Protein AF-A0A315WBC9-F1 (afdb_monomer_lite)

Structure (mmCIF, N/CA/C/O backbone):
data_AF-A0A315WBC9-F1
#
_entry.id   AF-A0A315WBC9-F1
#
loop_
_atom_site.group_PDB
_atom_site.id
_atom_site.type_symbol
_atom_site.label_atom_id
_atom_site.label_alt_id
_atom_site.label_comp_id
_atom_site.label_asym_id
_atom_site.label_entity_id
_atom_site.label_seq_id
_atom_site.pdbx_PDB_ins_code
_atom_site.Cartn_x
_atom_site.Cartn_y
_atom_site.Cartn_z
_atom_site.occupancy
_atom_site.B_iso_or_equiv
_atom_site.auth_seq_id
_atom_site.auth_comp_id
_atom_site.auth_asym_id
_atom_site.auth_atom_id
_atom_site.pdbx_PDB_model_num
ATOM 1 N N . MET A 1 1 ? -10.256 24.774 -23.920 1.00 37.84 1 MET A N 1
ATOM 2 C CA . MET A 1 1 ? -9.057 23.915 -23.783 1.00 37.84 1 MET A CA 1
ATOM 3 C C . MET A 1 1 ? -7.773 24.740 -23.754 1.00 37.84 1 MET A C 1
ATOM 5 O O . MET A 1 1 ? -7.094 24.708 -22.740 1.00 37.84 1 MET A O 1
ATOM 9 N N . GLU A 1 2 ? -7.479 25.552 -24.779 1.00 39.88 2 GLU A N 1
ATOM 10 C CA . GLU A 1 2 ? -6.281 26.416 -24.795 1.00 39.88 2 GLU A CA 1
ATOM 11 C C . GLU A 1 2 ? -6.193 27.360 -23.580 1.00 39.88 2 GLU A C 1
ATOM 13 O O . GLU A 1 2 ? -5.130 27.477 -22.982 1.00 39.88 2 GLU A O 1
ATOM 18 N N . THR A 1 3 ? -7.304 27.976 -23.158 1.00 42.31 3 THR A N 1
ATOM 19 C CA . THR A 1 3 ? -7.352 28.820 -21.947 1.00 42.31 3 THR A CA 1
ATOM 20 C C . THR A 1 3 ? -6.979 28.047 -20.682 1.00 42.31 3 THR A C 1
ATOM 22 O O . THR A 1 3 ? -6.193 28.536 -19.882 1.00 42.31 3 THR A O 1
ATOM 25 N N . SER A 1 4 ? -7.468 26.811 -20.539 1.00 41.34 4 SER A N 1
ATOM 26 C CA . SER A 1 4 ? -7.155 25.940 -19.398 1.00 41.34 4 SER A CA 1
ATOM 27 C C . SER A 1 4 ? -5.678 25.525 -19.397 1.00 41.34 4 SER A C 1
ATOM 29 O O . SER A 1 4 ? -5.011 25.648 -18.374 1.00 41.34 4 SER A O 1
ATOM 31 N N . LEU A 1 5 ? -5.125 25.154 -20.559 1.00 40.53 5 LEU A N 1
ATOM 32 C CA . LEU A 1 5 ? -3.698 24.843 -20.710 1.00 40.53 5 LEU A CA 1
ATOM 33 C C . LEU A 1 5 ? -2.805 26.071 -20.470 1.00 40.53 5 LEU A C 1
ATOM 35 O O . LEU A 1 5 ? -1.751 25.952 -19.853 1.00 40.53 5 LEU A O 1
ATOM 39 N N . LYS A 1 6 ? -3.224 27.267 -20.907 1.00 46.62 6 LYS A N 1
ATOM 40 C CA . LYS A 1 6 ? -2.529 28.536 -20.624 1.00 46.62 6 LYS A CA 1
ATOM 41 C C . LYS A 1 6 ? -2.554 28.878 -19.136 1.00 46.62 6 LYS A C 1
ATOM 43 O O . LYS A 1 6 ? -1.552 29.360 -18.617 1.00 46.62 6 LYS A O 1
ATOM 48 N N . GLU A 1 7 ? -3.660 28.611 -18.449 1.00 49.38 7 GLU A N 1
ATOM 49 C CA . GLU A 1 7 ? -3.787 28.837 -17.010 1.00 49.38 7 GLU A CA 1
ATOM 50 C C . GLU A 1 7 ? -2.919 27.857 -16.202 1.00 49.38 7 GLU A C 1
ATOM 52 O O . GLU A 1 7 ? -2.207 28.273 -15.287 1.00 49.38 7 GLU A O 1
ATOM 57 N N . GLN A 1 8 ? -2.892 26.578 -16.591 1.00 44.44 8 GLN A N 1
ATOM 58 C CA . GLN A 1 8 ? -1.981 25.574 -16.028 1.00 44.44 8 GLN A CA 1
ATOM 59 C C . GLN A 1 8 ? -0.509 25.933 -16.290 1.00 44.44 8 GLN A C 1
ATOM 61 O O . GLN A 1 8 ? 0.308 25.900 -15.369 1.00 44.44 8 GLN A O 1
ATOM 66 N N . LEU A 1 9 ? -0.174 26.367 -17.513 1.00 45.50 9 LEU A N 1
ATOM 67 C CA . LEU A 1 9 ? 1.167 26.835 -17.874 1.00 45.50 9 LEU A CA 1
ATOM 68 C C . LEU A 1 9 ? 1.582 28.056 -17.044 1.00 45.50 9 LEU A C 1
ATOM 70 O O . LEU A 1 9 ? 2.725 28.144 -16.603 1.00 45.50 9 LEU A O 1
ATOM 74 N N . HIS A 1 10 ? 0.663 28.995 -16.816 1.00 54.88 10 HIS A N 1
ATOM 75 C CA . HIS A 1 10 ? 0.920 30.177 -16.000 1.00 54.88 10 HIS A CA 1
ATOM 76 C C . HIS A 1 10 ? 1.208 29.798 -14.542 1.00 54.88 10 HIS A C 1
ATOM 78 O O . HIS A 1 10 ? 2.223 30.232 -13.998 1.00 54.88 10 HIS A O 1
ATOM 84 N N . LYS A 1 11 ? 0.382 28.932 -13.938 1.00 52.25 11 LYS A N 1
ATOM 85 C CA . LYS A 1 11 ? 0.593 28.420 -12.572 1.00 52.25 11 LYS A CA 1
ATOM 86 C C . LYS A 1 11 ? 1.945 27.705 -12.439 1.00 52.25 11 LYS A C 1
ATOM 88 O O . LYS A 1 11 ? 2.692 27.991 -11.506 1.00 52.25 11 LYS A O 1
ATOM 93 N N . ALA A 1 12 ? 2.310 26.870 -13.414 1.00 45.31 12 ALA A N 1
ATOM 94 C CA . ALA A 1 12 ? 3.596 26.169 -13.430 1.00 45.31 12 ALA A CA 1
ATOM 95 C C . ALA A 1 12 ? 4.803 27.122 -13.580 1.00 45.31 12 ALA A C 1
ATOM 97 O O . ALA A 1 12 ? 5.805 26.972 -12.882 1.00 45.31 12 ALA A O 1
ATOM 98 N N . ILE A 1 13 ? 4.707 28.152 -14.433 1.00 51.78 13 ILE A N 1
ATOM 99 C CA . ILE A 1 13 ? 5.759 29.177 -14.595 1.00 51.78 13 ILE A CA 1
ATOM 100 C C . ILE A 1 13 ? 5.934 30.010 -13.318 1.00 51.78 13 ILE A C 1
ATOM 102 O O . ILE A 1 13 ? 7.059 30.367 -12.962 1.00 51.78 13 ILE A O 1
ATOM 106 N N . VAL A 1 14 ? 4.840 30.339 -12.626 1.00 58.88 14 VAL A N 1
ATOM 107 C CA . VAL A 1 14 ? 4.886 31.064 -11.348 1.00 58.88 14 VAL A CA 1
ATOM 108 C C . VAL A 1 14 ? 5.573 30.218 -10.271 1.00 58.88 14 VAL A C 1
ATOM 110 O O . VAL A 1 14 ? 6.443 30.735 -9.571 1.00 58.88 14 VAL A O 1
ATOM 113 N N . ALA A 1 15 ? 5.268 28.919 -10.198 1.00 47.28 15 ALA A N 1
ATOM 114 C CA . ALA A 1 15 ? 5.931 27.986 -9.286 1.00 47.28 15 ALA A CA 1
ATOM 115 C C . ALA A 1 15 ? 7.444 27.852 -9.567 1.00 47.28 15 ALA A C 1
ATOM 117 O O . ALA A 1 15 ? 8.245 27.907 -8.633 1.00 47.28 15 ALA A O 1
ATOM 118 N N . GLN A 1 16 ? 7.859 27.778 -10.841 1.00 52.84 16 GLN A N 1
ATOM 119 C CA . GLN A 1 16 ? 9.282 27.762 -11.221 1.00 52.84 16 GLN A CA 1
ATOM 120 C C . GLN A 1 16 ? 10.011 29.034 -10.763 1.00 52.84 16 GLN A C 1
ATOM 122 O O . GLN A 1 16 ? 11.082 28.955 -10.167 1.00 52.84 16 GLN A O 1
ATOM 127 N N . LYS A 1 17 ? 9.408 30.214 -10.968 1.00 56.00 17 LYS A N 1
ATOM 128 C CA . LYS A 1 17 ? 9.995 31.494 -10.531 1.00 56.00 17 LYS A CA 1
ATOM 129 C C . LYS A 1 17 ? 10.177 31.584 -9.014 1.00 56.00 17 LYS A C 1
ATOM 131 O O . LYS A 1 17 ? 11.092 32.269 -8.555 1.00 56.00 17 LYS A O 1
ATOM 136 N N . GLN A 1 18 ? 9.312 30.928 -8.241 1.00 47.69 18 GLN A N 1
ATOM 137 C CA . GLN A 1 18 ? 9.434 30.860 -6.786 1.00 47.69 18 GLN A CA 1
ATOM 138 C C . GLN A 1 18 ? 10.606 29.956 -6.367 1.00 47.69 18 GLN A C 1
ATOM 140 O O . GLN A 1 18 ? 11.443 30.398 -5.578 1.00 47.69 18 GLN A O 1
ATOM 145 N N . LYS A 1 19 ? 10.751 28.766 -6.977 1.00 45.34 19 LYS A N 1
ATOM 146 C CA . LYS A 1 19 ? 11.928 27.894 -6.779 1.00 45.34 19 LYS A CA 1
ATOM 147 C C . LYS A 1 19 ? 13.237 28.586 -7.183 1.00 45.34 19 LYS A C 1
ATOM 149 O O . LYS A 1 19 ? 14.226 28.500 -6.459 1.00 45.34 19 LYS A O 1
ATOM 154 N N . ASP A 1 20 ? 13.247 29.341 -8.282 1.00 48.72 20 ASP A N 1
ATOM 155 C CA . ASP A 1 20 ? 14.434 30.087 -8.730 1.00 48.72 20 ASP A CA 1
ATOM 156 C C . ASP A 1 20 ? 14.840 31.192 -7.733 1.00 48.72 20 ASP A C 1
ATOM 158 O O . ASP A 1 20 ? 16.031 31.444 -7.524 1.00 48.72 20 ASP A O 1
ATOM 162 N N . LYS A 1 21 ? 13.866 31.837 -7.071 1.00 47.19 21 LYS A N 1
ATOM 163 C CA . LYS A 1 21 ? 14.118 32.799 -5.982 1.00 47.19 21 LYS A CA 1
ATOM 164 C C . LYS A 1 21 ? 14.702 32.128 -4.740 1.00 47.19 21 LYS A C 1
ATOM 166 O O . LYS A 1 21 ? 15.623 32.679 -4.136 1.00 47.19 21 LYS A O 1
ATOM 171 N N . GLU A 1 22 ? 14.200 30.956 -4.367 1.00 40.25 22 GLU A N 1
ATOM 172 C CA . GLU A 1 22 ? 14.715 30.176 -3.234 1.00 40.25 22 GLU A CA 1
ATOM 173 C C . GLU A 1 22 ? 16.138 29.672 -3.500 1.00 40.25 22 GLU A C 1
ATOM 175 O O . GLU A 1 22 ? 17.013 29.812 -2.642 1.00 40.25 22 GLU A O 1
ATOM 180 N N . LEU A 1 23 ? 16.414 29.205 -4.722 1.00 39.38 23 LEU A N 1
ATOM 181 C CA . LEU A 1 23 ? 17.752 28.818 -5.166 1.00 39.38 23 LEU A CA 1
ATOM 182 C C . LEU A 1 23 ? 18.716 30.010 -5.180 1.00 39.38 23 LEU A C 1
ATOM 184 O O . LEU A 1 23 ? 19.881 29.864 -4.814 1.00 39.38 23 LEU A O 1
ATOM 188 N N . LYS A 1 24 ? 18.245 31.203 -5.561 1.00 40.91 24 LYS A N 1
ATOM 189 C CA . LYS A 1 24 ? 19.037 32.436 -5.481 1.00 40.91 24 LYS A CA 1
ATOM 190 C C . LYS A 1 24 ? 19.361 32.803 -4.029 1.00 40.91 24 LYS A C 1
ATOM 192 O O . LYS A 1 24 ? 20.525 33.001 -3.715 1.00 40.91 24 LYS A O 1
ATOM 197 N N . SER A 1 25 ? 18.383 32.742 -3.124 1.00 37.19 25 SER A N 1
ATOM 198 C CA . SER A 1 25 ? 18.594 32.925 -1.676 1.00 37.19 25 SER A CA 1
ATOM 199 C C . SER A 1 25 ? 19.559 31.893 -1.070 1.00 37.19 25 SER A C 1
ATOM 201 O O . SER A 1 25 ? 20.308 32.200 -0.141 1.00 37.19 25 SER A O 1
ATOM 203 N N . PHE A 1 26 ? 19.553 30.656 -1.567 1.00 34.38 26 PHE A N 1
ATOM 204 C CA . PHE A 1 26 ? 20.495 29.615 -1.158 1.00 34.38 26 PHE A CA 1
ATOM 205 C C . PHE A 1 26 ? 21.913 29.869 -1.700 1.00 34.38 26 PHE A C 1
ATOM 207 O O . PHE A 1 26 ? 22.884 29.765 -0.952 1.00 34.38 26 PHE A O 1
ATOM 214 N N . LYS A 1 27 ? 22.040 30.293 -2.965 1.00 38.41 27 LYS A N 1
ATOM 215 C CA . LYS A 1 27 ? 23.315 30.717 -3.572 1.00 38.41 27 LYS A CA 1
ATOM 216 C C . LYS A 1 27 ? 23.907 31.946 -2.880 1.00 38.41 27 LYS A C 1
ATOM 218 O O . LYS A 1 27 ? 25.110 31.977 -2.648 1.00 38.41 27 LYS A O 1
ATOM 223 N N . ASP A 1 28 ? 23.075 32.899 -2.469 1.00 41.31 28 ASP A N 1
ATOM 224 C CA . ASP A 1 28 ? 23.499 34.084 -1.716 1.00 41.31 28 ASP A CA 1
ATOM 225 C C . ASP A 1 28 ? 23.990 33.707 -0.299 1.00 41.31 28 ASP A C 1
ATOM 227 O O . ASP A 1 28 ? 24.967 34.269 0.199 1.00 41.31 28 ASP A O 1
ATOM 231 N N . ARG A 1 29 ? 23.393 32.679 0.329 1.00 36.84 29 ARG A N 1
ATOM 232 C CA . ARG A 1 29 ? 23.874 32.093 1.598 1.00 36.84 29 ARG A CA 1
ATOM 233 C C . ARG A 1 29 ? 25.193 31.324 1.440 1.00 36.84 29 ARG A C 1
ATOM 235 O O . ARG A 1 29 ? 26.058 31.422 2.308 1.00 36.84 29 ARG A O 1
ATOM 242 N N . LEU A 1 30 ? 25.388 30.623 0.323 1.00 33.12 30 LEU A N 1
ATOM 243 C CA . LEU A 1 30 ? 26.663 29.981 -0.030 1.00 33.12 30 LEU A CA 1
ATOM 244 C C . LEU A 1 30 ? 27.765 31.007 -0.346 1.00 33.12 30 LEU A C 1
ATOM 246 O O . LEU A 1 30 ? 28.914 30.819 0.049 1.00 33.12 30 LEU A O 1
ATOM 250 N N . ALA A 1 31 ? 27.421 32.126 -0.985 1.00 34.88 31 ALA A N 1
ATOM 251 C CA . ALA A 1 31 ? 28.344 33.234 -1.215 1.00 34.88 31 ALA A CA 1
ATOM 252 C C . ALA A 1 31 ? 28.782 33.902 0.104 1.00 34.88 31 ALA A C 1
ATOM 254 O O . ALA A 1 31 ? 29.940 34.293 0.235 1.00 34.88 31 ALA A O 1
ATOM 255 N N . ALA A 1 32 ? 27.911 33.949 1.120 1.00 32.59 32 ALA A N 1
ATOM 256 C CA . ALA A 1 32 ? 28.281 34.381 2.471 1.00 32.59 32 ALA A CA 1
ATOM 257 C C . ALA A 1 32 ? 29.219 33.380 3.183 1.00 32.59 32 ALA A C 1
ATOM 259 O O . ALA A 1 32 ? 30.127 33.794 3.905 1.00 32.59 32 ALA A O 1
ATOM 260 N N . MET A 1 33 ? 29.077 32.072 2.924 1.00 30.30 33 MET A N 1
ATOM 261 C CA . MET A 1 33 ? 30.025 31.044 3.389 1.00 30.30 33 MET A CA 1
ATOM 262 C C . MET A 1 33 ? 31.394 31.133 2.693 1.00 30.30 33 MET A C 1
ATOM 264 O O . MET A 1 33 ? 32.400 30.756 3.287 1.00 30.30 33 MET A O 1
ATOM 268 N N . SER A 1 34 ? 31.470 31.706 1.485 1.00 30.02 34 SER A N 1
ATOM 269 C CA . SER A 1 34 ? 32.735 31.957 0.773 1.00 30.02 34 SER A CA 1
ATOM 270 C C . SER A 1 34 ? 33.703 32.865 1.550 1.00 30.02 34 SER A C 1
ATOM 272 O O . SER A 1 34 ? 34.908 32.806 1.315 1.00 30.02 34 SER A O 1
ATOM 274 N N . TYR A 1 35 ? 33.212 33.689 2.485 1.00 30.62 35 TYR A N 1
ATOM 275 C CA . TYR A 1 35 ? 34.048 34.578 3.304 1.00 30.62 35 TYR A CA 1
ATOM 276 C C . TYR A 1 35 ? 34.779 33.838 4.447 1.00 30.62 35 TYR A C 1
ATOM 278 O O . TYR A 1 35 ? 35.784 34.331 4.957 1.00 30.62 35 TYR A O 1
ATOM 286 N N . LEU A 1 36 ? 34.329 32.626 4.805 1.00 29.45 36 LEU A N 1
ATOM 287 C CA . LEU A 1 36 ? 34.960 31.752 5.808 1.00 29.45 36 LEU A CA 1
ATOM 288 C C . LEU A 1 36 ? 36.157 30.951 5.257 1.00 29.45 36 LEU A C 1
ATOM 290 O O . LEU A 1 36 ? 36.938 30.417 6.035 1.00 29.45 36 LEU A O 1
ATOM 294 N N . PHE A 1 37 ? 36.367 30.919 3.935 1.00 30.92 37 PHE A N 1
ATOM 295 C CA . PHE A 1 37 ? 37.460 30.172 3.285 1.00 30.92 37 PHE A CA 1
ATOM 296 C C . PHE A 1 37 ? 38.859 30.805 3.429 1.00 30.92 37 PHE A C 1
ATOM 298 O O . PHE A 1 37 ? 39.838 30.256 2.931 1.00 30.92 37 PHE A O 1
ATOM 305 N N . LYS A 1 38 ? 38.995 31.933 4.140 1.00 31.52 38 LYS A N 1
ATOM 306 C CA . LYS A 1 38 ? 40.294 32.588 4.389 1.00 31.52 38 LYS A CA 1
ATOM 307 C C . LYS A 1 38 ? 41.165 31.920 5.470 1.00 31.52 38 LYS A C 1
ATOM 309 O O . LYS A 1 38 ? 42.265 32.410 5.702 1.00 31.52 38 LYS A O 1
ATOM 314 N N . SER A 1 39 ? 40.728 30.835 6.122 1.00 33.25 39 SER A N 1
ATOM 315 C CA . SER A 1 39 ? 41.466 30.217 7.243 1.00 33.25 39 SER A CA 1
ATOM 316 C C . SER A 1 39 ? 42.189 28.892 6.948 1.00 33.25 39 SER A C 1
ATOM 318 O O . SER A 1 39 ? 42.732 28.310 7.875 1.00 33.25 39 SER A O 1
ATOM 320 N N . GLY A 1 40 ? 42.263 28.436 5.693 1.00 34.34 40 GLY A N 1
ATOM 321 C CA . GLY A 1 40 ? 43.337 27.531 5.253 1.00 34.34 40 GLY A CA 1
ATOM 322 C C . GLY A 1 40 ? 43.484 26.162 5.939 1.00 34.34 40 GLY A C 1
ATOM 323 O O . GLY A 1 40 ? 44.617 25.746 6.147 1.00 34.34 40 GLY A O 1
ATOM 324 N N . ASP A 1 41 ? 42.398 25.433 6.205 1.00 30.62 41 ASP A N 1
ATOM 325 C CA . ASP A 1 41 ? 42.455 23.998 6.539 1.00 30.62 41 ASP A CA 1
ATOM 326 C C . ASP A 1 41 ? 41.550 23.213 5.578 1.00 30.62 41 ASP A C 1
ATOM 328 O O . ASP A 1 41 ? 40.352 23.482 5.476 1.00 30.62 41 ASP A O 1
ATOM 332 N N . THR A 1 42 ? 42.123 22.274 4.817 1.00 35.94 42 THR A N 1
ATOM 333 C CA . THR A 1 42 ? 41.400 21.507 3.785 1.00 35.94 42 THR A CA 1
ATOM 334 C C . THR A 1 42 ? 41.612 20.003 3.936 1.00 35.94 42 THR A C 1
ATOM 336 O O . THR A 1 42 ? 42.524 19.428 3.356 1.00 35.94 42 THR A O 1
ATOM 339 N N . GLU A 1 43 ? 40.688 19.339 4.629 1.00 36.84 43 GLU A N 1
ATOM 340 C CA . GLU A 1 43 ? 40.292 17.967 4.298 1.00 36.84 43 GLU A CA 1
ATOM 341 C C . GLU A 1 43 ? 38.762 17.916 4.213 1.00 36.84 43 GLU A C 1
ATOM 343 O O . GLU A 1 43 ? 38.047 17.885 5.211 1.00 36.84 43 GLU A O 1
ATOM 348 N N . SER A 1 44 ? 38.247 17.964 2.983 1.00 36.94 44 SER A N 1
ATOM 349 C CA . SER A 1 44 ? 36.848 17.664 2.685 1.00 36.94 44 SER A CA 1
ATOM 350 C C . SER A 1 44 ? 36.712 16.160 2.453 1.00 36.94 44 SER A C 1
ATOM 352 O O . SER A 1 44 ? 37.402 15.601 1.598 1.00 36.94 44 SER A O 1
ATOM 354 N N . MET A 1 45 ? 35.788 15.520 3.173 1.00 33.22 45 MET A N 1
ATOM 355 C CA . MET A 1 45 ? 35.441 14.093 3.060 1.00 33.22 45 MET A CA 1
ATOM 356 C C . MET A 1 45 ? 34.920 13.661 1.673 1.00 33.22 45 MET A C 1
ATOM 358 O O . MET A 1 45 ? 34.694 12.476 1.460 1.00 33.22 45 MET A O 1
ATOM 362 N N . ASN A 1 46 ? 34.771 14.584 0.718 1.00 39.97 46 ASN A N 1
ATOM 363 C CA . ASN A 1 46 ? 34.274 14.298 -0.630 1.00 39.97 46 ASN A CA 1
ATOM 364 C C . ASN A 1 46 ? 35.365 14.347 -1.718 1.00 39.97 46 ASN A C 1
ATOM 366 O O . ASN A 1 46 ? 35.031 14.378 -2.899 1.00 39.97 46 ASN A O 1
ATOM 370 N N . ASN A 1 47 ? 36.657 14.369 -1.360 1.00 53.25 47 ASN A N 1
ATOM 371 C CA . ASN A 1 47 ? 37.740 14.247 -2.343 1.00 53.25 47 ASN A CA 1
ATOM 372 C C . ASN A 1 47 ? 38.028 12.755 -2.652 1.00 53.25 47 ASN A C 1
ATOM 374 O O . ASN A 1 47 ? 38.601 12.066 -1.798 1.00 53.25 47 ASN A O 1
ATOM 378 N N . PRO A 1 48 ? 37.682 12.246 -3.855 1.00 49.12 48 PRO A N 1
ATOM 379 C CA . PRO A 1 48 ? 37.799 10.825 -4.194 1.00 49.12 48 PRO A CA 1
ATOM 380 C C . PRO A 1 48 ? 39.249 10.336 -4.347 1.00 49.12 48 PRO A C 1
ATOM 382 O O . PRO A 1 48 ? 39.480 9.131 -4.372 1.00 49.12 48 PRO A O 1
ATOM 385 N N . VAL A 1 49 ? 40.227 11.248 -4.399 1.00 60.41 49 VAL A N 1
ATOM 386 C CA . VAL A 1 49 ? 41.670 10.951 -4.472 1.00 60.41 49 VAL A CA 1
ATOM 387 C C . VAL A 1 49 ? 42.432 11.447 -3.238 1.00 60.41 49 VAL A C 1
ATOM 389 O O . VAL A 1 49 ? 43.633 11.711 -3.297 1.00 60.41 49 VAL A O 1
ATOM 392 N N . SER A 1 50 ? 41.744 11.590 -2.098 1.00 67.06 50 SER A N 1
ATOM 393 C CA . SER A 1 50 ? 42.395 11.912 -0.824 1.00 67.06 50 SER A CA 1
ATOM 394 C C . SER A 1 50 ? 43.407 10.833 -0.420 1.00 67.06 50 SER A C 1
ATOM 396 O O . SER A 1 50 ? 43.277 9.663 -0.784 1.00 67.06 50 SER A O 1
ATOM 398 N N . LYS A 1 51 ? 44.403 11.208 0.392 1.00 69.69 51 LYS A N 1
ATOM 399 C CA . LYS A 1 51 ? 45.403 10.272 0.927 1.00 69.69 51 LYS A CA 1
ATOM 400 C C . LYS A 1 51 ? 44.747 9.052 1.586 1.00 69.69 51 LYS A C 1
ATOM 402 O O . LYS A 1 51 ? 45.161 7.928 1.321 1.00 69.69 51 LYS A O 1
ATOM 407 N N . THR A 1 52 ? 43.713 9.276 2.397 1.00 66.12 52 THR A N 1
ATOM 408 C CA . THR A 1 52 ? 42.939 8.219 3.065 1.00 66.12 52 THR A CA 1
ATOM 409 C C . THR A 1 52 ? 42.268 7.299 2.051 1.00 66.12 52 THR A C 1
ATOM 411 O O . THR A 1 52 ? 42.392 6.081 2.149 1.00 66.12 52 THR A O 1
ATOM 414 N N . ARG A 1 53 ? 41.642 7.868 1.015 1.00 67.94 53 ARG A N 1
ATOM 415 C CA . ARG A 1 53 ? 40.946 7.088 -0.008 1.00 67.94 53 ARG A CA 1
ATOM 416 C C . ARG A 1 53 ? 41.897 6.272 -0.885 1.00 67.94 53 ARG A C 1
ATOM 418 O O . ARG A 1 53 ? 41.598 5.125 -1.195 1.00 67.94 53 ARG A O 1
ATOM 425 N N . LEU A 1 54 ? 43.065 6.814 -1.232 1.00 71.12 54 LEU A N 1
ATOM 426 C CA . LEU A 1 54 ? 44.094 6.089 -1.987 1.00 71.12 54 LEU A CA 1
ATOM 427 C C . LEU A 1 54 ? 44.683 4.914 -1.189 1.00 71.12 54 LEU A C 1
ATOM 429 O O . LEU A 1 54 ? 44.968 3.869 -1.772 1.00 71.12 54 LEU A O 1
ATOM 433 N N . ILE A 1 55 ? 44.818 5.057 0.134 1.00 73.56 55 ILE A N 1
ATOM 434 C CA . ILE A 1 55 ? 45.233 3.963 1.026 1.00 73.56 55 ILE A CA 1
ATOM 435 C C . ILE A 1 55 ? 44.151 2.873 1.075 1.00 73.56 55 ILE A C 1
ATOM 437 O O . ILE A 1 55 ? 44.463 1.707 0.855 1.00 73.56 55 ILE A O 1
ATOM 441 N N . GLU A 1 56 ? 42.877 3.241 1.253 1.00 69.75 56 GLU A N 1
ATOM 442 C CA . GLU A 1 56 ? 41.755 2.287 1.209 1.00 69.75 56 GLU A CA 1
ATOM 443 C C . GLU A 1 56 ? 41.677 1.535 -0.127 1.00 69.75 56 GLU A C 1
ATOM 445 O O . GLU A 1 56 ? 41.426 0.331 -0.166 1.00 69.75 56 GLU A O 1
ATOM 450 N N . MET A 1 57 ? 41.901 2.230 -1.244 1.00 71.56 57 MET A N 1
ATOM 451 C CA . MET A 1 57 ? 41.907 1.623 -2.576 1.00 71.56 57 MET A CA 1
ATOM 452 C C . MET A 1 57 ? 43.060 0.626 -2.745 1.00 71.56 57 MET A C 1
ATOM 454 O O . MET A 1 57 ? 42.860 -0.440 -3.330 1.00 71.56 57 MET A O 1
ATOM 458 N N . TYR A 1 58 ? 44.237 0.929 -2.191 1.00 76.94 58 TYR A N 1
ATOM 459 C CA . TYR A 1 58 ? 45.377 0.010 -2.157 1.00 76.94 58 TYR A CA 1
ATOM 460 C C . TYR A 1 58 ? 45.098 -1.230 -1.295 1.00 76.94 58 TYR A C 1
ATOM 462 O O . TYR A 1 58 ? 45.374 -2.359 -1.715 1.00 76.94 58 TYR A O 1
ATOM 470 N N . ASP A 1 59 ? 44.474 -1.052 -0.131 1.00 70.50 59 ASP A N 1
ATOM 471 C CA . ASP A 1 59 ? 44.103 -2.164 0.747 1.00 70.50 59 ASP A CA 1
ATOM 472 C C . ASP A 1 59 ? 43.009 -3.048 0.127 1.00 70.50 59 ASP A C 1
ATOM 474 O O . ASP A 1 59 ? 43.096 -4.277 0.183 1.00 70.50 59 ASP A O 1
ATOM 478 N N . ASN A 1 60 ? 42.032 -2.457 -0.565 1.00 67.12 60 ASN A N 1
ATOM 479 C CA . ASN A 1 60 ? 41.009 -3.196 -1.309 1.00 67.12 60 ASN A CA 1
ATOM 480 C C . ASN A 1 60 ? 41.601 -3.995 -2.477 1.00 67.12 60 ASN A C 1
ATOM 482 O O . ASN A 1 60 ? 41.203 -5.140 -2.708 1.00 67.12 60 ASN A O 1
ATOM 486 N N . LEU A 1 61 ? 42.590 -3.445 -3.185 1.00 69.38 61 LEU A N 1
ATOM 487 C CA . LEU A 1 61 ? 43.322 -4.177 -4.218 1.00 69.38 61 LEU A CA 1
ATOM 488 C C . LEU A 1 61 ? 44.021 -5.421 -3.626 1.00 69.38 61 LEU A C 1
ATOM 490 O O . LEU A 1 61 ? 43.935 -6.517 -4.188 1.00 69.38 61 LEU A O 1
ATOM 494 N N . LYS A 1 62 ? 44.633 -5.287 -2.443 1.00 67.69 62 LYS A N 1
ATOM 495 C CA . LYS A 1 62 ? 45.296 -6.387 -1.722 1.00 67.69 62 LYS A CA 1
ATOM 496 C C . LYS A 1 62 ? 44.322 -7.437 -1.172 1.00 67.69 62 LYS A C 1
ATOM 498 O O . LYS A 1 62 ? 44.642 -8.625 -1.195 1.00 67.69 62 LYS A O 1
ATOM 503 N N . LEU A 1 63 ? 43.169 -7.022 -0.651 1.00 57.62 63 LEU A N 1
ATOM 504 C CA . LEU A 1 63 ? 42.240 -7.903 0.068 1.00 57.62 63 LEU A CA 1
ATOM 505 C C . LEU A 1 63 ? 41.174 -8.538 -0.830 1.00 57.62 63 LEU A C 1
ATOM 507 O O . LEU A 1 63 ? 40.734 -9.646 -0.539 1.00 57.62 63 LEU A O 1
ATOM 511 N N . LEU A 1 64 ? 40.771 -7.871 -1.914 1.00 57.94 64 LEU A N 1
ATOM 512 C CA . LEU A 1 64 ? 39.638 -8.297 -2.744 1.00 57.94 64 LEU A CA 1
ATOM 513 C C . LEU A 1 64 ? 40.049 -8.741 -4.149 1.00 57.94 64 LEU A C 1
ATOM 515 O O . LEU A 1 64 ? 39.463 -9.686 -4.675 1.00 57.94 64 LEU A O 1
ATOM 519 N N . GLN A 1 65 ? 41.037 -8.082 -4.765 1.00 60.78 65 GLN A N 1
ATOM 520 C CA . GLN A 1 65 ? 41.443 -8.384 -6.146 1.00 60.78 65 GLN A CA 1
ATOM 521 C C . GLN A 1 65 ? 42.536 -9.456 -6.206 1.00 60.78 65 GLN A C 1
ATOM 523 O O . GLN A 1 65 ? 42.442 -10.387 -7.006 1.00 60.78 65 GLN A O 1
ATOM 528 N N . TRP A 1 66 ? 43.530 -9.401 -5.313 1.00 68.94 66 TRP A N 1
ATOM 529 C CA . TRP A 1 66 ? 44.593 -10.411 -5.263 1.00 68.94 66 TRP A CA 1
ATOM 530 C C . TRP A 1 66 ? 44.080 -11.854 -5.086 1.00 68.94 66 TRP A C 1
ATOM 532 O O . TRP A 1 66 ? 44.524 -12.709 -5.852 1.00 68.94 66 TRP A O 1
ATOM 542 N N . PRO A 1 67 ? 43.135 -12.175 -4.173 1.00 68.00 67 PRO A N 1
ATOM 543 C CA . PRO A 1 67 ? 42.638 -13.548 -4.028 1.00 68.00 67 PRO A CA 1
ATOM 544 C C . PRO A 1 67 ? 41.996 -14.114 -5.301 1.00 68.00 67 PRO A C 1
ATOM 546 O O . PRO A 1 67 ? 42.204 -15.283 -5.609 1.00 68.00 67 PRO A O 1
ATOM 549 N N . LYS A 1 68 ? 41.289 -13.278 -6.077 1.00 66.88 68 LYS A N 1
ATOM 550 C CA . LYS A 1 68 ? 40.587 -13.692 -7.304 1.00 66.88 68 LYS A CA 1
ATOM 551 C C . LYS A 1 68 ? 41.545 -14.153 -8.402 1.00 66.88 68 LYS A C 1
ATOM 553 O O . LYS A 1 68 ? 41.280 -15.140 -9.079 1.00 66.88 68 LYS A O 1
ATOM 558 N N . VAL A 1 69 ? 42.674 -13.462 -8.549 1.00 65.56 69 VAL A N 1
ATOM 559 C CA . VAL A 1 69 ? 43.688 -13.779 -9.568 1.00 65.56 69 VAL A CA 1
ATOM 560 C C . VAL A 1 69 ? 44.679 -14.833 -9.050 1.00 65.56 69 VAL A C 1
ATOM 562 O O . VAL A 1 69 ? 45.185 -15.658 -9.809 1.00 65.56 69 VAL A O 1
ATOM 565 N N . LYS A 1 70 ? 44.925 -14.876 -7.733 1.00 67.00 70 LYS A N 1
ATOM 566 C CA . LYS A 1 70 ? 45.850 -15.816 -7.079 1.00 67.00 70 LYS A CA 1
ATOM 567 C C . LYS A 1 70 ? 45.506 -17.280 -7.349 1.00 67.00 70 LYS A C 1
ATOM 569 O O . LYS A 1 70 ? 46.419 -18.069 -7.589 1.00 67.00 70 LYS A O 1
ATOM 574 N N . ASP A 1 71 ? 44.230 -17.650 -7.308 1.00 67.06 71 ASP A N 1
ATOM 575 C CA . ASP A 1 71 ? 43.820 -19.046 -7.498 1.00 67.06 71 ASP A CA 1
ATOM 576 C C . ASP A 1 71 ? 43.916 -19.481 -8.971 1.00 67.06 71 ASP A C 1
ATOM 578 O O . ASP A 1 71 ? 44.371 -20.591 -9.257 1.00 67.06 71 ASP A O 1
ATOM 582 N N . GLN A 1 72 ? 43.644 -18.569 -9.911 1.00 67.88 72 GLN A N 1
ATOM 583 C CA . GLN A 1 72 ? 43.860 -18.789 -11.346 1.00 67.88 72 GLN A CA 1
ATOM 584 C C . GLN A 1 72 ? 45.354 -18.955 -11.673 1.00 67.88 72 GLN A C 1
ATOM 586 O O . GLN A 1 72 ? 45.746 -19.906 -12.349 1.00 67.88 72 GLN A O 1
ATOM 591 N N . LEU A 1 73 ? 46.223 -18.110 -11.112 1.00 65.50 73 LEU A N 1
ATOM 592 C CA . LEU A 1 73 ? 47.674 -18.190 -11.326 1.00 65.50 73 LEU A CA 1
ATOM 593 C C . LEU A 1 73 ? 48.308 -19.432 -10.684 1.00 65.50 73 LEU A C 1
ATOM 595 O O . LEU A 1 73 ? 49.219 -20.026 -11.266 1.00 65.50 73 LEU A O 1
ATOM 599 N N . LYS A 1 74 ? 47.799 -19.863 -9.521 1.00 66.12 74 LYS A N 1
ATOM 600 C CA . LYS A 1 74 ? 48.180 -21.139 -8.895 1.00 66.12 74 LYS A CA 1
ATOM 601 C C . LYS A 1 74 ? 47.816 -22.333 -9.773 1.00 66.12 74 LYS A C 1
ATOM 603 O O . LYS A 1 74 ? 48.643 -23.228 -9.921 1.00 66.12 74 LYS A O 1
ATOM 608 N N . SER A 1 75 ? 46.622 -22.337 -10.373 1.00 69.75 75 SER A N 1
ATOM 609 C CA . SER A 1 75 ? 46.184 -23.418 -11.271 1.00 69.75 75 SER A CA 1
ATOM 610 C C . SER A 1 75 ? 47.072 -23.554 -12.518 1.00 69.75 75 SER A C 1
ATOM 612 O O . SER A 1 75 ? 47.268 -24.654 -13.026 1.00 69.75 75 SER A O 1
ATOM 614 N N . ARG A 1 76 ? 47.701 -22.451 -12.948 1.00 68.00 76 ARG A N 1
ATOM 615 C CA . ARG A 1 76 ? 48.654 -22.389 -14.068 1.00 68.00 76 ARG A CA 1
ATOM 616 C C . ARG A 1 76 ? 50.127 -22.488 -13.638 1.00 68.00 76 ARG A C 1
ATOM 618 O O . ARG A 1 76 ? 51.019 -22.236 -14.442 1.00 68.00 76 ARG A O 1
ATOM 625 N N . SER A 1 77 ? 50.398 -22.862 -12.383 1.00 70.31 77 SER A N 1
ATOM 626 C CA . SER A 1 77 ? 51.747 -23.075 -11.826 1.00 70.31 77 SER A CA 1
ATOM 627 C C . SER A 1 77 ? 52.681 -21.852 -11.848 1.00 70.31 77 SER A C 1
ATOM 629 O O . SER A 1 77 ? 53.905 -21.996 -11.815 1.00 70.31 77 SER A O 1
ATOM 631 N N . ILE A 1 78 ? 52.133 -20.633 -11.841 1.00 69.19 78 ILE A N 1
ATOM 632 C CA . ILE A 1 78 ? 52.935 -19.407 -11.745 1.00 69.19 78 ILE A CA 1
ATOM 633 C C . ILE A 1 78 ? 53.263 -19.118 -10.283 1.00 69.19 78 ILE A C 1
ATOM 635 O O . ILE A 1 78 ? 52.385 -18.988 -9.429 1.00 69.19 78 ILE A O 1
ATOM 639 N N . GLN A 1 79 ? 54.554 -18.986 -9.982 1.00 66.56 79 GLN A N 1
ATOM 640 C CA . GLN A 1 79 ? 55.000 -18.703 -8.624 1.00 66.56 79 GLN A CA 1
ATOM 641 C C . GLN A 1 79 ? 54.600 -17.288 -8.186 1.00 66.56 79 GLN A C 1
ATOM 643 O O . GLN A 1 79 ? 54.874 -16.304 -8.870 1.00 66.56 79 GLN A O 1
ATOM 648 N N . SER A 1 80 ? 54.047 -17.165 -6.976 1.00 62.94 80 SER A N 1
ATOM 649 C CA . SER A 1 80 ? 53.627 -15.880 -6.386 1.00 62.94 80 SER A CA 1
ATOM 650 C C . SER A 1 80 ? 54.737 -14.819 -6.366 1.00 62.94 80 SER A C 1
ATOM 652 O O . SER A 1 80 ? 54.445 -13.629 -6.434 1.00 62.94 80 SER A O 1
ATOM 654 N N . LYS A 1 81 ? 56.006 -15.240 -6.295 1.00 65.25 81 LYS A N 1
ATOM 655 C CA . LYS A 1 81 ? 57.182 -14.358 -6.290 1.00 65.25 81 LYS A CA 1
ATOM 656 C C . LYS A 1 81 ? 57.414 -13.673 -7.643 1.00 65.25 81 LYS A C 1
ATOM 658 O O . LYS A 1 81 ? 57.873 -12.538 -7.687 1.00 65.25 81 LYS A O 1
ATOM 663 N N . VAL A 1 82 ? 57.051 -14.345 -8.736 1.00 68.62 82 VAL A N 1
ATOM 664 C CA . VAL A 1 82 ? 57.123 -13.808 -10.103 1.00 68.62 82 VAL A CA 1
ATOM 665 C C . VAL A 1 82 ? 56.078 -12.709 -10.291 1.00 68.62 82 VAL A C 1
ATOM 667 O O . VAL A 1 82 ? 56.390 -11.619 -10.758 1.00 68.62 82 VAL A O 1
ATOM 670 N N . VAL A 1 83 ? 54.851 -12.961 -9.834 1.00 70.38 83 VAL A N 1
ATOM 671 C CA . VAL A 1 83 ? 53.733 -12.008 -9.906 1.00 70.38 83 VAL A CA 1
ATOM 672 C C . VAL A 1 83 ? 53.985 -10.794 -9.014 1.00 70.38 83 VAL A C 1
ATOM 674 O O . VAL A 1 83 ? 53.741 -9.661 -9.416 1.00 70.38 83 VAL A O 1
ATOM 677 N N . GLN A 1 84 ? 54.554 -11.017 -7.828 1.00 71.94 84 GLN A N 1
ATOM 678 C CA . GLN A 1 84 ? 55.010 -9.947 -6.947 1.00 71.94 84 GLN A CA 1
ATOM 679 C C . GLN A 1 84 ? 56.059 -9.056 -7.630 1.00 71.94 84 GLN A C 1
ATOM 681 O O . GLN A 1 84 ? 55.965 -7.836 -7.526 1.00 71.94 84 GLN A O 1
ATOM 686 N N . GLY A 1 85 ? 57.024 -9.641 -8.349 1.00 72.38 85 GLY A N 1
ATOM 687 C CA . GLY A 1 85 ? 58.013 -8.884 -9.121 1.00 72.38 85 GLY A CA 1
ATOM 688 C C . GLY A 1 85 ? 57.379 -8.015 -10.213 1.00 72.38 85 GLY A C 1
ATOM 689 O O . GLY A 1 85 ? 57.756 -6.857 -10.363 1.00 72.38 85 GLY A O 1
ATOM 690 N N . LEU A 1 86 ? 56.367 -8.534 -10.916 1.00 71.56 86 LEU A N 1
ATOM 691 C CA . LEU A 1 86 ? 55.627 -7.789 -11.944 1.00 71.56 86 LEU A CA 1
ATOM 692 C C . LEU A 1 86 ? 54.814 -6.626 -11.363 1.00 71.56 86 LEU A C 1
ATOM 694 O O . LEU A 1 86 ? 54.816 -5.534 -11.922 1.00 71.56 86 LEU A O 1
ATOM 698 N N . ILE A 1 87 ? 54.151 -6.836 -10.224 1.00 75.38 87 ILE A N 1
ATOM 699 C CA . ILE A 1 87 ? 53.404 -5.781 -9.526 1.00 75.38 87 ILE A CA 1
ATOM 700 C C . ILE A 1 87 ? 54.365 -4.694 -9.027 1.00 75.38 87 ILE A C 1
ATOM 702 O O . ILE A 1 87 ? 54.101 -3.509 -9.210 1.00 75.38 87 ILE A O 1
ATOM 706 N N . GLN A 1 88 ? 55.498 -5.082 -8.435 1.00 77.75 88 GLN A N 1
ATOM 707 C CA . GLN A 1 88 ? 56.520 -4.138 -7.976 1.00 77.75 88 GLN A CA 1
ATOM 708 C C . GLN A 1 88 ? 57.075 -3.287 -9.120 1.00 77.75 88 GLN A C 1
ATOM 710 O O . GLN A 1 88 ? 57.248 -2.080 -8.947 1.00 77.75 88 GLN A O 1
ATOM 715 N N . GLU A 1 89 ? 57.326 -3.897 -10.279 1.00 76.06 89 GLU A N 1
ATOM 716 C CA . GLU A 1 89 ? 57.792 -3.179 -11.462 1.00 76.06 89 GLU A CA 1
ATOM 717 C C . GLU A 1 89 ? 56.712 -2.239 -12.009 1.00 76.06 89 GLU A C 1
ATOM 719 O O . GLU A 1 89 ? 56.989 -1.063 -12.206 1.00 76.06 89 GLU A O 1
ATOM 724 N N . ALA A 1 90 ? 55.457 -2.689 -12.124 1.00 73.81 90 ALA A N 1
ATOM 725 C CA . ALA A 1 90 ? 54.345 -1.845 -12.564 1.00 73.81 90 ALA A CA 1
ATOM 726 C C . ALA A 1 90 ? 54.147 -0.612 -11.666 1.00 73.81 90 ALA A C 1
ATOM 728 O O . ALA A 1 90 ? 53.990 0.501 -12.170 1.00 73.81 90 ALA A O 1
ATOM 729 N N . PHE A 1 91 ? 54.216 -0.780 -10.338 1.00 78.38 91 PHE A N 1
ATOM 730 C CA . PHE A 1 91 ? 54.160 0.348 -9.405 1.00 78.38 91 PHE A CA 1
ATOM 731 C C . PHE A 1 91 ? 55.352 1.295 -9.587 1.00 78.38 91 PHE A C 1
ATOM 733 O O . PHE A 1 91 ? 55.164 2.511 -9.566 1.00 78.38 91 PHE A O 1
ATOM 740 N N . ARG A 1 92 ? 56.564 0.765 -9.790 1.00 79.00 92 ARG A N 1
ATOM 741 C CA . ARG A 1 92 ? 57.778 1.566 -9.993 1.00 79.00 92 ARG A CA 1
ATOM 742 C C . ARG A 1 92 ? 57.727 2.375 -11.294 1.00 79.00 92 ARG A C 1
ATOM 744 O O . ARG A 1 92 ? 58.001 3.573 -11.256 1.00 79.00 92 ARG A O 1
ATOM 751 N N . THR A 1 93 ? 57.361 1.747 -12.411 1.00 73.31 93 THR A N 1
ATOM 752 C CA . THR A 1 93 ? 57.269 2.386 -13.734 1.00 73.31 93 THR A CA 1
ATOM 753 C C . THR A 1 93 ? 56.214 3.492 -13.736 1.00 73.31 93 THR A C 1
ATOM 755 O O . THR A 1 93 ? 56.531 4.636 -14.061 1.00 73.31 93 THR A O 1
ATOM 758 N N . ALA A 1 94 ? 55.002 3.191 -13.260 1.00 72.50 94 ALA A N 1
ATOM 759 C CA . ALA A 1 94 ? 53.896 4.144 -13.165 1.00 72.50 94 ALA A CA 1
ATOM 760 C C . ALA A 1 94 ? 54.234 5.369 -12.298 1.00 72.50 94 ALA A C 1
ATOM 762 O O . ALA A 1 94 ? 54.014 6.515 -12.696 1.00 72.50 94 ALA A O 1
ATOM 763 N N . ALA A 1 95 ? 54.832 5.143 -11.123 1.00 76.62 95 ALA A N 1
ATOM 764 C CA . ALA A 1 95 ? 55.245 6.228 -10.239 1.00 76.62 95 ALA A CA 1
ATOM 765 C C . ALA A 1 95 ? 56.349 7.092 -10.869 1.00 76.62 95 ALA A C 1
ATOM 767 O O . ALA A 1 95 ? 56.345 8.311 -10.703 1.00 76.62 95 ALA A O 1
ATOM 768 N N . GLY A 1 96 ? 57.284 6.483 -11.607 1.00 73.56 96 GLY A N 1
ATOM 769 C CA . GLY A 1 96 ? 58.326 7.196 -12.347 1.00 73.56 96 GLY A CA 1
ATOM 770 C C . GLY A 1 96 ? 57.757 8.125 -13.422 1.00 73.56 96 GLY A C 1
ATOM 771 O O . GLY A 1 96 ? 58.145 9.291 -13.493 1.00 73.56 96 GLY A O 1
ATOM 772 N N . GLU A 1 97 ? 56.796 7.650 -14.216 1.00 70.19 97 GLU A N 1
ATOM 773 C CA . GLU A 1 97 ? 56.142 8.459 -15.252 1.00 70.19 97 GLU A CA 1
ATOM 774 C C . GLU A 1 97 ? 55.302 9.600 -14.672 1.00 70.19 97 GLU A C 1
ATOM 776 O O . GLU A 1 97 ? 55.408 10.746 -15.121 1.00 70.19 97 GLU A O 1
ATOM 781 N N . ALA A 1 98 ? 54.501 9.312 -13.645 1.00 70.25 98 ALA A N 1
ATOM 782 C CA . ALA A 1 98 ? 53.675 10.309 -12.974 1.00 70.25 98 ALA A CA 1
ATOM 783 C C . ALA A 1 98 ? 54.529 11.399 -12.306 1.00 70.25 98 ALA A C 1
ATOM 785 O O . ALA A 1 98 ? 54.227 12.587 -12.437 1.00 70.25 98 ALA A O 1
ATOM 786 N N . ASN A 1 99 ? 55.640 11.020 -11.665 1.00 72.81 99 ASN A N 1
ATOM 787 C CA . ASN A 1 99 ? 56.588 11.973 -11.089 1.00 72.81 99 ASN A CA 1
ATOM 788 C C . ASN A 1 99 ? 57.302 12.801 -12.161 1.00 72.81 99 ASN A C 1
ATOM 790 O O . ASN A 1 99 ? 57.475 13.999 -11.967 1.00 72.81 99 ASN A O 1
ATOM 794 N N . LYS A 1 100 ? 57.653 12.215 -13.313 1.00 73.00 100 LYS A N 1
ATOM 795 C CA . LYS A 1 100 ? 58.246 12.954 -14.437 1.00 73.00 100 LYS A CA 1
ATOM 796 C C . LYS A 1 100 ? 57.278 13.996 -15.005 1.00 73.00 100 LYS A C 1
ATOM 798 O O . LYS A 1 100 ? 57.687 15.121 -15.270 1.00 73.00 100 LYS A O 1
ATOM 803 N N . LYS A 1 101 ? 55.989 13.663 -15.136 1.00 63.91 101 LYS A N 1
ATOM 804 C CA . LYS A 1 101 ? 54.949 14.622 -15.554 1.00 63.91 101 LYS A CA 1
ATOM 805 C C . LYS A 1 101 ? 54.693 15.698 -14.503 1.00 63.91 101 LYS A C 1
ATOM 807 O O . LYS A 1 101 ? 54.556 16.866 -14.852 1.00 63.91 101 LYS A O 1
ATOM 812 N N . LYS A 1 102 ? 54.674 15.326 -13.220 1.00 67.44 102 LYS A N 1
ATOM 813 C CA . LYS A 1 102 ? 54.600 16.276 -12.104 1.00 67.44 102 LYS A CA 1
ATOM 814 C C . LYS A 1 102 ? 55.781 17.243 -12.149 1.00 67.44 102 LYS A C 1
ATOM 816 O O . LYS A 1 102 ? 55.558 18.442 -12.145 1.00 67.44 102 LYS A O 1
ATOM 821 N N . GLN A 1 103 ? 57.002 16.745 -12.316 1.00 70.12 103 GLN A N 1
ATOM 822 C CA . GLN A 1 103 ? 58.207 17.560 -12.437 1.00 70.12 103 GLN A CA 1
ATOM 823 C C . GLN A 1 103 ? 58.172 18.481 -13.670 1.00 70.12 103 GLN A C 1
ATOM 825 O O . GLN A 1 103 ? 58.491 19.654 -13.545 1.00 70.12 103 GLN A O 1
ATOM 830 N N . GLN A 1 104 ? 57.700 18.010 -14.829 1.00 63.62 104 GLN A N 1
ATOM 831 C CA . GLN A 1 104 ? 57.517 18.851 -16.025 1.00 63.62 104 GLN A CA 1
ATOM 832 C C . GLN A 1 104 ? 56.506 19.985 -15.805 1.00 63.62 104 GLN A C 1
ATOM 834 O O . GLN A 1 104 ? 56.721 21.099 -16.274 1.00 63.62 104 GLN A O 1
ATOM 839 N N . ILE A 1 105 ? 55.417 19.718 -15.075 1.00 59.56 105 ILE A N 1
ATOM 840 C CA . ILE A 1 105 ? 54.461 20.748 -14.651 1.00 59.56 105 ILE A CA 1
ATOM 841 C C . ILE A 1 105 ? 55.162 21.732 -13.707 1.00 59.56 105 ILE A C 1
ATOM 843 O O . ILE A 1 105 ? 55.044 22.937 -13.878 1.00 59.56 105 ILE A O 1
ATOM 847 N N . GLU A 1 106 ? 55.933 21.245 -12.738 1.00 61.59 106 GLU A N 1
ATOM 848 C CA . GLU A 1 106 ? 56.649 22.088 -11.776 1.00 61.59 106 GLU A CA 1
ATOM 849 C C . GLU A 1 106 ? 57.730 22.972 -12.423 1.00 61.59 106 GLU A C 1
ATOM 851 O O . GLU A 1 106 ? 57.837 24.144 -12.065 1.00 61.59 106 GLU A O 1
ATOM 856 N N . GLU A 1 107 ? 58.469 22.452 -13.405 1.00 61.28 107 GLU A N 1
ATOM 857 C CA . GLU A 1 107 ? 59.480 23.167 -14.199 1.00 61.28 107 GLU A CA 1
ATOM 858 C C . GLU A 1 107 ? 58.845 24.192 -15.153 1.00 61.28 107 GLU A C 1
ATOM 860 O O . GLU A 1 107 ? 59.360 25.301 -15.302 1.00 61.28 107 GLU A O 1
ATOM 865 N N . ALA A 1 108 ? 57.677 23.883 -15.732 1.00 54.47 108 ALA A N 1
ATOM 866 C CA . ALA A 1 108 ? 56.893 24.831 -16.532 1.00 54.47 108 ALA A CA 1
ATOM 867 C C . ALA A 1 108 ? 56.455 26.072 -15.733 1.00 54.47 108 ALA A C 1
ATOM 869 O O . ALA A 1 108 ? 56.200 27.128 -16.315 1.00 54.47 108 ALA A O 1
ATOM 870 N N . PHE A 1 109 ? 56.372 25.942 -14.404 1.00 51.91 109 PHE A N 1
ATOM 871 C CA . PHE A 1 109 ? 55.938 26.988 -13.484 1.00 51.91 109 PHE A CA 1
ATOM 872 C C . PHE A 1 109 ? 57.087 27.708 -12.744 1.00 51.91 109 PHE A C 1
ATOM 874 O O . PHE A 1 109 ? 56.782 28.527 -11.873 1.00 51.91 109 PHE A O 1
ATOM 881 N N . GLY A 1 110 ? 58.380 27.507 -13.063 1.00 48.53 110 GLY A N 1
ATOM 882 C CA . GLY A 1 110 ? 59.418 28.308 -12.392 1.00 48.53 110 GLY A CA 1
ATOM 883 C C . GLY A 1 110 ? 60.842 28.341 -12.959 1.00 48.53 110 GLY A C 1
ATOM 884 O O . GLY A 1 110 ? 61.516 27.321 -13.001 1.00 48.53 110 GLY A O 1
ATOM 885 N N . LEU A 1 111 ? 61.332 29.569 -13.201 1.00 37.12 111 LEU A N 1
ATOM 886 C CA . LEU A 1 111 ? 62.597 30.109 -12.663 1.00 37.12 111 LEU A CA 1
ATOM 887 C C . LEU A 1 111 ? 62.480 31.645 -12.528 1.00 37.12 111 LEU A C 1
ATOM 889 O O . LEU A 1 111 ? 62.488 32.358 -13.530 1.00 37.12 111 LEU A O 1
ATOM 893 N N . ASN A 1 112 ? 62.310 32.142 -11.295 1.00 36.97 112 ASN A N 1
ATOM 894 C CA . ASN A 1 112 ? 63.152 33.178 -10.667 1.00 36.97 112 ASN A CA 1
ATOM 895 C C . ASN A 1 112 ? 62.475 33.766 -9.418 1.00 36.97 112 ASN A C 1
ATOM 897 O O . ASN A 1 112 ? 61.493 34.504 -9.495 1.00 36.97 112 ASN A O 1
ATOM 901 N N . GLU A 1 113 ? 63.080 33.502 -8.262 1.00 48.66 113 GLU A N 1
ATOM 902 C CA . GLU A 1 113 ? 63.177 34.502 -7.202 1.00 48.66 113 GLU A CA 1
ATOM 903 C C . GLU A 1 113 ? 63.884 35.726 -7.796 1.00 48.66 113 GLU A C 1
ATOM 905 O O . GLU A 1 113 ? 65.025 35.569 -8.192 1.00 48.66 113 GLU A O 1
ATOM 910 N N . TYR A 1 114 ? 63.263 36.907 -7.892 1.00 34.28 114 TYR A N 1
ATOM 911 C CA . TYR A 1 114 ? 63.992 38.183 -7.831 1.00 34.28 114 TYR A CA 1
ATOM 912 C C . TYR A 1 114 ? 63.076 39.355 -7.457 1.00 34.28 114 TYR A C 1
ATOM 914 O O . TYR A 1 114 ? 61.948 39.519 -7.920 1.00 34.28 114 TYR A O 1
ATOM 922 N N . SER A 1 115 ? 63.646 40.161 -6.574 1.00 42.78 115 SER A N 1
ATOM 923 C CA . SER A 1 115 ? 63.261 41.469 -6.074 1.00 42.78 115 SER A CA 1
ATOM 924 C C . SER A 1 115 ? 63.113 42.545 -7.160 1.00 42.78 115 SER A C 1
ATOM 926 O O . SER A 1 115 ? 63.785 42.514 -8.186 1.00 42.78 115 SER A O 1
ATOM 928 N N . SER A 1 116 ? 62.325 43.572 -6.825 1.00 40.84 116 SER A N 1
ATOM 929 C CA . SER A 1 116 ? 62.207 44.899 -7.457 1.00 40.84 116 SER A CA 1
ATOM 930 C C . SER A 1 116 ? 61.561 45.003 -8.850 1.00 40.84 116 SER A C 1
ATOM 932 O O . SER A 1 116 ? 62.164 44.740 -9.879 1.00 40.84 116 SER A O 1
ATOM 934 N N . GLY A 1 117 ? 60.319 45.503 -8.836 1.00 41.28 117 GLY A N 1
ATOM 935 C CA . GLY A 1 117 ? 59.773 46.535 -9.726 1.00 41.28 117 GLY A CA 1
ATOM 936 C C . GLY A 1 117 ? 60.218 46.588 -11.189 1.00 41.28 117 GLY A C 1
ATOM 937 O O . GLY A 1 117 ? 60.906 47.527 -11.560 1.00 41.28 117 GLY A O 1
ATOM 938 N N . GLN A 1 118 ? 59.718 45.683 -12.031 1.00 34.41 118 GLN A N 1
ATOM 939 C CA . GLN A 1 118 ? 59.300 45.962 -13.416 1.00 34.41 118 GLN A CA 1
ATOM 940 C C . GLN A 1 118 ? 58.575 44.730 -13.981 1.00 34.41 118 GLN A C 1
ATOM 942 O O . GLN A 1 118 ? 58.988 43.596 -13.751 1.00 34.41 118 GLN A O 1
ATOM 947 N N . ALA A 1 119 ? 57.467 44.941 -14.695 1.00 36.72 119 ALA A N 1
ATOM 948 C CA . ALA A 1 119 ? 56.711 43.864 -15.332 1.00 36.72 119 ALA A CA 1
ATOM 949 C C . ALA A 1 119 ? 57.504 43.280 -16.524 1.00 36.72 119 ALA A C 1
ATOM 951 O O . ALA A 1 119 ? 57.827 44.046 -17.435 1.00 36.72 119 ALA A O 1
ATOM 952 N N . PRO A 1 120 ? 57.800 41.963 -16.583 1.00 32.59 120 PRO A N 1
ATOM 953 C CA . PRO A 1 120 ? 58.481 41.377 -17.729 1.00 32.59 120 PRO A CA 1
ATOM 954 C C . PRO A 1 120 ? 57.492 40.891 -18.795 1.00 32.59 120 PRO A C 1
ATOM 956 O O . PRO A 1 120 ? 56.586 40.093 -18.559 1.00 32.59 120 PRO A O 1
ATOM 959 N N . GLN A 1 121 ? 57.756 41.330 -20.019 1.00 37.34 121 GLN A N 1
ATOM 960 C CA . GLN A 1 121 ? 57.033 41.079 -21.264 1.00 37.34 121 GLN A CA 1
ATOM 961 C C . GLN A 1 121 ? 57.300 39.672 -21.851 1.00 37.34 121 GLN A C 1
ATOM 963 O O . GLN A 1 121 ? 57.505 39.518 -23.051 1.00 37.34 121 GLN A O 1
ATOM 968 N N . LYS A 1 122 ? 57.321 38.631 -21.003 1.00 38.50 122 LYS A N 1
ATOM 969 C CA . LYS A 1 122 ? 57.604 37.228 -21.383 1.00 38.50 122 LYS A CA 1
ATOM 970 C C . LYS A 1 122 ? 56.627 36.199 -20.788 1.00 38.50 122 LYS A C 1
ATOM 972 O O . LYS A 1 122 ? 56.989 35.056 -20.552 1.00 38.50 122 LYS A O 1
ATOM 977 N N . VAL A 1 123 ? 55.361 36.576 -20.603 1.00 37.78 123 VAL A N 1
ATOM 978 C CA . VAL A 1 123 ? 54.258 35.626 -20.307 1.00 37.78 123 VAL A CA 1
ATOM 979 C C . VAL A 1 123 ? 53.485 35.260 -21.591 1.00 37.78 123 VAL A C 1
ATOM 981 O O . VAL A 1 123 ? 52.385 34.724 -21.548 1.00 37.78 123 VAL A O 1
ATOM 984 N N . LEU A 1 124 ? 54.050 35.550 -22.770 1.00 34.75 124 LEU A N 1
ATOM 985 C CA . LEU A 1 124 ? 53.361 35.363 -24.052 1.00 34.75 124 LEU A CA 1
ATOM 986 C C . LEU A 1 124 ? 53.598 34.005 -24.736 1.00 34.75 124 LEU A C 1
ATOM 988 O O . LEU A 1 124 ? 53.237 33.872 -25.896 1.00 34.75 124 LEU A O 1
ATOM 992 N N . ASP A 1 125 ? 54.141 33.001 -24.038 1.00 37.09 125 ASP A N 1
ATOM 993 C CA . ASP A 1 125 ? 54.369 31.662 -24.618 1.00 37.09 125 ASP A CA 1
ATOM 994 C C . ASP A 1 125 ? 53.914 30.492 -23.722 1.00 37.09 125 ASP A C 1
ATOM 996 O O . ASP A 1 125 ? 54.395 29.365 -23.820 1.00 37.09 125 ASP A O 1
ATOM 1000 N N . CYS A 1 126 ? 52.884 30.699 -22.893 1.00 35.78 126 CYS A N 1
ATOM 1001 C CA . CYS A 1 126 ? 52.209 29.590 -22.197 1.00 35.78 126 CYS A CA 1
ATOM 1002 C C . CYS A 1 126 ? 51.406 28.661 -23.135 1.00 35.78 126 CYS A C 1
ATOM 1004 O O . CYS A 1 126 ? 50.824 27.681 -22.672 1.00 35.78 126 CYS A O 1
ATOM 1006 N N . ARG A 1 127 ? 51.379 28.921 -24.452 1.00 34.78 127 ARG A N 1
ATOM 1007 C CA . ARG A 1 127 ? 50.778 28.009 -25.439 1.00 34.78 127 ARG A CA 1
ATOM 1008 C C . ARG A 1 127 ? 51.636 26.770 -25.703 1.00 34.78 127 ARG A C 1
ATOM 1010 O O . ARG A 1 127 ? 51.075 25.735 -26.037 1.00 34.78 127 ARG A O 1
ATOM 1017 N N . THR A 1 128 ? 52.952 26.828 -25.509 1.00 38.00 128 THR A N 1
ATOM 1018 C CA . THR A 1 128 ? 53.864 25.777 -26.000 1.00 38.00 128 THR A CA 1
ATOM 1019 C C . THR A 1 128 ? 54.135 24.663 -24.983 1.00 38.00 128 THR A C 1
ATOM 1021 O O . THR A 1 128 ? 54.541 23.574 -25.373 1.00 38.00 128 THR A O 1
ATOM 1024 N N . VAL A 1 129 ? 53.861 24.888 -23.692 1.00 36.62 129 VAL A N 1
ATOM 1025 C CA . VAL A 1 129 ? 54.109 23.888 -22.628 1.00 36.62 129 VAL A CA 1
ATOM 1026 C C . VAL A 1 129 ? 52.827 23.184 -22.169 1.00 36.62 129 VAL A C 1
ATOM 1028 O O . VAL A 1 129 ? 52.860 22.016 -21.792 1.00 36.62 129 VAL A O 1
ATOM 1031 N N . ILE A 1 130 ? 51.673 23.853 -22.269 1.00 38.84 130 ILE A N 1
ATOM 1032 C CA . ILE A 1 130 ? 50.383 23.286 -21.842 1.00 38.84 130 ILE A CA 1
ATOM 1033 C C . ILE A 1 130 ? 49.787 22.370 -22.927 1.00 38.84 130 ILE A C 1
ATOM 1035 O O . ILE A 1 130 ? 49.127 21.384 -22.605 1.00 38.84 130 ILE A O 1
ATOM 1039 N N . PHE A 1 131 ? 50.073 22.632 -24.208 1.00 32.84 131 PHE A N 1
ATOM 1040 C CA . PHE A 1 131 ? 49.516 21.852 -25.319 1.00 32.84 131 PHE A CA 1
ATOM 1041 C C . PHE A 1 131 ? 49.991 20.383 -25.371 1.00 32.84 131 PHE A C 1
ATOM 1043 O O . PHE A 1 131 ? 49.144 19.517 -25.563 1.00 32.84 131 PHE A O 1
ATOM 1050 N N . PRO A 1 132 ? 51.271 20.024 -25.144 1.00 31.48 132 PRO A N 1
ATOM 1051 C CA . PRO A 1 132 ? 51.684 18.617 -25.239 1.00 31.48 132 PRO A CA 1
ATOM 1052 C C . PRO A 1 132 ? 51.320 17.761 -24.012 1.00 31.48 132 PRO A C 1
ATOM 1054 O O . PRO A 1 132 ? 51.180 16.546 -24.134 1.00 31.48 132 PRO A O 1
ATOM 1057 N N . ALA A 1 133 ? 51.157 18.360 -22.825 1.00 34.66 133 ALA A N 1
ATOM 1058 C CA . ALA A 1 133 ? 50.921 17.605 -21.588 1.00 34.66 133 ALA A CA 1
ATOM 1059 C C . ALA A 1 133 ? 49.486 17.056 -21.477 1.00 34.66 133 ALA A C 1
ATOM 1061 O O . ALA A 1 133 ? 49.276 15.998 -20.879 1.00 34.66 133 ALA A O 1
ATOM 1062 N N . VAL A 1 134 ? 48.517 17.746 -22.090 1.00 34.62 134 VAL A N 1
ATOM 1063 C CA . VAL A 1 134 ? 47.097 17.353 -22.109 1.00 34.62 134 VAL A CA 1
ATOM 1064 C C . VAL A 1 134 ? 46.782 16.398 -23.272 1.00 34.62 134 VAL A C 1
ATOM 1066 O O . VAL A 1 134 ? 45.894 15.560 -23.155 1.00 34.62 134 VAL A O 1
ATOM 1069 N N . ILE A 1 135 ? 47.563 16.428 -24.358 1.00 32.31 135 ILE A N 1
ATOM 1070 C CA . ILE A 1 135 ? 47.298 15.630 -25.571 1.00 32.31 135 ILE A CA 1
ATOM 1071 C C . ILE A 1 135 ? 47.592 14.124 -25.404 1.00 32.31 135 ILE A C 1
ATOM 1073 O O . ILE A 1 135 ? 47.063 13.319 -26.164 1.00 32.31 135 ILE A O 1
ATOM 1077 N N . CYS A 1 136 ? 48.343 13.689 -24.387 1.00 34.47 136 CYS A N 1
ATOM 1078 C CA . CYS A 1 136 ? 48.642 12.258 -24.217 1.00 34.47 136 CYS A CA 1
ATOM 1079 C C . CYS A 1 136 ? 47.613 11.436 -23.415 1.00 34.47 136 CYS A C 1
ATOM 1081 O O . CYS A 1 136 ? 47.876 10.252 -23.226 1.00 34.47 136 CYS A O 1
ATOM 1083 N N . PHE A 1 137 ? 46.489 11.989 -22.928 1.00 33.62 137 PHE A N 1
ATOM 1084 C CA . PHE A 1 137 ? 45.539 11.178 -22.135 1.00 33.62 137 PHE A CA 1
ATOM 1085 C C . PHE A 1 137 ? 44.032 11.322 -22.398 1.00 33.62 137 PHE A C 1
ATOM 1087 O O . PHE A 1 137 ? 43.291 10.553 -21.797 1.00 33.62 137 PHE A O 1
ATOM 1094 N N . SER A 1 138 ? 43.563 12.191 -23.301 1.00 27.64 138 SER A N 1
ATOM 1095 C CA . SER A 1 138 ? 42.312 12.003 -24.076 1.00 27.64 138 SER A CA 1
ATOM 1096 C C . SER A 1 138 ? 41.942 13.248 -24.881 1.00 27.64 138 SER A C 1
ATOM 1098 O O . SER A 1 138 ? 42.291 14.371 -24.518 1.00 27.64 138 SER A O 1
ATOM 1100 N N . LEU A 1 139 ? 41.240 13.009 -25.989 1.00 28.25 139 LEU A N 1
ATOM 1101 C CA . LEU A 1 139 ? 40.787 13.973 -26.989 1.00 28.25 139 LEU A CA 1
ATOM 1102 C C . LEU A 1 139 ? 39.505 14.723 -26.566 1.00 28.25 139 LEU A C 1
ATOM 1104 O O . LEU A 1 139 ? 38.554 14.124 -26.079 1.00 28.25 139 LEU A O 1
ATOM 1108 N N . GLU A 1 140 ? 39.524 16.027 -26.862 1.00 28.12 140 GLU A N 1
ATOM 1109 C CA . GLU A 1 140 ? 38.418 16.927 -27.241 1.00 28.12 140 GLU A CA 1
ATOM 1110 C C . GLU A 1 140 ? 37.268 17.228 -26.254 1.00 28.12 140 GLU A C 1
ATOM 1112 O O . GLU A 1 140 ? 36.187 16.656 -26.319 1.00 28.12 140 GLU A O 1
ATOM 1117 N N . THR A 1 141 ? 37.439 18.317 -25.491 1.00 26.86 141 THR A N 1
ATOM 1118 C CA . THR A 1 141 ? 36.374 19.317 -25.254 1.00 26.86 141 THR A CA 1
ATOM 1119 C C . THR A 1 141 ? 36.978 20.727 -25.251 1.00 26.86 141 THR A C 1
ATOM 1121 O O . THR A 1 141 ? 38.001 20.964 -24.607 1.00 26.86 141 THR A O 1
ATOM 1124 N N . GLU A 1 142 ? 36.359 21.653 -25.987 1.00 26.92 142 GLU A N 1
ATOM 1125 C CA . GLU A 1 142 ? 36.760 23.060 -26.124 1.00 26.92 142 GLU A CA 1
ATOM 1126 C C . GLU A 1 142 ? 36.624 23.840 -24.801 1.00 26.92 142 GLU A C 1
ATOM 1128 O O . GLU A 1 142 ? 35.570 23.829 -24.165 1.00 26.92 142 GLU A O 1
ATOM 1133 N N . PHE A 1 143 ? 37.669 24.580 -24.411 1.00 28.47 143 PHE A N 1
ATOM 1134 C CA . PHE A 1 143 ? 37.622 25.537 -23.301 1.00 28.47 143 PHE A CA 1
ATOM 1135 C C . PHE A 1 143 ? 37.505 26.974 -23.822 1.00 28.47 143 PHE A C 1
ATOM 1137 O O . PHE A 1 143 ? 38.359 27.456 -24.569 1.00 28.47 143 PHE A O 1
ATOM 1144 N N . TYR A 1 144 ? 36.457 27.673 -23.376 1.00 25.47 144 TYR A N 1
ATOM 1145 C CA . TYR A 1 144 ? 36.280 29.110 -23.578 1.00 25.47 144 TYR A CA 1
ATOM 1146 C C . TYR A 1 144 ? 37.352 29.927 -22.833 1.00 25.47 144 TYR A C 1
ATOM 1148 O O . TYR A 1 144 ? 37.778 29.605 -21.726 1.00 25.47 144 TYR A O 1
ATOM 1156 N N . SER A 1 145 ? 37.757 31.015 -23.483 1.00 26.42 145 SER A N 1
ATOM 1157 C CA . SER A 1 145 ? 38.795 31.988 -23.128 1.00 26.42 145 SER A CA 1
ATOM 1158 C C . SER A 1 145 ? 38.745 32.529 -21.690 1.00 26.42 145 SER A C 1
ATOM 1160 O O . SER A 1 145 ? 37.731 33.098 -21.285 1.00 26.42 145 SER A O 1
ATOM 1162 N N . ILE A 1 146 ? 39.881 32.490 -20.979 1.00 29.11 146 ILE A N 1
ATOM 1163 C CA . ILE A 1 146 ? 40.115 33.239 -19.731 1.00 29.11 146 ILE A CA 1
ATOM 1164 C C . ILE A 1 146 ? 41.285 34.207 -19.942 1.00 29.11 146 ILE A C 1
ATOM 1166 O O . ILE A 1 146 ? 42.389 33.807 -20.313 1.00 29.11 146 ILE A O 1
ATOM 1170 N N . SER A 1 147 ? 41.024 35.491 -19.709 1.00 28.23 147 SER A N 1
ATOM 1171 C CA . SER A 1 147 ? 41.977 36.593 -19.839 1.00 28.23 147 SER A CA 1
ATOM 1172 C C . SER A 1 147 ? 42.655 36.911 -18.495 1.00 28.23 147 SER A C 1
ATOM 1174 O O . SER A 1 147 ? 41.967 37.100 -17.501 1.00 28.23 147 SER A O 1
ATOM 1176 N N . VAL A 1 148 ? 43.991 37.039 -18.532 1.00 33.34 148 VAL A N 1
ATOM 1177 C CA . VAL A 1 148 ? 44.929 37.727 -17.604 1.00 33.34 148 VAL A CA 1
ATOM 1178 C C . VAL A 1 148 ? 44.909 37.321 -16.113 1.00 33.34 148 VAL A C 1
ATOM 1180 O O . VAL A 1 148 ? 44.037 37.725 -15.352 1.00 33.34 148 VAL A O 1
ATOM 1183 N N . VAL A 1 149 ? 45.968 36.626 -15.662 1.00 33.75 149 VAL A N 1
ATOM 1184 C CA . VAL A 1 149 ? 46.218 36.260 -14.247 1.00 33.75 149 VAL A CA 1
ATOM 1185 C C . VAL A 1 149 ? 47.382 37.092 -13.660 1.00 33.75 149 VAL A C 1
ATOM 1187 O O . VAL A 1 149 ? 48.447 37.137 -14.279 1.00 33.75 149 VAL A O 1
ATOM 1190 N N . PRO A 1 150 ? 47.240 37.742 -12.482 1.00 32.75 150 PRO A N 1
ATOM 1191 C CA . PRO A 1 150 ? 48.329 38.452 -11.795 1.00 32.75 150 PRO A CA 1
ATOM 1192 C C . PRO A 1 150 ? 49.303 37.522 -11.040 1.00 32.75 150 PRO A C 1
ATOM 1194 O O . PRO A 1 150 ? 48.936 36.456 -10.555 1.00 32.75 150 PRO A O 1
ATOM 1197 N N . VAL A 1 151 ? 50.541 37.994 -10.852 1.00 39.25 151 VAL A N 1
ATOM 1198 C CA . VAL A 1 151 ? 51.745 37.268 -10.370 1.00 39.25 151 VAL A CA 1
ATOM 1199 C C . VAL A 1 151 ? 51.641 36.633 -8.959 1.00 39.25 151 VAL A C 1
ATOM 1201 O O . VAL A 1 151 ? 52.484 35.821 -8.593 1.00 39.25 151 VAL A O 1
ATOM 1204 N N . PHE A 1 152 ? 50.591 36.895 -8.172 1.00 40.84 152 PHE A N 1
ATOM 1205 C CA . PHE A 1 152 ? 50.443 36.358 -6.804 1.00 40.84 152 PHE A CA 1
ATOM 1206 C C . PHE A 1 152 ? 49.728 34.994 -6.680 1.00 40.84 152 PHE A C 1
ATOM 1208 O O . PHE A 1 152 ? 49.572 34.505 -5.565 1.00 40.84 152 PHE A O 1
ATOM 1215 N N . GLN A 1 153 ? 49.334 34.338 -7.779 1.00 47.97 153 GLN A N 1
ATOM 1216 C CA . GLN A 1 153 ? 48.552 33.081 -7.737 1.00 47.97 153 GLN A CA 1
ATOM 1217 C C . GLN A 1 153 ? 49.275 31.828 -8.270 1.00 47.97 153 GLN A C 1
ATOM 1219 O O . GLN A 1 153 ? 48.671 30.766 -8.414 1.00 47.97 153 GLN A O 1
ATOM 1224 N N . VAL A 1 154 ? 50.584 31.895 -8.529 1.00 48.62 154 VAL A N 1
ATOM 1225 C CA . VAL A 1 154 ? 51.330 30.794 -9.177 1.00 48.62 154 VAL A CA 1
ATOM 1226 C C . VAL A 1 154 ? 51.320 29.498 -8.346 1.00 48.62 154 VAL A C 1
ATOM 1228 O O . VAL A 1 154 ? 51.216 28.404 -8.897 1.00 48.62 154 VAL A O 1
ATOM 1231 N N . LYS A 1 155 ? 51.362 29.599 -7.010 1.00 49.44 155 LYS A N 1
ATOM 1232 C CA . LYS A 1 155 ? 51.368 28.432 -6.109 1.00 49.44 155 LYS A CA 1
ATOM 1233 C C . LYS A 1 155 ? 50.010 27.714 -6.055 1.00 49.44 155 LYS A C 1
ATOM 1235 O O . LYS A 1 155 ? 49.977 26.487 -6.030 1.00 49.44 155 LYS A O 1
ATOM 1240 N N . GLU A 1 156 ? 48.912 28.467 -6.100 1.00 49.78 156 GLU A N 1
ATOM 1241 C CA . GLU A 1 156 ? 47.541 27.936 -6.096 1.00 49.78 156 GLU A CA 1
ATOM 1242 C C . GLU A 1 156 ? 47.189 27.290 -7.442 1.00 49.78 156 GLU A C 1
ATOM 1244 O O . GLU A 1 156 ? 46.668 26.178 -7.470 1.00 49.78 156 GLU A O 1
ATOM 1249 N N . TYR A 1 157 ? 47.576 27.909 -8.565 1.00 49.78 157 TYR A N 1
ATOM 1250 C CA . TYR A 1 157 ? 47.398 27.312 -9.894 1.00 49.78 157 TYR A CA 1
ATOM 1251 C C . TYR A 1 157 ? 48.258 26.060 -10.102 1.00 49.78 157 TYR A C 1
ATOM 1253 O O . TYR A 1 157 ? 47.791 25.099 -10.715 1.00 49.78 157 TYR A O 1
ATOM 1261 N N . ARG A 1 158 ? 49.481 26.017 -9.550 1.00 55.22 158 ARG A N 1
ATOM 1262 C CA . ARG A 1 158 ? 50.329 24.811 -9.551 1.00 55.22 158 ARG A CA 1
ATOM 1263 C C . ARG A 1 158 ? 49.641 23.652 -8.828 1.00 55.22 158 ARG A C 1
ATOM 1265 O O . ARG A 1 158 ? 49.591 22.543 -9.354 1.00 55.22 158 ARG A O 1
ATOM 1272 N N . GLN A 1 159 ? 49.080 23.914 -7.649 1.00 56.88 159 GLN A N 1
ATOM 1273 C CA . GLN A 1 159 ? 48.378 22.903 -6.859 1.00 56.88 159 GLN A CA 1
ATOM 1274 C C . GLN A 1 159 ? 47.076 22.449 -7.536 1.00 56.88 159 GLN A C 1
ATOM 1276 O O . GLN A 1 159 ? 46.812 21.249 -7.600 1.00 56.88 159 GLN A O 1
ATOM 1281 N N . LEU A 1 160 ? 46.322 23.381 -8.123 1.00 53.81 160 LEU A N 1
ATOM 1282 C CA . LEU A 1 160 ? 45.093 23.092 -8.861 1.00 53.81 160 LEU A CA 1
ATOM 1283 C C . LEU A 1 160 ? 45.357 22.288 -10.146 1.00 53.81 160 LEU A C 1
ATOM 1285 O O . LEU A 1 160 ? 44.589 21.396 -10.485 1.00 53.81 160 LEU A O 1
ATOM 1289 N N . THR A 1 161 ? 46.472 22.541 -10.840 1.00 53.09 161 THR A N 1
ATOM 1290 C CA . THR A 1 161 ? 46.849 21.808 -12.065 1.00 53.09 161 THR A CA 1
ATOM 1291 C C . THR A 1 161 ? 47.208 20.352 -11.762 1.00 53.09 161 THR A C 1
ATOM 1293 O O . THR A 1 161 ? 46.776 19.449 -12.477 1.00 53.09 161 THR A O 1
ATOM 1296 N N . VAL A 1 162 ? 47.941 20.101 -10.671 1.00 59.03 162 VAL A N 1
ATOM 1297 C CA . VAL A 1 162 ? 48.260 18.734 -10.220 1.00 59.03 162 VAL A CA 1
ATOM 1298 C C . VAL A 1 162 ? 47.008 18.014 -9.703 1.00 59.03 162 VAL A C 1
ATOM 1300 O O . VAL A 1 162 ? 46.828 16.835 -10.001 1.00 59.03 162 VAL A O 1
ATOM 1303 N N . GLN A 1 163 ? 46.104 18.715 -9.008 1.00 59.06 163 GLN A N 1
ATOM 1304 C CA . GLN A 1 163 ? 44.812 18.158 -8.581 1.00 59.06 163 GLN A CA 1
ATOM 1305 C C . GLN A 1 163 ? 43.901 17.820 -9.766 1.00 59.06 163 GLN A C 1
ATOM 1307 O O . GLN A 1 163 ? 43.315 16.742 -9.789 1.00 59.06 163 GLN A O 1
ATOM 1312 N N . ASN A 1 164 ? 43.829 18.678 -10.784 1.00 54.78 164 ASN A N 1
ATOM 1313 C CA . ASN A 1 164 ? 43.067 18.399 -12.000 1.00 54.78 164 ASN A CA 1
ATOM 1314 C C . ASN A 1 164 ? 43.652 17.206 -12.763 1.00 54.78 164 ASN A C 1
ATOM 1316 O O . ASN A 1 164 ? 42.895 16.358 -13.216 1.00 54.78 164 ASN A O 1
ATOM 1320 N N . LEU A 1 165 ? 44.982 17.074 -12.837 1.00 59.88 165 LEU A N 1
ATOM 1321 C CA . LEU A 1 165 ? 45.623 15.888 -13.416 1.00 59.88 165 LEU A CA 1
ATOM 1322 C C . LEU A 1 165 ? 45.259 14.608 -12.643 1.00 59.88 165 LEU A C 1
ATOM 1324 O O . LEU A 1 165 ? 44.962 13.585 -13.256 1.00 59.88 165 LEU A O 1
ATOM 1328 N N . GLN A 1 166 ? 45.251 14.670 -11.308 1.00 64.88 166 GLN A N 1
ATOM 1329 C CA . GLN A 1 166 ? 44.895 13.545 -10.441 1.00 64.88 166 GLN A CA 1
ATOM 1330 C C . GLN A 1 166 ? 43.412 13.155 -10.590 1.00 64.88 166 GLN A C 1
ATOM 1332 O O . GLN A 1 166 ? 43.098 11.970 -10.665 1.00 64.88 166 GLN A O 1
ATOM 1337 N N . MET A 1 167 ? 42.511 14.134 -10.709 1.00 58.56 167 MET A N 1
ATOM 1338 C CA . MET A 1 167 ? 41.081 13.909 -10.952 1.00 58.56 167 MET A CA 1
ATOM 1339 C C . MET A 1 167 ? 40.804 13.368 -12.359 1.00 58.56 167 MET A C 1
ATOM 1341 O O . MET A 1 167 ? 40.043 12.417 -12.509 1.00 58.56 167 MET A O 1
ATOM 1345 N N . THR A 1 168 ? 41.457 13.905 -13.392 1.00 57.47 168 THR A N 1
ATOM 1346 C CA . THR A 1 168 ? 41.339 13.390 -14.764 1.00 57.47 168 THR A CA 1
ATOM 1347 C C . THR A 1 168 ? 41.808 11.940 -14.839 1.00 57.47 168 THR A C 1
ATOM 1349 O O . THR A 1 168 ? 41.113 11.094 -15.395 1.00 57.47 168 THR A O 1
ATOM 1352 N N . LEU A 1 169 ? 42.939 11.613 -14.208 1.00 62.22 169 LEU A N 1
ATOM 1353 C CA . LEU A 1 169 ? 43.449 10.244 -14.147 1.00 62.22 169 LEU A CA 1
ATOM 1354 C C . LEU A 1 169 ? 42.499 9.302 -13.386 1.00 62.22 169 LEU A C 1
ATOM 1356 O O . LEU A 1 169 ? 42.326 8.150 -13.780 1.00 62.22 169 LEU A O 1
ATOM 1360 N N . PHE A 1 170 ? 41.848 9.788 -12.326 1.00 63.31 170 PHE A N 1
ATOM 1361 C CA . PHE A 1 170 ? 40.847 9.026 -11.576 1.00 63.31 170 PHE A CA 1
ATOM 1362 C C . PHE A 1 170 ? 39.617 8.671 -12.427 1.00 63.31 170 PHE A C 1
ATOM 1364 O O . PHE A 1 170 ? 39.065 7.585 -12.270 1.00 63.31 170 PHE A O 1
ATOM 1371 N N . HIS A 1 171 ? 39.229 9.549 -13.357 1.00 54.28 171 HIS A N 1
ATOM 1372 C CA . HIS A 1 171 ? 38.104 9.341 -14.276 1.00 54.28 171 HIS A CA 1
ATOM 1373 C C . HIS A 1 171 ? 38.491 8.714 -15.627 1.00 54.28 171 HIS A C 1
ATOM 1375 O O . HIS A 1 171 ? 37.613 8.451 -16.446 1.00 54.28 171 HIS A O 1
ATOM 1381 N N . THR A 1 172 ? 39.779 8.454 -15.869 1.00 58.56 172 THR A N 1
ATOM 1382 C CA . THR A 1 172 ? 40.257 7.840 -17.115 1.00 58.56 172 THR A CA 1
ATOM 1383 C C . THR A 1 172 ? 39.964 6.340 -17.115 1.00 58.56 172 THR A C 1
ATOM 1385 O O . THR A 1 172 ? 40.141 5.657 -16.103 1.00 58.56 172 THR A O 1
ATOM 1388 N N . ASN A 1 173 ? 39.551 5.802 -18.265 1.00 55.09 173 ASN A N 1
ATOM 1389 C CA . ASN A 1 173 ? 39.357 4.367 -18.425 1.00 55.09 173 ASN A CA 1
ATOM 1390 C C . ASN A 1 173 ? 40.688 3.620 -18.194 1.00 55.09 173 ASN A C 1
ATOM 1392 O O . ASN A 1 173 ? 41.699 3.878 -18.851 1.00 55.09 173 ASN A O 1
ATOM 1396 N N . LYS A 1 174 ? 40.684 2.661 -17.261 1.00 64.00 174 LYS A N 1
ATOM 1397 C CA . LYS A 1 174 ? 41.868 1.886 -16.857 1.00 64.00 174 LYS A CA 1
ATOM 1398 C C . LYS A 1 174 ? 42.448 1.039 -17.993 1.00 64.00 174 LYS A C 1
ATOM 1400 O O . LYS A 1 174 ? 43.647 0.777 -17.989 1.00 64.00 174 LYS A O 1
ATOM 1405 N N . GLU A 1 175 ? 41.637 0.664 -18.985 1.00 56.22 175 GLU A N 1
ATOM 1406 C CA . GLU A 1 175 ? 42.113 -0.015 -20.196 1.00 56.22 175 GLU A CA 1
ATOM 1407 C C . GLU A 1 175 ? 42.752 0.938 -21.216 1.00 56.22 175 GLU A C 1
ATOM 1409 O O . GLU A 1 175 ? 43.621 0.522 -21.980 1.00 56.22 175 GLU A O 1
ATOM 1414 N N . GLU A 1 176 ? 42.387 2.223 -21.234 1.00 54.69 176 GLU A N 1
ATOM 1415 C CA . GLU A 1 176 ? 43.034 3.210 -22.114 1.00 54.69 176 GLU A CA 1
ATOM 1416 C C . GLU A 1 176 ? 44.438 3.576 -21.631 1.00 54.69 176 GLU A C 1
ATOM 1418 O O . GLU A 1 176 ? 45.337 3.755 -22.453 1.00 54.69 176 GLU A O 1
ATOM 1423 N N . LEU A 1 177 ? 44.664 3.552 -20.313 1.00 56.00 177 LEU A N 1
ATOM 1424 C CA . LEU A 1 177 ? 45.994 3.660 -19.701 1.00 56.00 177 LEU A CA 1
ATOM 1425 C C . LEU A 1 177 ? 46.971 2.574 -20.185 1.00 56.00 177 LEU A C 1
ATOM 1427 O O . LEU A 1 177 ? 48.183 2.785 -20.165 1.00 56.00 177 LEU A O 1
ATOM 1431 N N . LEU A 1 178 ? 46.457 1.443 -20.684 1.00 53.16 178 LEU A N 1
ATOM 1432 C CA . LEU A 1 178 ? 47.256 0.357 -21.258 1.00 53.16 178 LEU A CA 1
ATOM 1433 C C . LEU A 1 178 ? 47.774 0.661 -22.673 1.00 53.16 178 LEU A C 1
ATOM 1435 O O . LEU A 1 178 ? 48.688 -0.020 -23.133 1.00 53.16 178 LEU A O 1
ATOM 1439 N N . LYS A 1 179 ? 47.216 1.653 -23.382 1.00 53.19 179 LYS A N 1
ATOM 1440 C CA . LYS A 1 179 ? 47.615 1.995 -24.763 1.00 53.19 179 LYS A CA 1
ATOM 1441 C C . LYS A 1 179 ? 48.776 2.992 -24.832 1.00 53.19 179 LYS A C 1
ATOM 1443 O O . LYS A 1 179 ? 49.436 3.076 -25.861 1.00 53.19 179 LYS A O 1
ATOM 1448 N N . THR A 1 180 ? 49.030 3.743 -23.760 1.00 45.44 180 THR A N 1
ATOM 1449 C CA . THR A 1 180 ? 49.901 4.936 -23.767 1.00 45.44 180 THR A CA 1
ATOM 1450 C C . THR A 1 180 ? 51.230 4.780 -23.019 1.00 45.44 180 THR A C 1
ATOM 1452 O O . THR A 1 180 ? 51.953 5.763 -22.883 1.00 45.44 180 THR A O 1
ATOM 1455 N N . GLY A 1 181 ? 51.582 3.583 -22.541 1.00 50.38 181 GLY A N 1
ATOM 1456 C CA . GLY A 1 181 ? 52.844 3.378 -21.809 1.00 50.38 181 GLY A CA 1
ATOM 1457 C C . GLY A 1 181 ? 52.936 2.083 -21.005 1.00 50.38 181 GLY A C 1
ATOM 1458 O O . GLY A 1 181 ? 53.625 2.039 -19.992 1.00 50.38 181 GLY A O 1
ATOM 1459 N N . PHE A 1 182 ? 52.228 1.022 -21.402 1.00 46.97 182 PHE A N 1
ATOM 1460 C CA . PHE A 1 182 ? 52.348 -0.250 -20.697 1.00 46.97 182 PHE A CA 1
ATOM 1461 C C . PHE A 1 182 ? 53.767 -0.809 -20.885 1.00 46.97 182 PHE A C 1
ATOM 1463 O O . PHE A 1 182 ? 54.207 -0.917 -22.034 1.00 46.97 182 PHE A O 1
ATOM 1470 N N . PRO A 1 183 ? 54.489 -1.205 -19.822 1.00 51.12 183 PRO A N 1
ATOM 1471 C CA . PRO A 1 183 ? 55.638 -2.070 -20.010 1.00 51.12 183 PRO A CA 1
ATOM 1472 C C . PRO A 1 183 ? 55.089 -3.377 -20.586 1.00 51.12 183 PRO A C 1
ATOM 1474 O O . PRO A 1 183 ? 54.368 -4.102 -19.897 1.00 51.12 183 PRO A O 1
ATOM 1477 N N . GLU A 1 184 ? 55.348 -3.653 -21.869 1.00 53.81 184 GLU A N 1
ATOM 1478 C CA . GLU A 1 184 ? 55.042 -4.963 -22.442 1.00 53.81 184 GLU A CA 1
ATOM 1479 C C . GLU A 1 184 ? 55.583 -6.018 -21.474 1.00 53.81 184 GLU A C 1
ATOM 1481 O O . GLU A 1 184 ? 56.732 -5.927 -21.037 1.00 53.81 184 GLU A O 1
ATOM 1486 N N . LEU A 1 185 ? 54.739 -6.976 -21.074 1.00 54.81 185 LEU A N 1
ATOM 1487 C CA . LEU A 1 185 ? 55.125 -8.101 -20.222 1.00 54.81 185 LEU A CA 1
ATOM 1488 C C . LEU A 1 185 ? 56.169 -8.940 -20.982 1.00 54.81 185 LEU A C 1
ATOM 1490 O O . LEU A 1 185 ? 55.841 -9.977 -21.552 1.00 54.81 185 LEU A O 1
ATOM 1494 N N . GLY A 1 186 ? 57.420 -8.478 -21.024 1.00 50.34 186 GLY A N 1
ATOM 1495 C CA . GLY A 1 186 ? 58.523 -9.002 -21.837 1.00 50.34 186 GLY A CA 1
ATOM 1496 C C . GLY A 1 186 ? 59.119 -10.310 -21.315 1.00 50.34 186 GLY A C 1
ATOM 1497 O O . GLY A 1 186 ? 60.252 -10.650 -21.643 1.00 50.34 186 GLY A O 1
ATOM 1498 N N . GLY A 1 187 ? 58.382 -11.030 -20.467 1.00 57.09 187 GLY A N 1
ATOM 1499 C CA . GLY A 1 187 ? 58.747 -12.359 -19.985 1.00 57.09 187 GLY A CA 1
ATOM 1500 C C . GLY A 1 187 ? 58.121 -13.475 -20.834 1.00 57.09 187 GLY A C 1
ATOM 1501 O O . GLY A 1 187 ? 57.172 -13.220 -21.578 1.00 57.09 187 GLY A O 1
ATOM 1502 N N . PRO A 1 188 ? 58.605 -14.725 -20.711 1.00 53.81 188 PRO A N 1
ATOM 1503 C CA . PRO A 1 188 ? 58.207 -15.863 -21.542 1.00 53.81 188 PRO A CA 1
ATOM 1504 C C . PRO A 1 188 ? 56.848 -16.441 -21.098 1.00 53.81 188 PRO A C 1
ATOM 1506 O O . PRO A 1 188 ? 56.734 -17.623 -20.782 1.00 53.81 188 PRO A O 1
ATOM 1509 N N . TYR A 1 189 ? 55.818 -15.599 -21.002 1.00 65.25 189 TYR A N 1
ATOM 1510 C CA . TYR A 1 189 ? 54.473 -15.982 -20.571 1.00 65.25 189 TYR A CA 1
ATOM 1511 C C . TYR A 1 189 ? 53.550 -16.151 -21.780 1.00 65.25 189 TYR A C 1
ATOM 1513 O O . TYR A 1 189 ? 53.623 -15.370 -22.731 1.00 65.25 189 TYR A O 1
ATOM 1521 N N . SER A 1 190 ? 52.666 -17.151 -21.737 1.00 62.75 190 SER A N 1
ATOM 1522 C CA . SER A 1 190 ? 51.639 -17.342 -22.766 1.00 62.75 190 SER A CA 1
ATOM 1523 C C . SER A 1 190 ? 50.645 -16.172 -22.783 1.00 62.75 190 SER A C 1
ATOM 1525 O O . SER A 1 190 ? 50.432 -15.514 -21.763 1.00 62.75 190 SER A O 1
ATOM 1527 N N . GLU A 1 191 ? 50.010 -15.916 -23.930 1.00 62.31 191 GLU A N 1
ATOM 1528 C CA . GLU A 1 191 ? 49.029 -14.824 -24.069 1.00 62.31 191 GLU A CA 1
ATOM 1529 C C . GLU A 1 191 ? 47.863 -14.943 -23.077 1.00 62.31 191 GLU A C 1
ATOM 1531 O O . GLU A 1 191 ? 47.398 -13.943 -22.543 1.00 62.31 191 GLU A O 1
ATOM 1536 N N . GLU A 1 192 ? 47.466 -16.162 -22.716 1.00 63.00 192 GLU A N 1
ATOM 1537 C CA . GLU A 1 192 ? 46.435 -16.408 -21.702 1.00 63.00 192 GLU A CA 1
ATOM 1538 C C . GLU A 1 192 ? 46.842 -15.917 -20.303 1.00 63.00 192 GLU A C 1
ATOM 1540 O O . GLU A 1 192 ? 46.042 -15.318 -19.593 1.00 63.00 192 GLU A O 1
ATOM 1545 N N . VAL A 1 193 ? 48.107 -16.103 -19.914 1.00 66.19 193 VAL A N 1
ATOM 1546 C CA . VAL A 1 193 ? 48.635 -15.609 -18.630 1.00 66.19 193 VAL A CA 1
ATOM 1547 C C . VAL A 1 193 ? 48.700 -14.084 -18.620 1.00 66.19 193 VAL A C 1
ATOM 1549 O O . VAL A 1 193 ? 48.448 -13.453 -17.592 1.00 66.19 193 VAL A O 1
ATOM 1552 N N . LYS A 1 194 ? 49.034 -13.477 -19.764 1.00 66.25 194 LYS A N 1
ATOM 1553 C CA . LYS A 1 194 ? 49.036 -12.019 -19.911 1.00 66.25 194 LYS A CA 1
ATOM 1554 C C . LYS A 1 194 ? 47.622 -11.454 -19.805 1.00 66.25 194 LYS A C 1
ATOM 1556 O O . LYS A 1 194 ? 47.464 -10.418 -19.169 1.00 66.25 194 LYS A O 1
ATOM 1561 N N . VAL A 1 195 ? 46.617 -12.134 -20.364 1.00 68.12 195 VAL A N 1
ATOM 1562 C CA . VAL A 1 195 ? 45.194 -11.772 -20.229 1.00 68.12 195 VAL A CA 1
ATOM 1563 C C . VAL A 1 195 ? 44.746 -11.836 -18.769 1.00 68.12 195 VAL A C 1
ATOM 1565 O O . VAL A 1 195 ? 44.173 -10.865 -18.287 1.00 68.12 195 VAL A O 1
ATOM 1568 N N . ASP A 1 196 ? 45.084 -12.904 -18.042 1.00 69.38 196 ASP A N 1
ATOM 1569 C CA . ASP A 1 196 ? 44.683 -13.081 -16.637 1.00 69.38 196 ASP A CA 1
ATOM 1570 C C . ASP A 1 196 ? 45.356 -12.053 -15.697 1.00 69.38 196 ASP A C 1
ATOM 1572 O O . ASP A 1 196 ? 44.766 -11.601 -14.713 1.00 69.38 196 ASP A O 1
ATOM 1576 N N . LEU A 1 197 ? 46.591 -11.636 -16.001 1.00 69.25 197 LEU A N 1
ATOM 1577 C CA . LEU A 1 197 ? 47.325 -10.632 -15.218 1.00 69.25 197 LEU A CA 1
ATOM 1578 C C . LEU A 1 197 ? 46.962 -9.185 -15.574 1.00 69.25 197 LEU A C 1
ATOM 1580 O O . LEU A 1 197 ? 47.172 -8.290 -14.751 1.00 69.25 197 LEU A O 1
ATOM 1584 N N . ARG A 1 198 ? 46.427 -8.934 -16.776 1.00 72.00 198 ARG A N 1
ATOM 1585 C CA . ARG A 1 198 ? 46.185 -7.582 -17.303 1.00 72.00 198 ARG A CA 1
ATOM 1586 C C . ARG A 1 198 ? 45.312 -6.714 -16.391 1.00 72.00 198 ARG A C 1
ATOM 1588 O O . ARG A 1 198 ? 45.747 -5.598 -16.120 1.00 72.00 198 ARG A O 1
ATOM 1595 N N . PRO A 1 199 ? 44.170 -7.195 -15.859 1.00 71.62 199 PRO A N 1
ATOM 1596 C CA . PRO A 1 199 ? 43.295 -6.388 -15.008 1.00 71.62 199 PRO A CA 1
ATOM 1597 C C . PRO A 1 199 ? 43.949 -6.023 -13.671 1.00 71.62 199 PRO A C 1
ATOM 1599 O O . PRO A 1 199 ? 43.796 -4.915 -13.166 1.00 71.62 199 PRO A O 1
ATOM 1602 N N . LEU A 1 200 ? 44.727 -6.945 -13.094 1.00 76.25 200 LEU A N 1
ATOM 1603 C CA . LEU A 1 200 ? 45.428 -6.690 -11.838 1.00 76.25 200 LEU A CA 1
ATOM 1604 C C . LEU A 1 200 ? 46.564 -5.683 -12.041 1.00 76.25 200 LEU A C 1
ATOM 1606 O O . LEU A 1 200 ? 46.727 -4.763 -11.245 1.00 76.25 200 LEU A O 1
ATOM 1610 N N . ILE A 1 201 ? 47.344 -5.837 -13.112 1.00 74.38 201 ILE A N 1
ATOM 1611 C CA . ILE A 1 201 ? 48.457 -4.935 -13.416 1.00 74.38 201 ILE A CA 1
ATOM 1612 C C . ILE A 1 201 ? 47.954 -3.552 -13.858 1.00 74.38 201 ILE A C 1
ATOM 1614 O O . ILE A 1 201 ? 48.559 -2.557 -13.465 1.00 74.38 201 ILE A O 1
ATOM 1618 N N . SER A 1 202 ? 46.832 -3.452 -14.583 1.00 71.81 202 SER A N 1
ATOM 1619 C CA . SER A 1 202 ? 46.214 -2.165 -14.945 1.00 71.81 202 SER A CA 1
ATOM 1620 C C . SER A 1 202 ? 45.747 -1.385 -13.718 1.00 71.81 202 SER A C 1
ATOM 1622 O O . SER A 1 202 ? 45.979 -0.182 -13.619 1.00 71.81 202 SER A O 1
ATOM 1624 N N . GLU A 1 203 ? 45.137 -2.077 -12.755 1.00 76.00 203 GLU A N 1
ATOM 1625 C CA . GLU A 1 203 ? 44.696 -1.490 -11.488 1.00 76.00 203 GLU A CA 1
ATOM 1626 C C . GLU A 1 203 ? 45.886 -1.028 -10.634 1.00 76.00 203 GLU A C 1
ATOM 1628 O O . GLU A 1 203 ? 45.883 0.087 -10.112 1.00 76.00 203 GLU A O 1
ATOM 1633 N N . CYS A 1 204 ? 46.947 -1.840 -10.559 1.00 79.19 204 CYS A N 1
ATOM 1634 C CA . CYS A 1 204 ? 48.206 -1.475 -9.906 1.00 79.19 204 CYS A CA 1
ATOM 1635 C C . CYS A 1 204 ? 48.855 -0.233 -10.543 1.00 79.19 204 CYS A C 1
ATOM 1637 O O . CYS A 1 204 ? 49.304 0.665 -9.832 1.00 79.19 204 CYS A O 1
ATOM 1639 N N . TYR A 1 205 ? 48.897 -0.172 -11.877 1.00 77.19 205 TYR A N 1
ATOM 1640 C CA . TYR A 1 205 ? 49.496 0.931 -12.632 1.00 77.19 205 TYR A CA 1
ATOM 1641 C C . TYR A 1 205 ? 48.733 2.243 -12.415 1.00 77.19 205 TYR A C 1
ATOM 1643 O O . TYR A 1 205 ? 49.316 3.261 -12.040 1.00 77.19 205 TYR A O 1
ATOM 1651 N N . TRP A 1 206 ? 47.410 2.205 -12.586 1.00 80.56 206 TRP A N 1
ATOM 1652 C CA . TRP A 1 206 ? 46.523 3.348 -12.373 1.00 80.56 206 TRP A CA 1
ATOM 1653 C C . TRP A 1 206 ? 46.621 3.898 -10.947 1.00 80.56 206 TRP A C 1
ATOM 1655 O O . TRP A 1 206 ? 46.824 5.100 -10.746 1.00 80.56 206 TRP A O 1
ATOM 1665 N N . LEU A 1 207 ? 46.542 3.010 -9.952 1.00 79.62 207 LEU A N 1
ATOM 1666 C CA . LEU A 1 207 ? 46.615 3.395 -8.550 1.00 79.62 207 LEU A CA 1
ATOM 1667 C C . LEU A 1 207 ? 47.991 3.972 -8.192 1.00 79.62 207 LEU A C 1
ATOM 1669 O O . LEU A 1 207 ? 48.067 4.964 -7.468 1.00 79.62 207 LEU A O 1
ATOM 1673 N N . SER A 1 208 ? 49.072 3.419 -8.747 1.00 82.00 208 SER A N 1
ATOM 1674 C CA . SER A 1 208 ? 50.428 3.942 -8.554 1.00 82.00 208 SER A CA 1
ATOM 1675 C C . SER A 1 208 ? 50.593 5.373 -9.084 1.00 82.00 208 SER A C 1
ATOM 1677 O O . SER A 1 208 ? 51.144 6.231 -8.391 1.00 82.00 208 SER A O 1
ATOM 1679 N N . CYS A 1 209 ? 50.051 5.676 -10.268 1.00 77.38 209 CYS A N 1
ATOM 1680 C CA . CYS A 1 209 ? 50.060 7.034 -10.816 1.00 77.38 209 CYS A CA 1
ATOM 1681 C C . CYS A 1 209 ? 49.303 8.027 -9.909 1.00 77.38 209 CYS A C 1
ATOM 1683 O O . CYS A 1 209 ? 49.805 9.118 -9.633 1.00 77.38 209 CYS A O 1
ATOM 1685 N N . LEU A 1 210 ? 48.132 7.644 -9.385 1.00 75.62 210 LEU A N 1
ATOM 1686 C CA . LEU A 1 210 ? 47.363 8.472 -8.445 1.00 75.62 210 LEU A CA 1
ATOM 1687 C C . LEU A 1 210 ? 48.098 8.697 -7.116 1.00 75.62 210 LEU A C 1
ATOM 1689 O O . LEU A 1 210 ? 48.096 9.809 -6.583 1.00 75.62 210 LEU A O 1
ATOM 1693 N N . MET A 1 211 ? 48.747 7.654 -6.595 1.00 81.25 211 MET A N 1
ATOM 1694 C CA . MET A 1 211 ? 49.545 7.694 -5.368 1.00 81.25 211 MET A CA 1
ATOM 1695 C C . MET A 1 211 ? 50.796 8.574 -5.511 1.00 81.25 211 MET A C 1
ATOM 1697 O O . MET A 1 211 ? 51.146 9.294 -4.574 1.00 81.25 211 MET A O 1
ATOM 1701 N N . ALA A 1 212 ? 51.443 8.569 -6.680 1.00 78.19 212 ALA A N 1
ATOM 1702 C CA . ALA A 1 212 ? 52.622 9.387 -6.969 1.00 78.19 212 ALA A CA 1
ATOM 1703 C C . ALA A 1 212 ? 52.297 10.886 -7.127 1.00 78.19 212 ALA A C 1
ATOM 1705 O O . ALA A 1 212 ? 53.075 11.747 -6.706 1.00 78.19 212 ALA A O 1
ATOM 1706 N N . LEU A 1 213 ? 51.127 11.217 -7.685 1.00 73.56 213 LEU A N 1
ATOM 1707 C CA . LEU A 1 213 ? 50.681 12.608 -7.835 1.00 73.56 213 LEU A CA 1
ATOM 1708 C C . LEU A 1 213 ? 50.288 13.263 -6.502 1.00 73.56 213 LEU A C 1
ATOM 1710 O O . LEU A 1 213 ? 50.367 14.490 -6.391 1.00 73.56 213 LEU A O 1
ATOM 1714 N N . ASN A 1 214 ? 49.975 12.466 -5.473 1.00 75.75 214 ASN A N 1
ATOM 1715 C CA . ASN A 1 214 ? 49.652 12.946 -4.130 1.00 75.75 214 ASN A CA 1
ATOM 1716 C C . ASN A 1 214 ? 50.780 13.809 -3.516 1.00 75.75 214 ASN A C 1
ATOM 1718 O O . ASN A 1 214 ? 51.951 13.717 -3.901 1.00 75.75 214 ASN A O 1
ATOM 1722 N N . ASN A 1 215 ? 50.440 14.671 -2.550 1.00 67.12 215 ASN A N 1
ATOM 1723 C CA . ASN A 1 215 ? 51.408 15.516 -1.847 1.00 67.12 215 ASN A CA 1
ATOM 1724 C C . ASN A 1 215 ? 51.305 15.334 -0.317 1.00 67.12 215 ASN A C 1
ATOM 1726 O O . ASN A 1 215 ? 50.326 15.793 0.269 1.00 67.12 215 ASN A O 1
ATOM 1730 N N . PRO A 1 216 ? 52.281 14.687 0.348 1.00 69.12 216 PRO A N 1
ATOM 1731 C CA . PRO A 1 216 ? 53.458 14.029 -0.231 1.00 69.12 216 PRO A CA 1
ATOM 1732 C C . PRO A 1 216 ? 53.094 12.758 -1.037 1.00 69.12 216 PRO A C 1
ATOM 1734 O O . PRO A 1 216 ? 52.047 12.156 -0.770 1.00 69.12 216 PRO A O 1
ATOM 1737 N N . PRO A 1 217 ? 53.934 12.329 -2.002 1.00 75.56 217 PRO A N 1
ATOM 1738 C CA . PRO A 1 217 ? 53.726 11.090 -2.757 1.00 75.56 217 PRO A CA 1
ATOM 1739 C C . PRO A 1 217 ? 53.642 9.859 -1.848 1.00 75.56 217 PRO A C 1
ATOM 1741 O O . PRO A 1 217 ? 54.358 9.763 -0.850 1.00 75.56 217 PRO A O 1
ATOM 1744 N N . LEU A 1 218 ? 52.782 8.906 -2.203 1.00 77.62 218 LEU A N 1
ATOM 1745 C CA . LEU A 1 218 ? 52.591 7.649 -1.475 1.00 77.62 218 LEU A CA 1
ATOM 1746 C C . LEU A 1 218 ? 53.298 6.502 -2.206 1.00 77.62 218 LEU A C 1
ATOM 1748 O O . LEU A 1 218 ? 53.265 6.441 -3.434 1.00 77.62 218 LEU A O 1
ATOM 1752 N N . GLN A 1 219 ? 53.910 5.574 -1.463 1.00 73.94 219 GLN A N 1
ATOM 1753 C CA . GLN A 1 219 ? 54.522 4.367 -2.027 1.00 73.94 219 GLN A CA 1
ATOM 1754 C C . GLN A 1 219 ? 54.226 3.126 -1.171 1.00 73.94 219 GLN A C 1
ATOM 1756 O O . GLN A 1 219 ? 54.223 3.232 0.058 1.00 73.94 219 GLN A O 1
ATOM 1761 N N . PRO A 1 220 ? 54.007 1.952 -1.793 1.00 72.56 220 PRO A N 1
ATOM 1762 C CA . PRO A 1 220 ? 53.864 0.691 -1.071 1.00 72.56 220 PRO A CA 1
ATOM 1763 C C . PRO A 1 220 ? 55.138 0.262 -0.328 1.00 72.56 220 PRO A C 1
ATOM 1765 O O . PRO A 1 220 ? 56.236 0.322 -0.884 1.00 72.56 220 PRO A O 1
ATOM 1768 N N . ASP A 1 221 ? 54.989 -0.250 0.897 1.00 67.75 221 ASP A N 1
ATOM 1769 C CA . ASP A 1 221 ? 56.086 -0.878 1.643 1.00 67.75 221 ASP A CA 1
ATOM 1770 C C . ASP A 1 221 ? 56.175 -2.382 1.332 1.00 67.75 221 ASP A C 1
ATOM 1772 O O . ASP A 1 221 ? 55.296 -3.173 1.678 1.00 67.75 221 ASP A O 1
ATOM 1776 N N . TRP A 1 222 ? 57.260 -2.784 0.670 1.00 64.56 222 TRP A N 1
ATOM 1777 C CA . TRP A 1 222 ? 57.485 -4.157 0.208 1.00 64.56 222 TRP A CA 1
ATOM 1778 C C . TRP A 1 222 ? 58.244 -5.047 1.207 1.00 64.56 222 TRP A C 1
ATOM 1780 O O . TRP A 1 222 ? 58.528 -6.202 0.887 1.00 64.56 222 TRP A O 1
ATOM 1790 N N . ARG A 1 223 ? 58.614 -4.540 2.392 1.00 50.72 223 ARG A N 1
ATOM 1791 C CA . ARG A 1 223 ? 59.589 -5.198 3.288 1.00 50.72 223 ARG A CA 1
ATOM 1792 C C . ARG A 1 223 ? 59.024 -6.314 4.184 1.00 50.72 223 ARG A C 1
ATOM 1794 O O . ARG A 1 223 ? 59.817 -7.040 4.774 1.00 50.72 223 ARG A O 1
ATOM 1801 N N . ASN A 1 224 ? 57.703 -6.510 4.249 1.00 48.50 224 ASN A N 1
ATOM 1802 C CA . ASN A 1 224 ? 57.050 -7.441 5.189 1.00 48.50 224 ASN A CA 1
ATOM 1803 C C . ASN A 1 224 ? 56.079 -8.422 4.495 1.00 48.50 224 ASN A C 1
ATOM 1805 O O . ASN A 1 224 ? 54.870 -8.199 4.489 1.00 48.50 224 ASN A O 1
ATOM 1809 N N . LEU A 1 225 ? 56.585 -9.518 3.915 1.00 45.56 225 LEU A N 1
ATOM 1810 C CA . LEU A 1 225 ? 55.764 -10.524 3.205 1.00 45.56 225 LEU A CA 1
ATOM 1811 C C . LEU A 1 225 ? 55.907 -11.965 3.727 1.00 45.56 225 LEU A C 1
ATOM 1813 O O . LEU A 1 225 ? 55.625 -12.919 3.007 1.00 45.56 225 LEU A O 1
ATOM 1817 N N . GLU A 1 226 ? 56.286 -12.145 4.991 1.00 47.56 226 GLU A N 1
ATOM 1818 C CA . GLU A 1 226 ? 56.342 -13.469 5.618 1.00 47.56 226 GLU A CA 1
ATOM 1819 C C . GLU A 1 226 ? 55.498 -13.560 6.901 1.00 47.56 226 GLU A C 1
ATOM 1821 O O . GLU A 1 226 ? 55.618 -12.696 7.767 1.00 47.56 226 GLU A O 1
ATOM 1826 N N . LYS A 1 227 ? 54.783 -14.699 7.034 1.00 41.12 227 LYS A N 1
ATOM 1827 C CA . LYS A 1 227 ? 54.164 -15.297 8.253 1.00 41.12 227 LYS A CA 1
ATOM 1828 C C . LYS A 1 227 ? 52.803 -14.711 8.664 1.00 41.12 227 LYS A C 1
ATOM 1830 O O . LYS A 1 227 ? 52.508 -13.573 8.343 1.00 41.12 227 LYS A O 1
ATOM 1835 N N . SER A 1 228 ? 51.895 -15.376 9.378 1.00 40.62 228 SER A N 1
ATOM 1836 C CA . SER A 1 228 ? 51.666 -16.719 9.964 1.00 40.62 228 SER A CA 1
ATOM 1837 C C . SER A 1 228 ? 50.217 -16.685 10.505 1.00 40.62 228 SER A C 1
ATOM 1839 O O . SER A 1 228 ? 49.646 -15.596 10.584 1.00 40.62 228 SER A O 1
ATOM 1841 N N . ASP A 1 229 ? 49.629 -17.810 10.922 1.00 38.09 229 ASP A N 1
ATOM 1842 C CA . ASP A 1 229 ? 48.297 -17.812 11.557 1.00 38.09 229 ASP A CA 1
ATOM 1843 C C . ASP A 1 229 ? 48.223 -16.896 12.806 1.00 38.09 229 ASP A C 1
ATOM 1845 O O . ASP A 1 229 ? 49.214 -16.766 13.536 1.00 38.09 229 ASP A O 1
ATOM 1849 N N . PRO A 1 230 ? 47.071 -16.239 13.063 1.00 52.12 230 PRO A N 1
ATOM 1850 C CA . PRO A 1 230 ? 46.938 -15.211 14.097 1.00 52.12 230 PRO A CA 1
ATOM 1851 C C . PRO A 1 230 ? 46.858 -15.773 15.527 1.00 52.12 230 PRO A C 1
ATOM 1853 O O . PRO A 1 230 ? 46.147 -16.735 15.811 1.00 52.12 230 PRO A O 1
ATOM 1856 N N . TYR A 1 231 ? 47.549 -15.109 16.460 1.00 58.81 231 TYR A N 1
ATOM 1857 C CA . TYR A 1 231 ? 47.531 -15.411 17.896 1.00 58.81 231 TYR A CA 1
ATOM 1858 C C . TYR A 1 231 ? 46.315 -14.772 18.594 1.00 58.81 231 TYR A C 1
ATOM 1860 O O . TYR A 1 231 ? 46.097 -13.567 18.470 1.00 58.81 231 TYR A O 1
ATOM 1868 N N . LEU A 1 232 ? 45.556 -15.557 19.371 1.00 61.91 232 LEU A N 1
ATOM 1869 C CA . LEU A 1 232 ? 44.383 -15.098 20.132 1.00 61.91 232 LEU A CA 1
ATOM 1870 C C . LEU A 1 232 ? 44.674 -15.069 21.649 1.00 61.91 232 LEU A C 1
ATOM 1872 O O . LEU A 1 232 ? 44.879 -16.133 22.239 1.00 61.91 232 LEU A O 1
ATOM 1876 N N . PRO A 1 233 ? 44.670 -13.894 22.311 1.00 64.62 233 PRO A N 1
ATOM 1877 C CA . PRO A 1 233 ? 44.861 -13.801 23.759 1.00 64.62 233 PRO A CA 1
ATOM 1878 C C . PRO A 1 233 ? 43.666 -14.377 24.538 1.00 64.62 233 PRO A C 1
ATOM 1880 O O . PRO A 1 233 ? 42.520 -14.297 24.096 1.00 64.62 233 PRO A O 1
ATOM 1883 N N . ARG A 1 234 ? 43.932 -14.947 25.721 1.00 73.31 234 ARG A N 1
ATOM 1884 C CA . ARG A 1 234 ? 42.933 -15.546 26.624 1.00 73.31 234 ARG A CA 1
ATOM 1885 C C . ARG A 1 234 ? 42.798 -14.700 27.892 1.00 73.31 234 ARG A C 1
ATOM 1887 O O . ARG A 1 234 ? 43.802 -14.396 28.528 1.00 73.31 234 ARG A O 1
ATOM 1894 N N . TRP A 1 235 ? 41.572 -14.326 28.244 1.00 76.62 235 TRP A N 1
ATOM 1895 C CA . TRP A 1 235 ? 41.243 -13.328 29.265 1.00 76.62 235 TRP A CA 1
ATOM 1896 C C . TRP A 1 235 ? 40.501 -13.942 30.457 1.00 76.62 235 TRP A C 1
ATOM 1898 O O . TRP A 1 235 ? 39.664 -14.828 30.278 1.00 76.62 235 TRP A O 1
ATOM 1908 N N . GLY A 1 236 ? 40.767 -13.397 31.654 1.00 72.38 236 GLY A N 1
ATOM 1909 C CA . GLY A 1 236 ? 40.016 -13.659 32.889 1.00 72.38 236 GLY A CA 1
ATOM 1910 C C . GLY A 1 236 ? 40.473 -14.866 33.720 1.00 72.38 236 GLY A C 1
ATOM 1911 O O . GLY A 1 236 ? 39.794 -15.221 34.684 1.00 72.38 236 GLY A O 1
ATOM 1912 N N . LYS A 1 237 ? 41.622 -15.474 33.383 1.00 78.19 237 LYS A N 1
ATOM 1913 C CA . LYS A 1 237 ? 42.109 -16.734 33.986 1.00 78.19 237 LYS A CA 1
ATOM 1914 C C . LYS A 1 237 ? 42.295 -16.644 35.500 1.00 78.19 237 LYS A C 1
ATOM 1916 O O . LYS A 1 237 ? 41.995 -17.593 36.215 1.00 78.19 237 LYS A O 1
ATOM 1921 N N . GLU A 1 238 ? 42.732 -15.486 35.975 1.00 77.44 238 GLU A N 1
ATOM 1922 C CA . GLU A 1 238 ? 42.967 -15.179 37.392 1.00 77.44 238 GLU A CA 1
ATOM 1923 C C . GLU A 1 238 ? 41.663 -15.042 38.200 1.00 77.44 238 GLU A C 1
ATOM 1925 O O . GLU A 1 238 ? 41.674 -15.180 39.417 1.00 77.44 238 GLU A O 1
ATOM 1930 N N . TYR A 1 239 ? 40.528 -14.861 37.517 1.00 75.31 239 TYR A N 1
ATOM 1931 C CA . TYR A 1 239 ? 39.191 -14.747 38.105 1.00 75.31 239 TYR A CA 1
ATOM 1932 C C . TYR A 1 239 ? 38.291 -15.952 37.769 1.00 75.31 239 TYR A C 1
ATOM 1934 O O . TYR A 1 239 ? 37.080 -15.894 37.973 1.00 75.31 239 TYR A O 1
ATOM 1942 N N . GLY A 1 240 ? 38.866 -17.037 37.230 1.00 73.56 240 GLY A N 1
ATOM 1943 C CA . GLY A 1 240 ? 38.148 -18.270 36.883 1.00 73.56 240 GLY A CA 1
ATOM 1944 C C . GLY A 1 240 ? 37.539 -18.325 35.472 1.00 73.56 240 GLY A C 1
ATOM 1945 O O . GLY A 1 240 ? 36.787 -19.253 35.184 1.00 73.56 240 GLY A O 1
ATOM 1946 N N . PHE A 1 241 ? 37.859 -17.381 34.578 1.00 73.12 241 PHE A N 1
ATOM 1947 C CA . PHE A 1 241 ? 37.374 -17.355 33.188 1.00 73.12 241 PHE A CA 1
ATOM 1948 C C . PHE A 1 241 ? 38.503 -17.670 32.194 1.00 73.12 241 PHE A C 1
ATOM 1950 O O . PHE A 1 241 ? 39.613 -17.192 32.350 1.00 73.12 241 PHE A O 1
ATOM 1957 N N . ASP A 1 242 ? 38.256 -18.433 31.130 1.00 76.94 242 ASP A N 1
ATOM 1958 C CA . ASP A 1 242 ? 39.267 -18.675 30.086 1.00 76.94 242 ASP A CA 1
ATOM 1959 C C . ASP A 1 242 ? 38.644 -18.506 28.702 1.00 76.94 242 ASP A C 1
ATOM 1961 O O . ASP A 1 242 ? 38.171 -19.457 28.080 1.00 76.94 242 ASP A O 1
ATOM 1965 N N . THR A 1 243 ? 38.570 -17.259 28.232 1.00 71.25 243 THR A N 1
ATOM 1966 C CA . THR A 1 243 ? 37.864 -16.940 26.985 1.00 71.25 243 THR A CA 1
ATOM 1967 C C . THR A 1 243 ? 38.660 -15.962 26.122 1.00 71.25 243 THR A C 1
ATOM 1969 O O . THR A 1 243 ? 39.425 -15.161 26.654 1.00 71.25 243 THR A O 1
ATOM 1972 N N . PRO A 1 244 ? 38.486 -15.964 24.789 1.00 67.81 244 PRO A N 1
ATOM 1973 C CA . PRO A 1 244 ? 39.132 -14.986 23.913 1.00 67.81 244 PRO A CA 1
ATOM 1974 C C . PRO A 1 244 ? 38.465 -13.594 23.962 1.00 67.81 244 PRO A C 1
ATOM 1976 O O . PRO A 1 244 ? 38.732 -12.757 23.105 1.00 67.81 244 PRO A O 1
ATOM 1979 N N . LYS A 1 245 ? 37.550 -13.350 24.914 1.00 72.62 245 LYS A N 1
ATOM 1980 C CA . LYS A 1 245 ? 36.764 -12.117 25.044 1.00 72.62 245 LYS A CA 1
ATOM 1981 C C . LYS A 1 245 ? 36.794 -11.610 26.490 1.00 72.62 245 LYS A C 1
ATOM 1983 O O . LYS A 1 245 ? 36.942 -12.375 27.434 1.00 72.62 245 LYS A O 1
ATOM 1988 N N . THR A 1 246 ? 36.611 -10.310 26.670 1.00 76.94 246 THR A N 1
ATOM 1989 C CA . THR A 1 246 ? 36.520 -9.664 27.987 1.00 76.94 246 THR A CA 1
ATOM 1990 C C . THR A 1 246 ? 35.267 -8.785 28.028 1.00 76.94 246 THR A C 1
ATOM 1992 O O . THR A 1 246 ? 34.881 -8.263 26.975 1.00 76.94 246 THR A O 1
ATOM 1995 N N . PRO A 1 247 ? 34.576 -8.647 29.175 1.00 79.06 247 PRO A N 1
ATOM 1996 C CA . PRO A 1 247 ? 33.409 -7.777 29.284 1.00 79.06 247 PRO A CA 1
ATOM 1997 C C . PRO A 1 247 ? 33.770 -6.322 28.968 1.00 79.06 247 PRO A C 1
ATOM 1999 O O . PRO A 1 247 ? 34.871 -5.861 29.261 1.00 79.06 247 PRO A O 1
ATOM 2002 N N . THR A 1 248 ? 32.828 -5.577 28.388 1.00 83.69 248 THR A N 1
ATOM 2003 C CA . THR A 1 248 ? 33.032 -4.160 28.046 1.00 83.69 248 THR A CA 1
ATOM 2004 C C . THR A 1 248 ? 32.736 -3.298 29.269 1.00 83.69 248 THR A C 1
ATOM 2006 O O . THR A 1 248 ? 31.674 -2.691 29.380 1.00 83.69 248 THR A O 1
ATOM 2009 N N . CYS A 1 249 ? 33.668 -3.294 30.220 1.00 89.12 249 CYS A N 1
ATOM 2010 C CA . CYS A 1 249 ? 33.573 -2.503 31.443 1.00 89.12 249 CYS A CA 1
ATOM 2011 C C . CYS A 1 249 ? 34.900 -1.816 31.763 1.00 89.12 249 CYS A C 1
ATOM 2013 O O . CYS A 1 249 ? 35.964 -2.323 31.415 1.00 89.12 249 CYS A O 1
ATOM 2015 N N . ILE A 1 250 ? 34.836 -0.640 32.378 1.00 92.81 250 ILE A N 1
ATOM 2016 C CA . ILE A 1 250 ? 36.002 0.205 32.649 1.00 92.81 250 ILE A CA 1
ATOM 2017 C C . ILE A 1 250 ? 35.787 0.997 33.936 1.00 92.81 250 ILE A C 1
ATOM 2019 O O . ILE A 1 250 ? 34.677 1.460 34.211 1.00 92.81 250 ILE A O 1
ATOM 2023 N N . LEU A 1 251 ? 36.854 1.135 34.717 1.00 92.25 251 LEU A N 1
ATOM 2024 C CA . LEU A 1 251 ? 36.852 1.794 36.018 1.00 92.25 251 LEU A CA 1
ATOM 2025 C C . LEU A 1 251 ? 37.805 2.994 36.007 1.00 92.25 251 LEU A C 1
ATOM 2027 O O . LEU A 1 251 ? 38.954 2.869 35.586 1.00 92.25 251 LEU A O 1
ATOM 2031 N N . PHE A 1 252 ? 37.347 4.139 36.508 1.00 92.94 252 PHE A N 1
ATOM 2032 C CA . PHE A 1 252 ? 38.129 5.365 36.681 1.00 92.94 252 PHE A CA 1
ATOM 2033 C C . PHE A 1 252 ? 38.121 5.826 38.140 1.00 92.94 252 PHE A C 1
ATOM 2035 O O . PHE A 1 252 ? 37.154 5.583 38.860 1.00 92.94 252 PHE A O 1
ATOM 2042 N N . ASN A 1 253 ? 39.166 6.538 38.561 1.00 90.81 253 ASN A N 1
ATOM 2043 C CA . ASN A 1 253 ? 39.194 7.239 39.850 1.00 90.81 253 ASN A CA 1
ATOM 2044 C C . ASN A 1 253 ? 38.461 8.599 39.802 1.00 90.81 253 ASN A C 1
ATOM 2046 O O . ASN A 1 253 ? 37.922 8.987 38.764 1.00 90.81 253 ASN A O 1
ATOM 2050 N N . GLU A 1 254 ? 38.464 9.329 40.925 1.00 86.25 254 GLU A N 1
ATOM 2051 C CA . GLU A 1 254 ? 37.860 10.669 41.050 1.00 86.25 254 GLU A CA 1
ATOM 2052 C C . GLU A 1 254 ? 38.412 11.682 40.031 1.00 86.25 254 GLU A C 1
ATOM 2054 O O . GLU A 1 254 ? 37.647 12.483 39.499 1.00 86.25 254 GLU A O 1
ATOM 2059 N N . ASP A 1 255 ? 39.700 11.589 39.683 1.00 88.06 255 ASP A N 1
ATOM 2060 C CA . ASP A 1 255 ? 40.377 12.456 38.703 1.00 88.06 255 ASP A CA 1
ATOM 2061 C C . ASP A 1 255 ? 40.141 12.033 37.238 1.00 88.06 255 ASP A C 1
ATOM 2063 O O . ASP A 1 255 ? 40.858 12.455 36.326 1.00 88.06 255 ASP A O 1
ATOM 2067 N N . GLU A 1 256 ? 39.168 11.150 36.995 1.00 87.69 256 GLU A N 1
ATOM 2068 C CA . GLU A 1 256 ? 38.851 10.579 35.685 1.00 87.69 256 GLU A CA 1
ATOM 2069 C C . GLU A 1 256 ? 40.045 9.871 35.007 1.00 87.69 256 GLU A C 1
ATOM 2071 O O . GLU A 1 256 ? 40.169 9.859 33.773 1.00 87.69 256 GLU A O 1
ATOM 2076 N N . LYS A 1 257 ? 40.943 9.277 35.797 1.00 89.06 257 LYS A N 1
ATOM 2077 C CA . LYS A 1 257 ? 42.055 8.448 35.320 1.00 89.06 257 LYS A CA 1
ATOM 2078 C C . LYS A 1 257 ? 41.632 6.982 35.297 1.00 89.06 257 LYS A C 1
ATOM 2080 O O . LYS A 1 257 ? 41.161 6.455 36.302 1.00 89.06 257 LYS A O 1
ATOM 2085 N N . CYS A 1 258 ? 41.810 6.322 34.151 1.00 90.44 258 CYS A N 1
ATOM 2086 C CA . CYS A 1 258 ? 41.474 4.907 33.986 1.00 90.44 258 CYS A CA 1
ATOM 2087 C C . CYS A 1 258 ? 42.354 4.040 34.898 1.00 90.44 258 CYS A C 1
ATOM 2089 O O . CYS A 1 258 ? 43.583 4.119 34.832 1.00 90.44 258 CYS A O 1
ATOM 2091 N N . LEU A 1 259 ? 41.716 3.204 35.715 1.00 89.25 259 LEU A N 1
ATOM 2092 C CA . LEU A 1 259 ? 42.352 2.260 36.631 1.00 89.25 259 LEU A CA 1
ATOM 2093 C C . LEU A 1 259 ? 42.470 0.871 36.003 1.00 89.25 259 LEU A C 1
ATOM 2095 O O . LEU A 1 259 ? 43.558 0.306 35.975 1.00 89.25 259 LEU A O 1
ATOM 2099 N N . SER A 1 260 ? 41.370 0.343 35.464 1.00 89.06 260 SER A N 1
ATOM 2100 C CA . SER A 1 260 ? 41.314 -1.016 34.915 1.00 89.06 260 SER A CA 1
ATOM 2101 C C . SER A 1 260 ? 40.186 -1.178 33.891 1.00 89.06 260 SER A C 1
ATOM 2103 O O . SER A 1 260 ? 39.277 -0.347 33.805 1.00 89.06 260 SER A O 1
ATOM 2105 N N . PHE A 1 261 ? 40.244 -2.258 33.105 1.00 90.56 261 PHE A N 1
ATOM 2106 C CA . PHE A 1 261 ? 39.264 -2.613 32.071 1.00 90.56 261 PHE A CA 1
ATOM 2107 C C . PHE A 1 261 ? 38.934 -4.114 32.122 1.00 90.56 261 PHE A C 1
ATOM 2109 O O . PHE A 1 261 ? 39.765 -4.940 32.499 1.00 90.56 261 PHE A O 1
ATOM 2116 N N . GLY A 1 262 ? 37.727 -4.492 31.708 1.00 88.00 262 GLY A N 1
ATOM 2117 C CA . GLY A 1 262 ? 37.308 -5.888 31.621 1.00 88.00 262 GLY A CA 1
ATOM 2118 C C . GLY A 1 262 ? 37.115 -6.554 32.983 1.00 88.00 262 GLY A C 1
ATOM 2119 O O . GLY A 1 262 ? 36.670 -5.927 33.942 1.00 88.00 262 GLY A O 1
ATOM 2120 N N . TYR A 1 263 ? 37.432 -7.847 33.079 1.00 83.00 263 TYR A N 1
ATOM 2121 C CA . TYR A 1 263 ? 37.232 -8.615 34.316 1.00 83.00 263 TYR A CA 1
ATOM 2122 C C . TYR A 1 263 ? 37.880 -7.969 35.554 1.00 83.00 263 TYR A C 1
ATOM 2124 O O . TYR A 1 263 ? 37.269 -7.984 36.617 1.00 83.00 263 TYR A O 1
ATOM 2132 N N . GLU A 1 264 ? 39.048 -7.339 35.411 1.00 85.12 264 GLU A N 1
ATOM 2133 C CA . GLU A 1 264 ? 39.725 -6.626 36.503 1.00 85.12 264 GLU A CA 1
ATOM 2134 C C . GLU A 1 264 ? 38.905 -5.423 36.999 1.00 85.12 264 GLU A C 1
ATOM 2136 O O . GLU A 1 264 ? 38.700 -5.273 38.201 1.00 85.12 264 GLU A O 1
ATOM 2141 N N . ALA A 1 265 ? 38.353 -4.611 36.090 1.00 89.00 265 ALA A N 1
ATOM 2142 C CA . ALA A 1 265 ? 37.466 -3.498 36.447 1.00 89.00 265 ALA A CA 1
ATOM 2143 C C . ALA A 1 265 ? 36.201 -3.977 37.155 1.00 89.00 265 ALA A C 1
ATOM 2145 O O . ALA A 1 265 ? 35.778 -3.396 38.154 1.00 89.00 265 ALA A O 1
ATOM 2146 N N . LYS A 1 266 ? 35.610 -5.057 36.641 1.00 87.75 266 LYS A N 1
ATOM 2147 C CA . LYS A 1 266 ? 34.378 -5.631 37.178 1.00 87.75 266 LYS A CA 1
ATOM 2148 C C . LYS A 1 266 ? 34.566 -6.187 38.588 1.00 87.75 266 LYS A C 1
ATOM 2150 O O . LYS A 1 266 ? 33.695 -5.995 39.431 1.00 87.75 266 LYS A O 1
ATOM 2155 N N . MET A 1 267 ? 35.684 -6.864 38.845 1.00 87.00 267 MET A N 1
ATOM 2156 C CA . MET A 1 267 ? 35.980 -7.434 40.161 1.00 87.00 267 MET A CA 1
ATOM 2157 C C . MET A 1 267 ? 36.402 -6.354 41.158 1.00 87.00 267 MET A C 1
ATOM 2159 O O . MET A 1 267 ? 35.836 -6.303 42.245 1.00 87.00 267 MET A O 1
ATOM 2163 N N . ALA A 1 268 ? 37.279 -5.426 40.758 1.00 85.69 268 ALA A N 1
ATOM 2164 C CA . ALA A 1 268 ? 37.702 -4.319 41.614 1.00 85.69 268 ALA A CA 1
ATOM 2165 C C . ALA A 1 268 ? 36.516 -3.455 42.068 1.00 85.69 268 ALA A C 1
ATOM 2167 O O . ALA A 1 268 ? 36.400 -3.141 43.247 1.00 85.69 268 ALA A O 1
ATOM 2168 N N . TYR A 1 269 ? 35.586 -3.126 41.165 1.00 88.12 269 TYR A N 1
ATOM 2169 C CA . TYR A 1 269 ? 34.387 -2.369 41.534 1.00 88.12 269 TYR A CA 1
ATOM 2170 C C . TYR A 1 269 ? 33.441 -3.160 42.452 1.00 88.12 269 TYR A C 1
ATOM 2172 O O . TYR A 1 269 ? 32.801 -2.585 43.328 1.00 88.12 269 TYR A O 1
ATOM 2180 N N . LYS A 1 270 ? 33.361 -4.487 42.283 1.00 85.94 270 LYS A N 1
ATOM 2181 C CA . LYS A 1 270 ? 32.524 -5.366 43.112 1.00 85.94 270 LYS A CA 1
ATOM 2182 C C . LYS A 1 270 ? 33.057 -5.524 44.542 1.00 85.94 270 LYS A C 1
ATOM 2184 O O . LYS A 1 270 ? 32.268 -5.777 45.448 1.00 85.94 270 LYS A O 1
ATOM 2189 N N . GLU A 1 271 ? 34.367 -5.399 44.737 1.00 86.50 271 GLU A N 1
ATOM 2190 C CA . GLU A 1 271 ? 35.029 -5.503 46.046 1.00 86.50 271 GLU A CA 1
ATOM 2191 C C . GLU A 1 271 ? 35.034 -4.178 46.835 1.00 86.50 271 GLU A C 1
ATOM 2193 O O . GLU A 1 271 ? 35.276 -4.190 48.041 1.00 86.50 271 GLU A O 1
ATOM 2198 N N . MET A 1 272 ? 34.718 -3.044 46.194 1.00 88.12 272 MET A N 1
ATOM 2199 C CA . MET A 1 272 ? 34.640 -1.731 46.846 1.00 88.12 272 MET A CA 1
ATOM 2200 C C . MET A 1 272 ? 33.427 -1.605 47.775 1.00 88.12 272 MET A C 1
ATOM 2202 O O . MET A 1 272 ? 32.318 -2.055 47.477 1.00 88.12 272 MET A O 1
ATOM 2206 N N . THR A 1 273 ? 33.609 -0.894 48.889 1.00 82.88 273 THR A N 1
ATOM 2207 C CA . THR A 1 273 ? 32.487 -0.510 49.760 1.00 82.88 273 THR A CA 1
ATOM 2208 C C . THR A 1 273 ? 31.593 0.536 49.080 1.00 82.88 273 THR A C 1
ATOM 2210 O O . THR A 1 273 ? 32.037 1.286 48.213 1.00 82.88 273 THR A O 1
ATOM 2213 N N . GLY A 1 274 ? 30.320 0.646 49.481 1.00 74.00 274 GLY A N 1
ATOM 2214 C CA . GLY A 1 274 ? 29.372 1.575 48.844 1.00 74.00 274 GLY A CA 1
ATOM 2215 C C . GLY A 1 274 ? 29.775 3.060 48.904 1.00 74.00 274 GLY A C 1
ATOM 2216 O O . GLY A 1 274 ? 29.377 3.832 48.033 1.00 74.00 274 GLY A O 1
ATOM 2217 N N . GLU A 1 275 ? 30.570 3.474 49.895 1.00 78.88 275 GLU A N 1
ATOM 2218 C CA . GLU A 1 275 ? 31.130 4.835 49.974 1.00 78.88 275 GLU A CA 1
ATOM 2219 C C . GLU A 1 275 ? 32.360 5.020 49.077 1.00 78.88 275 GLU A C 1
ATOM 2221 O O . GLU A 1 275 ? 32.572 6.103 48.538 1.00 78.88 275 GLU A O 1
ATOM 2226 N N . GLU A 1 276 ? 33.142 3.964 48.867 1.00 81.12 276 GLU A N 1
ATOM 2227 C CA . GLU A 1 276 ? 34.331 3.961 48.015 1.00 81.12 276 GLU A CA 1
ATOM 2228 C C . GLU A 1 276 ? 33.981 3.849 46.524 1.00 81.12 276 GLU A C 1
ATOM 2230 O O . GLU A 1 276 ? 34.541 4.566 45.693 1.00 81.12 276 GLU A O 1
ATOM 2235 N N . ALA A 1 277 ? 32.978 3.041 46.175 1.00 81.19 277 ALA A N 1
ATOM 2236 C CA . ALA A 1 277 ? 32.451 2.943 44.815 1.00 81.19 277 ALA A CA 1
ATOM 2237 C C . ALA A 1 277 ? 31.896 4.293 44.324 1.00 81.19 277 ALA A C 1
ATOM 2239 O O . ALA A 1 277 ? 32.094 4.670 43.171 1.00 81.19 277 ALA A O 1
ATOM 2240 N N . LYS A 1 278 ? 31.288 5.080 45.228 1.00 82.25 278 LYS A N 1
ATOM 2241 C CA . LYS A 1 278 ? 30.795 6.442 44.950 1.00 82.25 278 LYS A CA 1
ATOM 2242 C C . LYS A 1 278 ? 31.893 7.452 44.642 1.00 82.25 278 LYS A C 1
ATOM 2244 O O . LYS A 1 278 ? 31.568 8.527 44.149 1.00 82.25 278 LYS A O 1
ATOM 2249 N N . LYS A 1 279 ? 33.159 7.151 44.916 1.00 85.25 279 LYS A N 1
ATOM 2250 C CA . LYS A 1 279 ? 34.300 7.998 44.540 1.00 85.25 279 LYS A CA 1
ATOM 2251 C C . LYS A 1 279 ? 34.734 7.740 43.095 1.00 85.25 279 LYS A C 1
ATOM 2253 O O . LYS A 1 279 ? 35.098 8.655 42.370 1.00 85.25 279 LYS A O 1
ATOM 2258 N N . HIS A 1 280 ? 34.552 6.520 42.613 1.00 91.00 280 HIS A N 1
ATOM 2259 C CA . HIS A 1 280 ? 34.991 6.091 41.289 1.00 91.00 280 HIS A CA 1
ATOM 2260 C C . HIS A 1 280 ? 33.932 6.350 40.202 1.00 91.00 280 HIS A C 1
ATOM 2262 O O . HIS A 1 280 ? 32.795 6.724 40.511 1.00 91.00 280 HIS A O 1
ATOM 2268 N N . TYR A 1 281 ? 34.321 6.181 38.932 1.00 91.88 281 TYR A N 1
ATOM 2269 C CA . TYR A 1 281 ? 33.387 6.053 37.810 1.00 91.88 281 TYR A CA 1
ATOM 2270 C C . TYR A 1 281 ? 33.489 4.651 37.226 1.00 91.88 281 TYR A C 1
ATOM 2272 O O . TYR A 1 281 ? 34.561 4.248 36.775 1.00 91.88 281 TYR A O 1
ATOM 2280 N N . PHE A 1 282 ? 32.381 3.920 37.196 1.00 93.44 282 PHE A N 1
ATOM 2281 C CA . PHE A 1 282 ? 32.337 2.570 36.638 1.00 93.44 282 PHE A CA 1
ATOM 2282 C C . PHE A 1 282 ? 31.334 2.488 35.495 1.00 93.44 282 PHE A C 1
ATOM 2284 O O . PHE A 1 282 ? 30.135 2.676 35.694 1.00 93.44 282 PHE A O 1
ATOM 2291 N N . PHE A 1 283 ? 31.821 2.198 34.293 1.00 91.44 283 PHE A N 1
ATOM 2292 C CA . PHE A 1 283 ? 30.986 2.036 33.109 1.00 91.44 283 PHE A CA 1
ATOM 2293 C C . PHE A 1 283 ? 30.911 0.560 32.739 1.00 91.44 283 PHE A C 1
ATOM 2295 O O . PHE A 1 283 ? 31.943 -0.075 32.532 1.00 91.44 283 PHE A O 1
ATOM 2302 N N . GLU A 1 284 ? 29.698 0.039 32.588 1.00 87.44 284 GLU A N 1
ATOM 2303 C CA . GLU A 1 284 ? 29.419 -1.315 32.105 1.00 87.44 284 GLU A CA 1
ATOM 2304 C C . GLU A 1 284 ? 28.509 -1.232 30.875 1.00 87.44 284 GLU A C 1
ATOM 2306 O O . GLU A 1 284 ? 27.656 -0.349 30.788 1.00 87.44 284 GLU A O 1
ATOM 2311 N N . ASP A 1 285 ? 28.756 -2.091 29.881 1.00 77.44 285 ASP A N 1
ATOM 2312 C CA . ASP A 1 285 ? 28.004 -2.177 28.620 1.00 77.44 285 ASP A CA 1
ATOM 2313 C C . ASP A 1 285 ? 27.838 -0.836 27.884 1.00 77.44 285 ASP A C 1
ATOM 2315 O O . ASP A 1 285 ? 26.925 -0.625 27.084 1.00 77.44 285 ASP A O 1
ATOM 2319 N N . PHE A 1 286 ? 28.785 0.079 28.092 1.00 77.81 286 PHE A N 1
ATOM 2320 C CA . PHE A 1 286 ? 28.713 1.459 27.617 1.00 77.81 286 PHE A CA 1
ATOM 2321 C C . PHE A 1 286 ? 28.707 1.598 26.087 1.00 77.81 286 PHE A C 1
ATOM 2323 O O . PHE A 1 286 ? 28.323 2.646 25.567 1.00 77.81 286 PHE A O 1
ATOM 2330 N N . LYS A 1 287 ? 29.050 0.537 25.340 1.00 71.75 287 LYS A N 1
ATOM 2331 C CA . LYS A 1 287 ? 28.843 0.472 23.883 1.00 71.75 287 LYS A CA 1
ATOM 2332 C C . LYS A 1 287 ? 27.361 0.635 23.517 1.00 71.75 287 LYS A C 1
ATOM 2334 O O . LYS A 1 287 ? 27.055 1.277 22.516 1.00 71.75 287 LYS A O 1
ATOM 2339 N N . MET A 1 288 ? 26.447 0.136 24.353 1.00 66.06 288 MET A N 1
ATOM 2340 C CA . MET A 1 288 ? 25.000 0.249 24.143 1.00 66.06 288 MET A CA 1
ATOM 2341 C C . MET A 1 288 ? 24.502 1.697 24.222 1.00 66.06 288 MET A C 1
ATOM 2343 O O . MET A 1 288 ? 23.553 2.058 23.529 1.00 66.06 288 MET A O 1
ATOM 2347 N N . ALA A 1 289 ? 25.187 2.563 24.977 1.00 63.16 289 ALA A N 1
ATOM 2348 C CA . ALA A 1 289 ? 24.817 3.971 25.120 1.00 63.16 289 ALA A CA 1
ATOM 2349 C C . ALA A 1 289 ? 24.999 4.804 23.831 1.00 63.16 289 ALA A C 1
ATOM 2351 O O . ALA A 1 289 ? 24.485 5.923 23.759 1.00 63.16 289 ALA A O 1
ATOM 2352 N N . LEU A 1 290 ? 25.704 4.276 22.818 1.00 63.31 290 LEU A N 1
ATOM 2353 C CA . LEU A 1 290 ? 25.867 4.919 21.507 1.00 63.31 290 LEU A CA 1
ATOM 2354 C C . LEU A 1 290 ? 24.701 4.650 20.545 1.00 63.31 290 LEU A C 1
ATOM 2356 O O . LEU A 1 290 ? 24.471 5.455 19.649 1.00 63.31 290 LEU A O 1
ATOM 2360 N N . TYR A 1 291 ? 23.956 3.555 20.724 1.00 57.31 291 TYR A N 1
ATOM 2361 C CA . TYR A 1 291 ? 22.918 3.139 19.771 1.00 57.31 291 TYR A CA 1
ATOM 2362 C C . TYR A 1 291 ? 21.630 3.969 19.870 1.00 57.31 291 TYR A C 1
ATOM 2364 O O . TYR A 1 291 ? 20.849 4.000 18.926 1.00 57.31 291 TYR A O 1
ATOM 2372 N N . SER A 1 292 ? 21.411 4.671 20.987 1.00 48.50 292 SER A N 1
ATOM 2373 C CA . SER A 1 292 ? 20.174 5.416 21.257 1.00 48.50 292 SER A CA 1
ATOM 2374 C C . SER A 1 292 ? 20.338 6.942 21.237 1.00 48.50 292 SER A C 1
ATOM 2376 O O . SER A 1 292 ? 19.424 7.658 21.651 1.00 48.50 292 SER A O 1
ATOM 2378 N N . LYS A 1 293 ? 21.502 7.474 20.832 1.00 55.09 293 LYS A N 1
ATOM 2379 C CA . LYS A 1 293 ? 21.810 8.913 20.915 1.00 55.09 293 LYS A CA 1
ATOM 2380 C C . LYS A 1 293 ? 22.397 9.456 19.611 1.00 55.09 293 LYS A C 1
ATOM 2382 O O . LYS A 1 293 ? 23.176 8.793 18.938 1.00 55.09 293 LYS A O 1
ATOM 2387 N N . LYS A 1 294 ? 22.075 10.716 19.289 1.00 58.12 294 LYS A N 1
ATOM 2388 C CA . LYS A 1 294 ? 22.701 11.450 18.179 1.00 58.12 294 LYS A CA 1
ATOM 2389 C C . LYS A 1 294 ? 24.183 11.668 18.504 1.00 58.12 294 LYS A C 1
ATOM 2391 O O . LYS A 1 294 ? 24.508 12.344 19.480 1.00 58.12 294 LYS A O 1
ATOM 2396 N N . LEU A 1 295 ? 25.063 11.062 17.711 1.00 67.69 295 LEU A N 1
ATOM 2397 C CA . LEU A 1 295 ? 26.503 11.082 17.949 1.00 67.69 295 LEU A CA 1
ATOM 2398 C C . LEU A 1 295 ? 27.054 12.505 17.794 1.00 67.69 295 LEU A C 1
ATOM 2400 O O . LEU A 1 295 ? 26.789 13.188 16.807 1.00 67.69 295 LEU A O 1
ATOM 2404 N N . SER A 1 296 ? 27.816 12.958 18.788 1.00 71.62 296 SER A N 1
ATOM 2405 C CA . SER A 1 296 ? 28.555 14.220 18.749 1.00 71.62 296 SER A CA 1
ATOM 2406 C C . SER A 1 296 ? 29.865 14.078 19.523 1.00 71.62 296 SER A C 1
ATOM 2408 O O . SER A 1 296 ? 29.987 13.222 20.400 1.00 71.62 296 SER A O 1
ATOM 2410 N N . SER A 1 297 ? 30.847 14.930 19.227 1.00 66.75 297 SER A N 1
ATOM 2411 C CA . SER A 1 297 ? 32.142 14.948 19.928 1.00 66.75 297 SER A CA 1
ATOM 2412 C C . SER A 1 297 ? 32.027 15.285 21.423 1.00 66.75 297 SER A C 1
ATOM 2414 O O . SER A 1 297 ? 32.939 14.983 22.191 1.00 66.75 297 SER A O 1
ATOM 2416 N N . ASN A 1 298 ? 30.895 15.857 21.846 1.00 76.19 298 ASN A N 1
ATOM 2417 C CA . ASN A 1 298 ? 30.587 16.214 23.232 1.00 76.19 298 ASN A CA 1
ATOM 2418 C C . ASN A 1 298 ? 29.582 15.253 23.892 1.00 76.19 298 ASN A C 1
ATOM 2420 O O . ASN A 1 298 ? 29.000 15.589 24.919 1.00 76.19 298 ASN A O 1
ATOM 2424 N N . LEU A 1 299 ? 29.337 14.077 23.305 1.00 83.44 299 LEU A N 1
ATOM 2425 C CA . LEU A 1 299 ? 28.401 13.102 23.856 1.00 83.44 299 LEU A CA 1
ATOM 2426 C C . LEU A 1 299 ? 28.852 12.625 25.243 1.00 83.44 299 LEU A C 1
ATOM 2428 O O . LEU A 1 299 ? 29.959 12.110 25.389 1.00 83.44 299 LEU A O 1
ATOM 2432 N N . GLU A 1 300 ? 27.970 12.727 26.235 1.00 87.94 300 GLU A N 1
ATOM 2433 C CA . GLU A 1 300 ? 28.192 12.195 27.581 1.00 87.94 300 GLU A CA 1
ATOM 2434 C C . GLU A 1 300 ? 27.393 10.909 27.828 1.00 87.94 300 GLU A C 1
ATOM 2436 O O . GLU A 1 300 ? 26.227 10.755 27.422 1.00 87.94 300 GLU A O 1
ATOM 2441 N N . ILE A 1 301 ? 28.041 9.972 28.515 1.00 87.81 301 ILE A N 1
ATOM 2442 C CA . ILE A 1 301 ? 27.464 8.711 28.976 1.00 87.81 301 ILE A CA 1
ATOM 2443 C C . ILE A 1 301 ? 27.553 8.642 30.494 1.00 87.81 301 ILE A C 1
ATOM 2445 O O . ILE A 1 301 ? 28.447 9.236 31.095 1.00 87.81 301 ILE A O 1
ATOM 2449 N N . LYS A 1 302 ? 26.586 7.954 31.103 1.00 88.81 302 LYS A N 1
ATOM 2450 C CA . LYS A 1 302 ? 26.484 7.829 32.556 1.00 88.81 302 LYS A CA 1
ATOM 2451 C C . LYS A 1 302 ? 27.119 6.531 33.033 1.00 88.81 302 LYS A C 1
ATOM 2453 O O . LYS A 1 302 ? 27.004 5.512 32.355 1.00 88.81 302 LYS A O 1
ATOM 2458 N N . ASP A 1 303 ? 27.784 6.605 34.174 1.00 88.62 303 ASP A N 1
ATOM 2459 C CA . ASP A 1 303 ? 28.340 5.467 34.892 1.00 88.62 303 ASP A CA 1
ATOM 2460 C C . ASP A 1 303 ? 27.245 4.760 35.723 1.00 88.62 303 ASP A C 1
ATOM 2462 O O . ASP A 1 303 ? 26.091 5.201 35.771 1.00 88.62 303 ASP A O 1
ATOM 2466 N N . ALA A 1 304 ? 27.600 3.675 36.410 1.00 84.25 304 ALA A N 1
ATOM 2467 C CA . ALA A 1 304 ? 26.688 2.897 37.249 1.00 84.25 304 ALA A CA 1
ATOM 2468 C C . ALA A 1 304 ? 26.117 3.670 38.459 1.00 84.25 304 ALA A C 1
ATOM 2470 O O . ALA A 1 304 ? 25.127 3.235 39.046 1.00 84.25 304 ALA A O 1
ATOM 2471 N N . THR A 1 305 ? 26.708 4.812 38.833 1.00 81.00 305 THR A N 1
ATOM 2472 C CA . THR A 1 305 ? 26.246 5.679 39.932 1.00 81.00 305 THR A CA 1
ATOM 2473 C C . THR A 1 305 ? 25.470 6.911 39.444 1.00 81.00 305 THR A C 1
ATOM 2475 O O . THR A 1 305 ? 24.937 7.671 40.253 1.00 81.00 305 THR A O 1
ATOM 2478 N N . GLY A 1 306 ? 25.348 7.091 38.123 1.00 80.19 306 GLY A N 1
ATOM 2479 C CA . GLY A 1 306 ? 24.643 8.195 37.472 1.00 80.19 306 GLY A CA 1
ATOM 2480 C C . GLY A 1 306 ? 25.512 9.414 37.142 1.00 80.19 306 GLY A C 1
ATOM 2481 O O . GLY A 1 306 ? 24.989 10.384 36.580 1.00 80.19 306 GLY A O 1
ATOM 2482 N N . LYS A 1 307 ? 26.816 9.377 37.440 1.00 87.12 307 LYS A N 1
ATOM 2483 C CA . LYS A 1 307 ? 27.778 10.420 37.067 1.00 87.12 307 LYS A CA 1
ATOM 2484 C C . LYS A 1 307 ? 28.076 10.361 35.574 1.00 87.12 307 LYS A C 1
ATOM 2486 O O . LYS A 1 307 ? 28.065 9.288 34.980 1.00 87.12 307 LYS A O 1
ATOM 2491 N N . SER A 1 308 ? 28.345 11.507 34.956 1.00 88.69 308 SER A N 1
ATOM 2492 C CA . SER A 1 308 ? 28.541 11.599 33.503 1.00 88.69 308 SER A CA 1
ATOM 2493 C C . SER A 1 308 ? 30.012 11.795 33.143 1.00 88.69 308 SER A C 1
ATOM 2495 O O . SER A 1 308 ? 30.729 12.498 33.845 1.00 88.69 308 SER A O 1
ATOM 2497 N N . MET A 1 309 ? 30.445 11.187 32.039 1.00 89.81 309 MET A N 1
ATOM 2498 C CA . MET A 1 309 ? 31.759 11.402 31.427 1.00 89.81 309 MET A CA 1
ATOM 2499 C C . MET A 1 309 ? 31.614 11.423 29.904 1.00 89.81 309 MET A C 1
ATOM 2501 O O . MET A 1 309 ? 30.715 10.789 29.340 1.00 89.81 309 MET A O 1
ATOM 2505 N N . LYS A 1 310 ? 32.510 12.131 29.207 1.00 90.12 310 LYS A N 1
ATOM 2506 C CA . LYS A 1 310 ? 32.538 12.135 27.739 1.00 90.12 310 LYS A CA 1
ATOM 2507 C C . LYS A 1 310 ? 32.718 10.713 27.207 1.00 90.12 310 LYS A C 1
ATOM 2509 O O . LYS A 1 310 ? 33.720 10.066 27.509 1.00 90.12 310 LYS A O 1
ATOM 2514 N N . ALA A 1 311 ? 31.808 10.263 26.343 1.00 86.62 311 ALA A N 1
ATOM 2515 C CA . ALA A 1 311 ? 31.891 8.966 25.675 1.00 86.62 311 ALA A CA 1
ATOM 2516 C C . ALA A 1 311 ? 33.254 8.787 25.010 1.00 86.62 311 ALA A C 1
ATOM 2518 O O . ALA A 1 311 ? 33.900 7.765 25.219 1.00 86.62 311 ALA A O 1
ATOM 2519 N N . LEU A 1 312 ? 33.734 9.805 24.287 1.00 84.19 312 LEU A N 1
ATOM 2520 C CA . LEU A 1 312 ? 35.033 9.752 23.618 1.00 84.19 312 LEU A CA 1
ATOM 2521 C C . LEU A 1 312 ? 36.167 9.354 24.574 1.00 84.19 312 LEU A C 1
ATOM 2523 O O . LEU A 1 312 ? 36.997 8.541 24.189 1.00 84.19 312 LEU A O 1
ATOM 2527 N N . LYS A 1 313 ? 36.154 9.859 25.816 1.00 87.62 313 LYS A N 1
ATOM 2528 C CA . LYS A 1 313 ? 37.141 9.522 26.849 1.00 87.62 313 LYS A CA 1
ATOM 2529 C C . LYS A 1 313 ? 37.019 8.065 27.295 1.00 87.62 313 LYS A C 1
ATOM 2531 O O . LYS A 1 313 ? 38.015 7.352 27.345 1.00 87.62 313 LYS A O 1
ATOM 2536 N N . VAL A 1 314 ? 35.798 7.597 27.553 1.00 88.06 314 VAL A N 1
ATOM 2537 C CA . VAL A 1 314 ? 35.542 6.206 27.960 1.00 88.06 314 VAL A CA 1
ATOM 2538 C C . VAL A 1 314 ? 35.981 5.221 26.867 1.00 88.06 314 VAL A C 1
ATOM 2540 O O . VAL A 1 314 ? 36.675 4.242 27.150 1.00 88.06 314 VAL A O 1
ATOM 2543 N N . PHE A 1 315 ? 35.662 5.506 25.601 1.00 86.44 315 PHE A N 1
ATOM 2544 C CA . PHE A 1 315 ? 36.074 4.677 24.465 1.00 86.44 315 PHE A CA 1
ATOM 2545 C C . PHE A 1 315 ? 37.580 4.763 24.186 1.00 86.44 315 PHE A C 1
ATOM 2547 O O . PHE A 1 315 ? 38.206 3.727 23.963 1.00 86.44 315 PHE A O 1
ATOM 2554 N N . SER A 1 316 ? 38.187 5.955 24.229 1.00 85.50 316 SER A N 1
ATOM 2555 C CA . SER A 1 316 ? 39.626 6.112 23.983 1.00 85.50 316 SER A CA 1
ATOM 2556 C C . SER A 1 316 ? 40.464 5.395 25.035 1.00 85.50 316 SER A C 1
ATOM 2558 O O . SER A 1 316 ? 41.443 4.740 24.691 1.00 85.50 316 SER A O 1
ATOM 2560 N N . GLU A 1 317 ? 40.064 5.467 26.305 1.00 89.50 317 GLU A N 1
ATOM 2561 C CA . GLU A 1 317 ? 40.763 4.804 27.409 1.00 89.50 317 GLU A CA 1
ATOM 2562 C C . GLU A 1 317 ? 40.593 3.281 27.365 1.00 89.50 317 GLU A C 1
ATOM 2564 O O . GLU A 1 317 ? 41.555 2.549 27.593 1.00 89.50 317 GLU A O 1
ATOM 2569 N N . SER A 1 318 ? 39.421 2.795 26.945 1.00 87.19 318 SER A N 1
ATOM 2570 C CA . SER A 1 318 ? 39.200 1.364 26.690 1.00 87.19 318 SER A CA 1
ATOM 2571 C C . SER A 1 318 ? 40.120 0.835 25.584 1.00 87.19 318 SER A C 1
ATOM 2573 O O . SER A 1 318 ? 40.745 -0.217 25.725 1.00 87.19 318 SER A O 1
ATOM 2575 N N . LEU A 1 319 ? 40.252 1.586 24.485 1.00 84.06 319 LEU A N 1
ATOM 2576 C CA . LEU A 1 319 ? 41.154 1.237 23.385 1.00 84.06 319 LEU A CA 1
ATOM 2577 C C . LEU A 1 319 ? 42.627 1.349 23.791 1.00 84.06 319 LEU A C 1
ATOM 2579 O O . LEU A 1 319 ? 43.428 0.498 23.405 1.00 84.06 319 LEU A O 1
ATOM 2583 N N . ARG A 1 320 ? 42.988 2.357 24.597 1.00 85.06 320 ARG A N 1
ATOM 2584 C CA . ARG A 1 320 ? 44.334 2.499 25.169 1.00 85.06 320 ARG A CA 1
ATOM 2585 C C . ARG A 1 320 ? 44.695 1.278 26.010 1.00 85.06 320 ARG A C 1
ATOM 2587 O O . ARG A 1 320 ? 45.784 0.739 25.833 1.00 85.06 320 ARG A O 1
ATOM 2594 N N . PHE A 1 321 ? 43.783 0.811 26.862 1.00 83.88 321 PHE A N 1
ATOM 2595 C CA . PHE A 1 321 ? 44.011 -0.370 27.690 1.00 83.88 321 PHE A CA 1
ATOM 2596 C C . PHE A 1 321 ? 44.217 -1.630 26.843 1.00 83.88 321 PHE A C 1
ATOM 2598 O O . PHE A 1 321 ? 45.208 -2.333 27.020 1.00 83.88 321 PHE A O 1
ATOM 2605 N N . LEU A 1 322 ? 43.330 -1.891 25.876 1.00 81.94 322 LEU A N 1
ATOM 2606 C CA . LEU A 1 322 ? 43.449 -3.042 24.968 1.00 81.94 322 LEU A CA 1
ATOM 2607 C C . LEU A 1 322 ? 44.766 -3.022 24.180 1.00 81.94 322 LEU A C 1
ATOM 2609 O O . LEU A 1 322 ? 45.404 -4.057 23.988 1.00 81.94 322 LEU A O 1
ATOM 2613 N N . LYS A 1 323 ? 45.198 -1.831 23.761 1.00 82.44 323 LYS A N 1
ATOM 2614 C CA . LYS A 1 323 ? 46.490 -1.608 23.115 1.00 82.44 323 LYS A CA 1
ATOM 2615 C C . LYS A 1 323 ? 47.663 -1.929 24.046 1.00 82.44 323 LYS A C 1
ATOM 2617 O O . LYS A 1 323 ? 48.595 -2.616 23.634 1.00 82.44 323 LYS A O 1
ATOM 2622 N N . GLU A 1 324 ? 47.642 -1.438 25.282 1.00 82.06 324 GLU A N 1
ATOM 2623 C CA . GLU A 1 324 ? 48.695 -1.701 26.270 1.00 82.06 324 GLU A CA 1
ATOM 2624 C C . GLU A 1 324 ? 48.773 -3.182 26.653 1.00 82.06 324 GLU A C 1
ATOM 2626 O O . GLU A 1 324 ? 49.873 -3.730 26.735 1.00 82.06 324 GLU A O 1
ATOM 2631 N N . ASP A 1 325 ? 47.632 -3.847 26.832 1.00 77.81 325 ASP A N 1
ATOM 2632 C CA . ASP A 1 325 ? 47.577 -5.280 27.127 1.00 77.81 325 ASP A CA 1
ATOM 2633 C C . ASP A 1 325 ? 48.128 -6.126 25.970 1.00 77.81 325 ASP A C 1
ATOM 2635 O O . ASP A 1 325 ? 48.953 -7.023 26.181 1.00 77.81 325 ASP A O 1
ATOM 2639 N N . ALA A 1 326 ? 47.773 -5.778 24.729 1.00 77.06 326 ALA A N 1
ATOM 2640 C CA . ALA A 1 326 ? 48.342 -6.407 23.543 1.00 77.06 326 ALA A CA 1
ATOM 2641 C C . ALA A 1 326 ? 49.871 -6.240 23.501 1.00 77.06 326 ALA A C 1
ATOM 2643 O O . ALA A 1 326 ? 50.587 -7.224 23.315 1.00 77.06 326 ALA A O 1
ATOM 2644 N N . LEU A 1 327 ? 50.394 -5.034 23.755 1.00 78.25 327 LEU A N 1
ATOM 2645 C CA . LEU A 1 327 ? 51.841 -4.780 23.795 1.00 78.25 327 LEU A CA 1
ATOM 2646 C C . LEU A 1 327 ? 52.546 -5.558 24.916 1.00 78.25 327 LEU A C 1
ATOM 2648 O O . LEU A 1 327 ? 53.620 -6.119 24.687 1.00 78.25 327 LEU A O 1
ATOM 2652 N N . ARG A 1 328 ? 51.944 -5.653 26.109 1.00 76.62 328 ARG A N 1
ATOM 2653 C CA . ARG A 1 328 ? 52.470 -6.474 27.216 1.00 76.62 328 ARG A CA 1
ATOM 2654 C C . ARG A 1 328 ? 52.503 -7.954 26.845 1.00 76.62 328 ARG A C 1
ATOM 2656 O O . ARG A 1 328 ? 53.514 -8.617 27.067 1.00 76.62 328 ARG A O 1
ATOM 2663 N N . THR A 1 329 ? 51.423 -8.467 26.263 1.00 74.00 329 THR A N 1
ATOM 2664 C CA . THR A 1 329 ? 51.312 -9.865 25.828 1.00 74.00 329 THR A CA 1
ATOM 2665 C C . THR A 1 329 ? 52.336 -10.192 24.745 1.00 74.00 329 THR A C 1
ATOM 2667 O O . THR A 1 329 ? 53.020 -11.213 24.820 1.00 74.00 329 THR A O 1
ATOM 2670 N N . ILE A 1 330 ? 52.510 -9.296 23.774 1.00 72.12 330 ILE A N 1
ATOM 2671 C CA . ILE A 1 330 ? 53.525 -9.430 22.731 1.00 72.12 330 ILE A CA 1
ATOM 2672 C C . ILE A 1 330 ? 54.926 -9.421 23.347 1.00 72.12 330 ILE A C 1
ATOM 2674 O O . ILE A 1 330 ? 55.705 -10.323 23.058 1.00 72.12 330 ILE A O 1
ATOM 2678 N N . SER A 1 331 ? 55.236 -8.472 24.235 1.00 73.44 331 SER A N 1
ATOM 2679 C CA . SER A 1 331 ? 56.536 -8.384 24.920 1.00 73.44 331 SER A CA 1
ATOM 2680 C C . SER A 1 331 ? 56.884 -9.664 25.698 1.00 73.44 331 SER A C 1
ATOM 2682 O O . SER A 1 331 ? 58.005 -10.174 25.600 1.00 73.44 331 SER A O 1
ATOM 2684 N N . ARG A 1 332 ? 55.898 -10.250 26.399 1.00 72.25 332 ARG A N 1
ATOM 2685 C CA . ARG A 1 332 ? 56.042 -11.551 27.081 1.00 72.25 332 ARG A CA 1
ATOM 2686 C C . ARG A 1 332 ? 56.367 -12.679 26.098 1.00 72.25 332 ARG A C 1
ATOM 2688 O O . ARG A 1 332 ? 57.240 -13.498 26.372 1.00 72.25 332 ARG A O 1
ATOM 2695 N N . ASN A 1 333 ? 55.703 -12.703 24.945 1.00 66.75 333 ASN A N 1
ATOM 2696 C CA . ASN A 1 333 ? 55.837 -13.776 23.958 1.00 66.75 333 ASN A CA 1
ATOM 2697 C C . ASN A 1 333 ? 57.055 -13.627 23.028 1.00 66.75 333 ASN A C 1
ATOM 2699 O O . ASN A 1 333 ? 57.475 -14.604 22.410 1.00 66.75 333 ASN A O 1
ATOM 2703 N N . THR A 1 334 ? 57.664 -12.443 22.936 1.00 66.81 334 THR A N 1
ATOM 2704 C CA . THR A 1 334 ? 58.796 -12.162 22.031 1.00 66.81 334 THR A CA 1
ATOM 2705 C C . THR A 1 334 ? 60.168 -12.185 22.713 1.00 66.81 334 THR A C 1
ATOM 2707 O O . THR A 1 334 ? 61.152 -11.748 22.112 1.00 66.81 334 THR A O 1
ATOM 2710 N N . LYS A 1 335 ? 60.268 -12.729 23.938 1.00 64.25 335 LYS A N 1
ATOM 2711 C CA . LYS A 1 335 ? 61.516 -12.834 24.726 1.00 64.25 335 LYS A CA 1
ATOM 2712 C C . LYS A 1 335 ? 62.247 -11.487 24.889 1.00 64.25 335 LYS A C 1
ATOM 2714 O O . LYS A 1 335 ? 63.469 -11.429 24.783 1.00 64.25 335 LYS A O 1
ATOM 2719 N N . GLY A 1 336 ? 61.505 -10.405 25.139 1.00 57.22 336 GLY A N 1
ATOM 2720 C CA . GLY A 1 336 ? 62.090 -9.102 25.480 1.00 57.22 336 GLY A CA 1
ATOM 2721 C C . GLY A 1 336 ? 62.519 -8.226 24.298 1.00 57.22 336 GLY A C 1
ATOM 2722 O O . GLY A 1 336 ? 63.262 -7.267 24.500 1.00 57.22 336 GLY A O 1
ATOM 2723 N N . LYS A 1 337 ? 62.054 -8.498 23.069 1.00 62.91 337 LYS A N 1
ATOM 2724 C CA . LYS A 1 337 ? 62.157 -7.508 21.983 1.00 62.91 337 LYS A CA 1
ATOM 2725 C C . LYS A 1 337 ? 61.295 -6.287 22.318 1.00 62.91 337 LYS A C 1
ATOM 2727 O O . LYS A 1 337 ? 60.088 -6.416 22.509 1.00 62.91 337 LYS A O 1
ATOM 2732 N N . ILE A 1 338 ? 61.914 -5.108 22.354 1.00 62.44 338 ILE A N 1
ATOM 2733 C CA . ILE A 1 338 ? 61.209 -3.833 22.528 1.00 62.44 338 ILE A CA 1
ATOM 2734 C C . ILE A 1 338 ? 60.466 -3.535 21.222 1.00 62.44 338 ILE A C 1
ATOM 2736 O O . ILE A 1 338 ? 61.093 -3.207 20.219 1.00 62.44 338 ILE A O 1
ATOM 2740 N N . LEU A 1 339 ? 59.145 -3.707 21.239 1.00 67.19 339 LEU A N 1
ATOM 2741 C CA . LEU A 1 339 ? 58.238 -3.384 20.137 1.00 67.19 339 LEU A CA 1
ATOM 2742 C C . LEU A 1 339 ? 57.343 -2.228 20.585 1.00 67.19 339 LEU A C 1
ATOM 2744 O O . LEU A 1 339 ? 56.738 -2.279 21.660 1.00 67.19 339 LEU A O 1
ATOM 2748 N N . LEU A 1 340 ? 57.295 -1.169 19.787 1.00 69.56 340 LEU A N 1
ATOM 2749 C CA . LEU A 1 340 ? 56.511 0.030 20.043 1.00 69.56 340 LEU A CA 1
ATOM 2750 C C . LEU A 1 340 ? 55.113 -0.103 19.439 1.00 69.56 340 LEU A C 1
ATOM 2752 O O . LEU A 1 340 ? 54.873 -0.839 18.489 1.00 69.56 340 LEU A O 1
ATOM 2756 N N . ALA A 1 341 ? 54.169 0.679 19.959 1.00 62.62 341 ALA A N 1
ATOM 2757 C CA . ALA A 1 341 ? 52.816 0.778 19.413 1.00 62.62 341 ALA A CA 1
ATOM 2758 C C . ALA A 1 341 ? 52.762 1.109 17.910 1.00 62.62 341 ALA A C 1
ATOM 2760 O O . ALA A 1 341 ? 51.804 0.721 17.242 1.00 62.62 341 ALA A O 1
ATOM 2761 N N . SER A 1 342 ? 53.753 1.862 17.425 1.00 67.62 342 SER A N 1
ATOM 2762 C CA . SER A 1 342 ? 53.937 2.247 16.022 1.00 67.62 342 SER A CA 1
ATOM 2763 C C . SER A 1 342 ? 54.277 1.073 15.112 1.00 67.62 342 SER A C 1
ATOM 2765 O O . SER A 1 342 ? 54.119 1.187 13.902 1.00 67.62 342 SER A O 1
ATOM 2767 N N . ASP A 1 343 ? 54.723 -0.044 15.681 1.00 71.25 343 ASP A N 1
ATOM 2768 C CA . ASP A 1 343 ? 55.198 -1.200 14.924 1.00 71.25 343 ASP A CA 1
ATOM 2769 C C . ASP A 1 343 ? 54.037 -2.115 14.491 1.00 71.25 343 ASP A C 1
ATOM 2771 O O . ASP A 1 343 ? 54.255 -3.127 13.826 1.00 71.25 343 ASP A O 1
ATOM 2775 N N . PHE A 1 344 ? 52.795 -1.766 14.856 1.00 67.88 344 PHE A N 1
ATOM 2776 C CA . PHE A 1 344 ? 51.596 -2.569 14.618 1.00 67.88 344 PHE A CA 1
ATOM 2777 C C . PHE A 1 344 ? 50.494 -1.775 13.910 1.00 67.88 344 PHE A C 1
ATOM 2779 O O . PHE A 1 344 ? 50.198 -0.631 14.262 1.00 67.88 344 PHE A O 1
ATOM 2786 N N . THR A 1 345 ? 49.818 -2.424 12.959 1.00 64.94 345 THR A N 1
ATOM 2787 C CA . THR A 1 345 ? 48.552 -1.945 12.389 1.00 64.94 345 THR A CA 1
ATOM 2788 C C . THR A 1 345 ? 47.399 -2.373 13.294 1.00 64.94 345 THR A C 1
ATOM 2790 O O . THR A 1 345 ? 47.123 -3.562 13.444 1.00 64.94 345 THR A O 1
ATOM 2793 N N . TRP A 1 346 ? 46.716 -1.402 13.898 1.00 65.50 346 TRP A N 1
ATOM 2794 C CA . TRP A 1 346 ? 45.563 -1.641 14.765 1.00 65.50 346 TRP A CA 1
ATOM 2795 C C . TRP A 1 346 ? 44.283 -1.656 13.923 1.00 65.50 346 TRP A C 1
ATOM 2797 O O . TRP A 1 346 ? 43.958 -0.658 13.285 1.00 65.50 346 TRP A O 1
ATOM 2807 N N . VAL A 1 347 ? 43.563 -2.782 13.907 1.00 54.34 347 VAL A N 1
ATOM 2808 C CA . VAL A 1 347 ? 42.351 -2.970 13.091 1.00 54.34 347 VAL A CA 1
ATOM 2809 C C . VAL A 1 347 ? 41.115 -3.030 13.988 1.00 54.34 347 VAL A C 1
ATOM 2811 O O . VAL A 1 347 ? 41.052 -3.844 14.908 1.00 54.34 347 VAL A O 1
ATOM 2814 N N . LEU A 1 348 ? 40.113 -2.198 13.694 1.00 54.53 348 LEU A N 1
ATOM 2815 C CA . LEU A 1 348 ? 38.761 -2.300 14.249 1.00 54.53 348 LEU A CA 1
ATOM 2816 C C . LEU A 1 348 ? 37.861 -2.945 13.191 1.00 54.53 348 LEU A C 1
ATOM 2818 O O . LEU A 1 348 ? 37.733 -2.416 12.090 1.00 54.53 348 LEU A O 1
ATOM 2822 N N . THR A 1 349 ? 37.261 -4.097 13.490 1.00 45.78 349 THR A N 1
ATOM 2823 C CA . THR A 1 349 ? 36.445 -4.837 12.516 1.00 45.78 349 THR A CA 1
ATOM 2824 C C . THR A 1 349 ? 34.973 -4.405 12.538 1.00 45.78 349 THR A C 1
ATOM 2826 O O . THR A 1 349 ? 34.377 -4.233 13.602 1.00 45.78 349 THR A O 1
ATOM 2829 N N . GLN A 1 350 ? 34.375 -4.277 11.349 1.00 44.03 350 GLN A N 1
ATOM 2830 C CA . GLN A 1 350 ? 32.923 -4.294 11.121 1.00 44.03 350 GLN A CA 1
ATOM 2831 C C . GLN A 1 350 ? 32.568 -5.637 10.458 1.00 44.03 350 GLN A C 1
ATOM 2833 O O . GLN A 1 350 ? 33.313 -6.105 9.598 1.00 44.03 350 GLN A O 1
ATOM 2838 N N . GLN A 1 351 ? 31.494 -6.310 10.884 1.00 32.97 351 GLN A N 1
ATOM 2839 C CA . GLN A 1 351 ? 31.087 -7.597 10.297 1.00 32.97 351 GLN A CA 1
ATOM 2840 C C . GLN A 1 351 ? 30.166 -7.381 9.084 1.00 32.97 351 GLN A C 1
ATOM 2842 O O . GLN A 1 351 ? 29.136 -6.735 9.228 1.00 32.97 351 GLN A O 1
ATOM 2847 N N . ALA A 1 352 ? 30.495 -7.988 7.937 1.00 30.11 352 ALA A N 1
ATOM 2848 C CA . ALA A 1 352 ? 29.613 -8.172 6.776 1.00 30.11 352 ALA A CA 1
ATOM 2849 C C . ALA A 1 352 ? 29.681 -9.643 6.301 1.00 30.11 352 ALA A C 1
ATOM 2851 O O . ALA A 1 352 ? 30.739 -10.270 6.421 1.00 30.11 352 ALA A O 1
ATOM 2852 N N . ARG A 1 353 ? 28.572 -10.212 5.795 1.00 30.05 353 ARG A N 1
ATOM 2853 C CA . ARG A 1 353 ? 28.475 -11.601 5.284 1.00 30.05 353 ARG A CA 1
ATOM 2854 C C . ARG A 1 353 ? 28.287 -11.660 3.751 1.00 30.05 353 ARG A C 1
ATOM 2856 O O . ARG A 1 353 ? 27.751 -10.707 3.194 1.00 30.05 353 ARG A O 1
ATOM 2863 N N . PRO A 1 354 ? 28.682 -12.766 3.074 1.00 29.34 354 PRO A N 1
ATOM 2864 C CA . PRO A 1 354 ? 28.508 -12.972 1.632 1.00 29.34 354 PRO A CA 1
ATOM 2865 C C . PRO A 1 354 ? 27.186 -13.670 1.238 1.00 29.34 354 PRO A C 1
ATOM 2867 O O . PRO A 1 354 ? 26.637 -14.474 1.989 1.00 29.34 354 PRO A O 1
ATOM 2870 N N . VAL A 1 355 ? 26.735 -13.379 0.012 1.00 32.34 355 VAL A N 1
ATOM 2871 C CA . VAL A 1 355 ? 25.482 -13.793 -0.652 1.00 32.34 355 VAL A CA 1
ATOM 2872 C C . VAL A 1 355 ? 25.610 -15.192 -1.284 1.00 32.34 355 VAL A C 1
ATOM 2874 O O . VAL A 1 355 ? 26.234 -15.321 -2.335 1.00 32.34 355 VAL A O 1
ATOM 2877 N N . GLN A 1 356 ? 25.038 -16.241 -0.666 1.00 28.08 356 GLN A N 1
ATOM 2878 C CA . GLN A 1 356 ? 24.809 -17.553 -1.318 1.00 28.08 356 GLN A CA 1
ATOM 2879 C C . GLN A 1 356 ? 23.827 -18.499 -0.573 1.00 28.08 356 GLN A C 1
ATOM 2881 O O . GLN A 1 356 ? 24.057 -19.703 -0.506 1.00 28.08 356 GLN A O 1
ATOM 2886 N N . ALA A 1 357 ? 22.723 -17.998 0.001 1.00 31.94 357 ALA A N 1
ATOM 2887 C CA . ALA A 1 357 ? 21.742 -18.852 0.691 1.00 31.94 357 ALA A CA 1
ATOM 2888 C C . ALA A 1 357 ? 20.288 -18.375 0.504 1.00 31.94 357 ALA A C 1
ATOM 2890 O O . ALA A 1 357 ? 19.765 -17.661 1.353 1.00 31.94 357 ALA A O 1
ATOM 2891 N N . MET A 1 358 ? 19.615 -18.801 -0.572 1.00 39.78 358 MET A N 1
ATOM 2892 C CA . MET A 1 358 ? 18.138 -18.789 -0.624 1.00 39.78 358 MET A CA 1
ATOM 2893 C C . MET A 1 358 ? 17.513 -20.048 0.014 1.00 39.78 358 MET A C 1
ATOM 2895 O O . MET A 1 358 ? 16.313 -20.086 0.244 1.00 39.78 358 MET A O 1
ATOM 2899 N N . GLU A 1 359 ? 18.303 -21.065 0.380 1.00 40.34 359 GLU A N 1
ATOM 2900 C CA . GLU A 1 359 ? 17.783 -22.287 1.024 1.00 40.34 359 GLU A CA 1
ATOM 2901 C C . GLU A 1 359 ? 17.616 -22.182 2.557 1.00 40.34 359 GLU A C 1
ATOM 2903 O O . GLU A 1 359 ? 17.065 -23.091 3.165 1.00 40.34 359 GLU A O 1
ATOM 2908 N N . ASN A 1 360 ? 18.022 -21.077 3.202 1.00 51.03 360 ASN A N 1
ATOM 2909 C CA . ASN A 1 360 ? 17.942 -20.892 4.666 1.00 51.03 360 ASN A CA 1
ATOM 2910 C C . ASN A 1 360 ? 17.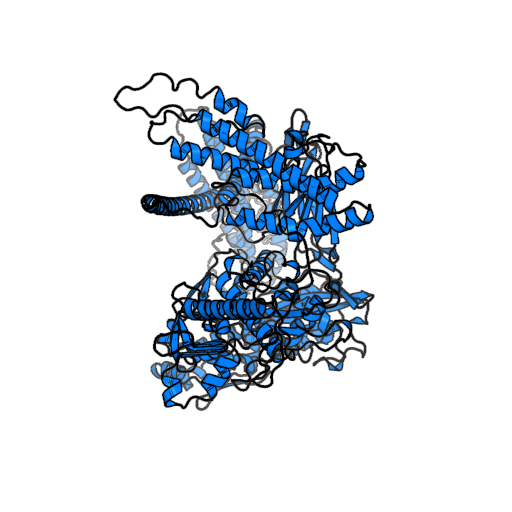552 -19.455 5.082 1.00 51.03 360 ASN A C 1
ATOM 2912 O O . ASN A 1 360 ? 18.073 -18.927 6.064 1.00 51.03 360 ASN A O 1
ATOM 2916 N N . SER A 1 361 ? 16.680 -18.784 4.327 1.00 63.66 361 SER A N 1
ATOM 2917 C CA . SER A 1 361 ? 16.340 -17.379 4.586 1.00 63.66 361 SER A CA 1
ATOM 2918 C C . SER A 1 361 ? 15.312 -17.232 5.715 1.00 63.66 361 SER A C 1
ATOM 2920 O O . SER A 1 361 ? 14.243 -17.845 5.688 1.00 63.66 361 SER A O 1
ATOM 2922 N N . TYR A 1 362 ? 15.622 -16.402 6.713 1.00 84.94 362 TYR A N 1
ATOM 2923 C CA . TYR A 1 362 ? 14.646 -15.982 7.717 1.00 84.94 362 TYR A CA 1
ATOM 2924 C C . TYR A 1 362 ? 13.679 -14.973 7.105 1.00 84.94 362 TYR A C 1
ATOM 2926 O O . TYR A 1 362 ? 14.075 -14.160 6.275 1.00 84.94 362 TYR A O 1
ATOM 2934 N N . ILE A 1 363 ? 12.413 -15.014 7.512 1.00 90.12 363 ILE A N 1
ATOM 2935 C CA . ILE A 1 363 ? 11.375 -14.157 6.929 1.00 90.12 363 ILE A CA 1
ATOM 2936 C C . ILE A 1 363 ? 10.689 -13.366 8.029 1.00 90.12 363 ILE A C 1
ATOM 2938 O O . ILE A 1 363 ? 10.319 -13.933 9.060 1.00 90.12 363 ILE A O 1
ATOM 2942 N N . ILE A 1 364 ? 10.475 -12.077 7.782 1.00 94.31 364 ILE A N 1
ATOM 2943 C CA . ILE A 1 364 ? 9.567 -11.232 8.556 1.00 94.31 364 ILE A CA 1
ATOM 2944 C C . ILE A 1 364 ? 8.539 -10.669 7.584 1.00 94.31 364 ILE A C 1
ATOM 2946 O O . ILE A 1 364 ? 8.895 -9.952 6.655 1.00 94.31 364 ILE A O 1
ATOM 2950 N N . ALA A 1 365 ? 7.263 -10.972 7.800 1.00 96.81 365 ALA A N 1
ATOM 2951 C CA . ALA A 1 365 ? 6.178 -10.357 7.053 1.00 96.81 365 ALA A CA 1
ATOM 2952 C C . ALA A 1 365 ? 5.476 -9.311 7.918 1.00 96.81 365 ALA A C 1
ATOM 2954 O O . ALA A 1 365 ? 4.997 -9.622 9.010 1.00 96.81 365 ALA A O 1
ATOM 2955 N N . ILE A 1 366 ? 5.420 -8.078 7.423 1.00 98.12 366 ILE A N 1
ATOM 2956 C CA . ILE A 1 366 ? 4.704 -6.953 8.010 1.00 98.12 366 ILE A CA 1
ATOM 2957 C C . ILE A 1 366 ? 3.413 -6.761 7.224 1.00 98.12 366 ILE A C 1
ATOM 2959 O O . ILE A 1 366 ? 3.430 -6.426 6.038 1.00 98.12 366 ILE A O 1
ATOM 2963 N N . ASP A 1 367 ? 2.296 -6.911 7.922 1.00 97.56 367 ASP A N 1
ATOM 2964 C CA . ASP A 1 367 ? 1.012 -6.438 7.438 1.00 97.56 367 ASP A CA 1
ATOM 2965 C C . ASP A 1 367 ? 0.804 -5.013 7.940 1.00 97.56 367 ASP A C 1
ATOM 2967 O O . ASP A 1 367 ? 0.488 -4.786 9.113 1.00 97.56 367 ASP A O 1
ATOM 2971 N N . PHE A 1 368 ? 1.067 -4.046 7.061 1.00 96.25 368 PHE A N 1
ATOM 2972 C CA . PHE A 1 368 ? 0.925 -2.627 7.362 1.00 96.25 368 PHE A CA 1
ATOM 2973 C C . PHE A 1 368 ? -0.494 -2.167 7.027 1.00 96.25 368 PHE A C 1
ATOM 2975 O O . PHE A 1 368 ? -0.700 -1.475 6.036 1.00 96.25 368 PHE A O 1
ATOM 2982 N N . GLY A 1 369 ? -1.502 -2.581 7.792 1.00 92.88 369 GLY A N 1
ATOM 2983 C CA . GLY A 1 369 ? -2.903 -2.270 7.496 1.00 92.88 369 GLY A CA 1
ATOM 2984 C C . GLY A 1 369 ? -3.292 -0.812 7.774 1.00 92.88 369 GLY A C 1
ATOM 2985 O O . GLY A 1 369 ? -2.614 -0.080 8.493 1.00 92.88 369 GLY A O 1
ATOM 2986 N N . THR A 1 370 ? -4.428 -0.370 7.223 1.00 91.69 370 THR A N 1
ATOM 2987 C CA . THR A 1 370 ? -4.902 1.017 7.404 1.00 91.69 370 THR A CA 1
ATOM 2988 C C . THR A 1 370 ? -5.282 1.333 8.849 1.00 91.69 370 THR A C 1
ATOM 2990 O O . THR A 1 370 ? -4.947 2.403 9.346 1.00 91.69 370 THR A O 1
ATOM 2993 N N . ALA A 1 371 ? -5.997 0.415 9.504 1.00 90.31 371 ALA A N 1
ATOM 2994 C CA . ALA A 1 371 ? -6.469 0.590 10.878 1.00 90.31 371 ALA A CA 1
ATOM 2995 C C . ALA A 1 371 ? -5.607 -0.163 11.900 1.00 90.31 371 ALA A C 1
ATOM 2997 O O . ALA A 1 371 ? -5.461 0.300 13.027 1.00 90.31 371 ALA A O 1
ATOM 2998 N N . TYR A 1 372 ? -5.054 -1.316 11.518 1.00 93.12 372 TYR A N 1
ATOM 2999 C CA . TYR A 1 372 ? -4.243 -2.170 12.382 1.00 93.12 372 TYR A CA 1
ATOM 3000 C C . TYR A 1 372 ? -3.077 -2.764 11.600 1.00 93.12 372 TYR A C 1
ATOM 3002 O O . TYR A 1 372 ? -3.284 -3.280 10.501 1.00 93.12 372 TYR A O 1
ATOM 3010 N N . SER A 1 373 ? -1.898 -2.768 12.216 1.00 96.62 373 SER A N 1
ATOM 3011 C CA . SER A 1 373 ? -0.671 -3.349 11.679 1.00 96.62 373 SER A CA 1
ATOM 3012 C C . SER A 1 373 ? -0.128 -4.430 12.605 1.00 96.62 373 SER A C 1
ATOM 3014 O O . SER A 1 373 ? -0.304 -4.387 13.823 1.00 96.62 373 SER A O 1
ATOM 3016 N N . GLY A 1 374 ? 0.558 -5.410 12.036 1.00 96.94 374 GLY A N 1
ATOM 3017 C CA . GLY A 1 374 ? 1.225 -6.463 12.792 1.00 96.94 374 GLY A CA 1
ATOM 3018 C C . GLY A 1 374 ? 2.328 -7.103 11.971 1.00 96.94 374 GLY A C 1
ATOM 3019 O O . GLY A 1 374 ? 2.479 -6.818 10.785 1.00 96.94 374 GLY A O 1
ATOM 3020 N N . TYR A 1 375 ? 3.108 -7.964 12.611 1.00 97.06 375 TYR A N 1
ATOM 3021 C CA . TYR A 1 375 ? 4.108 -8.749 11.911 1.00 97.06 375 TYR A CA 1
ATOM 3022 C C . TYR A 1 375 ? 4.140 -10.183 12.421 1.00 97.06 375 TYR A C 1
ATOM 3024 O O . TYR A 1 375 ? 3.778 -10.503 13.559 1.00 97.06 375 TYR A O 1
ATOM 3032 N N . VAL A 1 376 ? 4.618 -11.044 11.542 1.00 94.69 376 VAL A N 1
ATOM 3033 C CA . VAL A 1 376 ? 4.844 -12.461 11.775 1.00 94.69 376 VAL A CA 1
ATOM 3034 C C . VAL A 1 376 ? 6.238 -12.793 11.265 1.00 94.69 376 VAL A C 1
ATOM 3036 O O . VAL A 1 376 ? 6.722 -12.188 10.309 1.00 94.69 376 VAL A O 1
ATOM 3039 N N . PHE A 1 377 ? 6.912 -13.731 11.912 1.00 91.19 377 PHE A N 1
ATOM 3040 C CA . PHE A 1 377 ? 8.264 -14.100 11.526 1.00 91.19 377 PHE A CA 1
ATOM 3041 C C . PHE A 1 377 ? 8.468 -15.607 11.548 1.00 91.19 377 PHE A C 1
ATOM 3043 O O . PHE A 1 377 ? 7.848 -16.339 12.322 1.00 91.19 377 PHE A O 1
ATOM 3050 N N . ASN A 1 378 ? 9.390 -16.069 10.713 1.00 86.06 378 ASN A N 1
ATOM 3051 C CA . ASN A 1 378 ? 9.887 -17.429 10.746 1.00 86.06 378 ASN A CA 1
ATOM 3052 C C . ASN A 1 378 ? 11.417 -17.424 10.820 1.00 86.06 378 ASN A C 1
ATOM 3054 O O . ASN A 1 378 ? 12.091 -16.937 9.915 1.00 86.06 378 ASN A O 1
ATOM 3058 N N . ILE A 1 379 ? 11.938 -18.000 11.906 1.00 76.50 379 ILE A N 1
ATOM 3059 C CA . ILE A 1 379 ? 13.375 -18.145 12.193 1.00 76.50 379 ILE A CA 1
ATOM 3060 C C . ILE A 1 379 ? 13.845 -19.603 12.143 1.00 76.50 379 ILE A C 1
ATOM 3062 O O . ILE A 1 379 ? 14.919 -19.930 12.638 1.00 76.50 379 ILE A O 1
ATOM 3066 N N . THR A 1 380 ? 13.030 -20.494 11.581 1.00 65.00 380 THR A N 1
ATOM 3067 C CA . THR A 1 380 ? 13.397 -21.900 11.415 1.00 65.00 380 THR A CA 1
ATOM 3068 C C . THR A 1 380 ? 13.675 -22.176 9.940 1.00 65.00 380 THR A C 1
ATOM 3070 O O . THR A 1 380 ? 12.903 -21.693 9.102 1.00 65.00 380 THR A O 1
ATOM 3073 N N . PRO A 1 381 ? 14.740 -22.936 9.614 1.00 52.59 381 PRO A N 1
ATOM 3074 C CA . PRO A 1 381 ? 15.039 -23.336 8.245 1.00 52.59 381 PRO A CA 1
ATOM 3075 C C . PRO A 1 381 ? 13.824 -23.922 7.518 1.00 52.59 381 PRO A C 1
ATOM 3077 O O . PRO A 1 381 ? 13.006 -24.620 8.121 1.00 52.59 381 PRO A O 1
ATOM 3080 N N . SER A 1 382 ? 13.730 -23.643 6.219 1.00 49.12 382 SER A N 1
ATOM 3081 C CA . SER A 1 382 ? 12.601 -23.976 5.333 1.00 49.12 382 SER A CA 1
ATOM 3082 C C . SER A 1 382 ? 12.191 -25.456 5.358 1.00 49.12 382 SER A C 1
ATOM 3084 O O . SER A 1 382 ? 11.016 -25.758 5.186 1.00 49.12 382 SER A O 1
ATOM 3086 N N . TYR A 1 383 ? 13.120 -26.373 5.647 1.00 50.25 383 TYR A N 1
ATOM 3087 C CA . TYR A 1 383 ? 12.889 -27.823 5.657 1.00 50.25 383 TYR A CA 1
ATOM 3088 C C . TYR A 1 383 ? 12.213 -28.382 6.926 1.00 50.25 383 TYR A C 1
ATOM 3090 O O . TYR A 1 383 ? 11.931 -29.577 6.973 1.00 50.25 383 TYR A O 1
ATOM 3098 N N . LEU A 1 384 ? 11.969 -27.570 7.964 1.00 49.31 384 LEU A N 1
ATOM 3099 C CA . LEU A 1 384 ? 11.340 -28.026 9.220 1.00 49.31 384 LEU A CA 1
ATOM 3100 C C . LEU A 1 384 ? 9.851 -27.652 9.354 1.00 49.31 384 LEU A C 1
ATOM 3102 O O . LEU A 1 384 ? 9.283 -27.918 10.409 1.00 49.31 384 LEU A O 1
ATOM 3106 N N . GLU A 1 385 ? 9.249 -27.005 8.342 1.00 52.84 385 GLU A N 1
ATOM 3107 C CA . GLU A 1 385 ? 7.863 -26.477 8.315 1.00 52.84 385 GLU A CA 1
ATOM 3108 C C . GLU A 1 385 ? 7.233 -26.118 9.687 1.00 52.84 385 GLU A C 1
ATOM 3110 O O . GLU A 1 385 ? 6.173 -26.636 10.044 1.00 52.84 385 GLU A O 1
ATOM 3115 N N . PRO A 1 386 ? 7.813 -25.220 10.506 1.00 59.44 386 PRO A N 1
ATOM 3116 C CA . PRO A 1 386 ? 7.089 -24.729 11.668 1.00 59.44 386 PRO A CA 1
ATOM 3117 C C . PRO A 1 386 ? 6.127 -23.604 11.282 1.00 59.44 386 PRO A C 1
ATOM 3119 O O . PRO A 1 386 ? 6.413 -22.771 10.412 1.00 59.44 386 PRO A O 1
ATOM 3122 N N . ASP A 1 387 ? 5.005 -23.568 12.002 1.00 68.75 387 ASP A N 1
ATOM 3123 C CA . ASP A 1 387 ? 3.998 -22.514 11.926 1.00 68.75 387 ASP A CA 1
ATOM 3124 C C . ASP A 1 387 ? 4.645 -21.130 12.163 1.00 68.75 387 ASP A C 1
ATOM 3126 O O . ASP A 1 387 ? 5.400 -20.967 13.134 1.00 68.75 387 ASP A O 1
ATOM 3130 N N . PRO A 1 388 ? 4.399 -20.124 11.300 1.00 82.31 388 PRO A N 1
ATOM 3131 C CA . PRO A 1 388 ? 4.933 -18.780 11.487 1.00 82.31 388 PRO A CA 1
ATOM 3132 C C . PRO A 1 388 ? 4.584 -18.194 12.866 1.00 82.31 388 PRO A C 1
ATOM 3134 O O . PRO A 1 388 ? 3.446 -18.274 13.332 1.00 82.31 388 PRO A O 1
ATOM 3137 N N . LYS A 1 389 ? 5.559 -17.563 13.533 1.00 88.69 389 LYS A N 1
ATOM 3138 C CA . LYS A 1 389 ? 5.377 -16.986 14.874 1.00 88.69 389 LYS A CA 1
ATOM 3139 C C . LYS A 1 389 ? 4.788 -15.584 14.777 1.00 88.69 389 LYS A C 1
ATOM 3141 O O . LYS A 1 389 ? 5.440 -14.662 14.289 1.00 88.69 389 LYS A O 1
ATOM 3146 N N . ILE A 1 390 ? 3.563 -15.420 15.270 1.00 91.44 390 ILE A N 1
ATOM 3147 C CA . ILE A 1 390 ? 2.861 -14.132 15.301 1.00 91.44 390 ILE A CA 1
ATOM 3148 C C . ILE A 1 390 ? 3.218 -13.365 16.574 1.00 91.44 390 ILE A C 1
ATOM 3150 O O . ILE A 1 390 ? 3.206 -13.916 17.678 1.00 91.44 390 ILE A O 1
ATOM 3154 N N . LYS A 1 391 ? 3.499 -12.069 16.426 1.00 93.12 391 LYS A N 1
ATOM 3155 C CA . LYS A 1 391 ? 3.614 -11.151 17.558 1.00 93.12 391 LYS A CA 1
ATOM 3156 C C . LYS A 1 391 ? 2.223 -10.804 18.092 1.00 93.12 391 LYS A C 1
ATOM 3158 O O . LYS A 1 391 ? 1.412 -10.219 17.384 1.00 93.12 391 LYS A O 1
ATOM 3163 N N . MET A 1 392 ? 1.995 -11.094 19.371 1.00 93.38 392 MET A N 1
ATOM 3164 C CA . MET A 1 392 ? 0.817 -10.617 20.099 1.00 93.38 392 MET A CA 1
ATOM 3165 C C . MET A 1 392 ? 1.086 -9.262 20.774 1.00 93.38 392 MET A C 1
ATOM 3167 O O . MET A 1 392 ? 2.185 -9.022 21.295 1.00 93.38 392 MET A O 1
ATOM 3171 N N . TRP A 1 393 ? 0.075 -8.395 20.780 1.00 93.88 393 TRP A N 1
ATOM 3172 C CA . TRP A 1 393 ? 0.123 -7.000 21.226 1.00 93.88 393 TRP A CA 1
ATOM 3173 C C . TRP A 1 393 ? -0.898 -6.707 22.332 1.00 93.88 393 TRP A C 1
ATOM 3175 O O . TRP A 1 393 ? -1.950 -7.342 22.394 1.00 93.88 393 TRP A O 1
ATOM 3185 N N . GLY A 1 394 ? -0.613 -5.692 23.159 1.00 88.00 394 GLY A N 1
ATOM 3186 C CA . GLY A 1 394 ? -1.576 -5.113 24.101 1.00 88.00 394 GLY A CA 1
ATOM 3187 C C . GLY A 1 394 ? -1.650 -5.784 25.476 1.00 88.00 394 GLY A C 1
ATOM 3188 O O . GLY A 1 394 ? -2.540 -5.453 26.259 1.00 88.00 394 GLY A O 1
ATOM 3189 N N . LYS A 1 395 ? -0.718 -6.685 25.819 1.00 87.44 395 LYS A N 1
ATOM 3190 C CA . LYS A 1 395 ? -0.699 -7.370 27.130 1.00 87.44 395 LYS A CA 1
ATOM 3191 C C . LYS A 1 395 ? -0.645 -6.394 28.301 1.00 87.44 395 LYS A C 1
ATOM 3193 O O . LYS A 1 395 ? -1.283 -6.617 29.325 1.00 87.44 395 LYS A O 1
ATOM 3198 N N . GLU A 1 396 ? 0.074 -5.292 28.130 1.00 82.31 396 GLU A N 1
ATOM 3199 C CA . GLU A 1 396 ? 0.201 -4.189 29.082 1.00 82.31 396 GLU A CA 1
ATOM 3200 C C . GLU A 1 396 ? -1.128 -3.492 29.415 1.00 82.31 396 GLU A C 1
ATOM 3202 O O . GLU A 1 396 ? -1.241 -2.873 30.471 1.00 82.31 396 GLU A O 1
ATOM 3207 N N . ILE A 1 397 ? -2.135 -3.625 28.548 1.00 80.19 397 ILE A N 1
ATOM 3208 C CA . ILE A 1 397 ? -3.493 -3.096 28.730 1.00 80.19 397 ILE A CA 1
ATOM 3209 C C . ILE A 1 397 ? -4.548 -4.211 28.812 1.00 80.19 397 ILE A C 1
ATOM 3211 O O . ILE A 1 397 ? -5.736 -3.964 28.621 1.00 80.19 397 ILE A O 1
ATOM 3215 N N . GLY A 1 398 ? -4.126 -5.446 29.112 1.00 82.25 398 GLY A N 1
ATOM 3216 C CA . GLY A 1 398 ? -5.025 -6.590 29.291 1.00 82.25 398 GLY A CA 1
ATOM 3217 C C . GLY A 1 398 ? -5.608 -7.155 27.993 1.00 82.25 398 GLY A C 1
ATOM 3218 O O . GLY A 1 398 ? -6.638 -7.826 28.031 1.00 82.25 398 GLY A O 1
ATOM 3219 N N . LEU A 1 399 ? -4.975 -6.886 26.851 1.00 84.88 399 LEU A N 1
ATOM 3220 C CA . LEU A 1 399 ? -5.353 -7.418 25.541 1.00 84.88 399 LEU A CA 1
ATOM 3221 C C . LEU A 1 399 ? -4.339 -8.460 25.059 1.00 84.88 399 LEU A C 1
ATOM 3223 O O . LEU A 1 399 ? -3.205 -8.515 25.528 1.00 84.88 399 LEU A O 1
ATOM 3227 N N . ASP A 1 400 ? -4.745 -9.274 24.090 1.00 87.56 400 ASP A N 1
ATOM 3228 C CA . ASP A 1 400 ? -3.862 -10.226 23.414 1.00 87.56 400 ASP A CA 1
ATOM 3229 C C . ASP A 1 400 ? -4.283 -10.319 21.944 1.00 87.56 400 ASP A C 1
ATOM 3231 O O . ASP A 1 400 ? -5.016 -11.217 21.534 1.00 87.56 400 ASP A O 1
ATOM 3235 N N . THR A 1 401 ? -3.900 -9.314 21.151 1.00 90.19 401 THR A N 1
ATOM 3236 C CA . THR A 1 401 ? -4.330 -9.190 19.748 1.00 90.19 401 THR A CA 1
ATOM 3237 C C . THR A 1 401 ? -3.179 -9.444 18.774 1.00 90.19 401 THR A C 1
ATOM 3239 O O . THR A 1 401 ? -2.050 -9.036 19.045 1.00 90.19 401 THR A O 1
ATOM 3242 N N . PRO A 1 402 ? -3.432 -10.056 17.601 1.00 92.00 402 PRO A N 1
ATOM 3243 C CA . PRO A 1 402 ? -2.384 -10.350 16.615 1.00 92.00 402 PRO A CA 1
ATOM 3244 C C . PRO A 1 402 ? -1.852 -9.095 15.897 1.00 92.00 402 PRO A C 1
ATOM 3246 O O . PRO A 1 402 ? -0.828 -9.139 15.222 1.00 92.00 402 PRO A O 1
ATOM 3249 N N . LYS A 1 403 ? -2.546 -7.960 16.037 1.00 94.12 403 LYS A N 1
ATOM 3250 C CA . LYS A 1 403 ? -2.175 -6.655 15.479 1.00 94.12 403 LYS A CA 1
ATOM 3251 C C . LYS A 1 403 ? -2.362 -5.549 16.514 1.00 94.12 403 LYS A C 1
ATOM 3253 O O . LYS A 1 403 ? -3.114 -5.717 17.475 1.00 94.12 403 LYS A O 1
ATOM 3258 N N . THR A 1 404 ? -1.718 -4.411 16.292 1.00 93.88 404 THR A N 1
ATOM 3259 C CA . THR A 1 404 ? -1.871 -3.171 17.066 1.00 93.88 404 THR A CA 1
ATOM 3260 C C . THR A 1 404 ? -2.421 -2.051 16.167 1.00 93.88 404 THR A C 1
ATOM 3262 O O . THR A 1 404 ? -2.227 -2.131 14.953 1.00 93.88 404 THR A O 1
ATOM 3265 N N . PRO A 1 405 ? -3.133 -1.032 16.690 1.00 92.75 405 PRO A N 1
ATOM 3266 C CA . PRO A 1 405 ? -3.660 0.055 15.866 1.00 92.75 405 PRO A CA 1
ATOM 3267 C C . PRO A 1 405 ? -2.575 0.747 15.030 1.00 92.75 405 PRO A C 1
ATOM 3269 O O . PRO A 1 405 ? -1.489 1.035 15.526 1.00 92.75 405 PRO A O 1
ATOM 3272 N N . THR A 1 406 ? -2.870 1.086 13.779 1.00 95.62 406 THR A N 1
ATOM 3273 C CA . THR A 1 406 ? -1.961 1.850 12.911 1.00 95.62 406 THR A CA 1
ATOM 3274 C C . THR A 1 406 ? -2.056 3.333 13.252 1.00 95.62 406 THR A C 1
ATOM 3276 O O . THR A 1 406 ? -2.641 4.141 12.527 1.00 95.62 406 THR A O 1
ATOM 3279 N N . CYS A 1 407 ? -1.499 3.688 14.405 1.00 95.19 407 CYS A N 1
ATOM 3280 C CA . CYS A 1 407 ? -1.409 5.060 14.874 1.00 95.19 407 CYS A CA 1
ATOM 3281 C C . CYS A 1 407 ? -0.018 5.356 15.426 1.00 95.19 407 CYS A C 1
ATOM 3283 O O . CYS A 1 407 ? 0.694 4.468 15.898 1.00 95.19 407 CYS A O 1
ATOM 3285 N N . ILE A 1 408 ? 0.375 6.617 15.329 1.00 97.56 408 ILE A N 1
ATOM 3286 C CA . ILE A 1 408 ? 1.715 7.075 15.673 1.00 97.56 408 ILE A CA 1
ATOM 3287 C C . ILE A 1 408 ? 1.635 8.462 16.297 1.00 97.56 408 ILE A C 1
ATOM 3289 O O . ILE A 1 408 ? 0.841 9.308 15.878 1.00 97.56 408 ILE A O 1
ATOM 3293 N N . LEU A 1 409 ? 2.446 8.669 17.328 1.00 96.31 409 LEU A N 1
ATOM 3294 C CA . LEU A 1 409 ? 2.494 9.890 18.113 1.00 96.31 409 LEU A CA 1
ATOM 3295 C C . LEU A 1 409 ? 3.872 10.535 17.977 1.00 96.31 409 LEU A C 1
ATOM 3297 O O . LEU A 1 409 ? 4.894 9.873 18.176 1.00 96.31 409 LEU A O 1
ATOM 3301 N N . PHE A 1 410 ? 3.879 11.835 17.703 1.00 97.12 410 PHE A N 1
ATOM 3302 C CA . PHE A 1 410 ? 5.068 12.677 17.728 1.00 97.12 410 PHE A CA 1
ATOM 3303 C C . PHE A 1 410 ? 4.909 13.828 18.719 1.00 97.12 410 PHE A C 1
ATOM 3305 O O . PHE A 1 410 ? 3.800 14.316 18.958 1.00 97.12 410 PHE A O 1
ATOM 3312 N N . ASP A 1 411 ? 6.033 14.286 19.261 1.00 93.94 411 ASP A N 1
ATOM 3313 C CA . ASP A 1 411 ? 6.094 15.491 20.084 1.00 93.94 411 ASP A CA 1
ATOM 3314 C C . ASP A 1 411 ? 5.984 16.777 19.242 1.00 93.94 411 ASP A C 1
ATOM 3316 O O . ASP A 1 411 ? 5.899 16.754 18.013 1.00 93.94 411 ASP A O 1
ATOM 3320 N N . GLU A 1 412 ? 5.987 17.931 19.909 1.00 91.75 412 GLU A N 1
ATOM 3321 C CA . GLU A 1 412 ? 5.940 19.254 19.267 1.00 91.75 412 GLU A CA 1
ATOM 3322 C C . GLU A 1 412 ? 7.093 19.520 18.293 1.00 91.75 412 GLU A C 1
ATOM 3324 O O . GLU A 1 412 ? 6.945 20.321 17.370 1.00 91.75 412 GLU A O 1
ATOM 3329 N N . SER A 1 413 ? 8.230 18.851 18.498 1.00 92.75 413 SER A N 1
ATOM 3330 C CA . SER A 1 413 ? 9.430 18.936 17.661 1.00 92.75 413 SER A CA 1
ATOM 3331 C C . SER A 1 413 ? 9.430 17.895 16.536 1.00 92.75 413 SER A C 1
ATOM 3333 O O . SER A 1 413 ? 10.473 17.650 15.925 1.00 92.75 413 SER A O 1
ATOM 3335 N N . GLU A 1 414 ? 8.278 17.267 16.279 1.00 94.19 414 GLU A N 1
ATOM 3336 C CA . GLU A 1 414 ? 8.088 16.191 15.313 1.00 94.19 414 GLU A CA 1
ATOM 3337 C C . GLU A 1 414 ? 9.019 14.986 15.537 1.00 94.19 414 GLU A C 1
ATOM 3339 O O . GLU A 1 414 ? 9.449 14.337 14.574 1.00 94.19 414 GLU A O 1
ATOM 3344 N N . LYS A 1 415 ? 9.385 14.692 16.788 1.00 96.50 415 LYS A N 1
ATOM 3345 C CA . LYS A 1 415 ? 10.142 13.483 17.127 1.00 96.50 415 LYS A CA 1
ATOM 3346 C C . LYS A 1 415 ? 9.200 12.355 17.492 1.00 96.50 415 LYS A C 1
ATOM 3348 O O . LYS A 1 415 ? 8.192 12.575 18.158 1.00 96.50 415 LYS A O 1
ATOM 3353 N N . PHE A 1 416 ? 9.551 11.150 17.054 1.00 97.44 416 PHE A N 1
ATOM 3354 C CA . PHE A 1 416 ? 8.818 9.933 17.374 1.00 97.44 416 PHE A CA 1
ATOM 3355 C C . PHE A 1 416 ? 8.691 9.751 18.894 1.00 97.44 416 PHE A C 1
ATOM 3357 O O . PHE A 1 416 ? 9.690 9.825 19.611 1.00 97.44 416 PHE A O 1
ATOM 3364 N N . VAL A 1 417 ? 7.469 9.499 19.370 1.00 96.56 417 VAL A N 1
ATOM 3365 C CA . VAL A 1 417 ? 7.166 9.222 20.783 1.00 96.56 417 VAL A CA 1
ATOM 3366 C C . VAL A 1 417 ? 6.742 7.770 20.964 1.00 96.56 417 VAL A C 1
ATOM 3368 O O . VAL A 1 417 ? 7.307 7.065 21.798 1.00 96.56 417 VAL A O 1
ATOM 3371 N N . ALA A 1 418 ? 5.736 7.324 20.210 1.00 96.62 418 ALA A N 1
ATOM 3372 C CA . ALA A 1 418 ? 5.172 5.984 20.339 1.00 96.62 418 ALA A CA 1
ATOM 3373 C C . ALA A 1 418 ? 4.396 5.565 19.082 1.00 96.62 418 ALA A C 1
ATOM 3375 O O . ALA A 1 418 ? 3.954 6.408 18.300 1.00 96.62 418 ALA A O 1
ATOM 3376 N N . PHE A 1 419 ? 4.169 4.258 18.941 1.00 97.50 419 PHE A N 1
ATOM 3377 C CA . PHE A 1 419 ? 3.326 3.640 17.914 1.00 97.50 419 PHE A CA 1
ATOM 3378 C C . PHE A 1 419 ? 2.318 2.675 18.562 1.00 97.50 419 PHE A C 1
ATOM 3380 O O . PHE A 1 419 ? 2.545 2.183 19.671 1.00 97.50 419 PHE A O 1
ATOM 3387 N N . GLY A 1 420 ? 1.206 2.391 17.884 1.00 95.25 420 GLY A N 1
ATOM 3388 C CA . GLY A 1 420 ? 0.257 1.359 18.304 1.00 95.25 420 GLY A CA 1
ATOM 3389 C C . GLY A 1 420 ? -0.465 1.676 19.609 1.00 95.25 420 GLY A C 1
ATOM 3390 O O . GLY A 1 420 ? -0.733 2.834 19.928 1.00 95.25 420 GLY A O 1
ATOM 3391 N N . TYR A 1 421 ? -0.753 0.638 20.396 1.00 91.88 421 TYR A N 1
ATOM 3392 C CA . TYR A 1 421 ? -1.424 0.779 21.694 1.00 91.88 421 TYR A CA 1
ATOM 3393 C C . TYR A 1 421 ? -0.726 1.781 22.618 1.00 91.88 421 TYR A C 1
ATOM 3395 O O . TYR A 1 421 ? -1.396 2.561 23.290 1.00 91.88 421 TYR A O 1
ATOM 3403 N N . GLN A 1 422 ? 0.610 1.830 22.607 1.00 92.62 422 GLN A N 1
ATOM 3404 C CA . GLN A 1 422 ? 1.361 2.795 23.407 1.00 92.62 422 GLN A CA 1
ATOM 3405 C C . GLN A 1 422 ? 1.104 4.238 22.953 1.00 92.62 422 GLN A C 1
ATOM 3407 O O . GLN A 1 422 ? 1.007 5.125 23.800 1.00 92.62 422 GLN A O 1
ATOM 3412 N N . ALA A 1 423 ? 0.977 4.492 21.646 1.00 93.31 423 ALA A N 1
ATOM 3413 C CA . ALA A 1 423 ? 0.625 5.815 21.129 1.00 93.31 423 ALA A CA 1
ATOM 3414 C C . ALA A 1 423 ? -0.781 6.222 21.568 1.00 93.31 423 ALA A C 1
ATOM 3416 O O . ALA A 1 423 ? -0.960 7.331 22.067 1.00 93.31 423 ALA A O 1
ATOM 3417 N N . THR A 1 424 ? -1.750 5.309 21.442 1.00 88.06 424 THR A N 1
ATOM 3418 C CA . THR A 1 424 ? -3.131 5.525 21.891 1.00 88.06 424 THR A CA 1
ATOM 3419 C C . THR A 1 424 ? -3.187 5.828 23.387 1.00 88.06 424 THR A C 1
ATOM 3421 O O . THR A 1 424 ? -3.720 6.856 23.781 1.00 88.06 424 THR A O 1
ATOM 3424 N N . GLU A 1 425 ? -2.578 4.991 24.228 1.00 87.50 425 GLU A N 1
ATOM 3425 C CA . GLU A 1 425 ? -2.569 5.169 25.684 1.00 87.50 425 GLU A CA 1
ATOM 3426 C C . GLU A 1 425 ? -1.877 6.460 26.117 1.00 87.50 425 GLU A C 1
ATOM 3428 O O . GLU A 1 425 ? -2.360 7.173 26.997 1.00 87.50 425 GLU A O 1
ATOM 3433 N N . THR A 1 426 ? -0.744 6.775 25.489 1.00 89.62 426 THR A N 1
ATOM 3434 C CA . THR A 1 426 ? 0.018 7.988 25.793 1.00 89.62 426 THR A CA 1
ATOM 3435 C C . THR A 1 426 ? -0.787 9.228 25.419 1.00 89.62 426 THR A C 1
ATOM 3437 O O . THR A 1 426 ? -0.893 10.146 26.227 1.00 89.62 426 THR A O 1
ATOM 3440 N N . TYR A 1 427 ? -1.413 9.230 24.240 1.00 87.00 427 TYR A N 1
ATOM 3441 C CA . TYR A 1 427 ? -2.277 10.319 23.791 1.00 87.00 427 TYR A CA 1
ATOM 3442 C C . TYR A 1 427 ? -3.541 10.451 24.655 1.00 87.00 427 TYR A C 1
ATOM 3444 O O . TYR A 1 427 ? -3.929 11.559 25.016 1.00 87.00 427 TYR A O 1
ATOM 3452 N N . ASN A 1 428 ? -4.142 9.332 25.070 1.00 82.31 428 ASN A N 1
ATOM 3453 C CA . ASN A 1 428 ? -5.335 9.306 25.921 1.00 82.31 428 ASN A CA 1
ATOM 3454 C C . ASN A 1 428 ? -5.088 9.871 27.328 1.00 82.31 428 ASN A C 1
ATOM 3456 O O . ASN A 1 428 ? -6.005 10.413 27.942 1.00 82.31 428 ASN A O 1
ATOM 3460 N N . ARG A 1 429 ? -3.860 9.750 27.847 1.00 83.44 429 ARG A N 1
ATOM 3461 C CA . ARG A 1 429 ? -3.465 10.310 29.152 1.00 83.44 429 ARG A CA 1
ATOM 3462 C C . ARG A 1 429 ? -3.113 11.797 29.088 1.00 83.44 429 ARG A C 1
ATOM 3464 O O . ARG A 1 429 ? -3.002 12.425 30.139 1.00 83.44 429 ARG A O 1
ATOM 3471 N N . MET A 1 430 ? -2.929 12.364 27.894 1.00 82.06 430 MET A N 1
ATOM 3472 C CA . MET A 1 430 ? -2.679 13.796 27.730 1.00 82.06 430 MET A CA 1
ATOM 3473 C C . MET A 1 430 ? -3.973 14.586 27.958 1.00 82.06 430 MET A C 1
ATOM 3475 O O . MET A 1 430 ? -5.022 14.281 27.386 1.00 82.06 430 MET A O 1
ATOM 3479 N N . GLY A 1 431 ? -3.894 15.632 28.785 1.00 66.25 431 GLY A N 1
ATOM 3480 C CA . GLY A 1 431 ? -4.980 16.602 28.939 1.00 66.25 431 GLY A CA 1
ATOM 3481 C C . GLY A 1 431 ? -5.208 17.413 27.657 1.00 66.25 431 GLY A C 1
ATOM 3482 O O . GLY A 1 431 ? -4.358 17.441 26.767 1.00 66.25 431 GLY A O 1
ATOM 3483 N N . GLY A 1 432 ? -6.346 18.110 27.569 1.00 66.06 432 GLY A N 1
ATOM 3484 C CA . GLY A 1 432 ? -6.774 18.808 26.348 1.00 66.06 432 GLY A CA 1
ATOM 3485 C C . GLY A 1 432 ? -5.762 19.812 25.773 1.00 66.06 432 GLY A C 1
ATOM 3486 O O . GLY A 1 432 ? -5.645 19.916 24.555 1.00 66.06 432 GLY A O 1
ATOM 3487 N N . GLU A 1 433 ? -4.987 20.523 26.604 1.00 71.00 433 GLU A N 1
ATOM 3488 C CA . GLU A 1 433 ? -3.949 21.441 26.103 1.00 71.00 433 GLU A CA 1
ATOM 3489 C C . GLU A 1 433 ? -2.692 20.723 25.598 1.00 71.00 433 GLU A C 1
ATOM 3491 O O . GLU A 1 433 ? -2.157 21.092 24.554 1.00 71.00 433 GLU A O 1
ATOM 3496 N N . ASP A 1 434 ? -2.231 19.677 26.284 1.00 71.56 434 ASP A N 1
ATOM 3497 C CA . ASP A 1 434 ? -1.026 18.944 25.879 1.00 71.56 434 ASP A CA 1
ATOM 3498 C C . ASP A 1 434 ? -1.282 18.047 24.662 1.00 71.56 434 ASP A C 1
ATOM 3500 O O . ASP A 1 434 ? -0.438 17.956 23.765 1.00 71.56 434 ASP A O 1
ATOM 3504 N N . GLY A 1 435 ? -2.481 17.468 24.554 1.00 70.19 435 GLY A N 1
ATOM 3505 C CA . GLY A 1 435 ? -2.907 16.704 23.379 1.00 70.19 435 GLY A CA 1
ATOM 3506 C C . GLY A 1 435 ? -2.986 17.552 22.102 1.00 70.19 435 GLY A C 1
ATOM 3507 O O . GLY A 1 435 ? -2.745 17.042 21.009 1.00 70.19 435 GLY A O 1
ATOM 3508 N N . LYS A 1 436 ? -3.248 18.864 22.218 1.00 74.69 436 LYS A N 1
ATOM 3509 C CA . LYS A 1 436 ? -3.239 19.805 21.079 1.00 74.69 436 LYS A CA 1
ATOM 3510 C C . LYS A 1 436 ? -1.834 20.107 20.565 1.00 74.69 436 LYS A C 1
ATOM 3512 O O . LYS A 1 436 ? -1.666 20.491 19.404 1.00 74.69 436 LYS A O 1
ATOM 3517 N N . LYS A 1 437 ? -0.813 19.940 21.401 1.00 83.62 437 LYS A N 1
ATOM 3518 C CA . LYS A 1 437 ? 0.571 20.241 21.039 1.00 83.62 437 LYS A CA 1
ATOM 3519 C C . LYS A 1 437 ? 1.214 19.125 20.207 1.00 83.62 437 LYS A C 1
ATOM 3521 O O . LYS A 1 437 ? 1.886 19.437 19.221 1.00 83.62 437 LYS A O 1
ATOM 3526 N N . HIS A 1 438 ? 0.917 17.872 20.542 1.00 89.75 438 HIS A N 1
ATOM 3527 C CA . HIS A 1 438 ? 1.449 16.661 19.909 1.00 89.75 438 HIS A CA 1
ATOM 3528 C C . HIS A 1 438 ? 0.792 16.341 18.558 1.00 89.75 438 HIS A C 1
ATOM 3530 O O . HIS A 1 438 ? -0.352 16.718 18.303 1.00 89.75 438 HIS A O 1
ATOM 3536 N N . TYR A 1 439 ? 1.500 15.613 17.693 1.00 93.44 439 TYR A N 1
ATOM 3537 C CA . TYR A 1 439 ? 0.969 15.145 16.410 1.00 93.44 439 TYR A CA 1
ATOM 3538 C C . TYR A 1 439 ? 0.580 13.675 16.535 1.00 93.44 439 TYR A C 1
ATOM 3540 O O . TYR A 1 439 ? 1.440 12.796 16.550 1.00 93.44 439 TYR A O 1
ATOM 3548 N N . PHE A 1 440 ? -0.719 13.409 16.633 1.00 93.00 440 PHE A N 1
ATOM 3549 C CA . PHE A 1 440 ? -1.266 12.056 16.625 1.00 93.00 440 PHE A CA 1
ATOM 3550 C C . PHE A 1 440 ? -1.854 11.748 15.248 1.00 93.00 440 PHE A C 1
ATOM 3552 O O . PHE A 1 440 ? -2.799 12.411 14.817 1.00 93.00 440 PHE A O 1
ATOM 3559 N N . PHE A 1 441 ? -1.291 10.764 14.552 1.00 94.75 441 PHE A N 1
ATOM 3560 C CA . PHE A 1 441 ? -1.788 10.298 13.260 1.00 94.75 441 PHE A CA 1
ATOM 3561 C C . PHE A 1 441 ? -2.446 8.934 13.405 1.00 94.75 441 PHE A C 1
ATOM 3563 O O . PHE A 1 441 ? -1.917 8.043 14.066 1.00 94.75 441 PHE A O 1
ATOM 3570 N N . GLN A 1 442 ? -3.562 8.758 12.708 1.00 91.38 442 GLN A N 1
ATOM 3571 C CA . GLN A 1 442 ? -4.272 7.493 12.563 1.00 91.38 442 GLN A CA 1
ATOM 3572 C C . GLN A 1 442 ? -4.840 7.396 11.153 1.00 91.38 442 GLN A C 1
ATOM 3574 O O . GLN A 1 442 ? -5.057 8.426 10.513 1.00 91.38 442 GLN A O 1
ATOM 3579 N N . ASN A 1 443 ? -5.078 6.175 10.668 1.00 88.75 443 ASN A N 1
ATOM 3580 C CA . ASN A 1 443 ? -5.638 5.916 9.335 1.00 88.75 443 ASN A CA 1
ATOM 3581 C C . ASN A 1 443 ? -4.849 6.574 8.186 1.00 88.75 443 ASN A C 1
ATOM 3583 O O . ASN A 1 443 ? -5.351 6.721 7.072 1.00 88.75 443 ASN A O 1
ATOM 3587 N N . PHE A 1 444 ? -3.595 6.960 8.434 1.00 93.56 444 PHE A N 1
ATOM 3588 C CA . PHE A 1 444 ? -2.799 7.767 7.513 1.00 93.56 444 PHE A CA 1
ATOM 3589 C C . PHE A 1 444 ? -2.395 7.002 6.245 1.00 93.56 444 PHE A C 1
ATOM 3591 O O . PHE A 1 444 ? -2.074 7.636 5.243 1.00 93.56 444 PHE A O 1
ATOM 3598 N N . LYS A 1 445 ? -2.510 5.661 6.235 1.00 93.06 445 LYS A N 1
ATOM 3599 C CA . LYS A 1 445 ? -2.395 4.827 5.021 1.00 93.06 445 LYS A CA 1
ATOM 3600 C C . LYS A 1 445 ? -3.381 5.260 3.925 1.00 93.06 445 LYS A C 1
ATOM 3602 O O . LYS A 1 445 ? -3.049 5.157 2.748 1.00 93.06 445 LYS A O 1
ATOM 3607 N N . MET A 1 446 ? -4.539 5.828 4.288 1.00 90.06 446 MET A N 1
ATOM 3608 C CA . MET A 1 446 ? -5.513 6.347 3.315 1.00 90.06 446 MET A CA 1
ATOM 3609 C C . MET A 1 446 ? -4.998 7.541 2.509 1.00 90.06 446 MET A C 1
ATOM 3611 O O . MET A 1 446 ? -5.517 7.807 1.431 1.00 90.06 446 MET A O 1
ATOM 3615 N N . ALA A 1 447 ? -3.947 8.232 2.959 1.00 89.81 447 ALA A N 1
ATOM 3616 C CA . ALA A 1 447 ? -3.335 9.296 2.166 1.00 89.81 447 ALA A CA 1
ATOM 3617 C C . ALA A 1 447 ? -2.721 8.778 0.851 1.00 89.81 447 ALA A C 1
ATOM 3619 O O . ALA A 1 447 ? -2.570 9.549 -0.093 1.00 89.81 447 ALA A O 1
ATOM 3620 N N . LEU A 1 448 ? -2.406 7.478 0.775 1.00 88.50 448 LEU A N 1
ATOM 3621 C CA . LEU A 1 448 ? -1.838 6.840 -0.415 1.00 88.50 448 LEU A CA 1
ATOM 3622 C C . LEU A 1 448 ? -2.884 6.417 -1.458 1.00 88.50 448 LEU A C 1
ATOM 3624 O O . LEU A 1 448 ? -2.512 5.960 -2.529 1.00 88.50 448 LEU A O 1
ATOM 3628 N N . TYR A 1 449 ? -4.180 6.602 -1.180 1.00 80.88 449 TYR A N 1
ATOM 3629 C CA . TYR A 1 449 ? -5.252 6.407 -2.168 1.00 80.88 449 TYR A CA 1
ATOM 3630 C C . TYR A 1 449 ? -5.407 7.579 -3.152 1.00 80.88 449 TYR A C 1
ATOM 3632 O O . TYR A 1 449 ? -6.205 7.498 -4.082 1.00 80.88 449 TYR A O 1
ATOM 3640 N N . SER A 1 450 ? -4.677 8.678 -2.945 1.00 66.19 450 SER A N 1
ATOM 3641 C CA . SER A 1 450 ? -4.722 9.853 -3.818 1.00 66.19 450 SER A CA 1
ATOM 3642 C C . SER A 1 450 ? -4.123 9.558 -5.199 1.00 66.19 450 SER A C 1
ATOM 3644 O O . SER A 1 450 ? -3.052 8.968 -5.291 1.00 66.19 450 SER A O 1
ATOM 3646 N N . GLU A 1 451 ? -4.755 10.056 -6.267 1.00 56.88 451 GLU A N 1
ATOM 3647 C CA . GLU A 1 451 ? -4.260 9.930 -7.651 1.00 56.88 451 GLU A CA 1
ATOM 3648 C C . GLU A 1 451 ? -2.967 10.735 -7.922 1.00 56.88 451 GLU A C 1
ATOM 3650 O O . GLU A 1 451 ? -2.328 10.563 -8.960 1.00 56.88 451 GLU A O 1
ATOM 3655 N N . GLU A 1 452 ? -2.555 11.618 -7.003 1.00 68.44 452 GLU A N 1
ATOM 3656 C CA . GLU A 1 452 ? -1.376 12.482 -7.162 1.00 68.44 452 GLU A CA 1
ATOM 3657 C C . GLU A 1 452 ? -0.407 12.377 -5.976 1.00 68.44 452 GLU A C 1
ATOM 3659 O O . GLU A 1 452 ? -0.248 13.316 -5.189 1.00 68.44 452 GLU A O 1
ATOM 3664 N N . LEU A 1 453 ? 0.267 11.232 -5.843 1.00 80.62 453 LEU A N 1
ATOM 3665 C CA . LEU A 1 453 ? 1.301 11.055 -4.824 1.00 80.62 453 LEU A CA 1
ATOM 3666 C C . LEU A 1 453 ? 2.572 11.840 -5.156 1.00 80.62 453 LEU A C 1
ATOM 3668 O O . LEU A 1 453 ? 3.111 11.774 -6.263 1.00 80.62 453 LEU A O 1
ATOM 3672 N N . ARG A 1 454 ? 3.061 12.573 -4.151 1.00 81.62 454 ARG A N 1
ATOM 3673 C CA . ARG A 1 454 ? 4.320 13.326 -4.182 1.00 81.62 454 ARG A CA 1
ATOM 3674 C C . ARG A 1 454 ? 5.163 12.990 -2.960 1.00 81.62 454 ARG A C 1
ATOM 3676 O O . ARG A 1 454 ? 4.630 12.781 -1.871 1.00 81.62 454 ARG A O 1
ATOM 3683 N N . ARG A 1 455 ? 6.489 13.015 -3.121 1.00 82.56 455 ARG A N 1
ATOM 3684 C CA . ARG A 1 455 ? 7.444 12.760 -2.024 1.00 82.56 455 ARG A CA 1
ATOM 3685 C C . ARG A 1 455 ? 7.377 13.814 -0.914 1.00 82.56 455 ARG A C 1
ATOM 3687 O O . ARG A 1 455 ? 7.657 13.513 0.240 1.00 82.56 455 ARG A O 1
ATOM 3694 N N . ASP A 1 456 ? 6.969 15.035 -1.250 1.00 83.44 456 ASP A N 1
ATOM 3695 C CA . ASP A 1 456 ? 6.816 16.152 -0.315 1.00 83.44 456 ASP A CA 1
ATOM 3696 C C . ASP A 1 456 ? 5.390 16.288 0.256 1.00 83.44 456 ASP A C 1
ATOM 3698 O O . ASP A 1 456 ? 5.101 17.250 0.975 1.00 83.44 456 ASP A O 1
ATOM 3702 N N . MET A 1 457 ? 4.493 15.337 -0.049 1.00 89.31 457 MET A N 1
ATOM 3703 C CA . MET A 1 457 ? 3.109 15.352 0.421 1.00 89.31 457 MET A CA 1
ATOM 3704 C C . MET A 1 457 ? 3.060 15.445 1.945 1.00 89.31 457 MET A C 1
ATOM 3706 O O . MET A 1 457 ? 3.753 14.712 2.652 1.00 89.31 457 MET A O 1
ATOM 3710 N N . LYS A 1 458 ? 2.183 16.311 2.457 1.00 93.12 458 LYS A N 1
ATOM 3711 C CA . LYS A 1 458 ? 1.885 16.413 3.885 1.00 93.12 458 LYS A CA 1
ATOM 3712 C C . LYS A 1 458 ? 0.530 15.804 4.214 1.00 93.12 458 LYS A C 1
ATOM 3714 O O . LYS A 1 458 ? -0.400 15.874 3.417 1.00 93.12 458 LYS A O 1
ATOM 3719 N N . ILE A 1 459 ? 0.426 15.241 5.411 1.00 94.31 459 ILE A N 1
ATOM 3720 C CA . ILE A 1 459 ? -0.806 14.686 5.977 1.00 94.31 459 ILE A CA 1
ATOM 3721 C C . ILE A 1 459 ? -1.133 15.374 7.296 1.00 94.31 459 ILE A C 1
ATOM 3723 O O . ILE A 1 459 ? -0.244 15.901 7.967 1.00 94.31 459 ILE A O 1
ATOM 3727 N N . LYS A 1 460 ? -2.417 15.370 7.663 1.00 92.44 460 LYS A N 1
ATOM 3728 C CA . LYS A 1 460 ? -2.932 16.046 8.858 1.00 92.44 460 LYS A CA 1
ATOM 3729 C C . LYS A 1 460 ? -3.000 15.105 10.057 1.00 92.44 460 LYS A C 1
ATOM 3731 O O . LYS A 1 460 ? -3.506 13.991 9.946 1.00 92.44 460 LYS A O 1
ATOM 3736 N N . ALA A 1 461 ? -2.508 15.575 11.197 1.00 90.81 461 ALA A N 1
ATOM 3737 C CA . ALA A 1 461 ? -2.689 14.946 12.499 1.00 90.81 461 ALA A CA 1
ATOM 3738 C C . ALA A 1 461 ? -4.082 15.270 13.070 1.00 90.81 461 ALA A C 1
ATOM 3740 O O . ALA A 1 461 ? -4.784 16.152 12.572 1.00 90.81 461 ALA A O 1
ATOM 3741 N N . ALA A 1 462 ? -4.473 14.598 14.155 1.00 84.50 462 ALA A N 1
ATOM 3742 C CA . ALA A 1 462 ? -5.771 14.778 14.815 1.00 84.50 462 ALA A CA 1
ATOM 3743 C C . ALA A 1 462 ? -6.038 16.218 15.298 1.00 84.50 462 ALA A C 1
ATOM 3745 O O . ALA A 1 462 ? -7.187 16.634 15.386 1.00 84.50 462 ALA A O 1
ATOM 3746 N N . ASN A 1 463 ? -4.989 16.999 15.569 1.00 80.88 463 ASN A N 1
ATOM 3747 C CA . ASN A 1 463 ? -5.081 18.420 15.928 1.00 80.88 463 ASN A CA 1
ATOM 3748 C C . ASN A 1 463 ? -5.106 19.370 14.709 1.00 80.88 463 ASN A C 1
ATOM 3750 O O . ASN A 1 463 ? -5.016 20.583 14.881 1.00 80.88 463 ASN A O 1
ATOM 3754 N N . GLY A 1 464 ? -5.151 18.840 13.484 1.00 84.56 464 GLY A N 1
ATOM 3755 C CA . GLY A 1 464 ? -5.155 19.607 12.237 1.00 84.56 464 GLY A CA 1
ATOM 3756 C C . GLY A 1 464 ? -3.783 20.086 11.750 1.00 84.56 464 GLY A C 1
ATOM 3757 O O . GLY A 1 464 ? -3.708 20.620 10.642 1.00 84.56 464 GLY A O 1
ATOM 3758 N N . LYS A 1 465 ? -2.700 19.890 12.517 1.00 88.69 465 LYS A N 1
ATOM 3759 C CA . LYS A 1 465 ? -1.337 20.226 12.070 1.00 88.69 465 LYS A CA 1
ATOM 3760 C C . LYS A 1 465 ? -0.849 19.245 11.002 1.00 88.69 465 LYS A C 1
ATOM 3762 O O . LYS A 1 465 ? -1.290 18.100 10.959 1.00 88.69 465 LYS A O 1
ATOM 3767 N N . GLU A 1 466 ? 0.090 19.678 10.166 1.00 93.88 466 GLU A N 1
ATOM 3768 C CA . GLU A 1 466 ? 0.583 18.905 9.021 1.00 93.88 466 GLU A CA 1
ATOM 3769 C C . GLU A 1 466 ? 2.038 18.455 9.188 1.00 93.88 466 GLU A C 1
ATOM 3771 O O . GLU A 1 466 ? 2.869 19.216 9.679 1.00 93.88 466 GLU A O 1
ATOM 3776 N N . MET A 1 467 ? 2.356 17.247 8.716 1.00 95.06 467 MET A N 1
ATOM 3777 C CA . MET A 1 467 ? 3.717 16.693 8.662 1.00 95.06 467 MET A CA 1
ATOM 3778 C C . MET A 1 467 ? 3.919 15.929 7.352 1.00 95.06 467 MET A C 1
ATOM 3780 O O . MET A 1 467 ? 2.950 15.432 6.776 1.00 95.06 467 MET A O 1
ATOM 3784 N N . THR A 1 468 ? 5.161 15.830 6.872 1.00 95.19 468 THR A N 1
ATOM 3785 C CA . THR A 1 468 ? 5.491 15.052 5.668 1.00 95.19 468 THR A CA 1
ATOM 3786 C C . THR A 1 468 ? 5.042 13.601 5.827 1.00 95.19 468 THR A C 1
ATOM 3788 O O . THR A 1 468 ? 5.418 12.939 6.792 1.00 95.19 468 THR A O 1
ATOM 3791 N N . ALA A 1 469 ? 4.270 13.099 4.862 1.00 95.62 469 ALA A N 1
ATOM 3792 C CA . ALA A 1 469 ? 3.760 11.737 4.856 1.00 95.62 469 ALA A CA 1
ATOM 3793 C C . ALA A 1 469 ? 4.906 10.729 4.941 1.00 95.62 469 ALA A C 1
ATOM 3795 O O . ALA A 1 469 ? 4.883 9.880 5.822 1.00 95.62 469 ALA A O 1
ATOM 3796 N N . LEU A 1 470 ? 5.945 10.879 4.110 1.00 94.94 470 LEU A N 1
ATOM 3797 C CA . LEU A 1 470 ? 7.067 9.939 4.067 1.00 94.94 470 LEU A CA 1
ATOM 3798 C C . LEU A 1 470 ? 7.670 9.721 5.463 1.00 94.94 470 LEU A C 1
ATOM 3800 O O . LEU A 1 470 ? 7.743 8.590 5.918 1.00 94.94 470 LEU A O 1
ATOM 3804 N N . LYS A 1 471 ? 7.919 10.800 6.217 1.00 96.38 471 LYS A N 1
ATOM 3805 C CA . LYS A 1 471 ? 8.388 10.737 7.611 1.00 96.38 471 LYS A CA 1
ATOM 3806 C C . LYS A 1 471 ? 7.465 9.922 8.527 1.00 96.38 471 LYS A C 1
ATOM 3808 O O . LYS A 1 471 ? 7.948 9.114 9.315 1.00 96.38 471 LYS A O 1
ATOM 3813 N N . VAL A 1 472 ? 6.149 10.123 8.439 1.00 98.00 472 VAL A N 1
ATOM 3814 C CA . VAL A 1 472 ? 5.166 9.404 9.272 1.00 98.00 472 VAL A CA 1
ATOM 3815 C C . VAL A 1 472 ? 5.172 7.902 8.965 1.00 98.00 472 VAL A C 1
ATOM 3817 O O . VAL A 1 472 ? 5.165 7.092 9.891 1.00 98.00 472 VAL A O 1
ATOM 3820 N N . PHE A 1 473 ? 5.231 7.520 7.685 1.00 98.00 473 PHE A N 1
ATOM 3821 C CA . PHE A 1 473 ? 5.299 6.113 7.274 1.00 98.00 473 PHE A CA 1
ATOM 3822 C C . PHE A 1 473 ? 6.653 5.478 7.612 1.00 98.00 473 PHE A C 1
ATOM 3824 O O . PHE A 1 473 ? 6.682 4.370 8.144 1.00 98.00 473 PHE A O 1
ATOM 3831 N N . THR A 1 474 ? 7.755 6.191 7.371 1.00 97.62 474 THR A N 1
ATOM 3832 C CA . THR A 1 474 ? 9.122 5.771 7.696 1.00 97.62 474 THR A CA 1
ATOM 3833 C C . THR A 1 474 ? 9.261 5.454 9.185 1.00 97.62 474 THR A C 1
ATOM 3835 O O . THR A 1 474 ? 9.702 4.365 9.544 1.00 97.62 474 THR A O 1
ATOM 3838 N N . GLU A 1 475 ? 8.828 6.346 10.080 1.00 98.44 475 GLU A N 1
ATOM 3839 C CA . GLU A 1 475 ? 8.933 6.115 11.531 1.00 98.44 475 GLU A CA 1
ATOM 3840 C C . GLU A 1 475 ? 7.997 4.992 12.015 1.00 98.44 475 GLU A C 1
ATOM 3842 O O . GLU A 1 475 ? 8.361 4.223 12.906 1.00 98.44 475 GLU A O 1
ATOM 3847 N N . ALA A 1 476 ? 6.824 4.822 11.393 1.00 98.44 476 ALA A N 1
ATOM 3848 C CA . ALA A 1 476 ? 5.926 3.704 11.687 1.00 98.44 476 ALA A CA 1
ATOM 3849 C C . ALA A 1 476 ? 6.529 2.344 11.287 1.00 98.44 476 ALA A C 1
ATOM 3851 O O . ALA A 1 476 ? 6.515 1.394 12.073 1.00 98.44 476 ALA A O 1
ATOM 3852 N N . LEU A 1 477 ? 7.090 2.246 10.079 1.00 98.44 477 LEU A N 1
ATOM 3853 C CA . LEU A 1 477 ? 7.760 1.039 9.589 1.00 98.44 477 LEU A CA 1
ATOM 3854 C C . LEU A 1 477 ? 9.033 0.739 10.383 1.00 98.44 477 LEU A C 1
ATOM 3856 O O . LEU A 1 477 ? 9.288 -0.416 10.725 1.00 98.44 477 LEU A O 1
ATOM 3860 N N . LYS A 1 478 ? 9.796 1.776 10.737 1.00 98.06 478 LYS A N 1
ATOM 3861 C CA . LYS A 1 478 ? 10.988 1.658 11.576 1.00 98.06 478 LYS A CA 1
ATOM 3862 C C . LYS A 1 478 ? 10.652 1.100 12.952 1.00 98.06 478 LYS A C 1
ATOM 3864 O O . LYS A 1 478 ? 11.334 0.185 13.402 1.00 98.06 478 LYS A O 1
ATOM 3869 N N . PHE A 1 479 ? 9.574 1.570 13.583 1.00 98.38 479 PHE A N 1
ATOM 3870 C CA . PHE A 1 479 ? 9.100 0.995 14.840 1.00 98.38 479 PHE A CA 1
ATOM 3871 C C . PHE A 1 479 ? 8.778 -0.499 14.703 1.00 98.38 479 PHE A C 1
ATOM 3873 O O . PHE A 1 479 ? 9.242 -1.297 15.514 1.00 98.38 479 PHE A O 1
ATOM 3880 N N . LEU A 1 480 ? 8.013 -0.893 13.676 1.00 98.19 480 LEU A N 1
ATOM 3881 C CA . LEU A 1 480 ? 7.646 -2.299 13.456 1.00 98.19 480 LEU A CA 1
ATOM 3882 C C . LEU A 1 480 ? 8.880 -3.177 13.214 1.00 98.19 480 LEU A C 1
ATOM 3884 O O . LEU A 1 480 ? 8.969 -4.271 13.767 1.00 98.19 480 LEU A O 1
ATOM 3888 N N . LYS A 1 481 ? 9.849 -2.678 12.441 1.00 96.56 481 LYS A N 1
ATOM 3889 C CA . LYS A 1 481 ? 11.139 -3.332 12.206 1.00 96.56 481 LYS A CA 1
ATOM 3890 C C . LYS A 1 481 ? 11.921 -3.520 13.507 1.00 96.56 481 LYS A C 1
ATOM 3892 O O . LYS A 1 481 ? 12.346 -4.632 13.815 1.00 96.56 481 LYS A O 1
ATOM 3897 N N . ASP A 1 482 ? 12.102 -2.448 14.274 1.00 95.69 482 ASP A N 1
ATOM 3898 C CA . ASP A 1 482 ? 12.886 -2.466 15.508 1.00 95.69 482 ASP A CA 1
ATOM 3899 C C . ASP A 1 482 ? 12.225 -3.362 16.573 1.00 95.69 482 ASP A C 1
ATOM 3901 O O . ASP A 1 482 ? 12.913 -4.130 17.254 1.00 95.69 482 ASP A O 1
ATOM 3905 N N . ASP A 1 483 ? 10.891 -3.336 16.684 1.00 95.75 483 ASP A N 1
ATOM 3906 C CA . ASP A 1 483 ? 10.141 -4.229 17.575 1.00 95.75 483 ASP A CA 1
ATOM 3907 C C . ASP A 1 483 ? 10.235 -5.698 17.137 1.00 95.75 483 ASP A C 1
ATOM 3909 O O . ASP A 1 483 ? 10.424 -6.571 17.989 1.00 95.75 483 ASP A O 1
ATOM 3913 N N . ALA A 1 484 ? 10.178 -5.983 15.831 1.00 94.31 484 ALA A N 1
ATOM 3914 C CA . ALA A 1 484 ? 10.359 -7.332 15.297 1.00 94.31 484 ALA A CA 1
ATOM 3915 C C . ALA A 1 484 ? 11.742 -7.892 15.629 1.00 94.31 484 ALA A C 1
ATOM 3917 O O . ALA A 1 484 ? 11.845 -8.973 16.214 1.00 94.31 484 ALA A O 1
ATOM 3918 N N . LEU A 1 485 ? 12.807 -7.137 15.351 1.00 91.94 485 LEU A N 1
ATOM 3919 C CA . LEU A 1 485 ? 14.176 -7.555 15.662 1.00 91.94 485 LEU A CA 1
ATOM 3920 C C . LEU A 1 485 ? 14.383 -7.749 17.169 1.00 91.94 485 LEU A C 1
ATOM 3922 O O . LEU A 1 485 ? 15.008 -8.728 17.588 1.00 91.94 485 LEU A O 1
ATOM 3926 N N . LYS A 1 486 ? 13.816 -6.866 18.001 1.00 91.25 486 LYS A N 1
ATOM 3927 C CA . LYS A 1 486 ? 13.853 -6.994 19.464 1.00 91.25 486 LYS A CA 1
ATOM 3928 C C . LYS A 1 486 ? 13.113 -8.244 19.945 1.00 91.25 486 LYS A C 1
ATOM 3930 O O . LYS A 1 486 ? 13.645 -8.990 20.769 1.00 91.25 486 LYS A O 1
ATOM 3935 N N . THR A 1 487 ? 11.912 -8.491 19.426 1.00 89.75 487 THR A N 1
ATOM 3936 C CA . THR A 1 487 ? 11.093 -9.663 19.763 1.00 89.75 487 THR A CA 1
ATOM 3937 C C . THR A 1 487 ? 11.786 -10.955 19.347 1.00 89.75 487 THR A C 1
ATOM 3939 O O . THR A 1 487 ? 11.804 -11.917 20.114 1.00 89.75 487 THR A O 1
ATOM 3942 N N . ILE A 1 488 ? 12.395 -10.991 18.164 1.00 86.50 488 ILE A N 1
ATOM 3943 C CA . ILE A 1 488 ? 13.141 -12.156 17.686 1.00 86.50 488 ILE A CA 1
ATOM 3944 C C . ILE A 1 488 ? 14.380 -12.391 18.551 1.00 86.50 488 ILE A C 1
ATOM 3946 O O . ILE A 1 488 ? 14.578 -13.505 19.028 1.00 86.50 488 ILE A O 1
ATOM 3950 N N . SER A 1 489 ? 15.164 -11.346 18.831 1.00 83.69 489 SER A N 1
ATOM 3951 C CA . SER A 1 489 ? 16.379 -11.441 19.657 1.00 83.69 489 SER A CA 1
ATOM 3952 C C . SER A 1 489 ? 16.088 -11.975 21.063 1.00 83.69 489 SER A C 1
ATOM 3954 O O . SER A 1 489 ? 16.848 -12.788 21.585 1.00 83.69 489 SER A O 1
ATOM 3956 N N . ALA A 1 490 ? 14.955 -11.586 21.659 1.00 79.69 490 ALA A N 1
ATOM 3957 C CA . ALA A 1 490 ? 14.513 -12.107 22.954 1.00 79.69 490 ALA A CA 1
ATOM 3958 C C . ALA A 1 490 ? 14.171 -13.612 22.925 1.00 79.69 490 ALA A C 1
ATOM 3960 O O . ALA A 1 490 ? 14.233 -14.273 23.959 1.00 79.69 490 ALA A O 1
ATOM 3961 N N . ASN A 1 491 ? 13.830 -14.159 21.753 1.00 68.56 491 ASN A N 1
ATOM 3962 C CA . ASN A 1 491 ? 13.377 -15.540 21.570 1.00 68.56 491 ASN A CA 1
ATOM 3963 C C . ASN A 1 491 ? 14.410 -16.459 20.881 1.00 68.56 491 ASN A C 1
ATOM 3965 O O . ASN A 1 491 ? 14.195 -17.668 20.823 1.00 68.56 491 ASN A O 1
ATOM 3969 N N . ALA A 1 492 ? 15.517 -15.925 20.354 1.00 62.88 492 ALA A N 1
ATOM 3970 C CA . ALA A 1 492 ? 16.457 -16.647 19.486 1.00 62.88 492 ALA A CA 1
ATOM 3971 C C . ALA A 1 492 ? 17.653 -17.300 20.219 1.00 62.88 492 ALA A C 1
ATOM 3973 O O . ALA A 1 492 ? 18.719 -17.465 19.632 1.00 62.88 492 ALA A O 1
ATOM 3974 N N . ALA A 1 493 ? 17.509 -17.656 21.503 1.00 60.94 493 ALA A N 1
ATOM 3975 C CA . ALA A 1 493 ? 18.526 -18.374 22.296 1.00 60.94 493 ALA A CA 1
ATOM 3976 C C . ALA A 1 493 ? 19.961 -17.785 22.225 1.00 60.94 493 ALA A C 1
ATOM 3978 O O . ALA A 1 493 ? 20.947 -18.517 22.275 1.00 60.94 493 ALA A O 1
ATOM 3979 N N . GLY A 1 494 ? 20.088 -16.456 22.108 1.00 56.19 494 GLY A N 1
ATOM 3980 C CA . GLY A 1 494 ? 21.378 -15.756 22.047 1.00 56.19 494 GLY A CA 1
ATOM 3981 C C . GLY A 1 494 ? 21.943 -15.516 20.640 1.00 56.19 494 GLY A C 1
ATOM 3982 O O . GLY A 1 494 ? 23.051 -14.990 20.526 1.00 56.19 494 GLY A O 1
ATOM 3983 N N . MET A 1 495 ? 21.212 -15.854 19.571 1.00 64.62 495 MET A N 1
ATOM 3984 C CA . MET A 1 495 ? 21.563 -15.433 18.210 1.00 64.62 495 MET A CA 1
ATOM 3985 C C . MET A 1 495 ? 21.316 -13.928 18.034 1.00 64.62 495 MET A C 1
ATOM 3987 O O . MET A 1 495 ? 20.247 -13.421 18.367 1.00 64.62 495 MET A O 1
ATOM 3991 N N . VAL A 1 496 ? 22.305 -13.218 17.485 1.00 68.06 496 VAL A N 1
ATOM 3992 C CA . VAL A 1 496 ? 22.167 -11.815 17.071 1.00 68.06 496 VAL A CA 1
ATOM 3993 C C . VAL A 1 496 ? 21.805 -11.812 15.591 1.00 68.06 496 VAL A C 1
ATOM 3995 O O . VAL A 1 496 ? 22.630 -12.221 14.776 1.00 68.06 496 VAL A O 1
ATOM 3998 N N . LEU A 1 497 ? 20.581 -11.391 15.270 1.00 76.69 497 LEU A N 1
ATOM 3999 C CA . LEU A 1 497 ? 20.077 -11.273 13.901 1.00 76.69 497 LEU A CA 1
ATOM 4000 C C . LEU A 1 497 ? 19.886 -9.792 13.558 1.00 76.69 497 LEU A C 1
ATOM 4002 O O . LEU A 1 497 ? 19.295 -9.038 14.333 1.00 76.69 497 LEU A O 1
ATOM 4006 N N . LEU A 1 498 ? 20.423 -9.380 12.416 1.00 82.94 498 LEU A N 1
ATOM 4007 C CA . LEU A 1 498 ? 20.333 -8.032 11.864 1.00 82.94 498 LEU A CA 1
ATOM 4008 C C . LEU A 1 498 ? 19.187 -7.946 10.855 1.00 82.94 498 LEU A C 1
ATOM 4010 O O . LEU A 1 498 ? 18.719 -8.963 10.356 1.00 82.94 498 LEU A O 1
ATOM 4014 N N . ALA A 1 499 ? 18.762 -6.729 10.505 1.00 84.81 499 ALA A N 1
ATOM 4015 C CA . ALA A 1 499 ? 17.730 -6.529 9.484 1.00 84.81 499 ALA A CA 1
ATOM 4016 C C . ALA A 1 499 ? 18.092 -7.196 8.143 1.00 84.81 499 ALA A C 1
ATOM 4018 O O . ALA A 1 499 ? 17.225 -7.781 7.502 1.00 84.81 499 ALA A O 1
ATOM 4019 N N . SER A 1 500 ? 19.373 -7.175 7.765 1.00 84.38 500 SER A N 1
ATOM 4020 C CA . SER A 1 500 ? 19.895 -7.783 6.537 1.00 84.38 500 SER A CA 1
ATOM 4021 C C . SER A 1 500 ? 19.923 -9.316 6.538 1.00 84.38 500 SER A C 1
ATOM 4023 O O . SER A 1 500 ? 20.141 -9.907 5.485 1.00 84.38 500 SER A O 1
ATOM 4025 N N . ASP A 1 501 ? 19.678 -9.972 7.680 1.00 82.75 501 ASP A N 1
ATOM 4026 C CA . ASP A 1 501 ? 19.558 -11.435 7.757 1.00 82.75 501 ASP A CA 1
ATOM 4027 C C . ASP A 1 501 ? 18.163 -11.940 7.329 1.00 82.75 501 ASP A C 1
ATOM 4029 O O . ASP A 1 501 ? 17.948 -13.154 7.261 1.00 82.75 501 ASP A O 1
ATOM 4033 N N . PHE A 1 502 ? 17.208 -11.037 7.066 1.00 86.94 502 PHE A N 1
ATOM 4034 C CA . PHE A 1 502 ? 15.818 -11.378 6.762 1.00 86.94 502 PHE A CA 1
ATOM 4035 C C . PHE A 1 502 ? 15.402 -10.973 5.348 1.00 86.94 502 PHE A C 1
ATOM 4037 O O . PHE A 1 502 ? 15.735 -9.892 4.865 1.00 86.94 502 PHE A O 1
ATOM 4044 N N . ILE A 1 503 ? 14.562 -11.812 4.742 1.00 91.12 503 ILE A N 1
ATOM 4045 C CA . ILE A 1 503 ? 13.641 -11.391 3.690 1.00 91.12 503 ILE A CA 1
ATOM 4046 C C . ILE A 1 503 ? 12.450 -10.718 4.377 1.00 91.12 503 ILE A C 1
ATOM 4048 O O . ILE A 1 503 ? 11.748 -11.320 5.196 1.00 91.12 503 ILE A O 1
ATOM 4052 N N . TRP A 1 504 ? 12.221 -9.459 4.039 1.00 94.94 504 TRP A N 1
ATOM 4053 C CA . TRP A 1 504 ? 11.109 -8.659 4.514 1.00 94.94 504 TRP A CA 1
ATOM 4054 C C . TRP A 1 504 ? 9.975 -8.718 3.508 1.00 94.94 504 TRP A C 1
ATOM 4056 O O . TRP A 1 504 ? 10.148 -8.360 2.348 1.00 94.94 504 TRP A O 1
ATOM 4066 N N . VAL A 1 505 ? 8.798 -9.132 3.956 1.00 96.56 505 VAL A N 1
ATOM 4067 C CA . VAL A 1 505 ? 7.582 -9.076 3.150 1.00 96.56 505 VAL A CA 1
ATOM 4068 C C . VAL A 1 505 ? 6.725 -7.931 3.659 1.00 96.56 505 VAL A C 1
ATOM 4070 O O . VAL A 1 505 ? 6.380 -7.904 4.836 1.00 96.56 505 VAL A O 1
ATOM 4073 N N . LEU A 1 506 ? 6.373 -6.984 2.798 1.00 97.50 506 LEU A N 1
ATOM 4074 C CA . LEU A 1 506 ? 5.491 -5.870 3.141 1.00 97.50 506 LEU A CA 1
ATOM 4075 C C . LEU A 1 506 ? 4.189 -5.994 2.352 1.00 97.50 506 LEU A C 1
ATOM 4077 O O . LEU A 1 506 ? 4.209 -6.001 1.118 1.00 97.50 506 LEU A O 1
ATOM 4081 N N . THR A 1 507 ? 3.056 -6.108 3.050 1.00 96.06 507 THR A N 1
ATOM 4082 C CA . THR A 1 507 ? 1.758 -6.252 2.378 1.00 96.06 507 THR A CA 1
ATOM 4083 C C . THR A 1 507 ? 1.167 -4.906 1.971 1.00 96.06 507 THR A C 1
ATOM 4085 O O . THR A 1 507 ? 1.277 -3.907 2.690 1.00 96.06 507 THR A O 1
ATOM 4088 N N . VAL A 1 508 ? 0.526 -4.878 0.803 1.00 93.31 508 VAL A N 1
ATOM 4089 C CA . VAL A 1 508 ? -0.152 -3.701 0.246 1.00 93.31 508 VAL A CA 1
ATOM 4090 C C . VAL A 1 508 ? -1.487 -4.076 -0.410 1.00 93.31 508 VAL A C 1
ATOM 4092 O O . VAL A 1 508 ? -1.621 -5.200 -0.903 1.00 93.31 508 VAL A O 1
ATOM 4095 N N . PRO A 1 509 ? -2.461 -3.149 -0.478 1.00 91.00 509 PRO A N 1
ATOM 4096 C CA . PRO A 1 509 ? -3.729 -3.376 -1.165 1.00 91.00 509 PRO A CA 1
ATOM 4097 C C . PRO A 1 509 ? -3.524 -3.715 -2.643 1.00 91.00 509 PRO A C 1
ATOM 4099 O O . PRO A 1 509 ? -2.631 -3.177 -3.309 1.00 91.00 509 PRO A O 1
ATOM 4102 N N . ALA A 1 510 ? -4.371 -4.587 -3.187 1.00 86.12 510 ALA A N 1
ATOM 4103 C CA . ALA A 1 510 ? -4.270 -4.992 -4.587 1.00 86.12 510 ALA A CA 1
ATOM 4104 C C . ALA A 1 510 ? -4.722 -3.879 -5.540 1.00 86.12 510 ALA A C 1
ATOM 4106 O O . ALA A 1 510 ? -4.177 -3.761 -6.641 1.00 86.12 510 ALA A O 1
ATOM 4107 N N . ILE A 1 511 ? -5.670 -3.039 -5.106 1.00 84.50 511 ILE A N 1
ATOM 4108 C CA . ILE A 1 511 ? -6.198 -1.934 -5.918 1.00 84.50 511 ILE A CA 1
ATOM 4109 C C . ILE A 1 511 ? -5.263 -0.727 -6.013 1.00 84.50 511 ILE A C 1
ATOM 4111 O O . ILE A 1 511 ? -5.516 0.175 -6.810 1.00 84.50 511 ILE A O 1
ATOM 4115 N N . TRP A 1 512 ? -4.175 -0.707 -5.239 1.00 85.38 512 TRP A N 1
ATOM 4116 C CA . TRP A 1 512 ? -3.180 0.354 -5.321 1.00 85.38 512 TRP A CA 1
ATOM 4117 C C . TRP A 1 512 ? -2.447 0.370 -6.655 1.00 85.38 512 TRP A C 1
ATOM 4119 O O . TRP A 1 512 ? -2.011 -0.660 -7.190 1.00 85.38 512 TRP A O 1
ATOM 4129 N N . ASP A 1 513 ? -2.258 1.586 -7.156 1.00 80.56 513 ASP A N 1
ATOM 4130 C CA . ASP A 1 513 ? -1.431 1.835 -8.316 1.00 80.56 513 ASP A CA 1
ATOM 4131 C C . ASP A 1 513 ? 0.064 1.661 -7.981 1.00 80.56 513 ASP A C 1
ATOM 4133 O O . ASP A 1 513 ? 0.466 1.354 -6.855 1.00 80.56 513 ASP A O 1
ATOM 4137 N N . GLN A 1 514 ? 0.913 1.813 -8.994 1.00 81.88 514 GLN A N 1
ATOM 4138 C CA . GLN A 1 514 ? 2.352 1.629 -8.817 1.00 81.88 514 GLN A CA 1
ATOM 4139 C C . GLN A 1 514 ? 2.999 2.748 -7.983 1.00 81.88 514 GLN A C 1
ATOM 4141 O O . GLN A 1 514 ? 3.989 2.490 -7.302 1.00 81.88 514 GLN A O 1
ATOM 4146 N N . SER A 1 515 ? 2.428 3.959 -7.972 1.00 84.25 515 SER A N 1
ATOM 4147 C CA . SER A 1 515 ? 2.976 5.084 -7.206 1.00 84.25 515 SER A CA 1
ATOM 4148 C C . SER A 1 515 ? 2.824 4.874 -5.695 1.00 84.25 515 SER A C 1
ATOM 4150 O O . SER A 1 515 ? 3.774 5.098 -4.944 1.00 84.25 515 SER A O 1
ATOM 4152 N N . ALA A 1 516 ? 1.685 4.338 -5.244 1.00 88.69 516 ALA A N 1
ATOM 4153 C CA . ALA A 1 516 ? 1.455 4.014 -3.836 1.00 88.69 516 ALA A CA 1
ATOM 4154 C C . ALA A 1 516 ? 2.353 2.865 -3.346 1.00 88.69 516 ALA A C 1
ATOM 4156 O O . ALA A 1 516 ? 2.902 2.919 -2.241 1.00 88.69 516 ALA A O 1
ATOM 4157 N N . LYS A 1 517 ? 2.555 1.840 -4.187 1.00 89.56 517 LYS A N 1
ATOM 4158 C CA . LYS A 1 517 ? 3.463 0.713 -3.901 1.00 89.56 517 LYS A CA 1
ATOM 4159 C C . LYS A 1 517 ? 4.909 1.186 -3.774 1.00 89.56 517 LYS A C 1
ATOM 4161 O O . LYS A 1 517 ? 5.585 0.832 -2.808 1.00 89.56 517 LYS A O 1
ATOM 4166 N N . GLN A 1 518 ? 5.346 2.045 -4.692 1.00 88.38 518 GLN A N 1
ATOM 4167 C CA . GLN A 1 518 ? 6.674 2.640 -4.638 1.00 88.38 518 GLN A CA 1
ATOM 4168 C C . GLN A 1 518 ? 6.858 3.526 -3.400 1.00 88.38 518 GLN A C 1
ATOM 4170 O O . GLN A 1 518 ? 7.896 3.436 -2.750 1.00 88.38 518 GLN A O 1
ATOM 4175 N N . PHE A 1 519 ? 5.858 4.331 -3.025 1.00 92.88 519 PHE A N 1
ATOM 4176 C CA . PHE A 1 519 ? 5.931 5.163 -1.820 1.00 92.88 519 PHE A CA 1
ATOM 4177 C C . PHE A 1 519 ? 6.190 4.314 -0.568 1.00 92.88 519 PHE A C 1
ATOM 4179 O O . PHE A 1 519 ? 7.046 4.652 0.249 1.00 92.88 519 PHE A O 1
ATOM 4186 N N . MET A 1 520 ? 5.492 3.181 -0.430 1.00 94.25 520 MET A N 1
ATOM 4187 C CA . MET A 1 520 ? 5.731 2.254 0.681 1.00 94.25 520 MET A CA 1
ATOM 4188 C C . MET A 1 520 ? 7.133 1.647 0.653 1.00 94.25 520 MET A C 1
ATOM 4190 O O . MET A 1 520 ? 7.739 1.493 1.713 1.00 94.25 520 MET A O 1
ATOM 4194 N N . ARG A 1 521 ? 7.663 1.321 -0.533 1.00 92.06 521 ARG A N 1
ATOM 4195 C CA . ARG A 1 521 ? 9.041 0.835 -0.670 1.00 92.06 521 ARG A CA 1
ATOM 4196 C C . ARG A 1 521 ? 10.053 1.898 -0.244 1.00 92.06 521 ARG A C 1
ATOM 4198 O O . ARG A 1 521 ? 10.958 1.578 0.519 1.00 92.06 521 ARG A O 1
ATOM 4205 N N . GLU A 1 522 ? 9.887 3.147 -0.676 1.00 91.69 522 GLU A N 1
ATOM 4206 C CA . GLU A 1 522 ? 10.758 4.260 -0.269 1.00 91.69 522 GLU A CA 1
ATOM 4207 C C . GLU A 1 522 ? 10.721 4.471 1.252 1.00 91.69 522 GLU A C 1
ATOM 4209 O O . GLU A 1 522 ? 11.775 4.554 1.881 1.00 91.69 522 GLU A O 1
ATOM 4214 N N . ALA A 1 523 ? 9.530 4.445 1.861 1.00 95.31 523 ALA A N 1
ATOM 4215 C CA . ALA A 1 523 ? 9.381 4.535 3.314 1.00 95.31 523 ALA A CA 1
ATOM 4216 C C . ALA A 1 523 ? 10.056 3.360 4.050 1.00 95.31 523 ALA A C 1
ATOM 4218 O O . ALA A 1 523 ? 10.683 3.549 5.092 1.00 95.31 523 ALA A O 1
ATOM 4219 N N . ALA A 1 524 ? 9.964 2.138 3.514 1.00 95.88 524 ALA A N 1
ATOM 4220 C CA . ALA A 1 524 ? 10.622 0.960 4.079 1.00 95.88 524 ALA A CA 1
ATOM 4221 C C . ALA A 1 524 ? 12.156 1.045 3.984 1.00 95.88 524 ALA A C 1
ATOM 4223 O O . ALA A 1 524 ? 12.860 0.683 4.931 1.00 95.88 524 ALA A O 1
ATOM 4224 N N . MET A 1 525 ? 12.678 1.557 2.867 1.00 92.12 525 MET A N 1
ATOM 4225 C CA . MET A 1 525 ? 14.111 1.797 2.690 1.00 92.12 525 MET A CA 1
ATOM 4226 C C . MET A 1 525 ? 14.620 2.878 3.650 1.00 92.12 525 MET A C 1
ATOM 4228 O O . MET A 1 525 ? 15.610 2.656 4.343 1.00 92.12 525 MET A O 1
ATOM 4232 N N . GLU A 1 526 ? 13.920 4.009 3.781 1.00 94.06 526 GLU A N 1
ATOM 4233 C CA . GLU A 1 526 ? 14.295 5.073 4.727 1.00 94.06 526 GLU A CA 1
ATOM 4234 C C . GLU A 1 526 ? 14.179 4.610 6.192 1.00 94.06 526 GLU A C 1
ATOM 4236 O O . GLU A 1 526 ? 14.955 5.022 7.057 1.00 94.06 526 GLU A O 1
ATOM 4241 N N . ALA A 1 527 ? 13.264 3.676 6.475 1.00 95.69 527 ALA A N 1
ATOM 4242 C CA . ALA A 1 527 ? 13.148 3.022 7.775 1.00 95.69 527 ALA A CA 1
ATOM 4243 C C . ALA A 1 527 ? 14.319 2.067 8.074 1.00 95.69 527 ALA A C 1
ATOM 4245 O O . ALA A 1 527 ? 14.447 1.576 9.203 1.00 95.69 527 ALA A O 1
ATOM 4246 N N . GLY A 1 528 ? 15.177 1.786 7.087 1.00 93.19 528 GLY A N 1
ATOM 4247 C CA . GLY A 1 528 ? 16.282 0.838 7.174 1.00 93.19 528 GLY A CA 1
ATOM 4248 C C . GLY A 1 528 ? 15.802 -0.600 7.351 1.00 93.19 528 GLY A C 1
ATOM 4249 O O . GLY A 1 528 ? 16.402 -1.331 8.140 1.00 93.19 528 GLY A O 1
ATOM 4250 N N . ILE A 1 529 ? 14.673 -0.964 6.725 1.00 93.56 529 ILE A N 1
ATOM 4251 C CA . ILE A 1 529 ? 14.210 -2.359 6.608 1.00 93.56 529 ILE A CA 1
ATOM 4252 C C . ILE A 1 529 ? 15.171 -3.142 5.707 1.00 93.56 529 ILE A C 1
ATOM 4254 O O . ILE A 1 529 ? 15.565 -4.253 6.048 1.00 93.56 529 ILE A O 1
ATOM 4258 N N . VAL A 1 530 ? 15.599 -2.520 4.609 1.00 87.31 530 VAL A N 1
ATOM 4259 C CA . VAL A 1 530 ? 16.677 -2.986 3.729 1.00 87.31 530 VAL A CA 1
ATOM 4260 C C . VAL A 1 530 ? 17.662 -1.848 3.477 1.00 87.31 530 VAL A C 1
ATOM 4262 O O . VAL A 1 530 ? 17.290 -0.676 3.550 1.00 87.31 530 VAL A O 1
ATOM 4265 N N . GLU A 1 531 ? 18.916 -2.195 3.207 1.00 77.62 531 GLU A N 1
ATOM 4266 C CA . GLU A 1 531 ? 19.994 -1.249 2.900 1.00 77.62 531 GLU A CA 1
ATOM 4267 C C . GLU A 1 531 ? 20.219 -1.153 1.384 1.00 77.62 531 GLU A C 1
ATOM 4269 O O . GLU A 1 531 ? 19.805 -2.038 0.625 1.00 77.62 531 GLU A O 1
ATOM 4274 N N . GLU A 1 532 ? 20.888 -0.086 0.943 1.00 69.75 532 GLU A N 1
ATOM 4275 C CA . GLU A 1 532 ? 21.263 0.096 -0.462 1.00 69.75 532 GLU A CA 1
ATOM 4276 C C . GLU A 1 532 ? 22.119 -1.088 -0.947 1.00 69.75 532 GLU A C 1
ATOM 4278 O O . GLU A 1 532 ? 23.101 -1.469 -0.306 1.00 69.75 532 GLU A O 1
ATOM 4283 N N . GLY A 1 533 ? 21.721 -1.696 -2.066 1.00 69.25 533 GLY A N 1
ATOM 4284 C CA . GLY A 1 533 ? 22.331 -2.917 -2.600 1.00 69.25 533 GLY A CA 1
ATOM 4285 C C . GLY A 1 533 ? 21.800 -4.235 -2.020 1.00 69.25 533 GLY A C 1
ATOM 4286 O O . GLY A 1 533 ? 22.374 -5.279 -2.317 1.00 69.25 533 GLY A O 1
ATOM 4287 N N . SER A 1 534 ? 20.738 -4.194 -1.206 1.00 77.75 534 SER A N 1
ATOM 4288 C CA . SER A 1 534 ? 20.001 -5.374 -0.716 1.00 77.75 534 SER A CA 1
ATOM 4289 C C . SER A 1 534 ? 18.488 -5.255 -0.943 1.00 77.75 534 SER A C 1
ATOM 4291 O O . SER A 1 534 ? 17.684 -5.843 -0.215 1.00 77.75 534 SER A O 1
ATOM 4293 N N . GLU A 1 535 ? 18.061 -4.442 -1.917 1.00 79.06 535 GLU A N 1
ATOM 4294 C CA . GLU A 1 535 ? 16.642 -4.118 -2.102 1.00 79.06 535 GLU A CA 1
ATOM 4295 C C . GLU A 1 535 ? 15.789 -5.334 -2.490 1.00 79.06 535 GLU A C 1
ATOM 4297 O O . GLU A 1 535 ? 14.576 -5.324 -2.271 1.00 79.06 535 GLU A O 1
ATOM 4302 N N . GLU A 1 536 ? 16.409 -6.378 -3.043 1.00 79.44 536 GLU A N 1
ATOM 4303 C CA . GLU A 1 536 ? 15.793 -7.668 -3.351 1.00 79.44 536 GLU A CA 1
ATOM 4304 C C . GLU A 1 536 ? 15.290 -8.412 -2.108 1.00 79.44 536 GLU A C 1
ATOM 4306 O O . GLU A 1 536 ? 14.368 -9.219 -2.217 1.00 79.44 536 GLU A O 1
ATOM 4311 N N . ASN A 1 537 ? 15.829 -8.100 -0.924 1.00 87.50 537 ASN A N 1
ATOM 4312 C CA . ASN A 1 537 ? 15.359 -8.667 0.338 1.00 87.50 537 ASN A CA 1
ATOM 4313 C C . ASN A 1 537 ? 14.034 -8.051 0.802 1.00 87.50 537 ASN A C 1
ATOM 4315 O O . ASN A 1 537 ? 13.458 -8.544 1.766 1.00 87.50 537 ASN A O 1
ATOM 4319 N N . LEU A 1 538 ? 13.528 -6.997 0.150 1.00 91.50 538 LEU A N 1
ATOM 4320 C CA . LEU A 1 538 ? 12.197 -6.448 0.405 1.00 91.50 538 LEU A CA 1
ATOM 4321 C C . LEU A 1 538 ? 11.230 -6.874 -0.705 1.00 91.50 538 LEU A C 1
ATOM 4323 O O . LEU A 1 538 ? 11.284 -6.372 -1.831 1.00 91.50 538 LEU A O 1
ATOM 4327 N N . VAL A 1 539 ? 10.302 -7.759 -0.356 1.00 91.62 539 VAL A N 1
ATOM 4328 C CA . VAL A 1 539 ? 9.265 -8.316 -1.225 1.00 91.62 539 VAL A CA 1
ATOM 4329 C C . VAL A 1 539 ? 7.925 -7.645 -0.921 1.00 91.62 539 VAL A C 1
ATOM 4331 O O . VAL A 1 539 ? 7.442 -7.669 0.208 1.00 91.62 539 VAL A O 1
ATOM 4334 N N . MET A 1 540 ? 7.281 -7.073 -1.937 1.00 92.06 540 MET A N 1
ATOM 4335 C CA . MET A 1 540 ? 5.923 -6.537 -1.805 1.00 92.06 540 MET A CA 1
ATOM 4336 C C . MET A 1 540 ? 4.906 -7.648 -2.091 1.00 92.06 540 MET A C 1
ATOM 4338 O O . MET A 1 540 ? 4.966 -8.264 -3.157 1.00 92.06 540 MET A O 1
ATOM 4342 N N . ALA A 1 541 ? 3.960 -7.886 -1.184 1.00 93.44 541 ALA A N 1
ATOM 4343 C CA . ALA A 1 541 ? 2.895 -8.882 -1.353 1.00 93.44 541 ALA A CA 1
ATOM 4344 C C . ALA A 1 541 ? 1.519 -8.208 -1.420 1.00 93.44 541 ALA A C 1
ATOM 4346 O O . ALA A 1 541 ? 1.253 -7.281 -0.656 1.00 93.44 541 ALA A O 1
ATOM 4347 N N . LEU A 1 542 ? 0.625 -8.664 -2.303 1.00 93.12 542 LEU A N 1
ATOM 4348 C CA . LEU A 1 542 ? -0.747 -8.151 -2.312 1.00 93.12 542 LEU A CA 1
ATOM 4349 C C . LEU A 1 542 ? -1.560 -8.819 -1.197 1.00 93.12 542 LEU A C 1
ATOM 4351 O O . LEU A 1 542 ? -1.565 -10.043 -1.070 1.00 93.12 542 LEU A O 1
ATOM 4355 N N . GLU A 1 543 ? -2.266 -8.013 -0.407 1.00 94.88 543 GLU A N 1
ATOM 4356 C CA . GLU A 1 543 ? -3.076 -8.459 0.737 1.00 94.88 543 GLU A CA 1
ATOM 4357 C C . GLU A 1 543 ? -4.042 -9.623 0.393 1.00 94.88 543 GLU A C 1
ATOM 4359 O O . GLU A 1 543 ? -3.946 -10.677 1.036 1.00 94.88 543 GLU A O 1
ATOM 4364 N N . PRO A 1 544 ? -4.890 -9.546 -0.657 1.00 92.62 544 PRO A N 1
ATOM 4365 C CA . PRO A 1 544 ? -5.806 -10.642 -0.990 1.00 92.62 544 PRO A CA 1
ATOM 4366 C C . PRO A 1 544 ? -5.108 -11.892 -1.556 1.00 92.62 544 PRO A C 1
ATOM 4368 O O . PRO A 1 544 ? -5.629 -13.001 -1.419 1.00 92.62 544 PRO A O 1
ATOM 4371 N N . GLU A 1 545 ? -3.925 -11.764 -2.164 1.00 92.88 545 GLU A N 1
ATOM 4372 C CA . GLU A 1 545 ? -3.138 -12.920 -2.625 1.00 92.88 545 GLU A CA 1
ATOM 4373 C C . GLU A 1 545 ? -2.522 -13.663 -1.443 1.00 92.88 545 GLU A C 1
ATOM 4375 O O . GLU A 1 545 ? -2.655 -14.883 -1.343 1.00 92.88 545 GLU A O 1
ATOM 4380 N N . ALA A 1 546 ? -1.914 -12.925 -0.510 1.00 94.94 546 ALA A N 1
ATOM 4381 C CA . ALA A 1 546 ? -1.405 -13.478 0.736 1.00 94.94 546 ALA A CA 1
ATOM 4382 C C . ALA A 1 546 ? -2.530 -14.207 1.488 1.00 94.94 546 ALA A C 1
ATOM 4384 O O . ALA A 1 546 ? -2.405 -15.388 1.812 1.00 94.94 546 ALA A O 1
ATOM 4385 N N . ALA A 1 547 ? -3.684 -13.559 1.666 1.00 95.00 547 ALA A N 1
ATOM 4386 C CA . ALA A 1 547 ? -4.838 -14.187 2.299 1.00 95.00 547 ALA A CA 1
ATOM 4387 C C . ALA A 1 547 ? -5.277 -15.483 1.592 1.00 95.00 547 ALA A C 1
ATOM 4389 O O . ALA A 1 547 ? -5.547 -16.487 2.255 1.00 95.00 547 ALA A O 1
ATOM 4390 N N . SER A 1 548 ? -5.299 -15.482 0.256 1.00 94.75 548 SER A N 1
ATOM 4391 C CA . SER A 1 548 ? -5.622 -16.651 -0.568 1.00 94.75 548 SER A CA 1
ATOM 4392 C C . SER A 1 548 ? -4.654 -17.817 -0.336 1.00 94.75 548 SER A C 1
ATOM 4394 O O . SER A 1 548 ? -5.096 -18.949 -0.140 1.00 94.75 548 SER A O 1
ATOM 4396 N N . ILE A 1 549 ? -3.341 -17.546 -0.298 1.00 93.38 549 ILE A N 1
ATOM 4397 C CA . ILE A 1 549 ? -2.285 -18.553 -0.083 1.00 93.38 549 ILE A CA 1
ATOM 4398 C C . ILE A 1 549 ? -2.440 -19.253 1.266 1.00 93.38 549 ILE A C 1
ATOM 4400 O O . ILE A 1 549 ? -2.216 -20.461 1.350 1.00 93.38 549 ILE A O 1
ATOM 4404 N N . TRP A 1 550 ? -2.833 -18.520 2.309 1.00 92.25 550 TRP A N 1
ATOM 4405 C CA . TRP A 1 550 ? -3.101 -19.114 3.615 1.00 92.25 550 TRP A CA 1
ATOM 4406 C C . TRP A 1 550 ? -4.414 -19.896 3.625 1.00 92.25 550 TRP A C 1
ATOM 4408 O O . TRP A 1 550 ? -4.445 -21.065 4.003 1.00 92.25 550 TRP A O 1
ATOM 4418 N N . CYS A 1 551 ? -5.505 -19.269 3.182 1.00 91.56 551 CYS A N 1
ATOM 4419 C CA . CYS A 1 551 ? -6.838 -19.848 3.319 1.00 91.56 551 CYS A CA 1
ATOM 4420 C C . CYS A 1 551 ? -7.014 -21.126 2.500 1.00 91.56 551 CYS A C 1
ATOM 4422 O O . CYS A 1 551 ? -7.730 -22.021 2.936 1.00 91.56 551 CYS A O 1
ATOM 4424 N N . LYS A 1 552 ? -6.338 -21.259 1.352 1.00 89.00 552 LYS A N 1
ATOM 4425 C CA . LYS A 1 552 ? -6.433 -22.478 0.540 1.00 89.00 552 LYS A CA 1
ATOM 4426 C C . LYS A 1 552 ? -5.867 -23.730 1.227 1.00 89.00 552 LYS A C 1
ATOM 4428 O O . LYS A 1 552 ? -6.297 -24.828 0.888 1.00 89.00 552 LYS A O 1
ATOM 4433 N N . LYS A 1 553 ? -4.934 -23.548 2.175 1.00 87.12 553 LYS A N 1
ATOM 4434 C CA . LYS A 1 553 ? -4.299 -24.614 2.968 1.00 87.12 553 LYS A CA 1
ATOM 4435 C C . LYS A 1 553 ? -5.137 -25.009 4.188 1.00 87.12 553 LYS A C 1
ATOM 4437 O O . LYS A 1 553 ? -4.846 -26.015 4.832 1.00 87.12 553 LYS A O 1
ATOM 4442 N N . LEU A 1 554 ? -6.138 -24.201 4.555 1.00 85.81 554 LEU A N 1
ATOM 4443 C CA . LEU A 1 554 ? -6.931 -24.451 5.753 1.00 85.81 554 LEU A CA 1
ATOM 4444 C C . LEU A 1 554 ? -7.832 -25.682 5.570 1.00 85.81 554 LEU A C 1
ATOM 4446 O O . LEU A 1 554 ? -8.442 -25.846 4.511 1.00 85.81 554 LEU A O 1
ATOM 4450 N N . PRO A 1 555 ? -7.961 -26.525 6.608 1.00 82.12 555 PRO A N 1
ATOM 4451 C CA . PRO A 1 555 ? -8.949 -27.594 6.630 1.00 82.12 555 PRO A CA 1
ATOM 4452 C C . PRO A 1 555 ? -10.374 -27.037 6.782 1.00 82.12 555 PRO A C 1
ATOM 4454 O O . PRO A 1 555 ? -10.585 -25.860 7.083 1.00 82.12 555 PRO A O 1
ATOM 4457 N N . SER A 1 556 ? -11.381 -27.902 6.621 1.00 75.00 556 SER A N 1
ATOM 4458 C CA . SER A 1 556 ? -12.798 -27.495 6.635 1.00 75.00 556 SER A CA 1
ATOM 4459 C C . SER A 1 556 ? -13.254 -26.845 7.943 1.00 75.00 556 SER A C 1
ATOM 4461 O O . SER A 1 556 ? -14.175 -26.038 7.936 1.00 75.00 556 SER A O 1
ATOM 4463 N N . ASP A 1 557 ? -12.648 -27.236 9.062 1.00 76.75 557 ASP A N 1
ATOM 4464 C CA . ASP A 1 557 ? -12.900 -26.714 10.408 1.00 76.75 557 ASP A CA 1
ATOM 4465 C C . ASP A 1 557 ? -12.111 -25.429 10.708 1.00 76.75 557 ASP A C 1
ATOM 4467 O O . ASP A 1 557 ? -12.310 -24.810 11.750 1.00 76.75 557 ASP A O 1
ATOM 4471 N N . GLY A 1 558 ? -11.271 -24.977 9.771 1.00 81.06 558 GLY A N 1
ATOM 4472 C CA . GLY A 1 558 ? -10.622 -23.669 9.812 1.00 81.06 558 GLY A CA 1
ATOM 4473 C C . GLY A 1 558 ? -11.553 -22.489 9.497 1.00 81.06 558 GLY A C 1
ATOM 4474 O O . GLY A 1 558 ? -11.115 -21.342 9.616 1.00 81.06 558 GLY A O 1
ATOM 4475 N N . PHE A 1 559 ? -12.814 -22.740 9.115 1.00 84.94 559 PHE A N 1
ATOM 4476 C CA . PHE A 1 559 ? -13.797 -21.734 8.690 1.00 84.94 559 PHE A CA 1
ATOM 4477 C C . PHE A 1 559 ? -15.028 -21.669 9.617 1.00 84.94 559 PHE A C 1
ATOM 4479 O O . PHE A 1 559 ? -15.442 -22.674 10.188 1.00 84.94 559 PHE A O 1
ATOM 4486 N N . ILE A 1 560 ? -15.617 -20.474 9.752 1.00 77.06 560 ILE A N 1
ATOM 4487 C CA . ILE A 1 560 ? -16.731 -20.156 10.669 1.00 77.06 560 ILE A CA 1
ATOM 4488 C C . ILE A 1 560 ? -18.103 -20.568 10.098 1.00 77.06 560 ILE A C 1
ATOM 4490 O O . ILE A 1 560 ? -18.973 -21.000 10.849 1.00 77.06 560 ILE A O 1
ATOM 4494 N N . SER A 1 561 ? -18.315 -20.405 8.789 1.00 58.81 561 SER A N 1
ATOM 4495 C CA . SER A 1 561 ? -19.634 -20.432 8.134 1.00 58.81 561 SER A CA 1
ATOM 4496 C C . SER A 1 561 ? -20.042 -21.808 7.608 1.00 58.81 561 SER A C 1
ATOM 4498 O O . SER A 1 561 ? -20.910 -22.478 8.162 1.00 58.81 561 SER A O 1
ATOM 4500 N N . GLU A 1 562 ? -19.417 -22.228 6.511 1.00 57.94 562 GLU A N 1
ATOM 4501 C CA . GLU A 1 562 ? -19.739 -23.436 5.769 1.00 57.94 562 GLU A CA 1
ATOM 4502 C C . GLU A 1 562 ? -18.512 -24.338 5.677 1.00 57.94 562 GLU A C 1
ATOM 4504 O O . GLU A 1 562 ? -17.426 -23.913 5.284 1.00 57.94 562 GLU A O 1
ATOM 4509 N N . LYS A 1 563 ? -18.685 -25.626 5.985 1.00 54.09 563 LYS A N 1
ATOM 4510 C CA . LYS A 1 563 ? -17.637 -26.623 5.753 1.00 54.09 563 LYS A CA 1
ATOM 4511 C C . LYS A 1 563 ? -17.506 -26.862 4.251 1.00 54.09 563 LYS A C 1
ATOM 4513 O O . LYS A 1 563 ? -18.450 -27.353 3.630 1.00 54.09 563 LYS A O 1
ATOM 4518 N N . HIS A 1 564 ? -16.344 -26.597 3.657 1.00 57.81 564 HIS A N 1
ATOM 4519 C CA . HIS A 1 564 ? -16.035 -27.130 2.324 1.00 57.81 564 HIS A CA 1
ATOM 4520 C C . HIS A 1 564 ? -15.995 -28.679 2.367 1.00 57.81 564 HIS A C 1
ATOM 4522 O O . HIS A 1 564 ? -15.928 -29.254 3.454 1.00 57.81 564 HIS A O 1
ATOM 4528 N N . ASN A 1 565 ? -15.987 -29.373 1.222 1.00 57.19 565 ASN A N 1
ATOM 4529 C CA . ASN A 1 565 ? -16.144 -30.841 1.093 1.00 57.19 565 ASN A CA 1
ATOM 4530 C C . ASN A 1 565 ? -14.978 -31.716 1.646 1.00 57.19 565 ASN A C 1
ATOM 4532 O O . ASN A 1 565 ? -14.565 -32.678 1.009 1.00 57.19 565 ASN A O 1
ATOM 4536 N N . GLY A 1 566 ? -14.435 -31.418 2.829 1.00 61.09 566 GLY A N 1
ATOM 4537 C CA . GLY A 1 566 ? -13.358 -32.163 3.496 1.00 61.09 566 GLY A CA 1
ATOM 4538 C C . GLY A 1 566 ? -11.948 -31.884 2.959 1.00 61.09 566 GLY A C 1
ATOM 4539 O O . GLY A 1 566 ? -11.038 -31.696 3.757 1.00 61.09 566 GLY A O 1
ATOM 4540 N N . THR A 1 567 ? -11.763 -31.793 1.640 1.00 66.62 567 THR A N 1
ATOM 4541 C CA . THR A 1 567 ? -10.465 -31.480 1.006 1.00 66.62 567 THR A CA 1
ATOM 4542 C C . THR A 1 567 ? -10.170 -29.972 0.967 1.00 66.62 567 THR A C 1
ATOM 4544 O O . THR A 1 567 ? -11.032 -29.236 0.467 1.00 66.62 567 THR A O 1
ATOM 4547 N N . PRO A 1 568 ? -8.969 -29.531 1.408 1.00 77.31 568 PRO A N 1
ATOM 4548 C CA . PRO A 1 568 ? -8.474 -28.158 1.254 1.00 77.31 568 PRO A CA 1
ATOM 4549 C C . PRO A 1 568 ? -8.561 -27.641 -0.189 1.00 77.31 568 PRO A C 1
ATOM 4551 O O . PRO A 1 568 ? -8.537 -28.420 -1.146 1.00 77.31 568 PRO A O 1
ATOM 4554 N N . LEU A 1 569 ? -8.677 -26.320 -0.365 1.00 79.44 569 LEU A N 1
ATOM 4555 C CA . LEU A 1 569 ? -8.859 -25.714 -1.693 1.00 79.44 569 LEU A CA 1
ATOM 4556 C C . LEU A 1 569 ? -7.618 -25.858 -2.585 1.00 79.44 569 LEU A C 1
ATOM 4558 O O . LEU A 1 569 ? -7.763 -25.947 -3.800 1.00 79.44 569 LEU A O 1
ATOM 4562 N N . ASP A 1 570 ? -6.414 -25.909 -2.016 1.00 78.25 570 ASP A N 1
ATOM 4563 C CA . ASP A 1 570 ? -5.166 -26.054 -2.781 1.00 78.25 570 ASP A CA 1
ATOM 4564 C C . ASP A 1 570 ? -5.028 -27.400 -3.514 1.00 78.25 570 ASP A C 1
ATOM 4566 O O . ASP A 1 570 ? -4.301 -27.492 -4.502 1.00 78.25 570 ASP A O 1
ATOM 4570 N N . GLN A 1 571 ? -5.780 -28.417 -3.093 1.00 79.12 571 GLN A N 1
ATOM 4571 C CA . GLN A 1 571 ? -5.858 -29.728 -3.744 1.00 79.12 571 GLN A CA 1
ATOM 4572 C C . GLN A 1 571 ? -6.940 -29.790 -4.834 1.00 79.12 571 GLN A C 1
ATOM 4574 O O . GLN A 1 571 ? -7.089 -30.808 -5.512 1.00 79.12 571 GLN A O 1
ATOM 4579 N N . ARG A 1 572 ? -7.710 -28.712 -5.025 1.00 83.06 572 ARG A N 1
ATOM 4580 C CA . ARG A 1 572 ? -8.863 -28.661 -5.932 1.00 83.06 572 ARG A CA 1
ATOM 4581 C C . ARG A 1 572 ? -8.548 -27.845 -7.176 1.00 83.06 572 ARG A C 1
ATOM 4583 O O . ARG A 1 572 ? -9.007 -26.719 -7.346 1.00 83.06 572 ARG A O 1
ATOM 4590 N N . GLN A 1 573 ? -7.759 -28.441 -8.064 1.00 87.19 573 GLN A N 1
ATOM 4591 C CA . GLN A 1 573 ? -7.421 -27.829 -9.346 1.00 87.19 573 GLN A CA 1
ATOM 4592 C C . GLN A 1 573 ? -8.685 -27.422 -10.126 1.00 87.19 573 GLN A C 1
ATOM 4594 O O . GLN A 1 573 ? -9.641 -28.188 -10.240 1.00 87.19 573 GLN A O 1
ATOM 4599 N N . GLY A 1 574 ? -8.656 -26.220 -10.698 1.00 90.31 574 GLY A N 1
ATOM 4600 C CA . GLY A 1 574 ? -9.743 -25.622 -11.465 1.00 90.31 574 GLY A CA 1
ATOM 4601 C C . GLY A 1 574 ? -10.807 -24.933 -10.611 1.00 90.31 574 GLY A C 1
ATOM 4602 O O . GLY A 1 574 ? -11.682 -24.283 -11.181 1.00 90.31 574 GLY A O 1
ATOM 4603 N N . SER A 1 575 ? -10.747 -25.030 -9.276 1.00 91.81 575 SER A N 1
ATOM 4604 C CA . SER A 1 575 ? -11.675 -24.297 -8.416 1.00 91.81 575 SER A CA 1
ATOM 4605 C C . SER A 1 575 ? -11.448 -22.796 -8.538 1.00 91.81 575 SER A C 1
ATOM 4607 O O . SER A 1 575 ? -10.322 -22.313 -8.397 1.00 91.81 575 SER A O 1
ATOM 4609 N N . GLN A 1 576 ? -12.536 -22.065 -8.788 1.00 95.12 576 GLN A N 1
ATOM 4610 C CA . GLN A 1 576 ? -12.534 -20.611 -8.918 1.00 95.12 576 GLN A CA 1
ATOM 4611 C C . GLN A 1 576 ? -13.258 -19.983 -7.727 1.00 95.12 576 GLN A C 1
ATOM 4613 O O . GLN A 1 576 ? -14.346 -20.422 -7.350 1.00 95.12 576 GLN A O 1
ATOM 4618 N N . TYR A 1 577 ? -12.671 -18.956 -7.126 1.00 95.12 577 TYR A N 1
ATOM 4619 C CA . TYR A 1 577 ? -13.256 -18.269 -5.977 1.00 95.12 577 TYR A CA 1
ATOM 4620 C C . TYR A 1 577 ? -12.893 -16.791 -5.943 1.00 95.12 577 TYR A C 1
ATOM 4622 O O . TYR A 1 577 ? -11.905 -16.348 -6.531 1.00 95.12 577 TYR A O 1
ATOM 4630 N N . ILE A 1 578 ? -13.715 -16.027 -5.234 1.00 96.56 578 ILE A N 1
ATOM 4631 C CA . ILE A 1 578 ? -13.504 -14.605 -4.985 1.00 96.56 578 ILE A CA 1
ATOM 4632 C C . ILE A 1 578 ? -12.872 -14.456 -3.603 1.00 96.56 578 ILE A C 1
ATOM 4634 O O . ILE A 1 578 ? -13.345 -15.067 -2.650 1.00 96.56 578 ILE A O 1
ATOM 4638 N N . VAL A 1 579 ? -11.834 -13.635 -3.476 1.00 96.62 579 VAL A N 1
ATOM 4639 C CA . VAL A 1 579 ? -11.312 -13.181 -2.181 1.00 96.62 579 VAL A CA 1
ATOM 4640 C C . VAL A 1 579 ? -11.799 -11.762 -1.957 1.00 96.62 579 VAL A C 1
ATOM 4642 O O . VAL A 1 579 ? -11.603 -10.915 -2.823 1.00 96.62 579 VAL A O 1
ATOM 4645 N N . VAL A 1 580 ? -12.441 -11.518 -0.819 1.00 96.25 580 VAL A N 1
ATOM 4646 C CA . VAL A 1 580 ? -12.919 -10.203 -0.388 1.00 96.25 580 VAL A CA 1
ATOM 4647 C C . VAL A 1 580 ? -12.180 -9.850 0.893 1.00 96.25 580 VAL A C 1
ATOM 4649 O O . VAL A 1 580 ? -12.514 -10.339 1.974 1.00 96.25 580 VAL A O 1
ATOM 4652 N N . ASP A 1 581 ? -11.151 -9.022 0.766 1.00 95.88 581 ASP A N 1
ATOM 4653 C CA . ASP A 1 581 ? -10.451 -8.458 1.910 1.00 95.88 581 ASP A CA 1
ATOM 4654 C C . ASP A 1 581 ? -11.219 -7.253 2.445 1.00 95.88 581 ASP A C 1
ATOM 4656 O O . ASP A 1 581 ? -11.191 -6.151 1.896 1.00 95.88 581 ASP A O 1
ATOM 4660 N N . CYS A 1 582 ? -11.953 -7.501 3.524 1.00 94.31 582 CYS A N 1
ATOM 4661 C CA . CYS A 1 582 ? -12.716 -6.523 4.271 1.00 94.31 582 CYS A CA 1
ATOM 4662 C C . CYS A 1 582 ? -11.784 -5.816 5.269 1.00 94.31 582 CYS A C 1
ATOM 4664 O O . CYS A 1 582 ? -11.790 -6.086 6.478 1.00 94.31 582 CYS A O 1
ATOM 4666 N N . GLY A 1 583 ? -10.951 -4.919 4.752 1.00 91.44 583 GLY A N 1
ATOM 4667 C CA . GLY A 1 583 ? -9.966 -4.164 5.510 1.00 91.44 583 GLY A CA 1
ATOM 4668 C C . GLY A 1 583 ? -10.549 -3.042 6.378 1.00 91.44 583 GLY A C 1
ATOM 4669 O O . GLY A 1 583 ? -11.749 -2.757 6.430 1.00 91.44 583 GLY A O 1
ATOM 4670 N N . GLY A 1 584 ? -9.653 -2.362 7.099 1.00 88.50 584 GLY A N 1
ATOM 4671 C CA . GLY A 1 584 ? -10.018 -1.220 7.941 1.00 88.50 584 GLY A CA 1
ATOM 4672 C C . GLY A 1 584 ? -10.388 0.027 7.139 1.00 88.50 584 GLY A C 1
ATOM 4673 O O . GLY A 1 584 ? -11.286 0.751 7.543 1.00 88.50 584 GLY A O 1
ATOM 4674 N N . GLY A 1 585 ? -9.720 0.280 6.014 1.00 87.44 585 GLY A N 1
ATOM 4675 C CA . GLY A 1 585 ? -10.022 1.425 5.144 1.00 87.44 585 GLY A CA 1
ATOM 4676 C C . GLY A 1 585 ? -10.525 1.042 3.758 1.00 87.44 585 GLY A C 1
ATOM 4677 O O . GLY A 1 585 ? -11.087 1.882 3.073 1.00 87.44 585 GLY A O 1
ATOM 4678 N N . THR A 1 586 ? -10.325 -0.203 3.335 1.00 90.31 586 THR A N 1
ATOM 4679 C CA . THR A 1 586 ? -10.474 -0.614 1.938 1.00 90.31 586 THR A CA 1
ATOM 4680 C C . THR A 1 586 ? -11.204 -1.940 1.875 1.00 90.31 586 THR A C 1
ATOM 4682 O O . THR A 1 586 ? -11.148 -2.727 2.822 1.00 90.31 586 THR A O 1
ATOM 4685 N N . ILE A 1 587 ? -11.915 -2.154 0.774 1.00 92.19 587 ILE A N 1
ATOM 4686 C CA . ILE A 1 587 ? -12.434 -3.457 0.382 1.00 92.19 587 ILE A CA 1
ATOM 4687 C C . ILE A 1 587 ? -11.702 -3.844 -0.897 1.00 92.19 587 ILE A C 1
ATOM 4689 O O . ILE A 1 587 ? -11.948 -3.233 -1.938 1.00 92.19 587 ILE A O 1
ATOM 4693 N N . ASP A 1 588 ? -10.840 -4.852 -0.830 1.00 93.44 588 ASP A N 1
ATOM 4694 C CA . ASP A 1 588 ? -10.075 -5.354 -1.972 1.00 93.44 588 ASP A CA 1
ATOM 4695 C C . ASP A 1 588 ? -10.650 -6.698 -2.438 1.00 93.44 588 ASP A C 1
ATOM 4697 O O . ASP A 1 588 ? -10.873 -7.610 -1.644 1.00 93.44 588 ASP A O 1
ATOM 4701 N N . ILE A 1 589 ? -10.916 -6.826 -3.738 1.00 94.19 589 ILE A N 1
ATOM 4702 C CA . ILE A 1 589 ? -11.554 -7.997 -4.341 1.00 94.19 589 ILE A CA 1
ATOM 4703 C C . ILE A 1 589 ? -10.716 -8.523 -5.502 1.00 94.19 589 ILE A C 1
ATOM 4705 O O . ILE A 1 589 ? -10.513 -7.830 -6.507 1.00 94.19 589 ILE A O 1
ATOM 4709 N N . THR A 1 590 ? -10.304 -9.785 -5.394 1.00 94.38 590 THR A N 1
ATOM 4710 C CA . THR A 1 590 ? -9.631 -10.535 -6.462 1.00 94.38 590 THR A CA 1
ATOM 4711 C C . THR A 1 590 ? -10.356 -11.845 -6.751 1.00 94.38 590 THR A C 1
ATOM 4713 O O . THR A 1 590 ? -11.116 -12.357 -5.930 1.00 94.38 590 THR A O 1
ATOM 4716 N N . VAL A 1 591 ? -10.151 -12.381 -7.953 1.00 95.69 591 VAL A N 1
ATOM 4717 C CA . VAL A 1 591 ? -10.737 -13.657 -8.380 1.00 95.69 591 VAL A CA 1
ATOM 4718 C C . VAL A 1 591 ? -9.602 -14.600 -8.729 1.00 95.69 591 VAL A C 1
ATOM 4720 O O . VAL A 1 591 ? -8.796 -14.275 -9.603 1.00 95.69 591 VAL A O 1
ATOM 4723 N N . HIS A 1 592 ? -9.549 -15.752 -8.072 1.00 95.81 592 HIS A N 1
ATOM 4724 C CA . HIS A 1 592 ? -8.488 -16.735 -8.250 1.00 95.81 592 HIS A CA 1
ATOM 4725 C C . HIS A 1 592 ? -9.021 -18.047 -8.818 1.00 95.81 592 HIS A C 1
ATOM 4727 O O . HIS A 1 592 ? -10.134 -18.463 -8.506 1.00 95.81 592 HIS A O 1
ATOM 4733 N N . GLU A 1 593 ? -8.183 -18.710 -9.607 1.00 95.19 593 GLU A N 1
ATOM 4734 C CA . GLU A 1 593 ? -8.287 -20.119 -9.968 1.00 95.19 593 GLU A CA 1
ATOM 4735 C C . GLU A 1 593 ? -7.102 -20.885 -9.381 1.00 95.19 593 GLU A C 1
ATOM 4737 O O . GLU A 1 593 ? -5.957 -20.432 -9.475 1.00 95.19 593 GLU A O 1
ATOM 4742 N N . VAL A 1 594 ? -7.372 -22.053 -8.801 1.00 93.81 594 VAL A N 1
ATOM 4743 C CA . VAL A 1 594 ? -6.327 -22.969 -8.333 1.00 93.81 594 VAL A CA 1
ATOM 4744 C C . VAL A 1 594 ? -5.793 -23.773 -9.516 1.00 93.81 594 VAL A C 1
ATOM 4746 O O . VAL A 1 594 ? -6.519 -24.541 -10.143 1.00 93.81 594 VAL A O 1
ATOM 4749 N N . LEU A 1 595 ? -4.511 -23.624 -9.820 1.00 91.88 595 LEU A N 1
ATOM 4750 C CA . LEU A 1 595 ? -3.811 -24.400 -10.836 1.00 91.88 595 LEU A CA 1
ATOM 4751 C C . LEU A 1 595 ? -3.270 -25.719 -10.267 1.00 91.88 595 LEU A C 1
ATOM 4753 O O . LEU A 1 595 ? -3.366 -26.015 -9.075 1.00 91.88 595 LEU A O 1
ATOM 4757 N N . HIS A 1 596 ? -2.672 -26.526 -11.143 1.00 85.31 596 HIS A N 1
ATOM 4758 C CA . HIS A 1 596 ? -1.946 -27.722 -10.731 1.00 85.31 596 HIS A CA 1
ATOM 4759 C C . HIS A 1 596 ? -0.855 -27.380 -9.700 1.00 85.31 596 HIS A C 1
ATOM 4761 O O . HIS A 1 596 ? -0.181 -26.359 -9.823 1.00 85.31 596 HIS A O 1
ATOM 4767 N N . GLY A 1 597 ? -0.699 -28.220 -8.674 1.00 83.56 597 GLY A N 1
ATOM 4768 C CA . GLY A 1 597 ? 0.229 -27.966 -7.566 1.00 83.56 597 GLY A CA 1
ATOM 4769 C C . GLY A 1 597 ? -0.236 -26.889 -6.579 1.00 83.56 597 GLY A C 1
ATOM 4770 O O . GLY A 1 597 ? 0.510 -26.549 -5.670 1.00 83.56 597 GLY A O 1
ATOM 4771 N N . GLY A 1 598 ? -1.452 -26.351 -6.736 1.00 86.38 598 GLY A N 1
ATOM 4772 C CA . GLY A 1 598 ? -2.055 -25.392 -5.813 1.00 86.38 598 GLY A CA 1
ATOM 4773 C C . GLY A 1 598 ? -1.703 -23.927 -6.087 1.00 86.38 598 GLY A C 1
ATOM 4774 O O . GLY A 1 598 ? -2.133 -23.063 -5.323 1.00 86.38 598 GLY A O 1
ATOM 4775 N N . ALA A 1 599 ? -0.926 -23.610 -7.127 1.00 90.50 599 ALA A N 1
ATOM 4776 C CA . ALA A 1 599 ? -0.593 -22.226 -7.484 1.00 90.50 599 ALA A CA 1
ATOM 4777 C C . ALA A 1 599 ? -1.835 -21.421 -7.913 1.00 90.50 599 ALA A C 1
ATOM 4779 O O . ALA A 1 599 ? -2.835 -21.988 -8.345 1.00 90.50 599 ALA A O 1
ATOM 4780 N N . LEU A 1 600 ? -1.790 -20.097 -7.784 1.00 93.38 600 LEU A N 1
ATOM 4781 C CA . LEU A 1 600 ? -2.934 -19.214 -8.013 1.00 93.38 600 LEU A CA 1
ATOM 4782 C C . LEU A 1 600 ? -2.825 -18.485 -9.351 1.00 93.38 600 LEU A C 1
ATOM 4784 O O . LEU A 1 600 ? -1.803 -17.869 -9.649 1.00 93.38 600 LEU A O 1
ATOM 4788 N N . LYS A 1 601 ? -3.910 -18.492 -10.124 1.00 93.94 601 LYS A N 1
ATOM 4789 C CA . LYS A 1 601 ? -4.086 -17.644 -11.307 1.00 93.94 601 LYS A CA 1
ATOM 4790 C C . LYS A 1 601 ? -5.146 -16.582 -11.044 1.00 93.94 601 LYS A C 1
ATOM 4792 O O . LYS A 1 601 ? -6.280 -16.921 -10.721 1.00 93.94 601 LYS A O 1
ATOM 4797 N N . GLU A 1 602 ? -4.814 -15.309 -11.241 1.00 93.81 602 GLU A N 1
ATOM 4798 C CA . GLU A 1 602 ? -5.807 -14.232 -11.219 1.00 93.81 602 GLU A CA 1
ATOM 4799 C C . GLU A 1 602 ? -6.670 -14.262 -12.494 1.00 93.81 602 GLU A C 1
ATOM 4801 O O . GLU A 1 602 ? -6.166 -14.214 -13.617 1.00 93.81 602 GLU A O 1
ATOM 4806 N N . LEU A 1 603 ? -7.992 -14.321 -12.333 1.00 92.44 603 LEU A N 1
ATOM 4807 C CA . LEU A 1 603 ? -8.945 -14.352 -13.450 1.00 92.44 603 LEU A CA 1
ATOM 4808 C C . LEU A 1 603 ? -9.476 -12.969 -13.829 1.00 92.44 603 LEU A C 1
ATOM 4810 O O . LEU A 1 603 ? -9.934 -12.749 -14.955 1.00 92.44 603 LEU A O 1
ATOM 4814 N N . HIS A 1 604 ? -9.425 -12.029 -12.892 1.00 90.62 604 HIS A N 1
ATOM 4815 C CA . HIS A 1 604 ? -10.023 -10.714 -13.021 1.00 90.62 604 HIS A CA 1
ATOM 4816 C C . HIS A 1 604 ? -9.146 -9.668 -12.338 1.00 90.62 604 HIS A C 1
ATOM 4818 O O . HIS A 1 604 ? -8.806 -9.857 -11.173 1.00 90.62 604 HIS A O 1
ATOM 4824 N N . LYS A 1 605 ? -8.879 -8.553 -13.043 1.00 86.00 605 LYS A N 1
ATOM 4825 C CA . LYS A 1 605 ? -8.154 -7.388 -12.510 1.00 86.00 605 LYS A CA 1
ATOM 4826 C C . LYS A 1 605 ? -8.679 -7.051 -11.114 1.00 86.00 605 LYS A C 1
ATOM 4828 O O . LYS A 1 605 ? -9.892 -6.897 -10.956 1.00 86.00 605 LYS A O 1
ATOM 4833 N N . ALA A 1 606 ? -7.779 -6.888 -10.149 1.00 86.94 606 ALA A N 1
ATOM 4834 C CA . ALA A 1 606 ? -8.136 -6.442 -8.806 1.00 86.94 606 ALA A CA 1
ATOM 4835 C C . ALA A 1 606 ? -9.106 -5.243 -8.838 1.00 86.94 606 ALA A C 1
ATOM 4837 O O . ALA A 1 606 ? -8.963 -4.310 -9.636 1.00 86.94 606 ALA A O 1
ATOM 4838 N N . SER A 1 607 ? -10.125 -5.299 -7.989 1.00 87.44 607 SER A N 1
ATOM 4839 C CA . SER A 1 607 ? -11.192 -4.300 -7.891 1.00 87.44 607 SER A CA 1
ATOM 4840 C C . SER A 1 607 ? -11.508 -4.024 -6.429 1.00 87.44 607 SER A C 1
ATOM 4842 O O . SER A 1 607 ? -11.116 -4.803 -5.570 1.00 87.44 607 SER A O 1
ATOM 4844 N N . GLY A 1 608 ? -12.186 -2.923 -6.123 1.00 86.94 608 GLY A N 1
ATOM 4845 C CA . GLY A 1 608 ? -12.403 -2.548 -4.732 1.00 86.94 608 GLY A CA 1
ATOM 4846 C C . GLY A 1 608 ? -12.919 -1.132 -4.558 1.00 86.94 608 GLY A C 1
ATOM 4847 O O . GLY A 1 608 ? -13.328 -0.493 -5.528 1.00 86.94 608 GLY A O 1
ATOM 4848 N N . ASN A 1 609 ? -12.938 -0.670 -3.312 1.00 87.94 609 ASN A N 1
ATOM 4849 C CA . ASN A 1 609 ? -13.296 0.696 -2.928 1.00 87.94 609 ASN A CA 1
ATOM 4850 C C . ASN A 1 609 ? -12.707 1.048 -1.547 1.00 87.94 609 ASN A C 1
ATOM 4852 O O . ASN A 1 609 ? -12.099 0.212 -0.880 1.00 87.94 609 ASN A O 1
ATOM 4856 N N . ASP A 1 610 ? -12.910 2.288 -1.114 1.00 88.00 610 ASP A N 1
ATOM 4857 C CA . ASP A 1 610 ? -12.509 2.843 0.183 1.00 88.00 610 ASP A CA 1
ATOM 4858 C C . ASP A 1 610 ? -13.597 2.695 1.269 1.00 88.00 610 ASP A C 1
ATOM 4860 O O . ASP A 1 610 ? -13.613 3.423 2.261 1.00 88.00 610 ASP A O 1
ATOM 4864 N N . LEU A 1 611 ? -14.522 1.737 1.110 1.00 89.62 611 LEU A N 1
ATOM 4865 C CA . LEU A 1 611 ? -15.662 1.541 2.014 1.00 89.62 611 LEU A CA 1
ATOM 4866 C C . LEU A 1 611 ? -15.389 0.497 3.109 1.00 89.62 611 LEU A C 1
ATOM 4868 O O . LEU A 1 611 ? -16.282 -0.269 3.478 1.00 89.62 611 LEU A O 1
ATOM 4872 N N . GLY A 1 612 ? -14.160 0.453 3.632 1.00 91.75 612 GLY A N 1
ATOM 4873 C CA . GLY A 1 612 ? -13.775 -0.448 4.725 1.00 91.75 612 GLY A CA 1
ATOM 4874 C C . GLY A 1 612 ? -14.403 -0.089 6.082 1.00 91.75 612 GLY A C 1
ATOM 4875 O O . GLY A 1 612 ? -15.329 0.714 6.190 1.00 91.75 612 GLY A O 1
ATOM 4876 N N . GLY A 1 613 ? -13.870 -0.665 7.164 1.00 92.38 613 GLY A N 1
ATOM 4877 C CA . GLY A 1 613 ? -14.401 -0.478 8.525 1.00 92.38 613 GLY A CA 1
ATOM 4878 C C . GLY A 1 613 ? -14.470 0.974 9.026 1.00 92.38 613 GLY A C 1
ATOM 4879 O O . GLY A 1 613 ? -15.286 1.278 9.892 1.00 92.38 613 GLY A O 1
ATOM 4880 N N . GLN A 1 614 ? -13.666 1.880 8.471 1.00 91.31 614 GLN A N 1
ATOM 4881 C CA . GLN A 1 614 ? -13.690 3.311 8.783 1.00 91.31 614 GLN A CA 1
ATOM 4882 C C . GLN A 1 614 ? -14.959 4.017 8.301 1.00 91.31 614 GLN A C 1
ATOM 4884 O O . GLN A 1 614 ? -15.353 5.022 8.890 1.00 91.31 614 GLN A O 1
ATOM 4889 N N . THR A 1 615 ? -15.633 3.497 7.273 1.00 93.75 615 THR A N 1
ATOM 4890 C CA . THR A 1 615 ? -16.944 4.012 6.853 1.00 93.75 615 THR A CA 1
ATOM 4891 C C . THR A 1 615 ? -17.982 3.802 7.951 1.00 93.75 615 THR A C 1
ATOM 4893 O O . THR A 1 615 ? -18.738 4.721 8.265 1.00 93.75 615 THR A O 1
ATOM 4896 N N . VAL A 1 616 ? -17.941 2.646 8.621 1.00 95.75 616 VAL A N 1
ATOM 4897 C CA . VAL A 1 616 ? -18.778 2.356 9.795 1.00 95.75 616 VAL A CA 1
ATOM 4898 C C . VAL A 1 616 ? -18.435 3.302 10.948 1.00 95.75 616 VAL A C 1
ATOM 4900 O O . VAL A 1 616 ? -19.327 3.889 11.559 1.00 95.75 616 VAL A O 1
ATOM 4903 N N . ASP A 1 617 ? -17.141 3.513 11.206 1.00 94.25 617 ASP A N 1
ATOM 4904 C CA . ASP A 1 617 ? -16.668 4.425 12.254 1.00 94.25 617 ASP A CA 1
ATOM 4905 C C . ASP A 1 617 ? -17.130 5.876 11.995 1.00 94.25 617 ASP A C 1
ATOM 4907 O O . ASP A 1 617 ? -17.543 6.583 12.918 1.00 94.25 617 ASP A O 1
ATOM 4911 N N . ARG A 1 618 ? -17.128 6.320 10.730 1.00 94.69 618 ARG A N 1
ATOM 4912 C CA . ARG A 1 618 ? -17.656 7.629 10.317 1.00 94.69 618 ARG A CA 1
ATOM 4913 C C . ARG A 1 618 ? -19.161 7.731 10.557 1.00 94.69 618 ARG A C 1
ATOM 4915 O O . ARG A 1 618 ? -19.605 8.731 11.115 1.00 94.69 618 ARG A O 1
ATOM 4922 N N . LYS A 1 619 ? -19.940 6.712 10.182 1.00 96.44 619 LYS A N 1
ATOM 4923 C CA . LYS A 1 619 ? -21.397 6.686 10.406 1.00 96.44 619 LYS A CA 1
ATOM 4924 C C . LYS A 1 619 ? -21.757 6.735 11.887 1.00 96.44 619 LYS A C 1
ATOM 4926 O O . LYS A 1 619 ? -22.691 7.437 12.265 1.00 96.44 619 LYS A O 1
ATOM 4931 N N . PHE A 1 620 ? -20.978 6.063 12.728 1.00 96.00 620 PHE A N 1
ATOM 4932 C CA . PHE A 1 620 ? -21.120 6.157 14.176 1.00 96.00 620 PHE A CA 1
ATOM 4933 C C . PHE A 1 620 ? -20.849 7.576 14.697 1.00 96.00 620 PHE A C 1
ATOM 4935 O O . PHE A 1 620 ? -21.655 8.105 15.460 1.00 96.00 620 PHE A O 1
ATOM 4942 N N . LYS A 1 621 ? -19.779 8.243 14.240 1.00 95.06 621 LYS A N 1
ATOM 4943 C CA . LYS A 1 621 ? -19.518 9.653 14.591 1.00 95.06 621 LYS A CA 1
ATOM 4944 C C . LYS A 1 621 ? -20.624 10.600 14.122 1.00 95.06 621 LYS A C 1
ATOM 4946 O O . LYS A 1 621 ? -21.042 11.466 14.885 1.00 95.06 621 LYS A O 1
ATOM 4951 N N . GLU A 1 622 ? -21.106 10.435 12.889 1.00 96.38 622 GLU A N 1
ATOM 4952 C CA . GLU A 1 622 ? -22.245 11.196 12.353 1.00 96.38 622 GLU A CA 1
ATOM 4953 C C . GLU A 1 622 ? -23.478 11.031 13.254 1.00 96.38 622 GLU A C 1
ATOM 4955 O O . GLU A 1 622 ? -24.150 12.011 13.567 1.00 96.38 622 GLU A O 1
ATOM 4960 N N . PHE A 1 623 ? -23.724 9.814 13.744 1.00 96.69 623 PHE A N 1
ATOM 4961 C CA . PHE A 1 623 ? -24.826 9.528 14.656 1.00 96.69 623 PHE A CA 1
ATOM 4962 C C . PHE A 1 623 ? -24.636 10.133 16.052 1.00 96.69 623 PHE A C 1
ATOM 4964 O O . PHE A 1 623 ? -25.586 10.652 16.629 1.00 96.69 623 PHE A O 1
ATOM 4971 N N . LEU A 1 624 ? -23.416 10.138 16.597 1.00 95.81 624 LEU A N 1
ATOM 4972 C CA . LEU A 1 624 ? -23.130 10.849 17.847 1.00 95.81 624 LEU A CA 1
ATOM 4973 C C . LEU A 1 624 ? -23.350 12.358 17.704 1.00 95.81 624 LEU A C 1
ATOM 4975 O O . LEU A 1 624 ? -23.880 12.977 18.622 1.00 95.81 624 LEU A O 1
ATOM 4979 N N . ARG A 1 625 ? -23.004 12.942 16.552 1.00 96.31 625 ARG A N 1
ATOM 4980 C CA . ARG A 1 625 ? -23.296 14.348 16.237 1.00 96.31 625 ARG A CA 1
ATOM 4981 C C . ARG A 1 625 ? -24.799 14.614 16.075 1.00 96.31 625 ARG A C 1
ATOM 4983 O O . ARG A 1 625 ? -25.257 15.695 16.435 1.00 96.31 625 ARG A O 1
ATOM 4990 N N . GLU A 1 626 ? -25.562 13.645 15.567 1.00 96.06 626 GLU A N 1
ATOM 4991 C CA . GLU A 1 626 ? -27.032 13.699 15.501 1.00 96.06 626 GLU A CA 1
ATOM 4992 C C . GLU A 1 626 ? -27.659 13.685 16.903 1.00 96.06 626 GLU A C 1
ATOM 4994 O O . GLU A 1 626 ? -28.493 14.540 17.198 1.00 96.06 626 GLU A O 1
ATOM 4999 N N . ILE A 1 627 ? -27.224 12.765 17.776 1.00 95.75 627 ILE A N 1
ATOM 5000 C CA . ILE A 1 627 ? -27.651 12.702 19.184 1.00 95.75 627 ILE A CA 1
ATOM 5001 C C . ILE A 1 627 ? -27.285 14.004 19.891 1.00 95.75 627 ILE A C 1
ATOM 5003 O O . ILE A 1 627 ? -28.150 14.693 20.418 1.00 95.75 627 ILE A O 1
ATOM 5007 N N . PHE A 1 628 ? -26.003 14.365 19.888 1.00 95.69 628 PHE A N 1
ATOM 5008 C CA . PHE A 1 628 ? -25.471 15.543 20.566 1.00 95.69 628 PHE A CA 1
ATOM 5009 C C . PHE A 1 628 ? -25.447 16.755 19.627 1.00 95.69 628 PHE A C 1
ATOM 5011 O O . PHE A 1 628 ? -24.386 17.301 19.303 1.00 95.69 628 PHE A O 1
ATOM 5018 N N . CYS A 1 629 ? -26.647 17.165 19.206 1.00 90.94 629 CYS A N 1
ATOM 5019 C CA . CYS A 1 629 ? -26.890 18.306 18.327 1.00 90.94 629 CYS A CA 1
ATOM 5020 C C . CYS A 1 629 ? -26.530 19.661 18.980 1.00 90.94 629 CYS A C 1
ATOM 5022 O O . CYS A 1 629 ? -25.915 19.730 20.044 1.00 90.94 629 CYS A O 1
ATOM 5024 N N . ASP A 1 630 ? -26.905 20.775 18.343 1.00 91.19 630 ASP A N 1
ATOM 5025 C CA . ASP A 1 630 ? -26.684 22.140 18.862 1.00 91.19 630 ASP A CA 1
ATOM 5026 C C . ASP A 1 630 ? -25.195 22.490 19.098 1.00 91.19 630 ASP A C 1
ATOM 5028 O O . ASP A 1 630 ? -24.854 23.320 19.949 1.00 91.19 630 ASP A O 1
ATOM 5032 N N . GLY A 1 631 ? -24.303 21.844 18.334 1.00 92.62 631 GLY A N 1
ATOM 5033 C CA . GLY A 1 631 ? -22.849 22.015 18.398 1.00 92.62 631 GLY A CA 1
ATOM 5034 C C . GLY A 1 631 ? -22.169 21.327 19.588 1.00 92.62 631 GLY A C 1
ATOM 5035 O O . GLY A 1 631 ? -20.976 21.535 19.791 1.00 92.62 631 GLY A O 1
ATOM 5036 N N . VAL A 1 632 ? -22.889 20.516 20.377 1.00 96.31 632 VAL A N 1
ATOM 5037 C CA . VAL A 1 632 ? -22.332 19.822 21.555 1.00 96.31 632 VAL A CA 1
ATOM 5038 C C . VAL A 1 632 ? -21.230 18.850 21.157 1.00 96.31 632 VAL A C 1
ATOM 5040 O O . VAL A 1 632 ? -20.150 18.880 21.747 1.00 96.31 632 VAL A O 1
ATOM 5043 N N . TRP A 1 633 ? -21.483 18.006 20.152 1.00 95.56 633 TRP A N 1
ATOM 5044 C CA . TRP A 1 633 ? -20.472 17.073 19.660 1.00 95.56 633 TRP A CA 1
ATOM 5045 C C . TRP A 1 633 ? -19.237 17.794 19.116 1.00 95.56 633 TRP A C 1
ATOM 5047 O O . TRP A 1 633 ? -18.117 17.393 19.412 1.00 95.56 633 TRP A O 1
ATOM 5057 N N . ASP A 1 634 ? -19.431 18.873 18.355 1.00 94.31 634 ASP A N 1
ATOM 5058 C CA . ASP A 1 634 ? -18.326 19.612 17.738 1.00 94.31 634 ASP A CA 1
ATOM 5059 C C . ASP A 1 634 ? -17.451 20.300 18.800 1.00 94.31 634 ASP A C 1
ATOM 5061 O O . ASP A 1 634 ? -16.224 20.215 18.743 1.00 94.31 634 ASP A O 1
ATOM 5065 N N . GLU A 1 635 ? -18.070 20.896 19.829 1.00 94.25 635 GLU A N 1
ATOM 5066 C CA . GLU A 1 635 ? -17.352 21.447 20.985 1.00 94.25 635 GLU A CA 1
ATOM 5067 C C . GLU A 1 635 ? -16.582 20.355 21.745 1.00 94.25 635 GLU A C 1
ATOM 5069 O O . GLU A 1 635 ? -15.440 20.571 22.165 1.00 94.25 635 GLU A O 1
ATOM 5074 N N . TYR A 1 636 ? -17.193 19.182 21.929 1.00 92.06 636 TYR A N 1
ATOM 5075 C CA . TYR A 1 636 ? -16.556 18.049 22.591 1.00 92.06 636 TYR A CA 1
ATOM 5076 C C . TYR A 1 636 ? -15.349 17.529 21.798 1.00 92.06 636 TYR A C 1
ATOM 5078 O O . TYR A 1 636 ? -14.273 17.356 22.373 1.00 92.06 636 TYR A O 1
ATOM 5086 N N . GLU A 1 637 ? -15.497 17.348 20.484 1.00 88.88 637 GLU A N 1
ATOM 5087 C CA . GLU A 1 637 ? -14.438 16.855 19.601 1.00 88.88 637 GLU A CA 1
ATOM 5088 C C . GLU A 1 637 ? -13.238 17.814 19.549 1.00 88.88 637 GLU A C 1
ATOM 5090 O O . GLU A 1 637 ? -12.088 17.373 19.584 1.00 88.88 637 GLU A O 1
ATOM 5095 N N . GLU A 1 638 ? -13.487 19.127 19.565 1.00 86.12 638 GLU A N 1
ATOM 5096 C CA . GLU A 1 638 ? -12.438 20.151 19.580 1.00 86.12 638 GLU A CA 1
ATOM 5097 C C . GLU A 1 638 ? -11.703 20.251 20.932 1.00 86.12 638 GLU A C 1
ATOM 5099 O O . GLU A 1 638 ? -10.484 20.477 20.988 1.00 86.12 638 GLU A O 1
ATOM 5104 N N . LYS A 1 639 ? -12.431 20.136 22.050 1.00 85.06 639 LYS A N 1
ATOM 5105 C CA . LYS A 1 639 ? -11.862 20.325 23.397 1.00 85.06 639 LYS A CA 1
ATOM 5106 C C . LYS A 1 639 ? -11.228 19.063 23.970 1.00 85.06 639 LYS A C 1
ATOM 5108 O O . LYS A 1 639 ? -10.239 19.179 24.694 1.00 85.06 639 LYS A O 1
ATOM 5113 N N . TYR A 1 640 ? -11.762 17.891 23.637 1.00 83.25 640 TYR A N 1
ATOM 5114 C CA . TYR A 1 640 ? -11.381 16.607 24.228 1.00 83.25 640 TYR A CA 1
ATOM 5115 C C . TYR A 1 640 ? -11.052 15.547 23.160 1.00 83.25 640 TYR A C 1
ATOM 5117 O O . TYR A 1 640 ? -11.598 14.441 23.197 1.00 83.25 640 TYR A O 1
ATOM 5125 N N . PRO A 1 641 ? -10.130 15.828 22.215 1.00 80.50 641 PRO A N 1
ATOM 5126 C CA . PRO A 1 641 ? -9.817 14.904 21.124 1.00 80.50 641 PRO A CA 1
ATOM 5127 C C . PRO A 1 641 ? -9.300 13.543 21.614 1.00 80.50 641 PRO A C 1
ATOM 5129 O O . PRO A 1 641 ? -9.554 12.532 20.965 1.00 80.50 641 PRO A O 1
ATOM 5132 N N . SER A 1 642 ? -8.619 13.486 22.764 1.00 79.12 642 SER A N 1
ATOM 5133 C CA . SER A 1 642 ? -8.146 12.240 23.381 1.00 79.12 642 SER A CA 1
ATOM 5134 C C . SER A 1 642 ? -9.291 11.345 23.872 1.00 79.12 642 SER A C 1
ATOM 5136 O O . SER A 1 642 ? -9.284 10.140 23.622 1.00 79.12 642 SER A O 1
ATOM 5138 N N . GLU A 1 643 ? -10.327 11.908 24.498 1.00 84.06 643 GLU A N 1
ATOM 5139 C CA . GLU A 1 643 ? -11.496 11.121 24.908 1.00 84.06 643 GLU A CA 1
ATOM 5140 C C . GLU A 1 643 ? -12.313 10.623 23.715 1.00 84.06 643 GLU A C 1
ATOM 5142 O O . GLU A 1 643 ? -12.807 9.496 23.738 1.00 84.06 643 GLU A O 1
ATOM 5147 N N . VAL A 1 644 ? -12.404 11.423 22.647 1.00 86.12 644 VAL A N 1
ATOM 5148 C CA . VAL A 1 644 ? -13.034 10.996 21.390 1.00 86.12 644 VAL A CA 1
ATOM 5149 C C . VAL A 1 644 ? -12.307 9.775 20.836 1.00 86.12 644 VAL A C 1
ATOM 5151 O O . VAL A 1 644 ? -12.962 8.814 20.444 1.00 86.12 644 VAL A O 1
ATOM 5154 N N . GLN A 1 645 ? -10.967 9.760 20.839 1.00 81.81 645 GLN A N 1
ATOM 5155 C CA . GLN A 1 645 ? -10.221 8.578 20.389 1.00 81.81 645 GLN A CA 1
ATOM 5156 C C . GLN A 1 645 ? -10.497 7.352 21.257 1.00 81.81 645 GLN A C 1
ATOM 5158 O O . GLN A 1 645 ? -10.687 6.263 20.718 1.00 81.81 645 GLN A O 1
ATOM 5163 N N . LYS A 1 646 ? -10.585 7.515 22.581 1.00 82.69 646 LYS A N 1
ATOM 5164 C CA . LYS A 1 646 ? -10.966 6.420 23.482 1.00 82.69 646 LYS A CA 1
ATOM 5165 C C . LYS A 1 646 ? -12.359 5.868 23.154 1.00 82.69 646 LYS A C 1
ATOM 5167 O O . LYS A 1 646 ? -12.523 4.656 23.050 1.00 82.69 646 LYS A O 1
ATOM 5172 N N . LEU A 1 647 ? -13.335 6.742 22.914 1.00 89.31 647 LEU A N 1
ATOM 5173 C CA . LEU A 1 647 ? -14.685 6.339 22.521 1.00 89.31 647 LEU A CA 1
ATOM 5174 C C . LEU A 1 647 ? -14.697 5.577 21.184 1.00 89.31 647 LEU A C 1
ATOM 5176 O O . LEU A 1 647 ? -15.353 4.543 21.057 1.00 89.31 647 LEU A O 1
ATOM 5180 N N . MET A 1 648 ? -13.941 6.054 20.191 1.00 88.62 648 MET A N 1
ATOM 5181 C CA . MET A 1 648 ? -13.808 5.374 18.896 1.00 88.62 648 MET A CA 1
ATOM 5182 C C . MET A 1 648 ? -13.109 4.015 19.016 1.00 88.62 648 MET A C 1
ATOM 5184 O O . MET A 1 648 ? -13.453 3.062 18.311 1.00 88.62 648 MET A O 1
ATOM 5188 N N . TYR A 1 649 ? -12.141 3.907 19.923 1.00 83.31 649 TYR A N 1
ATOM 5189 C CA . TYR A 1 649 ? -11.479 2.649 20.231 1.00 83.31 649 TYR A CA 1
ATOM 5190 C C . TYR A 1 649 ? -12.459 1.628 20.828 1.00 83.31 649 TYR A C 1
ATOM 5192 O O . TYR A 1 649 ? -12.544 0.502 20.336 1.00 83.31 649 TYR A O 1
ATOM 5200 N N . ASP A 1 650 ? -13.262 2.031 21.816 1.00 85.81 650 ASP A N 1
ATOM 5201 C CA . ASP A 1 650 ? -14.275 1.161 22.424 1.00 85.81 650 ASP A CA 1
ATOM 5202 C C . ASP A 1 650 ? -15.305 0.686 21.382 1.00 85.81 650 ASP A C 1
ATOM 5204 O O . ASP A 1 650 ? -15.647 -0.502 21.325 1.00 85.81 650 ASP A O 1
ATOM 5208 N N . PHE A 1 651 ? -15.712 1.574 20.468 1.00 91.00 651 PHE A N 1
ATOM 5209 C CA . PHE A 1 651 ? -16.616 1.242 19.364 1.00 91.00 651 PHE A CA 1
ATOM 5210 C C . PHE A 1 651 ? -16.066 0.155 18.422 1.00 91.00 651 PHE A C 1
ATOM 5212 O O . PHE A 1 651 ? -16.833 -0.638 17.870 1.00 91.00 651 PHE A O 1
ATOM 5219 N N . THR A 1 652 ? -14.742 0.027 18.286 1.00 86.38 652 THR A N 1
ATOM 5220 C CA . THR A 1 652 ? -14.129 -0.999 17.422 1.00 86.38 652 THR A CA 1
ATOM 5221 C C . THR A 1 652 ? -14.438 -2.431 17.874 1.00 86.38 652 THR A C 1
ATOM 5223 O O . THR A 1 652 ? -14.467 -3.349 17.050 1.00 86.38 652 THR A O 1
ATOM 5226 N N . ARG A 1 653 ? -14.713 -2.637 19.166 1.00 84.50 653 ARG A N 1
ATOM 5227 C CA . ARG A 1 653 ? -15.163 -3.932 19.701 1.00 84.50 653 ARG A CA 1
ATOM 5228 C C . ARG A 1 653 ? -16.665 -4.121 19.501 1.00 84.50 653 ARG A C 1
ATOM 5230 O O . ARG A 1 653 ? -17.104 -5.210 19.147 1.00 84.50 653 ARG A O 1
ATOM 5237 N N . LEU A 1 654 ? -17.434 -3.048 19.677 1.00 90.12 654 LEU A N 1
ATOM 5238 C CA . LEU A 1 654 ? -18.892 -3.056 19.544 1.00 90.12 654 LEU A CA 1
ATOM 5239 C C . LEU A 1 654 ? -19.350 -3.313 18.101 1.00 90.12 654 LEU A C 1
ATOM 5241 O O . LEU A 1 654 ? -20.374 -3.951 17.895 1.00 90.12 654 LEU A O 1
ATOM 5245 N N . LYS A 1 655 ? -18.570 -2.906 17.092 1.00 90.12 655 LYS A N 1
ATOM 5246 C CA . LYS A 1 655 ? -18.891 -3.167 15.675 1.00 90.12 655 LYS A CA 1
ATOM 5247 C C . LYS A 1 655 ? -18.740 -4.633 15.230 1.00 90.12 655 LYS A C 1
ATOM 5249 O O . LYS A 1 655 ? -19.014 -4.952 14.073 1.00 90.12 655 LYS A O 1
ATOM 5254 N N . GLN A 1 656 ? -18.283 -5.533 16.104 1.00 87.62 656 GLN A N 1
ATOM 5255 C CA . GLN A 1 656 ? -18.104 -6.950 15.762 1.00 87.62 656 GLN A CA 1
ATOM 5256 C C . GLN A 1 656 ? -19.360 -7.801 16.005 1.00 87.62 656 GLN A C 1
ATOM 5258 O O . GLN A 1 656 ? -19.490 -8.862 15.398 1.00 87.62 656 GLN A O 1
ATOM 5263 N N . VAL A 1 657 ? -20.283 -7.342 16.853 1.00 90.50 657 VAL A N 1
ATOM 5264 C CA . VAL A 1 657 ? -21.475 -8.099 17.269 1.00 90.50 657 VAL A CA 1
ATOM 5265 C C . VAL A 1 657 ? -22.734 -7.629 16.539 1.00 90.50 657 VAL A C 1
ATOM 5267 O O . VAL A 1 657 ? -22.842 -6.460 16.172 1.00 90.50 657 VAL A O 1
ATOM 5270 N N . ASP A 1 658 ? -23.694 -8.533 16.334 1.00 92.19 658 ASP A N 1
ATOM 5271 C CA . ASP A 1 658 ? -25.021 -8.217 15.781 1.00 92.19 658 ASP A CA 1
ATOM 5272 C C . ASP A 1 658 ? -26.082 -8.099 16.896 1.00 92.19 658 ASP A C 1
ATOM 5274 O O . ASP A 1 658 ? -27.062 -8.850 16.935 1.00 92.19 658 ASP A O 1
ATOM 5278 N N . GLU A 1 659 ? -25.877 -7.166 17.830 1.00 94.25 659 GLU A N 1
ATOM 5279 C CA . GLU A 1 659 ? -26.712 -6.960 19.025 1.00 94.25 659 GLU A CA 1
ATOM 5280 C C . GLU A 1 659 ? -26.899 -5.466 19.350 1.00 94.25 659 GLU A C 1
ATOM 5282 O O . GLU A 1 659 ? -26.275 -4.594 18.738 1.00 94.25 659 GLU A O 1
ATOM 5287 N N . ASP A 1 660 ? -27.769 -5.166 20.319 1.00 94.31 660 ASP A N 1
ATOM 5288 C CA . ASP A 1 660 ? -27.809 -3.845 20.949 1.00 94.31 660 ASP A CA 1
ATOM 5289 C C . ASP A 1 660 ? -26.474 -3.576 21.650 1.00 94.31 660 ASP A C 1
ATOM 5291 O O . ASP A 1 660 ? -25.979 -4.413 22.406 1.00 94.31 660 ASP A O 1
ATOM 5295 N N . VAL A 1 661 ? -25.916 -2.383 21.461 1.00 94.12 661 VAL A N 1
ATOM 5296 C CA . VAL A 1 661 ? -24.634 -2.007 22.065 1.00 94.12 661 VAL A CA 1
ATOM 5297 C C . VAL A 1 661 ? -24.823 -0.893 23.083 1.00 94.12 661 VAL A C 1
ATOM 5299 O O . VAL A 1 661 ? -25.649 0.002 22.906 1.00 94.12 661 VAL A O 1
ATOM 5302 N N . GLN A 1 662 ? -24.043 -0.935 24.159 1.00 92.56 662 GLN A N 1
ATOM 5303 C CA . GLN A 1 662 ? -24.069 0.068 25.218 1.00 92.56 662 GLN A CA 1
ATOM 5304 C C . GLN A 1 662 ? -22.646 0.452 25.607 1.00 92.56 662 GLN A C 1
ATOM 5306 O O . GLN A 1 662 ? -21.780 -0.409 25.758 1.00 92.56 662 GLN A O 1
ATOM 5311 N N . PHE A 1 663 ? -22.413 1.747 25.798 1.00 91.88 663 PHE A N 1
ATOM 5312 C CA . PHE A 1 663 ? -21.151 2.271 26.310 1.00 91.88 663 PHE A CA 1
ATOM 5313 C C . PHE A 1 663 ? -21.393 3.440 27.262 1.00 91.88 663 PHE A C 1
ATOM 5315 O O . PHE A 1 663 ? -22.418 4.123 27.209 1.00 91.88 663 PHE A O 1
ATOM 5322 N N . ILE A 1 664 ? -20.437 3.648 28.163 1.00 91.25 664 ILE A N 1
ATOM 5323 C CA . ILE A 1 664 ? -20.497 4.710 29.168 1.00 91.25 664 ILE A CA 1
ATOM 5324 C C . ILE A 1 664 ? -20.322 6.057 28.466 1.00 91.25 664 ILE A C 1
ATOM 5326 O O . ILE A 1 664 ? -19.408 6.228 27.659 1.00 91.25 664 ILE A O 1
ATOM 5330 N N . CYS A 1 665 ? -21.182 7.020 28.790 1.00 91.94 665 CYS A N 1
ATOM 5331 C CA . CYS A 1 665 ? -21.032 8.385 28.309 1.00 91.94 665 CYS A CA 1
ATOM 5332 C C . CYS A 1 665 ? -19.780 9.017 28.932 1.00 91.94 665 CYS A C 1
ATOM 5334 O O . CYS A 1 665 ? -19.677 9.059 30.164 1.00 91.94 665 CYS A O 1
ATOM 5336 N N . PRO A 1 666 ? -18.828 9.523 28.128 1.00 92.00 666 PRO A N 1
ATOM 5337 C CA . PRO A 1 666 ? -17.678 10.234 28.663 1.00 92.00 666 PRO A CA 1
ATOM 5338 C C . PRO A 1 666 ? -18.112 11.408 29.543 1.00 92.00 666 PRO A C 1
ATOM 5340 O O . PRO A 1 666 ? -19.013 12.170 29.189 1.00 92.00 666 PRO A O 1
ATOM 5343 N N . PHE A 1 667 ? -17.447 11.579 30.686 1.00 90.31 667 PHE A N 1
ATOM 5344 C CA . PHE A 1 667 ? -17.813 12.602 31.668 1.00 90.31 667 PHE A CA 1
ATOM 5345 C C . PHE A 1 667 ? -17.843 14.009 31.058 1.00 90.31 667 PHE A C 1
ATOM 5347 O O . PHE A 1 667 ? -18.813 14.740 31.251 1.00 90.31 667 PHE A O 1
ATOM 5354 N N . ASN A 1 668 ? -16.821 14.372 30.274 1.00 92.12 668 ASN A N 1
ATOM 5355 C CA . ASN A 1 668 ? -16.751 15.689 29.645 1.00 92.12 668 ASN A CA 1
ATOM 5356 C C . ASN A 1 668 ? -17.808 15.868 28.542 1.00 92.12 668 ASN A C 1
ATOM 5358 O O . ASN A 1 668 ? -18.359 16.962 28.425 1.00 92.12 668 ASN A O 1
ATOM 5362 N N . LEU A 1 669 ? -18.171 14.813 27.800 1.00 94.62 669 LEU A N 1
ATOM 5363 C CA . LEU A 1 669 ? -19.304 14.863 26.865 1.00 94.62 669 LEU A CA 1
ATOM 5364 C C . LEU A 1 669 ? -20.608 15.143 27.620 1.00 94.62 669 LEU A C 1
ATOM 5366 O O . LEU A 1 669 ? -21.363 16.039 27.244 1.00 94.62 669 LEU A O 1
ATOM 5370 N N . GLY A 1 670 ? -20.818 14.440 28.736 1.00 93.38 670 GLY A N 1
ATOM 5371 C CA . GLY A 1 670 ? -21.941 14.668 29.638 1.00 93.38 670 GLY A CA 1
ATOM 5372 C C . GLY A 1 670 ? -22.003 16.112 30.147 1.00 93.38 670 GLY A C 1
ATOM 5373 O O . GLY A 1 670 ? -23.056 16.744 30.087 1.00 93.38 670 GLY A O 1
ATOM 5374 N N . GLN A 1 671 ? -20.870 16.672 30.579 1.00 93.31 671 GLN A N 1
ATOM 5375 C CA . GLN A 1 671 ? -20.793 18.058 31.049 1.00 93.31 671 GLN A CA 1
ATOM 5376 C C . GLN A 1 671 ? -21.079 19.089 29.952 1.00 93.31 671 GLN A C 1
ATOM 5378 O O . GLN A 1 671 ? -21.770 20.074 30.210 1.00 93.31 671 GLN A O 1
ATOM 5383 N N . VAL A 1 672 ? -20.539 18.907 28.742 1.00 94.38 672 VAL A N 1
ATOM 5384 C CA . VAL A 1 672 ? -20.793 19.825 27.617 1.00 94.38 672 VAL A CA 1
ATOM 5385 C C . VAL A 1 672 ? -22.270 19.771 27.220 1.00 94.38 672 VAL A C 1
ATOM 5387 O O . VAL A 1 672 ? -22.892 20.819 27.050 1.00 94.38 672 VAL A O 1
ATOM 5390 N N . ALA A 1 673 ? -22.860 18.576 27.165 1.00 93.75 673 ALA A N 1
ATOM 5391 C CA . ALA A 1 673 ? -24.277 18.388 26.871 1.00 93.75 673 ALA A CA 1
ATOM 5392 C C . ALA A 1 673 ? -25.189 19.036 27.933 1.00 93.75 673 ALA A C 1
ATOM 5394 O O . ALA A 1 673 ? -26.095 19.793 27.577 1.00 93.75 673 ALA A O 1
ATOM 5395 N N . GLN A 1 674 ? -24.902 18.835 29.227 1.00 93.06 674 GLN A N 1
ATOM 5396 C CA . GLN A 1 674 ? -25.682 19.402 30.342 1.00 93.06 674 GLN A CA 1
ATOM 5397 C C . GLN A 1 674 ? -25.710 20.936 30.362 1.00 93.06 674 GLN A C 1
ATOM 5399 O O . GLN A 1 674 ? -26.668 21.524 30.858 1.00 93.06 674 GLN A O 1
ATOM 5404 N N . LYS A 1 675 ? -24.700 21.611 29.795 1.00 93.00 675 LYS A N 1
ATOM 5405 C CA . LYS A 1 675 ? -24.712 23.080 29.651 1.00 93.00 675 LYS A CA 1
ATOM 5406 C C . LYS A 1 675 ? -25.775 23.578 28.670 1.00 93.00 675 LYS A C 1
ATOM 5408 O O . LYS A 1 675 ? -26.092 24.765 28.688 1.00 93.00 675 LYS A O 1
ATOM 5413 N N . LYS A 1 676 ? -26.278 22.712 27.786 1.00 92.12 676 LYS A N 1
ATOM 5414 C CA . LYS A 1 676 ? -27.276 23.058 26.766 1.00 92.12 676 LYS A CA 1
ATOM 5415 C C . LYS A 1 676 ? -28.679 22.617 27.169 1.00 92.12 676 LYS A C 1
ATOM 5417 O O . LYS A 1 676 ? -29.599 23.425 27.088 1.00 92.12 676 LYS A O 1
ATOM 5422 N N . LYS A 1 677 ? -28.848 21.354 27.571 1.00 92.50 677 LYS A N 1
ATOM 5423 C CA . LYS A 1 677 ? -30.127 20.773 28.018 1.00 92.50 677 LYS A CA 1
ATOM 5424 C C . LYS A 1 677 ? -29.902 19.466 28.782 1.00 92.50 677 LYS A C 1
ATOM 5426 O O . LYS A 1 677 ? -28.796 18.929 28.786 1.00 92.50 677 LYS A O 1
ATOM 5431 N N . ASP A 1 678 ? -30.961 18.963 29.416 1.00 90.00 678 ASP A N 1
ATOM 5432 C CA . ASP A 1 678 ? -30.938 17.673 30.113 1.00 90.00 678 ASP A CA 1
ATOM 5433 C C . ASP A 1 678 ? -30.518 16.548 29.165 1.00 90.00 678 ASP A C 1
ATOM 5435 O O . ASP A 1 678 ? -30.943 16.514 28.007 1.00 90.00 678 ASP A O 1
ATOM 5439 N N . LEU A 1 679 ? -29.695 15.618 29.659 1.00 89.75 679 LEU A N 1
ATOM 5440 C CA . LEU A 1 679 ? -29.075 14.605 28.806 1.00 89.75 679 LEU A CA 1
ATOM 5441 C C . LEU A 1 679 ? -30.102 13.720 28.091 1.00 89.75 679 LEU A C 1
ATOM 5443 O O . LEU A 1 679 ? -29.957 13.455 26.905 1.00 89.75 679 LEU A O 1
ATOM 5447 N N . GLU A 1 680 ? -31.156 13.316 28.801 1.00 91.19 680 GLU A N 1
ATOM 5448 C CA . GLU A 1 680 ? -32.247 12.473 28.291 1.00 91.19 680 GLU A CA 1
ATOM 5449 C C . GLU A 1 680 ? -32.920 13.075 27.050 1.00 91.19 680 GLU A C 1
ATOM 5451 O O . GLU A 1 680 ? -33.190 12.362 26.082 1.00 91.19 680 GLU A O 1
ATOM 5456 N N . LYS A 1 681 ? -33.071 14.406 27.014 1.00 92.94 681 LYS A N 1
ATOM 5457 C CA . LYS A 1 681 ? -33.716 15.129 25.907 1.00 92.94 681 LYS A CA 1
ATOM 5458 C C . LYS A 1 681 ? -32.945 15.053 24.590 1.00 92.94 681 LYS A C 1
ATOM 5460 O O . LYS A 1 681 ? -33.534 15.287 23.540 1.00 92.94 681 LYS A O 1
ATOM 5465 N N . PHE A 1 682 ? -31.644 14.749 24.608 1.00 93.50 682 PHE A N 1
ATOM 5466 C CA . PHE A 1 682 ? -30.875 14.534 23.372 1.00 93.50 682 PHE A CA 1
ATOM 5467 C C . PHE A 1 682 ? -31.255 13.225 22.660 1.00 93.50 682 PHE A C 1
ATOM 5469 O O . PHE A 1 682 ? -31.035 13.096 21.459 1.00 93.50 682 PHE A O 1
ATOM 5476 N N . PHE A 1 683 ? -31.843 12.261 23.373 1.00 94.94 683 PHE A N 1
ATOM 5477 C CA . PHE A 1 683 ? -32.154 10.936 22.832 1.00 94.94 683 PHE A CA 1
ATOM 5478 C C . PHE A 1 683 ? -33.609 10.805 22.368 1.00 94.94 683 PHE A C 1
ATOM 5480 O O . PHE A 1 683 ? -33.889 9.994 21.491 1.00 94.94 683 PHE A O 1
ATOM 5487 N N . GLU A 1 684 ? -34.530 11.619 22.899 1.00 91.06 684 GLU A N 1
ATOM 5488 C CA . GLU A 1 684 ? -35.973 11.541 22.608 1.00 91.06 684 GLU A CA 1
ATOM 5489 C C . GLU A 1 684 ? -36.308 11.655 21.111 1.00 91.06 684 GLU A C 1
ATOM 5491 O O . GLU A 1 684 ? -37.220 10.985 20.625 1.00 91.06 684 GLU A O 1
ATOM 5496 N N . SER A 1 685 ? -35.569 12.480 20.362 1.00 85.31 685 SER A N 1
ATOM 5497 C CA . SER A 1 685 ? -35.804 12.714 18.931 1.00 85.31 685 SER A CA 1
ATOM 5498 C C . SER A 1 685 ? -35.013 11.792 18.001 1.00 85.31 685 SER A C 1
ATOM 5500 O O . SER A 1 685 ? -35.233 11.827 16.790 1.00 85.31 685 SER A O 1
ATOM 5502 N N . VAL A 1 686 ? -34.086 10.983 18.526 1.00 93.69 686 VAL A N 1
ATOM 5503 C CA . VAL A 1 686 ? -33.137 10.211 17.712 1.00 93.69 686 VAL A CA 1
ATOM 5504 C C . VAL A 1 686 ? -33.477 8.726 17.742 1.00 93.69 686 VAL A C 1
ATOM 5506 O O . VAL A 1 686 ? -33.209 8.000 18.699 1.00 93.69 686 VAL A O 1
ATOM 5509 N N . LYS A 1 687 ? -34.055 8.237 16.641 1.00 94.56 687 LYS A N 1
ATOM 5510 C CA . LYS A 1 687 ? -34.464 6.833 16.519 1.00 94.56 687 LYS A CA 1
ATOM 5511 C C . LYS A 1 687 ? -33.255 5.898 16.607 1.00 94.56 687 LYS A C 1
ATOM 5513 O O . LYS A 1 687 ? -32.309 6.029 15.830 1.00 94.56 687 LYS A O 1
ATOM 5518 N N . GLY A 1 688 ? -33.348 4.889 17.472 1.00 94.56 688 GLY A N 1
ATOM 5519 C CA . GLY A 1 688 ? -32.324 3.853 17.642 1.00 94.56 688 GLY A CA 1
ATOM 5520 C C . GLY A 1 688 ? -31.216 4.213 18.634 1.00 94.56 688 GLY A C 1
ATOM 5521 O O . GLY A 1 688 ? -30.250 3.460 18.742 1.00 94.56 688 GLY A O 1
ATOM 5522 N N . ALA A 1 689 ? -31.352 5.329 19.357 1.00 96.25 689 ALA A N 1
ATOM 5523 C CA . ALA A 1 689 ? -30.548 5.654 20.528 1.00 96.25 689 ALA A CA 1
ATOM 5524 C C . ALA A 1 689 ? -31.440 5.763 21.770 1.00 96.25 689 ALA A C 1
ATOM 5526 O O . ALA A 1 689 ? -32.607 6.135 21.681 1.00 96.25 689 ALA A O 1
ATOM 5527 N N . SER A 1 690 ? -30.891 5.438 22.936 1.00 94.94 690 SER A N 1
ATOM 5528 C CA . SER A 1 690 ? -31.554 5.657 24.222 1.00 94.94 690 SER A CA 1
ATOM 5529 C C . SER A 1 690 ? -30.533 5.942 25.316 1.00 94.94 690 SER A C 1
ATOM 5531 O O . SER A 1 690 ? -29.373 5.526 25.233 1.00 94.94 690 SER A O 1
ATOM 5533 N N . TRP A 1 691 ? -30.982 6.666 26.334 1.00 93.31 691 TRP A N 1
ATOM 5534 C CA . TRP A 1 691 ? -30.209 6.973 27.527 1.00 93.31 691 TRP A CA 1
ATOM 5535 C C . TRP A 1 691 ? -30.582 6.023 28.662 1.00 93.31 691 TRP A C 1
ATOM 5537 O O . TRP A 1 691 ? -31.767 5.800 28.907 1.00 93.31 691 TRP A O 1
ATOM 5547 N N . ASN A 1 692 ? -29.585 5.482 29.362 1.00 88.44 692 ASN A N 1
ATOM 5548 C CA . ASN A 1 692 ? -29.801 4.675 30.561 1.00 88.44 692 ASN A CA 1
ATOM 5549 C C . ASN A 1 692 ? -28.715 4.957 31.608 1.00 88.44 692 ASN A C 1
ATOM 5551 O O . ASN A 1 692 ? -27.580 4.515 31.440 1.00 88.44 692 ASN A O 1
ATOM 5555 N N . GLU A 1 693 ? -29.063 5.710 32.658 1.00 82.50 693 GLU A N 1
ATOM 5556 C CA . GLU A 1 693 ? -28.258 5.916 33.878 1.00 82.50 693 GLU A CA 1
ATOM 5557 C C . GLU A 1 693 ? -26.743 6.112 33.636 1.00 82.50 693 GLU A C 1
ATOM 5559 O O . GLU A 1 693 ? -25.899 5.423 34.204 1.00 82.50 693 GLU A O 1
ATOM 5564 N N . GLY A 1 694 ? -26.363 7.051 32.761 1.00 86.56 694 GLY A N 1
ATOM 5565 C CA . GLY A 1 694 ? -24.948 7.328 32.461 1.00 86.56 694 GLY A CA 1
ATOM 5566 C C . GLY A 1 694 ? -24.411 6.640 31.203 1.00 86.56 694 GLY A C 1
ATOM 5567 O O . GLY A 1 694 ? -23.270 6.889 30.810 1.00 86.56 694 GLY A O 1
ATOM 5568 N N . SER A 1 695 ? -25.214 5.799 30.551 1.00 91.81 695 SER A N 1
ATOM 5569 C CA . SER A 1 695 ? -24.829 5.051 29.356 1.00 91.81 695 SER A CA 1
ATOM 5570 C C . SER A 1 695 ? -25.645 5.425 28.126 1.00 91.81 695 SER A C 1
ATOM 5572 O O . SER A 1 695 ? -26.848 5.678 28.196 1.00 91.81 695 SER A O 1
ATOM 5574 N N . ILE A 1 696 ? -24.977 5.370 26.978 1.00 94.81 696 ILE A N 1
ATOM 5575 C CA . ILE A 1 696 ? -25.572 5.508 25.654 1.00 94.81 696 ILE A CA 1
ATOM 5576 C C . ILE A 1 696 ? -25.824 4.103 25.119 1.00 94.81 696 ILE A C 1
ATOM 5578 O O . ILE A 1 696 ? -24.888 3.309 25.001 1.00 94.81 696 ILE A O 1
ATOM 5582 N N . LYS A 1 697 ? -27.081 3.797 24.795 1.00 95.19 697 LYS A N 1
ATOM 5583 C CA . LYS A 1 697 ? -27.475 2.533 24.173 1.00 95.19 697 LYS A CA 1
ATOM 5584 C C . LYS A 1 697 ? -27.882 2.768 22.721 1.00 95.19 697 LYS A C 1
ATOM 5586 O O . LYS A 1 697 ? -28.691 3.652 22.441 1.00 95.19 697 LYS A O 1
ATOM 5591 N N . ILE A 1 698 ? -27.347 1.959 21.813 1.00 96.06 698 ILE A N 1
ATOM 5592 C CA . ILE A 1 698 ? -27.641 1.980 20.378 1.00 96.06 698 ILE A CA 1
ATOM 5593 C C . ILE A 1 698 ? -28.277 0.648 19.992 1.00 96.06 698 ILE A C 1
ATOM 5595 O O . ILE A 1 698 ? -27.744 -0.417 20.297 1.00 96.06 698 ILE A O 1
ATOM 5599 N N . SER A 1 699 ? -29.422 0.718 19.318 1.00 96.56 699 SER A N 1
ATOM 5600 C CA . SER A 1 699 ? -30.153 -0.464 18.853 1.00 96.56 699 SER A CA 1
ATOM 5601 C C . SER A 1 699 ? -29.381 -1.234 17.780 1.00 96.56 699 SER A C 1
ATOM 5603 O O . SER A 1 699 ? -28.732 -0.615 16.927 1.00 96.56 699 SER A O 1
ATOM 5605 N N . LYS A 1 700 ? -29.564 -2.553 17.735 1.00 96.12 700 LYS A N 1
ATOM 5606 C CA . LYS A 1 700 ? -29.079 -3.441 16.669 1.00 96.12 700 LYS A CA 1
ATOM 5607 C C . LYS A 1 700 ? -29.414 -2.932 15.260 1.00 96.12 700 LYS A C 1
ATOM 5609 O O . LYS A 1 700 ? -28.557 -2.932 14.379 1.00 96.12 700 LYS A O 1
ATOM 5614 N N . GLU A 1 701 ? -30.633 -2.447 15.023 1.00 96.12 701 GLU A N 1
ATOM 5615 C CA . GLU A 1 701 ? -31.055 -1.940 13.707 1.00 96.12 701 GLU A CA 1
ATOM 5616 C C . GLU A 1 701 ? -30.236 -0.717 13.284 1.00 96.12 701 GLU A C 1
ATOM 5618 O O . GLU A 1 701 ? -29.861 -0.574 12.119 1.00 96.12 701 GLU A O 1
ATOM 5623 N N . LYS A 1 702 ? -29.918 0.159 14.242 1.00 96.38 702 LYS A N 1
ATOM 5624 C CA . LYS A 1 702 ? -29.058 1.319 13.997 1.00 96.38 702 LYS A CA 1
ATOM 5625 C C . LYS A 1 702 ? -27.606 0.902 13.756 1.00 96.38 702 LYS A C 1
ATOM 5627 O O . LYS A 1 702 ? -26.974 1.463 12.866 1.00 96.38 702 LYS A O 1
ATOM 5632 N N . MET A 1 703 ? -27.108 -0.111 14.468 1.00 96.38 703 MET A N 1
ATOM 5633 C CA . MET A 1 703 ? -25.796 -0.696 14.176 1.00 96.38 703 MET A CA 1
ATOM 5634 C C . MET A 1 703 ? -25.727 -1.212 12.735 1.00 96.38 703 MET A C 1
ATOM 5636 O O . MET A 1 703 ? -24.786 -0.870 12.027 1.00 96.38 703 MET A O 1
ATOM 5640 N N . LYS A 1 704 ? -26.748 -1.930 12.248 1.00 96.00 704 LYS A N 1
ATOM 5641 C CA . LYS A 1 704 ? -26.818 -2.375 10.841 1.00 96.00 704 LYS A CA 1
ATOM 5642 C C . LYS A 1 704 ? -26.804 -1.213 9.847 1.00 96.00 704 LYS A C 1
ATOM 5644 O O . LYS A 1 704 ? -26.108 -1.291 8.838 1.00 96.00 704 LYS A O 1
ATOM 5649 N N . TYR A 1 705 ? -27.503 -0.119 10.152 1.00 96.38 705 TYR A N 1
ATOM 5650 C CA . TYR A 1 705 ? -27.506 1.083 9.311 1.00 96.38 705 TYR A CA 1
ATOM 5651 C C . TYR A 1 705 ? -26.102 1.685 9.124 1.00 96.38 705 TYR A C 1
ATOM 5653 O O . TYR A 1 705 ? -25.776 2.153 8.036 1.00 96.38 705 TYR A O 1
ATOM 5661 N N . PHE A 1 706 ? -25.226 1.626 10.135 1.00 96.81 706 PHE A N 1
ATOM 5662 C CA . PHE A 1 706 ? -23.846 2.113 9.989 1.00 96.81 706 PHE A CA 1
ATOM 5663 C C . PHE A 1 706 ? -23.030 1.326 8.957 1.00 96.81 706 PHE A C 1
ATOM 5665 O O . PHE A 1 706 ? -22.090 1.871 8.382 1.00 96.81 706 PHE A O 1
ATOM 5672 N N . PHE A 1 707 ? -23.386 0.065 8.709 1.00 96.88 707 PHE A N 1
ATOM 5673 C CA . PHE A 1 707 ? -22.711 -0.803 7.745 1.00 96.88 707 PHE A CA 1
ATOM 5674 C C . PHE A 1 707 ? -23.266 -0.680 6.326 1.00 96.88 707 PHE A C 1
ATOM 5676 O O . PHE A 1 707 ? -22.615 -1.127 5.386 1.00 96.88 707 PHE A O 1
ATOM 5683 N N . GLU A 1 708 ? -24.450 -0.095 6.148 1.00 95.62 708 GLU A N 1
ATOM 5684 C CA . GLU A 1 708 ? -25.210 -0.195 4.902 1.00 95.62 708 GLU A CA 1
ATOM 5685 C C . GLU A 1 708 ? -24.430 0.293 3.672 1.00 95.62 708 GLU A C 1
ATOM 5687 O O . GLU A 1 708 ? -24.410 -0.385 2.647 1.00 95.62 708 GLU A O 1
ATOM 5692 N N . GLU A 1 709 ? -23.704 1.405 3.797 1.00 95.06 709 GLU A N 1
ATOM 5693 C CA . GLU A 1 709 ? -22.867 1.949 2.722 1.00 95.06 709 GLU A CA 1
ATOM 5694 C C . GLU A 1 709 ? -21.768 0.957 2.288 1.00 95.06 709 GLU A C 1
ATOM 5696 O O . GLU A 1 709 ? -21.631 0.651 1.100 1.00 95.06 709 GLU A O 1
ATOM 5701 N N . SER A 1 710 ? -21.040 0.382 3.251 1.00 95.38 710 SER A N 1
ATOM 5702 C CA . SER A 1 710 ? -20.013 -0.638 3.005 1.00 95.38 710 SER A CA 1
ATOM 5703 C C . SER A 1 710 ? -20.601 -1.917 2.405 1.00 95.38 710 SER A C 1
ATOM 5705 O O . SER A 1 710 ? -20.076 -2.441 1.422 1.00 95.38 710 SER A O 1
ATOM 5707 N N . LEU A 1 711 ? -21.716 -2.409 2.951 1.00 96.25 711 LEU A N 1
ATOM 5708 C CA . LEU A 1 711 ? -22.361 -3.653 2.516 1.00 96.25 711 LEU A CA 1
ATOM 5709 C C . LEU A 1 711 ? -22.928 -3.552 1.099 1.00 96.25 711 LEU A C 1
ATOM 5711 O O . LEU A 1 711 ? -22.757 -4.470 0.290 1.00 96.25 711 LEU A O 1
ATOM 5715 N N . GLN A 1 712 ? -23.549 -2.421 0.762 1.00 95.00 712 GLN A N 1
ATOM 5716 C CA . GLN A 1 712 ? -24.016 -2.148 -0.595 1.00 95.00 712 GLN A CA 1
ATOM 5717 C C . GLN A 1 712 ? -22.839 -2.037 -1.575 1.00 95.00 712 GLN A C 1
ATOM 5719 O O . GLN A 1 712 ? -22.917 -2.565 -2.687 1.00 95.00 712 GLN A O 1
ATOM 5724 N N . GLY A 1 713 ? -21.735 -1.406 -1.159 1.00 93.25 713 GLY A N 1
ATOM 5725 C CA . GLY A 1 713 ? -20.496 -1.335 -1.933 1.00 93.25 713 GLY A CA 1
ATOM 5726 C C . GLY A 1 713 ? -19.919 -2.714 -2.265 1.00 93.25 713 GLY A C 1
ATOM 5727 O O . GLY A 1 713 ? -19.651 -3.002 -3.434 1.00 93.25 713 GLY A O 1
ATOM 5728 N N . ILE A 1 714 ? -19.792 -3.588 -1.259 1.00 94.44 714 ILE A N 1
ATOM 5729 C CA . ILE A 1 714 ? -19.339 -4.980 -1.429 1.00 94.44 714 ILE A CA 1
ATOM 5730 C C . ILE A 1 714 ? -20.285 -5.735 -2.374 1.00 94.44 714 ILE A C 1
ATOM 5732 O O . ILE A 1 714 ? -19.843 -6.326 -3.358 1.00 94.44 714 ILE A O 1
ATOM 5736 N N . THR A 1 715 ? -21.596 -5.659 -2.129 1.00 94.81 715 THR A N 1
ATOM 5737 C CA . THR A 1 715 ? -22.624 -6.362 -2.917 1.00 94.81 715 THR A CA 1
ATOM 5738 C C . THR A 1 715 ? -22.597 -5.964 -4.384 1.00 94.81 715 THR A C 1
ATOM 5740 O O . THR A 1 715 ? -22.671 -6.822 -5.263 1.00 94.81 715 THR A O 1
ATOM 5743 N N . ARG A 1 716 ? -22.467 -4.665 -4.669 1.00 94.38 716 ARG A N 1
ATOM 5744 C CA . ARG A 1 716 ? -22.380 -4.154 -6.039 1.00 94.38 716 ARG A CA 1
ATOM 5745 C C . ARG A 1 716 ? -21.173 -4.737 -6.770 1.00 94.38 716 ARG A C 1
ATOM 5747 O O . ARG A 1 716 ? -21.328 -5.215 -7.890 1.00 94.38 716 ARG A O 1
ATOM 5754 N N . ASN A 1 717 ? -19.998 -4.723 -6.140 1.00 93.19 717 ASN A N 1
ATOM 5755 C CA . ASN A 1 717 ? -18.777 -5.254 -6.744 1.00 93.19 717 ASN A CA 1
ATOM 5756 C C . ASN A 1 717 ? -18.855 -6.771 -6.960 1.00 93.19 717 ASN A C 1
ATOM 5758 O O . ASN A 1 717 ? -18.489 -7.251 -8.032 1.00 93.19 717 ASN A O 1
ATOM 5762 N N . LEU A 1 718 ? -19.389 -7.516 -5.986 1.00 94.44 718 LEU A N 1
ATOM 5763 C CA . LEU A 1 718 ? -19.593 -8.959 -6.114 1.00 94.44 718 LEU A CA 1
ATOM 5764 C C . LEU A 1 718 ? -20.545 -9.301 -7.261 1.00 94.44 718 LEU A C 1
ATOM 5766 O O . LEU A 1 718 ? -20.201 -10.140 -8.086 1.00 94.44 718 LEU A O 1
ATOM 5770 N N . ARG A 1 719 ? -21.688 -8.613 -7.383 1.00 93.62 719 ARG A N 1
ATOM 5771 C CA . ARG A 1 719 ? -22.628 -8.824 -8.500 1.00 93.62 719 ARG A CA 1
ATOM 5772 C C . ARG A 1 719 ? -21.974 -8.551 -9.857 1.00 93.62 719 ARG A C 1
ATOM 5774 O O . ARG A 1 719 ? -22.071 -9.387 -10.742 1.00 93.62 719 ARG A O 1
ATOM 5781 N N . ILE A 1 720 ? -21.205 -7.465 -9.992 1.00 92.62 720 ILE A N 1
ATOM 5782 C CA . ILE A 1 720 ? -20.461 -7.157 -11.232 1.00 92.62 720 ILE A CA 1
ATOM 5783 C C . ILE A 1 720 ? -19.492 -8.285 -11.624 1.00 92.62 720 ILE A C 1
ATOM 5785 O O . ILE A 1 720 ? -19.253 -8.508 -12.812 1.00 92.62 720 ILE A O 1
ATOM 5789 N N . ILE A 1 721 ? -18.884 -8.964 -10.648 1.00 92.94 721 ILE A N 1
ATOM 5790 C CA . ILE A 1 721 ? -17.969 -10.085 -10.893 1.00 92.94 721 ILE A CA 1
ATOM 5791 C C . ILE A 1 721 ? -18.744 -11.369 -11.204 1.00 92.94 721 ILE A C 1
ATOM 5793 O O . ILE A 1 721 ? -18.363 -12.076 -12.135 1.00 92.94 721 ILE A O 1
ATOM 5797 N N . LEU A 1 722 ? -19.812 -11.656 -10.459 1.00 92.19 722 LEU A N 1
ATOM 5798 C CA . LEU A 1 722 ? -20.655 -12.843 -10.631 1.00 92.19 722 LEU A CA 1
ATOM 5799 C C . LEU A 1 722 ? -21.454 -12.820 -11.942 1.00 92.19 722 LEU A C 1
ATOM 5801 O O . LEU A 1 722 ? -21.696 -13.876 -12.513 1.00 92.19 722 LEU A O 1
ATOM 5805 N N . ASP A 1 723 ? -21.779 -11.638 -12.472 1.00 90.56 723 ASP A N 1
ATOM 5806 C CA . ASP A 1 723 ? -22.400 -11.464 -13.795 1.00 90.56 723 ASP A CA 1
ATOM 5807 C C . ASP A 1 723 ? -21.451 -11.830 -14.958 1.00 90.56 723 ASP A C 1
ATOM 5809 O O . ASP A 1 723 ? -21.837 -11.815 -16.130 1.00 90.56 723 ASP A O 1
ATOM 5813 N N . LYS A 1 724 ? -20.180 -12.136 -14.670 1.00 88.62 724 LYS A N 1
ATOM 5814 C CA . LYS A 1 724 ? -19.206 -12.601 -15.665 1.00 88.62 724 LYS A CA 1
ATOM 5815 C C . LYS A 1 724 ? -19.280 -14.118 -15.803 1.00 88.62 724 LYS A C 1
ATOM 5817 O O . LYS A 1 724 ? -19.690 -14.824 -14.894 1.00 88.62 724 LYS A O 1
ATOM 5822 N N . ASN A 1 725 ? -18.785 -14.642 -16.925 1.00 87.00 725 ASN A N 1
ATOM 5823 C CA . ASN A 1 725 ? -18.765 -16.082 -17.222 1.00 87.00 725 ASN A CA 1
ATOM 5824 C C . ASN A 1 725 ? -17.702 -16.870 -16.412 1.00 87.00 725 ASN A C 1
ATOM 5826 O O . ASN A 1 725 ? -16.981 -17.693 -16.978 1.00 87.00 725 ASN A O 1
ATOM 5830 N N . PHE A 1 726 ? -17.570 -16.608 -15.110 1.00 89.88 726 PHE A N 1
ATOM 5831 C CA . PHE A 1 726 ? -16.726 -17.372 -14.188 1.00 89.88 726 PHE A CA 1
ATOM 5832 C C . PHE A 1 726 ? -17.549 -18.448 -13.473 1.00 89.88 726 PHE A C 1
ATOM 5834 O O . PHE A 1 726 ? -18.739 -18.275 -13.226 1.00 89.88 726 PHE A O 1
ATOM 5841 N N . LYS A 1 727 ? -16.913 -19.563 -13.107 1.00 91.56 727 LYS A N 1
ATOM 5842 C CA . LYS A 1 727 ? -17.541 -20.655 -12.349 1.00 91.56 727 LYS A CA 1
ATOM 5843 C C . LYS A 1 727 ? -17.186 -20.532 -10.870 1.00 91.56 727 LYS A C 1
ATOM 5845 O O . LYS A 1 727 ? -16.477 -21.375 -10.330 1.00 91.56 727 LYS A O 1
ATOM 5850 N N . ILE A 1 728 ? -17.629 -19.444 -10.243 1.00 94.19 728 ILE A N 1
ATOM 5851 C CA . ILE A 1 728 ? -17.300 -19.135 -8.847 1.00 94.19 728 ILE A CA 1
ATOM 5852 C C . ILE A 1 728 ? -17.956 -20.152 -7.909 1.00 94.19 728 ILE A C 1
ATOM 5854 O O . ILE A 1 728 ? -19.176 -20.232 -7.828 1.00 94.19 728 ILE A O 1
ATOM 5858 N N . GLU A 1 729 ? -17.138 -20.909 -7.180 1.00 91.62 729 GLU A N 1
ATOM 5859 C CA . GLU A 1 729 ? -17.595 -21.865 -6.168 1.00 91.62 729 GLU A CA 1
ATOM 5860 C C . GLU A 1 729 ? -17.688 -21.236 -4.768 1.00 91.62 729 GLU A C 1
ATOM 5862 O O . GLU A 1 729 ? -18.603 -21.560 -4.006 1.00 91.62 729 GLU A O 1
ATOM 5867 N N . TYR A 1 730 ? -16.743 -20.345 -4.429 1.00 91.62 730 TYR A N 1
ATOM 5868 C CA . TYR A 1 730 ? -16.614 -19.763 -3.088 1.00 91.62 730 TYR A CA 1
ATOM 5869 C C . TYR A 1 730 ? -16.435 -18.244 -3.113 1.00 91.62 730 TYR A C 1
ATOM 5871 O O . TYR A 1 730 ? -15.792 -17.692 -4.009 1.00 91.62 730 TYR A O 1
ATOM 5879 N N . ILE A 1 731 ? -16.921 -17.590 -2.059 1.00 94.94 731 ILE A N 1
ATOM 5880 C CA . ILE A 1 731 ? -16.502 -16.246 -1.651 1.00 94.94 731 ILE A CA 1
ATOM 5881 C C . ILE A 1 731 ? -15.766 -16.379 -0.321 1.00 94.94 731 ILE A C 1
ATOM 5883 O O . ILE A 1 731 ? -16.337 -16.832 0.667 1.00 94.94 731 ILE A O 1
ATOM 5887 N N . LEU A 1 732 ? -14.501 -15.978 -0.301 1.00 94.62 732 LEU A N 1
ATOM 5888 C CA . LEU A 1 732 ? -13.633 -15.992 0.864 1.00 94.62 732 LEU A CA 1
ATOM 5889 C C . LEU A 1 732 ? -13.575 -14.589 1.483 1.00 94.62 732 LEU A C 1
ATOM 5891 O O . LEU A 1 732 ? -12.997 -13.679 0.894 1.00 94.62 732 LEU A O 1
ATOM 5895 N N . LEU A 1 733 ? -14.149 -14.426 2.673 1.00 95.06 733 LEU A N 1
ATOM 5896 C CA . LEU A 1 733 ? -14.124 -13.184 3.446 1.00 95.06 733 LEU A CA 1
ATOM 5897 C C . LEU A 1 733 ? -12.895 -13.164 4.359 1.00 95.06 733 LEU A C 1
ATOM 5899 O O . LEU A 1 733 ? -12.734 -14.049 5.195 1.00 95.06 733 LEU A O 1
ATOM 5903 N N . VAL A 1 734 ? -12.032 -12.161 4.215 1.00 94.88 734 VAL A N 1
ATOM 5904 C CA . VAL A 1 734 ? -10.811 -11.982 5.023 1.00 94.88 734 VAL A CA 1
ATOM 5905 C C . VAL A 1 734 ? -10.687 -10.538 5.505 1.00 94.88 734 VAL A C 1
ATOM 5907 O O . VAL A 1 734 ? -11.526 -9.701 5.186 1.00 94.88 734 VAL A O 1
ATOM 5910 N N . GLY A 1 735 ? -9.679 -10.244 6.325 1.00 92.50 735 GLY A N 1
ATOM 5911 C CA . GLY A 1 735 ? -9.458 -8.896 6.846 1.00 92.50 735 GLY A CA 1
ATOM 5912 C C . GLY A 1 735 ? -10.161 -8.621 8.177 1.00 92.50 735 GLY A C 1
ATOM 5913 O O . GLY A 1 735 ? -10.836 -9.467 8.765 1.00 92.50 735 GLY A O 1
ATOM 5914 N N . GLY A 1 736 ? -9.944 -7.418 8.711 1.00 90.56 736 GLY A N 1
ATOM 5915 C CA . GLY A 1 736 ? -10.393 -7.049 10.057 1.00 90.56 736 GLY A CA 1
ATOM 5916 C C . GLY A 1 736 ? -11.901 -6.900 10.210 1.00 90.56 736 GLY A C 1
ATOM 5917 O O . GLY A 1 736 ? -12.441 -7.289 11.246 1.00 90.56 736 GLY A O 1
ATOM 5918 N N . LEU A 1 737 ? -12.569 -6.367 9.188 1.00 92.25 737 LEU A N 1
ATOM 5919 C CA . LEU A 1 737 ? -14.013 -6.149 9.178 1.00 92.25 737 LEU A CA 1
ATOM 5920 C C . LEU A 1 737 ? -14.790 -7.447 8.903 1.00 92.25 737 LEU A C 1
ATOM 5922 O O . LEU A 1 737 ? -15.949 -7.541 9.297 1.00 92.25 737 LEU A O 1
ATOM 5926 N N . ALA A 1 738 ? -14.156 -8.472 8.317 1.00 92.25 738 ALA A N 1
ATOM 5927 C CA . ALA A 1 738 ? -14.772 -9.789 8.118 1.00 92.25 738 ALA A CA 1
ATOM 5928 C C . ALA A 1 738 ? -15.133 -10.507 9.434 1.00 92.25 738 ALA A C 1
ATOM 5930 O O . ALA A 1 738 ? -15.987 -11.389 9.430 1.00 92.25 738 ALA A O 1
ATOM 5931 N N . ASN A 1 739 ? -14.553 -10.089 10.566 1.00 88.94 739 ASN A N 1
ATOM 5932 C CA . ASN A 1 739 ? -14.944 -10.564 11.898 1.00 88.94 739 ASN A CA 1
ATOM 5933 C C . ASN A 1 739 ? -16.295 -10.001 12.380 1.00 88.94 739 ASN A C 1
ATOM 5935 O O . ASN A 1 739 ? -16.785 -10.421 13.425 1.00 88.94 739 ASN A O 1
ATOM 5939 N N . SER A 1 740 ? -16.887 -9.028 11.679 1.00 92.94 740 SER A N 1
ATOM 5940 C CA . SER A 1 740 ? -18.196 -8.486 12.047 1.00 92.94 740 SER A CA 1
ATOM 5941 C C . SER A 1 740 ? -19.310 -9.467 11.698 1.00 92.94 740 SER A C 1
ATOM 5943 O O . SER A 1 740 ? -19.497 -9.814 10.530 1.00 92.94 740 SER A O 1
ATOM 5945 N N . GLN A 1 741 ? -20.102 -9.851 12.701 1.00 92.88 741 GLN A N 1
ATOM 5946 C CA . GLN A 1 741 ? -21.284 -10.695 12.518 1.00 92.88 741 GLN A CA 1
ATOM 5947 C C . GLN A 1 741 ? -22.303 -10.057 11.564 1.00 92.88 741 GLN A C 1
ATOM 5949 O O . GLN A 1 741 ? -22.905 -10.766 10.762 1.00 92.88 741 GLN A O 1
ATOM 5954 N N . ILE A 1 742 ? -22.448 -8.725 11.596 1.00 95.06 742 ILE A N 1
ATOM 5955 C CA . ILE A 1 742 ? -23.344 -7.977 10.701 1.00 95.06 742 ILE A CA 1
ATOM 5956 C C . ILE A 1 742 ? -22.913 -8.156 9.243 1.00 95.06 742 ILE A C 1
ATOM 5958 O O . ILE A 1 742 ? -23.738 -8.513 8.402 1.00 95.06 742 ILE A O 1
ATOM 5962 N N . LEU A 1 743 ? -21.626 -7.936 8.942 1.00 94.81 743 LEU A N 1
ATOM 5963 C CA . LEU A 1 743 ? -21.099 -8.100 7.585 1.00 94.81 743 LEU A CA 1
ATOM 5964 C C . LEU A 1 743 ? -21.219 -9.547 7.128 1.00 94.81 743 LEU A C 1
ATOM 5966 O O . LEU A 1 743 ? -21.727 -9.813 6.042 1.00 94.81 743 LEU A O 1
ATOM 5970 N N . HIS A 1 744 ? -20.766 -10.470 7.968 1.00 90.31 744 HIS A N 1
ATOM 5971 C CA . HIS A 1 744 ? -20.756 -11.888 7.657 1.00 90.31 744 HIS A CA 1
ATOM 5972 C C . HIS A 1 744 ? -22.164 -12.415 7.347 1.00 90.31 744 HIS A C 1
ATOM 5974 O O . HIS A 1 744 ? -22.372 -13.012 6.291 1.00 90.31 744 HIS A O 1
ATOM 5980 N N . GLN A 1 745 ? -23.143 -12.133 8.216 1.00 92.06 745 GLN A N 1
ATOM 5981 C CA . GLN A 1 745 ? -24.525 -12.567 8.016 1.00 92.06 745 GLN A CA 1
ATOM 5982 C C . GLN A 1 745 ? -25.140 -11.931 6.768 1.00 92.06 745 GLN A C 1
ATOM 5984 O O . GLN A 1 745 ? -25.767 -12.625 5.977 1.00 92.06 745 GLN A O 1
ATOM 5989 N N . TYR A 1 746 ? -24.899 -10.639 6.538 1.00 95.12 746 TYR A N 1
ATOM 5990 C CA . TYR A 1 746 ? -25.427 -9.955 5.363 1.00 95.12 746 TYR A CA 1
ATOM 5991 C C . TYR A 1 746 ? -24.922 -10.572 4.050 1.00 95.12 746 TYR A C 1
ATOM 5993 O O . TYR A 1 746 ? -25.702 -10.772 3.123 1.00 95.12 746 TYR A O 1
ATOM 6001 N N . ILE A 1 747 ? -23.629 -10.901 3.951 1.00 94.88 747 ILE A N 1
ATOM 6002 C CA . ILE A 1 747 ? -23.080 -11.529 2.741 1.00 94.88 747 ILE A CA 1
ATOM 6003 C C . ILE A 1 747 ? -23.638 -12.945 2.544 1.00 94.88 747 ILE A C 1
ATOM 6005 O O . ILE A 1 747 ? -23.956 -13.308 1.411 1.00 94.88 747 ILE A O 1
ATOM 6009 N N . ILE A 1 748 ? -23.816 -13.718 3.621 1.00 92.06 748 ILE A N 1
ATOM 6010 C CA . ILE A 1 748 ? -24.493 -15.024 3.565 1.00 92.06 748 ILE A CA 1
ATOM 6011 C C . ILE A 1 748 ? -25.914 -14.865 3.023 1.00 92.06 748 ILE A C 1
ATOM 6013 O O . ILE A 1 748 ? -26.272 -15.535 2.055 1.00 92.06 748 ILE A O 1
ATOM 6017 N N . ASP A 1 749 ? -26.692 -13.938 3.580 1.00 93.44 749 ASP A N 1
ATOM 6018 C CA . ASP A 1 749 ? -28.079 -13.698 3.174 1.00 93.44 749 ASP A CA 1
ATOM 6019 C C . ASP A 1 749 ? -28.188 -13.254 1.704 1.00 93.44 749 ASP A C 1
ATOM 6021 O O . ASP A 1 749 ? -29.190 -13.521 1.047 1.00 93.44 749 ASP A O 1
ATOM 6025 N N . GLN A 1 750 ? -27.173 -12.561 1.174 1.00 94.81 750 GLN A N 1
ATOM 6026 C CA . GLN A 1 750 ? -27.173 -12.073 -0.207 1.00 94.81 750 GLN A CA 1
ATOM 6027 C C . GLN A 1 750 ? -26.693 -13.096 -1.246 1.00 94.81 750 GLN A C 1
ATOM 6029 O O . GLN A 1 750 ? -27.097 -12.986 -2.404 1.00 94.81 750 GLN A O 1
ATOM 6034 N N . PHE A 1 751 ? -25.803 -14.028 -0.885 1.00 93.94 751 PHE A N 1
ATOM 6035 C CA . PHE A 1 751 ? -25.046 -14.809 -1.878 1.00 93.94 751 PHE A CA 1
ATOM 6036 C C . PHE A 1 751 ? -24.980 -16.322 -1.633 1.00 93.94 751 PHE A C 1
ATOM 6038 O O . PHE A 1 751 ? -24.493 -17.033 -2.514 1.00 93.94 751 PHE A O 1
ATOM 6045 N N . SER A 1 752 ? -25.486 -16.834 -0.506 1.00 90.19 752 SER A N 1
ATOM 6046 C CA . SER A 1 752 ? -25.461 -18.279 -0.196 1.00 90.19 752 SER A CA 1
ATOM 6047 C C . SER A 1 752 ? -26.201 -19.149 -1.223 1.00 90.19 752 SER A C 1
ATOM 6049 O O . SER A 1 752 ? -25.790 -20.281 -1.472 1.00 90.19 752 SER A O 1
ATOM 6051 N N . ASP A 1 753 ? -27.217 -18.603 -1.900 1.00 89.06 753 ASP A N 1
ATOM 6052 C CA . ASP A 1 753 ? -27.926 -19.287 -2.994 1.00 89.06 753 ASP A CA 1
ATOM 6053 C C . ASP A 1 753 ? -27.080 -19.438 -4.273 1.00 89.06 753 ASP A C 1
ATOM 6055 O O . ASP A 1 753 ? -27.396 -20.250 -5.142 1.00 89.06 753 ASP A O 1
ATOM 6059 N N . THR A 1 754 ? -26.020 -18.637 -4.425 1.00 87.94 754 THR A N 1
ATOM 6060 C CA . THR A 1 754 ? -25.181 -18.596 -5.637 1.00 87.94 754 THR A CA 1
ATOM 6061 C C . THR A 1 754 ? -23.839 -19.296 -5.437 1.00 87.94 754 THR A C 1
ATOM 6063 O O . THR A 1 754 ? -23.364 -19.996 -6.328 1.00 87.94 754 THR A O 1
ATOM 6066 N N . CYS A 1 755 ? -23.208 -19.102 -4.280 1.00 88.81 755 CYS A N 1
ATOM 6067 C CA . CYS A 1 755 ? -21.870 -19.600 -3.977 1.00 88.81 755 CYS A CA 1
ATOM 6068 C C . CYS A 1 755 ? -21.677 -19.762 -2.467 1.00 88.81 755 CYS A C 1
ATOM 6070 O O . CYS A 1 755 ? -22.318 -19.083 -1.667 1.00 88.81 755 CYS A O 1
ATOM 6072 N N . ARG A 1 756 ? -20.738 -20.625 -2.073 1.00 90.00 756 ARG A N 1
ATOM 6073 C CA . ARG A 1 756 ? -20.484 -20.925 -0.659 1.00 90.00 756 ARG A CA 1
ATOM 6074 C C . ARG A 1 756 ? -19.641 -19.827 -0.028 1.00 90.00 756 ARG A C 1
ATOM 6076 O O . ARG A 1 756 ? -18.595 -19.456 -0.565 1.00 90.00 756 ARG A O 1
ATOM 6083 N N . ILE A 1 757 ? -20.063 -19.322 1.123 1.00 92.12 757 ILE A N 1
ATOM 6084 C CA . ILE A 1 757 ? -19.343 -18.247 1.811 1.00 92.12 757 ILE A CA 1
ATOM 6085 C C . ILE A 1 757 ? -18.400 -18.868 2.834 1.00 92.12 757 ILE A C 1
ATOM 6087 O O . ILE A 1 757 ? -18.842 -19.618 3.700 1.00 92.12 757 ILE A O 1
ATOM 6091 N N . LEU A 1 758 ? -17.108 -18.561 2.748 1.00 91.06 758 LEU A N 1
ATOM 6092 C CA . LEU A 1 758 ? -16.067 -19.026 3.662 1.00 91.06 758 LEU A CA 1
ATOM 6093 C C . LEU A 1 758 ? -15.455 -17.830 4.395 1.00 91.06 758 LEU A C 1
ATOM 6095 O O . LEU A 1 758 ? -15.033 -16.865 3.767 1.00 91.06 758 LEU A O 1
ATOM 6099 N N . CYS A 1 759 ? -15.353 -17.903 5.719 1.00 91.81 759 CYS A N 1
ATOM 6100 C CA . CYS A 1 759 ? -14.618 -16.933 6.533 1.00 91.81 759 CYS A CA 1
ATOM 6101 C C . CYS A 1 759 ? -13.715 -17.702 7.505 1.00 91.81 759 CYS A C 1
ATOM 6103 O O . CYS A 1 759 ? -14.236 -18.521 8.267 1.00 91.81 759 CYS A O 1
ATOM 6105 N N . PRO A 1 760 ? -12.381 -17.543 7.465 1.00 90.50 760 PRO A N 1
ATOM 6106 C CA . PRO A 1 760 ? -11.490 -18.280 8.349 1.00 90.50 760 PRO A CA 1
ATOM 6107 C C . PRO A 1 760 ? -11.660 -17.804 9.799 1.00 90.50 760 PRO A C 1
ATOM 6109 O O . PRO A 1 760 ? -11.827 -16.611 10.049 1.00 90.50 760 PRO A O 1
ATOM 6112 N N . PHE A 1 761 ? -11.533 -18.716 10.771 1.00 86.25 761 PHE A N 1
ATOM 6113 C CA . PHE A 1 761 ? -11.688 -18.401 12.205 1.00 86.25 761 PHE A CA 1
ATOM 6114 C C . PHE A 1 761 ? -10.787 -17.244 12.665 1.00 86.25 761 PHE A C 1
ATOM 6116 O O . PHE A 1 761 ? -11.123 -16.486 13.571 1.00 86.25 761 PHE A O 1
ATOM 6123 N N . ARG A 1 762 ? -9.628 -17.097 12.014 1.00 87.00 762 ARG A N 1
ATOM 6124 C CA . ARG A 1 762 ? -8.642 -16.045 12.274 1.00 87.00 762 ARG A CA 1
ATOM 6125 C C . ARG A 1 762 ? -8.449 -15.143 11.052 1.00 87.00 762 ARG A C 1
ATOM 6127 O O . ARG A 1 762 ? -7.332 -15.003 10.558 1.00 87.00 762 ARG A O 1
ATOM 6134 N N . ALA A 1 763 ? -9.522 -14.517 10.562 1.00 88.38 763 ALA A N 1
ATOM 6135 C CA . ALA A 1 763 ? -9.498 -13.660 9.366 1.00 88.38 763 ALA A CA 1
ATOM 6136 C C . ALA A 1 763 ? -8.451 -12.537 9.400 1.00 88.38 763 ALA A C 1
ATOM 6138 O O . ALA A 1 763 ? -7.845 -12.228 8.375 1.00 88.38 763 ALA A O 1
ATOM 6139 N N . GLN A 1 764 ? -8.159 -11.990 10.582 1.00 87.69 764 GLN A N 1
ATOM 6140 C CA . GLN A 1 764 ? -7.123 -10.968 10.765 1.00 87.69 764 GLN A CA 1
ATOM 6141 C C . GLN A 1 764 ? -5.683 -11.492 10.634 1.00 87.69 764 GLN A C 1
ATOM 6143 O O . GLN A 1 764 ? -4.780 -10.698 10.376 1.00 87.69 764 GLN A O 1
ATOM 6148 N N . GLU A 1 765 ? -5.453 -12.797 10.817 1.00 92.06 765 GLU A N 1
ATOM 6149 C CA . GLU A 1 765 ? -4.126 -13.424 10.711 1.00 92.06 765 GLU A CA 1
ATOM 6150 C C . GLU A 1 765 ? -3.821 -13.932 9.295 1.00 92.06 765 GLU A C 1
ATOM 6152 O O . GLU A 1 765 ? -2.652 -14.135 8.967 1.00 92.06 765 GLU A O 1
ATOM 6157 N N . ALA A 1 766 ? -4.847 -14.135 8.460 1.00 93.44 766 ALA A N 1
ATOM 6158 C CA . ALA A 1 766 ? -4.717 -14.800 7.163 1.00 93.44 766 ALA A CA 1
ATOM 6159 C C . ALA A 1 766 ? -3.706 -14.112 6.231 1.00 93.44 766 ALA A C 1
ATOM 6161 O O . ALA A 1 766 ? -2.866 -14.786 5.636 1.00 93.44 766 ALA A O 1
ATOM 6162 N N . ILE A 1 767 ? -3.744 -12.778 6.158 1.00 95.38 767 ILE A N 1
ATOM 6163 C CA . ILE A 1 767 ? -2.822 -11.976 5.340 1.00 95.38 767 ILE A CA 1
ATOM 6164 C C . ILE A 1 767 ? -1.384 -12.123 5.849 1.00 95.38 767 ILE A C 1
ATOM 6166 O O . ILE A 1 767 ? -0.494 -12.456 5.074 1.00 95.38 767 ILE A O 1
ATOM 6170 N N . MET A 1 768 ? -1.153 -11.947 7.156 1.00 94.38 768 MET A N 1
ATOM 6171 C CA . MET A 1 768 ? 0.182 -12.071 7.756 1.00 94.38 768 MET A CA 1
ATOM 6172 C C . MET A 1 768 ? 0.788 -13.455 7.501 1.00 94.38 768 MET A C 1
ATOM 6174 O O . MET A 1 768 ? 1.903 -13.563 6.996 1.00 94.38 768 MET A O 1
ATOM 6178 N N . ARG A 1 769 ? 0.045 -14.524 7.810 1.00 93.12 769 ARG A N 1
ATOM 6179 C CA . ARG A 1 769 ? 0.525 -15.902 7.631 1.00 93.12 769 ARG A CA 1
ATOM 6180 C C . ARG A 1 769 ? 0.799 -16.214 6.164 1.00 93.12 769 ARG A C 1
ATOM 6182 O O . ARG A 1 769 ? 1.855 -16.742 5.834 1.00 93.12 769 ARG A O 1
ATOM 6189 N N . GLY A 1 770 ? -0.113 -15.820 5.281 1.00 93.81 770 GLY A N 1
ATOM 6190 C CA . GLY A 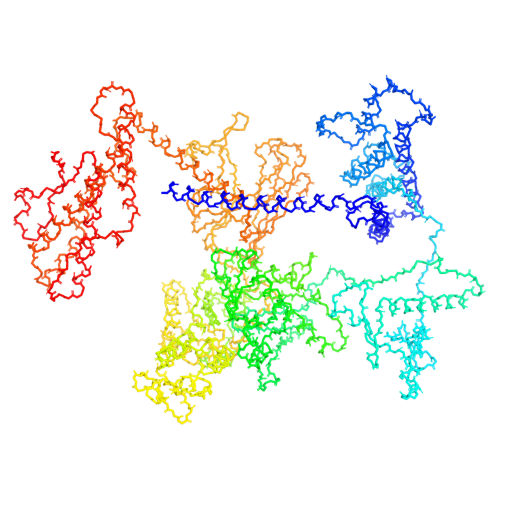1 770 ? 0.050 -15.993 3.846 1.00 93.81 770 GLY A CA 1
ATOM 6191 C C . GLY A 1 770 ? 1.198 -15.184 3.246 1.00 93.81 770 GLY A C 1
ATOM 6192 O O . GLY A 1 770 ? 1.836 -15.645 2.306 1.00 93.81 770 GLY A O 1
ATOM 6193 N N . ALA A 1 771 ? 1.522 -14.024 3.818 1.00 95.12 771 ALA A N 1
ATOM 6194 C CA . ALA A 1 771 ? 2.656 -13.213 3.392 1.00 95.12 771 ALA A CA 1
ATOM 6195 C C . ALA A 1 771 ? 4.001 -13.889 3.707 1.00 95.12 771 ALA A C 1
ATOM 6197 O O . ALA A 1 771 ? 4.933 -13.766 2.920 1.00 95.12 771 ALA A O 1
ATOM 6198 N N . VAL A 1 772 ? 4.104 -14.665 4.794 1.00 92.00 772 VAL A N 1
ATOM 6199 C CA . VAL A 1 772 ? 5.301 -15.492 5.054 1.00 92.00 772 VAL A CA 1
ATOM 6200 C C . VAL A 1 772 ? 5.446 -16.579 3.998 1.00 92.00 772 VAL A C 1
ATOM 6202 O O . VAL A 1 772 ? 6.536 -16.768 3.469 1.00 92.00 772 VAL A O 1
ATOM 6205 N N . GLU A 1 773 ? 4.354 -17.266 3.663 1.00 88.75 773 GLU A N 1
ATOM 6206 C CA . GLU A 1 773 ? 4.349 -18.288 2.609 1.00 88.75 773 GLU A CA 1
ATOM 6207 C C . GLU A 1 773 ? 4.709 -17.693 1.241 1.00 88.75 773 GLU A C 1
ATOM 6209 O O . GLU A 1 773 ? 5.502 -18.276 0.507 1.00 88.75 773 GLU A O 1
ATOM 6214 N N . PHE A 1 774 ? 4.195 -16.501 0.931 1.00 90.38 774 PHE A N 1
ATOM 6215 C CA . PHE A 1 774 ? 4.562 -15.758 -0.273 1.00 90.38 774 PHE A CA 1
ATOM 6216 C C . PHE A 1 774 ? 6.041 -15.349 -0.273 1.00 90.38 774 PHE A C 1
ATOM 6218 O O . PHE A 1 774 ? 6.701 -15.446 -1.298 1.00 90.38 774 PHE A O 1
ATOM 6225 N N . GLY A 1 775 ? 6.591 -14.930 0.871 1.00 88.88 775 GLY A N 1
ATOM 6226 C CA . GLY A 1 775 ? 8.016 -14.616 1.005 1.00 88.88 775 GLY A CA 1
ATOM 6227 C C . GLY A 1 775 ? 8.936 -15.828 0.857 1.00 88.88 775 GLY A C 1
ATOM 6228 O O . GLY A 1 775 ? 10.071 -15.667 0.419 1.00 88.88 775 GLY A O 1
ATOM 6229 N N . ARG A 1 776 ? 8.461 -17.032 1.213 1.00 85.06 776 ARG A N 1
ATOM 6230 C CA . ARG A 1 776 ? 9.194 -18.292 0.990 1.00 85.06 776 ARG A CA 1
ATOM 6231 C C . ARG A 1 776 ? 9.237 -18.648 -0.487 1.00 85.06 776 ARG A C 1
ATOM 6233 O O . ARG A 1 776 ? 10.280 -19.061 -0.979 1.00 85.06 776 ARG A O 1
ATOM 6240 N N . ASP A 1 777 ? 8.098 -18.518 -1.158 1.00 84.75 777 ASP A N 1
ATOM 6241 C CA . ASP A 1 777 ? 7.962 -18.849 -2.569 1.00 84.75 777 ASP A CA 1
ATOM 6242 C C . ASP A 1 777 ? 6.913 -17.951 -3.249 1.00 84.75 777 ASP A C 1
ATOM 6244 O O . ASP A 1 777 ? 5.709 -18.231 -3.210 1.00 84.75 777 ASP A O 1
ATOM 6248 N N . PRO A 1 778 ? 7.345 -16.868 -3.916 1.00 85.50 778 PRO A N 1
ATOM 6249 C CA . PRO A 1 778 ? 6.429 -15.995 -4.640 1.00 85.50 778 PRO A CA 1
ATOM 6250 C C . PRO A 1 778 ? 5.727 -16.673 -5.829 1.00 85.50 778 PRO A C 1
ATOM 6252 O O . PRO A 1 778 ? 4.697 -16.171 -6.288 1.00 85.50 778 PRO A O 1
ATOM 6255 N N . SER A 1 779 ? 6.232 -17.819 -6.315 1.00 84.62 779 SER A N 1
ATOM 6256 C CA . SER A 1 779 ? 5.641 -18.553 -7.445 1.00 84.62 779 SER A CA 1
ATOM 6257 C C . SER A 1 779 ? 4.273 -19.167 -7.121 1.00 84.62 779 SER A C 1
ATOM 6259 O O . SER A 1 779 ? 3.531 -19.553 -8.028 1.00 84.62 779 SER A O 1
ATOM 6261 N N . TRP A 1 780 ? 3.871 -19.157 -5.841 1.00 87.81 780 TRP A N 1
ATOM 6262 C CA . TRP A 1 780 ? 2.504 -19.463 -5.423 1.00 87.81 780 TRP A CA 1
ATOM 6263 C C . TRP A 1 780 ? 1.445 -18.620 -6.138 1.00 87.81 780 TRP A C 1
ATOM 6265 O O . TRP A 1 780 ? 0.302 -19.071 -6.244 1.00 87.81 780 TRP A O 1
ATOM 6275 N N . VAL A 1 781 ? 1.803 -17.434 -6.638 1.00 89.81 781 VAL A N 1
ATOM 6276 C CA . VAL A 1 781 ? 0.988 -16.658 -7.579 1.00 89.81 781 VAL A CA 1
ATOM 6277 C C . VAL A 1 781 ? 1.560 -16.853 -8.979 1.00 89.81 781 VAL A C 1
ATOM 6279 O O . VAL A 1 781 ? 2.503 -16.177 -9.373 1.00 89.81 781 VAL A O 1
ATOM 6282 N N . ALA A 1 782 ? 0.978 -17.776 -9.739 1.00 90.25 782 ALA A N 1
ATOM 6283 C CA . ALA A 1 782 ? 1.483 -18.178 -11.045 1.00 90.25 782 ALA A CA 1
ATOM 6284 C C . ALA A 1 782 ? 1.316 -17.091 -12.112 1.00 90.25 782 ALA A C 1
ATOM 6286 O O . ALA A 1 782 ? 2.201 -16.922 -12.948 1.00 90.25 782 ALA A O 1
ATOM 6287 N N . SER A 1 783 ? 0.193 -16.363 -12.111 1.00 91.62 783 SER A N 1
ATOM 6288 C CA . SER A 1 783 ? -0.042 -15.286 -13.079 1.00 91.62 783 SER A CA 1
ATOM 6289 C C . SER A 1 783 ? -1.049 -14.243 -12.597 1.00 91.62 783 SER A C 1
ATOM 6291 O O . SER A 1 783 ? -2.033 -14.593 -11.939 1.00 91.62 783 SER A O 1
ATOM 6293 N N . ARG A 1 784 ? -0.858 -12.991 -13.025 1.00 90.06 784 ARG A N 1
ATOM 6294 C CA . ARG A 1 784 ? -1.726 -11.834 -12.741 1.00 90.06 784 ARG A CA 1
ATOM 6295 C C . ARG A 1 784 ? -2.336 -11.264 -14.021 1.00 90.06 784 ARG A C 1
ATOM 6297 O O . ARG A 1 784 ? -1.775 -11.434 -15.106 1.00 90.06 784 ARG A O 1
ATOM 6304 N N . LYS A 1 785 ? -3.450 -10.531 -13.905 1.00 89.06 785 LYS A N 1
ATOM 6305 C CA . LYS A 1 785 ? -4.001 -9.760 -15.029 1.00 89.06 785 LYS A CA 1
ATOM 6306 C C . LYS A 1 785 ? -3.335 -8.398 -15.110 1.00 89.06 785 LYS A C 1
ATOM 6308 O O . LYS A 1 785 ? -3.402 -7.612 -14.168 1.00 89.06 785 LYS A O 1
ATOM 6313 N N . SER A 1 786 ? -2.768 -8.061 -16.269 1.00 89.06 786 SER A N 1
ATOM 6314 C CA . SER A 1 786 ? -2.190 -6.727 -16.445 1.00 89.06 786 SER A CA 1
ATOM 6315 C C . SER A 1 786 ? -3.274 -5.640 -16.337 1.00 89.06 786 SER A C 1
ATOM 6317 O O . SER A 1 786 ? -4.249 -5.665 -17.101 1.00 89.06 786 SER A O 1
ATOM 6319 N N . PRO A 1 787 ? -3.134 -4.650 -15.435 1.00 85.31 787 PRO A N 1
ATOM 6320 C CA . PRO A 1 787 ? -4.140 -3.606 -15.251 1.00 85.31 787 PRO A CA 1
ATOM 6321 C C . PRO A 1 787 ? -4.155 -2.567 -16.379 1.00 85.31 787 PRO A C 1
ATOM 6323 O O . PRO A 1 787 ? -5.153 -1.854 -16.506 1.00 85.31 787 PRO A O 1
ATOM 6326 N N . TYR A 1 788 ? -3.085 -2.511 -17.183 1.00 89.56 788 TYR A N 1
ATOM 6327 C CA . TYR A 1 788 ? -2.882 -1.590 -18.301 1.00 89.56 788 TYR A CA 1
ATOM 6328 C C . TYR A 1 788 ? -2.238 -2.303 -19.494 1.00 89.56 788 TYR A C 1
ATOM 6330 O O . TYR A 1 788 ? -1.627 -3.364 -19.367 1.00 89.56 788 TYR A O 1
ATOM 6338 N N . THR A 1 789 ? -2.345 -1.692 -20.666 1.00 92.94 789 THR A N 1
ATOM 6339 C CA . THR A 1 789 ? -1.473 -1.978 -21.799 1.00 92.94 789 THR A CA 1
ATOM 6340 C C . THR A 1 789 ? -0.179 -1.203 -21.598 1.00 92.94 789 THR A C 1
ATOM 6342 O O . THR A 1 789 ? -0.204 0.028 -21.560 1.00 92.94 789 THR A O 1
ATOM 6345 N N . TYR A 1 790 ? 0.939 -1.912 -21.487 1.00 91.50 790 TYR A N 1
ATOM 6346 C CA . TYR A 1 790 ? 2.275 -1.337 -21.368 1.00 91.50 790 TYR A CA 1
ATOM 6347 C C . TYR A 1 790 ? 2.982 -1.355 -22.718 1.00 91.50 790 TYR A C 1
ATOM 6349 O O . TYR A 1 790 ? 2.823 -2.289 -23.509 1.00 91.50 790 TYR A O 1
ATOM 6357 N N . GLY A 1 791 ? 3.769 -0.320 -22.991 1.00 92.75 791 GLY A N 1
ATOM 6358 C CA . GLY A 1 791 ? 4.500 -0.188 -24.240 1.00 92.75 791 GLY A CA 1
ATOM 6359 C C . GLY A 1 791 ? 5.755 0.656 -24.131 1.00 92.75 791 GLY A C 1
ATOM 6360 O O . GLY A 1 791 ? 6.005 1.296 -23.114 1.00 92.75 791 GLY A O 1
ATOM 6361 N N . VAL A 1 792 ? 6.525 0.667 -25.212 1.00 91.50 792 VAL A N 1
ATOM 6362 C CA . VAL A 1 792 ? 7.737 1.478 -25.376 1.00 91.50 792 VAL A CA 1
ATOM 6363 C C . VAL A 1 792 ? 7.606 2.363 -26.619 1.00 91.50 792 VAL A C 1
ATOM 6365 O O . VAL A 1 792 ? 6.987 1.960 -27.610 1.00 91.50 792 VAL A O 1
ATOM 6368 N N . ALA A 1 793 ? 8.159 3.578 -26.568 1.00 90.75 793 ALA A N 1
ATOM 6369 C CA . ALA A 1 793 ? 8.275 4.442 -27.742 1.00 90.75 793 ALA A CA 1
ATOM 6370 C C . ALA A 1 793 ? 9.400 3.951 -28.650 1.00 90.75 793 ALA A C 1
ATOM 6372 O O . ALA A 1 793 ? 10.555 3.955 -28.236 1.00 90.75 793 ALA A O 1
ATOM 6373 N N . LEU A 1 794 ? 9.085 3.622 -29.903 1.00 88.75 794 LEU A N 1
ATOM 6374 C CA . LEU A 1 794 ? 10.093 3.304 -30.918 1.00 88.75 794 LEU A CA 1
ATOM 6375 C C . LEU A 1 794 ? 9.933 4.162 -32.174 1.00 88.75 794 LEU A C 1
ATOM 6377 O O . LEU A 1 794 ? 8.874 4.737 -32.443 1.00 88.75 794 LEU A O 1
ATOM 6381 N N . CYS A 1 795 ? 11.016 4.227 -32.948 1.00 88.88 795 CYS A N 1
ATOM 6382 C CA . CYS A 1 795 ? 11.003 4.749 -34.307 1.00 88.88 795 CYS A CA 1
ATOM 6383 C C . CYS A 1 795 ? 11.017 3.585 -35.303 1.00 88.88 795 CYS A C 1
ATOM 6385 O O . CYS A 1 795 ? 11.747 2.615 -35.115 1.00 88.88 795 CYS A O 1
ATOM 6387 N N . GLU A 1 796 ? 10.242 3.694 -36.378 1.00 89.69 796 GLU A N 1
ATOM 6388 C CA . GLU A 1 796 ? 10.247 2.731 -37.490 1.00 89.69 796 GLU A CA 1
ATOM 6389 C C . GLU A 1 796 ? 10.317 3.478 -38.836 1.00 89.69 796 GLU A C 1
ATOM 6391 O O . GLU A 1 796 ? 9.980 4.667 -38.874 1.00 89.69 796 GLU A O 1
ATOM 6396 N N . PRO A 1 797 ? 10.769 2.848 -39.938 1.00 90.88 797 PRO A N 1
ATOM 6397 C CA . PRO A 1 797 ? 10.759 3.478 -41.259 1.00 90.88 797 PRO A CA 1
ATOM 6398 C C . PRO A 1 797 ? 9.368 4.013 -41.616 1.00 90.88 797 PRO A C 1
ATOM 6400 O O . PRO A 1 797 ? 8.365 3.349 -41.357 1.00 90.88 797 PRO A O 1
ATOM 6403 N N . PHE A 1 798 ? 9.299 5.222 -42.180 1.00 91.62 798 PHE A N 1
ATOM 6404 C CA . PHE A 1 798 ? 8.023 5.889 -42.438 1.00 91.62 798 PHE A CA 1
ATOM 6405 C C . PHE A 1 798 ? 7.283 5.251 -43.617 1.00 91.62 798 PHE A C 1
ATOM 6407 O O . PHE A 1 798 ? 7.808 5.200 -44.729 1.00 91.62 798 PHE A O 1
ATOM 6414 N N . ASP A 1 799 ? 6.037 4.858 -43.382 1.00 91.00 799 ASP A N 1
ATOM 6415 C CA . ASP A 1 799 ? 5.114 4.304 -44.365 1.00 91.00 799 ASP A CA 1
ATOM 6416 C C . ASP A 1 799 ? 3.906 5.240 -44.512 1.00 91.00 799 ASP A C 1
ATOM 6418 O O . ASP A 1 799 ? 3.133 5.442 -43.573 1.00 91.00 799 ASP A O 1
ATOM 6422 N N . GLU A 1 800 ? 3.741 5.807 -45.709 1.00 90.69 800 GLU A N 1
ATOM 6423 C CA . GLU A 1 800 ? 2.682 6.770 -46.039 1.00 90.69 800 GLU A CA 1
ATOM 6424 C C . GLU A 1 800 ? 1.263 6.174 -45.934 1.00 90.69 800 GLU A C 1
ATOM 6426 O O . GLU A 1 800 ? 0.310 6.929 -45.752 1.00 90.69 800 GLU A O 1
ATOM 6431 N N . LEU A 1 801 ? 1.107 4.845 -45.986 1.00 88.31 801 LEU A N 1
ATOM 6432 C CA . LEU A 1 801 ? -0.187 4.164 -45.843 1.00 88.31 801 LEU A CA 1
ATOM 6433 C C . LEU A 1 801 ? -0.539 3.847 -44.382 1.00 88.31 801 LEU A C 1
ATOM 6435 O O . LEU A 1 801 ? -1.715 3.702 -44.042 1.00 88.31 801 LEU A O 1
ATOM 6439 N N . LYS A 1 802 ? 0.468 3.721 -43.509 1.00 85.81 802 LYS A N 1
ATOM 6440 C CA . LYS A 1 802 ? 0.305 3.316 -42.100 1.00 85.81 802 LYS A CA 1
ATOM 6441 C C . LYS A 1 802 ? 0.405 4.496 -41.135 1.00 85.81 802 LYS A C 1
ATOM 6443 O O . LYS A 1 802 ? -0.236 4.476 -40.079 1.00 85.81 802 LYS A O 1
ATOM 6448 N N . HIS A 1 803 ? 1.242 5.487 -41.442 1.00 91.19 803 HIS A N 1
ATOM 6449 C CA . HIS A 1 803 ? 1.664 6.510 -40.489 1.00 91.19 803 HIS A CA 1
ATOM 6450 C C . HIS A 1 803 ? 1.052 7.881 -40.748 1.00 91.19 803 HIS A C 1
ATOM 6452 O O . HIS A 1 803 ? 0.967 8.354 -41.877 1.00 91.19 803 HIS A O 1
ATOM 6458 N N . LYS A 1 804 ? 0.696 8.567 -39.657 1.00 86.06 804 LYS A N 1
ATOM 6459 C CA . LYS A 1 804 ? 0.284 9.971 -39.682 1.00 86.06 804 LYS A CA 1
ATOM 6460 C C . LYS A 1 804 ? 1.421 10.850 -40.233 1.00 86.06 804 LYS A C 1
ATOM 6462 O O . LYS A 1 804 ? 2.534 10.766 -39.704 1.00 86.06 804 LYS A O 1
ATOM 6467 N N . PRO A 1 805 ? 1.166 11.725 -41.224 1.00 84.81 805 PRO A N 1
ATOM 6468 C CA . PRO A 1 805 ? 2.179 12.621 -41.782 1.00 84.81 805 PRO A CA 1
ATOM 6469 C C . PRO A 1 805 ? 2.893 13.485 -40.736 1.00 84.81 805 PRO A C 1
ATOM 6471 O O . PRO A 1 805 ? 4.097 13.698 -40.855 1.00 84.81 805 PRO A O 1
ATOM 6474 N N . GLU A 1 806 ? 2.192 13.921 -39.683 1.00 86.38 806 GLU A N 1
ATOM 6475 C CA . GLU A 1 806 ? 2.777 14.713 -38.588 1.00 86.38 806 GLU A CA 1
ATOM 6476 C C . GLU A 1 806 ? 3.840 13.973 -37.754 1.00 86.38 806 GLU A C 1
ATOM 6478 O O . GLU A 1 806 ? 4.597 14.607 -37.025 1.00 86.38 806 GLU A O 1
ATOM 6483 N N . LYS A 1 807 ? 3.926 12.640 -37.858 1.00 86.19 807 LYS A N 1
ATOM 6484 C CA . LYS A 1 807 ? 4.901 11.806 -37.132 1.00 86.19 807 LYS A CA 1
ATOM 6485 C C . LYS A 1 807 ? 6.167 11.520 -37.932 1.00 86.19 807 LYS A C 1
ATOM 6487 O O . LYS A 1 807 ? 7.058 10.814 -37.462 1.00 86.19 807 LYS A O 1
ATOM 6492 N N . LYS A 1 808 ? 6.243 12.050 -39.149 1.00 90.38 808 LYS A N 1
ATOM 6493 C CA . LYS A 1 808 ? 7.378 11.890 -40.046 1.00 90.38 808 LYS A CA 1
ATOM 6494 C C . LYS A 1 808 ? 8.541 12.779 -39.625 1.00 90.38 808 LYS A C 1
ATOM 6496 O O . LYS A 1 808 ? 8.375 13.981 -39.440 1.00 90.38 808 LYS A O 1
ATOM 6501 N N . PHE A 1 809 ? 9.740 12.219 -39.607 1.00 88.25 809 PHE A N 1
ATOM 6502 C CA . PHE A 1 809 ? 10.980 12.971 -39.468 1.00 88.25 809 PHE A CA 1
ATOM 6503 C C . PHE A 1 809 ? 12.078 12.393 -40.371 1.00 88.25 809 PHE A C 1
ATOM 6505 O O . PHE A 1 809 ? 11.944 11.293 -40.908 1.00 88.25 809 PHE A O 1
ATOM 6512 N N . MET A 1 810 ? 13.136 13.172 -40.601 1.00 85.94 810 MET A N 1
ATOM 6513 C CA . MET A 1 810 ? 14.230 12.811 -41.505 1.00 85.94 810 MET A CA 1
ATOM 6514 C C . MET A 1 810 ? 15.502 12.512 -40.717 1.00 85.94 810 MET A C 1
ATOM 6516 O O . MET A 1 810 ? 15.905 13.315 -39.879 1.00 85.94 810 MET A O 1
ATOM 6520 N N . ILE A 1 811 ? 16.166 11.404 -41.046 1.00 81.50 811 ILE A N 1
ATOM 6521 C CA . ILE A 1 811 ? 17.541 11.118 -40.616 1.00 81.50 811 ILE A CA 1
ATOM 6522 C C . ILE A 1 811 ? 18.375 10.944 -41.880 1.00 81.50 811 ILE A C 1
ATOM 6524 O O . ILE A 1 811 ? 18.177 10.007 -42.659 1.00 81.50 811 ILE A O 1
ATOM 6528 N N . GLY A 1 812 ? 19.273 11.896 -42.136 1.00 81.31 812 GLY A N 1
ATOM 6529 C CA . GLY A 1 812 ? 19.960 11.991 -43.421 1.00 81.31 812 GLY A CA 1
ATOM 6530 C C . GLY A 1 812 ? 18.960 12.147 -44.574 1.00 81.31 812 GLY A C 1
ATOM 6531 O O . GLY A 1 812 ? 18.280 13.165 -44.680 1.00 81.31 812 GLY A O 1
ATOM 6532 N N . ARG A 1 813 ? 18.872 11.137 -45.449 1.00 82.75 813 ARG A N 1
ATOM 6533 C CA . ARG A 1 813 ? 17.953 11.113 -46.607 1.00 82.75 813 ARG A CA 1
ATOM 6534 C C . ARG A 1 813 ? 16.738 10.200 -46.420 1.00 82.75 813 ARG A C 1
ATOM 6536 O O . ARG A 1 813 ? 15.908 10.107 -47.320 1.00 82.75 813 ARG A O 1
ATOM 6543 N N . GLU A 1 814 ? 16.618 9.533 -45.279 1.00 85.69 814 GLU A N 1
ATOM 6544 C CA . GLU A 1 814 ? 15.568 8.548 -45.028 1.00 85.69 814 GLU A CA 1
ATOM 6545 C C . GLU A 1 814 ? 14.427 9.130 -44.196 1.00 85.69 814 GLU A C 1
ATOM 6547 O O . GLU A 1 814 ? 14.648 9.942 -43.294 1.00 85.69 814 GLU A O 1
ATOM 6552 N N . LYS A 1 815 ? 13.205 8.673 -44.486 1.00 91.38 815 LYS A N 1
ATOM 6553 C CA . LYS A 1 815 ? 11.985 9.052 -43.771 1.00 91.38 815 LYS A CA 1
ATOM 6554 C C . LYS A 1 815 ? 11.719 8.042 -42.646 1.00 91.38 815 LYS A C 1
ATOM 6556 O O . LYS A 1 815 ? 11.621 6.846 -42.911 1.00 91.38 815 LYS A O 1
ATOM 6561 N N . TRP A 1 816 ? 11.529 8.525 -41.424 1.00 90.56 816 TRP A N 1
ATOM 6562 C CA . TRP A 1 816 ? 11.217 7.726 -40.235 1.00 90.56 816 TRP A CA 1
ATOM 6563 C C . TRP A 1 816 ? 9.936 8.226 -39.558 1.00 90.56 816 TRP A C 1
ATOM 6565 O O . TRP A 1 816 ? 9.577 9.395 -39.688 1.00 90.56 816 TRP A O 1
ATOM 6575 N N . CYS A 1 817 ? 9.225 7.343 -38.860 1.00 90.38 817 CYS A N 1
ATOM 6576 C CA . CYS A 1 817 ? 8.088 7.674 -38.007 1.00 90.38 817 CYS A CA 1
ATOM 6577 C C . CYS A 1 817 ? 8.529 7.639 -36.544 1.00 90.38 817 CYS A C 1
ATOM 6579 O O . CYS A 1 817 ? 9.019 6.607 -36.086 1.00 90.38 817 CYS A O 1
ATOM 6581 N N . CYS A 1 818 ? 8.335 8.731 -35.805 1.00 86.50 818 CYS A N 1
ATOM 6582 C CA . CYS A 1 818 ? 8.594 8.778 -34.366 1.00 86.50 818 CYS A CA 1
ATOM 6583 C C . CYS A 1 818 ? 7.348 8.407 -33.547 1.00 86.50 818 CYS A C 1
ATOM 6585 O O . CYS A 1 818 ? 6.240 8.280 -34.081 1.00 86.50 818 CYS A O 1
ATOM 6587 N N . ASP A 1 819 ? 7.543 8.263 -32.231 1.00 88.50 819 ASP A N 1
ATOM 6588 C CA . ASP A 1 819 ? 6.473 8.189 -31.228 1.00 88.50 819 ASP A CA 1
ATOM 6589 C C . ASP A 1 819 ? 5.485 7.026 -31.437 1.00 88.50 819 ASP A C 1
ATOM 6591 O O . ASP A 1 819 ? 4.318 7.100 -31.039 1.00 88.50 819 ASP A O 1
ATOM 6595 N N . ARG A 1 820 ? 5.934 5.931 -32.063 1.00 92.75 820 ARG A N 1
ATOM 6596 C CA . ARG A 1 820 ? 5.125 4.718 -32.198 1.00 92.75 820 ARG A CA 1
ATOM 6597 C C . ARG A 1 820 ? 5.035 4.028 -30.850 1.00 92.75 820 ARG A C 1
ATOM 6599 O O . ARG A 1 820 ? 6.056 3.767 -30.221 1.00 92.75 820 ARG A O 1
ATOM 6606 N N . PHE A 1 821 ? 3.814 3.699 -30.442 1.00 93.31 821 PHE A N 1
ATOM 6607 C CA . PHE A 1 821 ? 3.592 2.865 -29.271 1.00 93.31 821 PHE A CA 1
ATOM 6608 C C . PHE A 1 821 ? 3.737 1.405 -29.685 1.00 93.31 821 PHE A C 1
ATOM 6610 O O . PHE A 1 821 ? 2.939 0.903 -30.481 1.00 93.31 821 PHE A O 1
ATOM 6617 N N . ILE A 1 822 ? 4.739 0.723 -29.142 1.00 91.62 822 ILE A N 1
ATOM 6618 C CA . ILE A 1 822 ? 4.929 -0.711 -29.345 1.00 91.62 822 ILE A CA 1
ATOM 6619 C C . ILE A 1 822 ? 4.501 -1.437 -28.079 1.00 91.62 822 ILE A C 1
ATOM 6621 O O . ILE A 1 822 ? 5.070 -1.232 -27.011 1.00 91.62 822 ILE A O 1
ATOM 6625 N N . THR A 1 823 ? 3.450 -2.247 -28.204 1.00 92.50 823 THR A N 1
ATOM 6626 C CA . THR A 1 823 ? 2.857 -2.989 -27.092 1.00 92.50 823 THR A CA 1
ATOM 6627 C C . THR A 1 823 ? 3.792 -4.091 -26.604 1.00 92.50 823 THR A C 1
ATOM 6629 O O . THR A 1 823 ? 4.193 -4.944 -27.390 1.00 92.50 823 THR A O 1
ATOM 6632 N N . LEU A 1 824 ? 4.073 -4.080 -25.303 1.00 91.19 824 LEU A N 1
ATOM 6633 C CA . LEU A 1 824 ? 4.811 -5.121 -24.585 1.00 91.19 824 LEU A CA 1
ATOM 6634 C C . LEU A 1 824 ? 3.839 -6.134 -23.965 1.00 91.19 824 LEU A C 1
ATOM 6636 O O . LEU A 1 824 ? 3.979 -7.337 -24.159 1.00 91.19 824 LEU A O 1
ATOM 6640 N N . VAL A 1 825 ? 2.824 -5.619 -23.267 1.00 92.06 825 VAL A N 1
ATOM 6641 C CA . VAL A 1 825 ? 1.755 -6.377 -22.599 1.00 92.06 825 VAL A CA 1
ATOM 6642 C C . VAL A 1 825 ? 0.446 -5.621 -22.797 1.00 92.06 825 VAL A C 1
ATOM 6644 O O . VAL A 1 825 ? 0.434 -4.389 -22.761 1.00 92.06 825 VAL A O 1
ATOM 6647 N N . ARG A 1 826 ? -0.665 -6.327 -23.009 1.00 93.12 826 ARG A N 1
ATOM 6648 C CA . ARG A 1 826 ? -2.003 -5.733 -23.136 1.00 93.12 826 ARG A CA 1
ATOM 6649 C C . ARG A 1 826 ? -2.751 -5.716 -21.813 1.00 93.12 826 ARG A C 1
ATOM 6651 O O . ARG A 1 826 ? -2.583 -6.584 -20.964 1.00 93.12 826 ARG A O 1
ATOM 6658 N N . VAL A 1 827 ? -3.657 -4.755 -21.666 1.00 91.00 827 VAL A N 1
ATOM 6659 C CA . VAL A 1 827 ? -4.619 -4.759 -20.562 1.00 91.00 827 VAL A CA 1
ATOM 6660 C C . VAL A 1 827 ? -5.401 -6.083 -20.551 1.00 91.00 827 VAL A C 1
ATOM 6662 O O . VAL A 1 827 ? -5.868 -6.548 -21.590 1.00 91.00 827 VAL A O 1
ATOM 6665 N N . ARG A 1 828 ? -5.542 -6.698 -19.369 1.00 87.94 828 ARG A N 1
ATOM 6666 C CA . ARG A 1 828 ? -6.159 -8.022 -19.123 1.00 87.94 828 ARG A CA 1
ATOM 6667 C C . ARG A 1 828 ? -5.411 -9.234 -19.700 1.00 87.94 828 ARG A C 1
ATOM 6669 O O . ARG A 1 828 ? -5.940 -10.349 -19.625 1.00 87.94 828 ARG A O 1
ATOM 6676 N N . GLU A 1 829 ? -4.218 -9.045 -20.254 1.00 92.25 829 GLU A N 1
ATOM 6677 C CA . GLU A 1 829 ? -3.328 -10.159 -20.591 1.00 92.25 829 GLU A CA 1
ATOM 6678 C C . GLU A 1 829 ? -2.915 -10.899 -19.309 1.00 92.25 829 GLU A C 1
ATOM 6680 O O . GLU A 1 829 ? -2.757 -10.272 -18.258 1.00 92.25 829 GLU A O 1
ATOM 6685 N N . ASP A 1 830 ? -2.810 -12.228 -19.398 1.00 91.50 830 ASP A N 1
ATOM 6686 C CA . ASP A 1 830 ? -2.217 -13.051 -18.342 1.00 91.50 830 ASP A CA 1
ATOM 6687 C C . ASP A 1 830 ? -0.703 -12.876 -18.392 1.00 91.50 830 ASP A C 1
ATOM 6689 O O . ASP A 1 830 ? -0.089 -13.102 -19.433 1.00 91.50 830 ASP A O 1
ATOM 6693 N N . VAL A 1 831 ? -0.123 -12.480 -17.268 1.00 90.94 831 VAL A N 1
ATOM 6694 C CA . VAL A 1 831 ? 1.314 -12.279 -17.112 1.00 90.94 831 VAL A CA 1
ATOM 6695 C C . VAL A 1 831 ? 1.811 -13.228 -16.034 1.00 90.94 831 VAL A C 1
ATOM 6697 O O . VAL A 1 831 ? 1.350 -13.147 -14.892 1.00 90.94 831 VAL A O 1
ATOM 6700 N N . TRP A 1 832 ? 2.723 -14.125 -16.393 1.00 88.56 832 TRP A N 1
ATOM 6701 C CA . TRP A 1 832 ? 3.269 -15.132 -15.489 1.00 88.56 832 TRP A CA 1
ATOM 6702 C C . TRP A 1 832 ? 4.281 -14.542 -14.510 1.00 88.56 832 TRP A C 1
ATOM 6704 O O . TRP A 1 832 ? 4.906 -13.517 -14.781 1.00 88.56 832 TRP A O 1
ATOM 6714 N N . TRP A 1 833 ? 4.436 -15.191 -13.356 1.00 82.88 833 TRP A N 1
ATOM 6715 C CA . TRP A 1 833 ? 5.450 -14.830 -12.370 1.00 82.88 833 TRP A CA 1
ATOM 6716 C C . TRP A 1 833 ? 6.848 -14.791 -12.997 1.00 82.88 833 TRP A C 1
ATOM 6718 O O . TRP A 1 833 ? 7.263 -15.744 -13.655 1.00 82.88 833 TRP A O 1
ATOM 6728 N N . ASP A 1 834 ? 7.555 -13.681 -12.763 1.00 78.25 834 ASP A N 1
ATOM 6729 C CA . ASP A 1 834 ? 8.915 -13.415 -13.256 1.00 78.25 834 ASP A CA 1
ATOM 6730 C C . ASP A 1 834 ? 9.060 -13.544 -14.788 1.00 78.25 834 ASP A C 1
ATOM 6732 O O . ASP A 1 834 ? 10.133 -13.847 -15.311 1.00 78.25 834 ASP A O 1
ATOM 6736 N N . GLU A 1 835 ? 7.975 -13.309 -15.536 1.00 86.06 835 GLU A N 1
ATOM 6737 C CA . GLU A 1 835 ? 7.974 -13.395 -16.994 1.00 86.06 835 GLU A CA 1
ATOM 6738 C C . GLU A 1 835 ? 8.811 -12.269 -17.615 1.00 86.06 835 GLU A C 1
ATOM 6740 O O . GLU A 1 835 ? 8.563 -11.081 -17.392 1.00 86.06 835 GLU A O 1
ATOM 6745 N N . ILE A 1 836 ? 9.785 -12.639 -18.450 1.00 88.94 836 ILE A N 1
ATOM 6746 C CA . ILE A 1 836 ? 10.651 -11.692 -19.157 1.00 88.94 836 ILE A CA 1
ATOM 6747 C C . ILE A 1 836 ? 10.162 -11.523 -20.598 1.00 88.94 836 ILE A C 1
ATOM 6749 O O . ILE A 1 836 ? 10.102 -12.478 -21.373 1.00 88.94 836 ILE A O 1
ATOM 6753 N N . ARG A 1 837 ? 9.853 -10.281 -20.980 1.00 88.31 837 ARG A N 1
ATOM 6754 C CA . ARG A 1 837 ? 9.591 -9.875 -22.365 1.00 88.31 837 ARG A CA 1
ATOM 6755 C C . ARG A 1 837 ? 10.852 -9.271 -22.962 1.00 88.31 837 ARG A C 1
ATOM 6757 O O . ARG A 1 837 ? 11.344 -8.246 -22.490 1.00 88.31 837 ARG A O 1
ATOM 6764 N N . GLU A 1 838 ? 11.360 -9.911 -24.009 1.00 90.62 838 GLU A N 1
ATOM 6765 C CA . GLU A 1 838 ? 12.585 -9.499 -24.691 1.00 90.62 838 GLU A CA 1
ATOM 6766 C C . GLU A 1 838 ? 12.288 -8.782 -26.009 1.00 90.62 838 GLU A C 1
ATOM 6768 O O . GLU A 1 838 ? 11.482 -9.237 -26.822 1.00 90.62 838 GLU A O 1
ATOM 6773 N N . HIS A 1 839 ? 12.990 -7.676 -26.251 1.00 89.19 839 HIS A N 1
ATOM 6774 C CA . HIS A 1 839 ? 12.925 -6.918 -27.494 1.00 89.19 839 HIS A CA 1
ATOM 6775 C C . HIS A 1 839 ? 14.328 -6.551 -27.970 1.00 89.19 839 HIS A C 1
ATOM 6777 O O . HIS A 1 839 ? 15.138 -6.017 -27.217 1.00 89.19 839 HIS A O 1
ATOM 6783 N N . ILE A 1 840 ? 14.605 -6.803 -29.249 1.00 91.50 840 ILE A N 1
ATOM 6784 C CA . ILE A 1 840 ? 15.858 -6.397 -29.887 1.00 91.50 840 ILE A CA 1
ATOM 6785 C C . ILE A 1 840 ? 15.634 -5.080 -30.617 1.00 91.50 840 ILE A C 1
ATOM 6787 O O . ILE A 1 840 ? 14.818 -4.990 -31.536 1.00 91.50 840 ILE A O 1
ATOM 6791 N N . LEU A 1 841 ? 16.373 -4.062 -30.195 1.00 90.69 841 LEU A N 1
ATOM 6792 C CA . LEU A 1 841 ? 16.300 -2.705 -30.710 1.00 90.69 841 LEU A CA 1
ATOM 6793 C C . LEU A 1 841 ? 17.571 -2.368 -31.485 1.00 90.69 841 LEU A C 1
ATOM 6795 O O . LEU A 1 841 ? 18.640 -2.929 -31.243 1.00 90.69 841 LEU A O 1
ATOM 6799 N N . ARG A 1 842 ? 17.446 -1.438 -32.430 1.00 90.31 842 ARG A N 1
ATOM 6800 C CA . ARG A 1 842 ? 18.551 -0.950 -33.260 1.00 90.31 842 ARG A CA 1
ATOM 6801 C C . ARG A 1 842 ? 18.625 0.568 -33.184 1.00 90.31 842 ARG A C 1
ATOM 6803 O O . ARG A 1 842 ? 17.577 1.211 -33.077 1.00 90.31 842 ARG A O 1
ATOM 6810 N N . PRO A 1 843 ? 19.829 1.155 -33.254 1.00 89.38 843 PRO A N 1
ATOM 6811 C CA . PRO A 1 843 ? 19.961 2.598 -33.306 1.00 89.38 843 PRO A CA 1
ATOM 6812 C C . PRO A 1 843 ? 19.391 3.130 -34.623 1.00 89.38 843 PRO A C 1
ATOM 6814 O O . PRO A 1 843 ? 19.539 2.523 -35.687 1.00 89.38 843 PRO A O 1
ATOM 6817 N N . VAL A 1 844 ? 18.732 4.284 -34.546 1.00 87.19 844 VAL A N 1
ATOM 6818 C CA . VAL A 1 844 ? 18.089 4.907 -35.711 1.00 87.19 844 VAL A CA 1
ATOM 6819 C C . VAL A 1 844 ? 19.128 5.654 -36.558 1.00 87.19 844 VAL A C 1
ATOM 6821 O O . VAL A 1 844 ? 19.050 5.683 -37.791 1.00 87.19 844 VAL A O 1
ATOM 6824 N N . ASP A 1 845 ? 20.160 6.198 -35.910 1.00 86.06 845 ASP A N 1
ATOM 6825 C CA . ASP A 1 845 ? 21.334 6.790 -36.555 1.00 86.06 845 ASP A CA 1
ATOM 6826 C C . ASP A 1 845 ? 22.569 5.891 -36.379 1.00 86.06 845 ASP A C 1
ATOM 6828 O O . ASP A 1 845 ? 22.824 5.334 -35.311 1.00 86.06 845 ASP A O 1
ATOM 6832 N N . LYS A 1 846 ? 23.374 5.759 -37.437 1.00 87.69 846 LYS A N 1
ATOM 6833 C CA . LYS A 1 846 ? 24.604 4.956 -37.419 1.00 87.69 846 LYS A CA 1
ATOM 6834 C C . LYS A 1 846 ? 25.671 5.493 -36.452 1.00 87.69 846 LYS A C 1
ATOM 6836 O O . LYS A 1 846 ? 26.527 4.719 -36.042 1.00 87.69 846 LYS A O 1
ATOM 6841 N N . TYR A 1 847 ? 25.615 6.772 -36.083 1.00 87.19 847 TYR A N 1
ATOM 6842 C CA . TYR A 1 847 ? 26.529 7.419 -35.134 1.00 87.19 847 TYR A CA 1
ATOM 6843 C C . TYR A 1 847 ? 25.936 7.577 -33.728 1.00 87.19 847 TYR A C 1
ATOM 6845 O O . TYR A 1 847 ? 26.534 8.234 -32.884 1.00 87.19 847 TYR A O 1
ATOM 6853 N N . GLN A 1 848 ? 24.760 7.005 -33.463 1.00 85.81 848 GLN A N 1
ATOM 6854 C CA . GLN A 1 848 ? 24.086 7.130 -32.173 1.00 85.81 848 GLN A CA 1
ATOM 6855 C C . GLN A 1 848 ? 24.931 6.508 -31.046 1.00 85.81 848 GLN A C 1
ATOM 6857 O O . GLN A 1 848 ? 25.184 5.303 -31.056 1.00 85.81 848 GLN A O 1
ATOM 6862 N N . THR A 1 849 ? 25.348 7.322 -30.077 1.00 87.88 849 THR A N 1
ATOM 6863 C CA . THR A 1 849 ? 26.160 6.896 -28.922 1.00 87.88 849 THR A CA 1
ATOM 6864 C C . THR A 1 849 ? 25.344 6.657 -27.657 1.00 87.88 849 THR A C 1
ATOM 6866 O O . THR A 1 849 ? 25.896 6.217 -26.659 1.00 87.88 849 THR A O 1
ATOM 6869 N N . ARG A 1 850 ? 24.035 6.923 -27.692 1.00 87.06 850 ARG A N 1
ATOM 6870 C CA . ARG A 1 850 ? 23.109 6.746 -26.569 1.00 87.06 850 ARG A CA 1
ATOM 6871 C C . ARG A 1 850 ? 21.708 6.432 -27.074 1.00 87.06 850 ARG A C 1
ATOM 6873 O O . ARG A 1 850 ? 21.281 6.980 -28.092 1.00 87.06 850 ARG A O 1
ATOM 6880 N N . MET A 1 851 ? 20.981 5.565 -26.380 1.00 87.62 851 MET A N 1
ATOM 6881 C CA . MET A 1 851 ? 19.592 5.227 -26.694 1.00 87.62 851 MET A CA 1
ATOM 6882 C C . MET A 1 851 ? 18.689 5.490 -25.494 1.00 87.62 851 MET A C 1
ATOM 6884 O O . MET A 1 851 ? 18.838 4.847 -24.460 1.00 87.62 851 MET A O 1
ATOM 6888 N N . GLU A 1 852 ? 17.744 6.412 -25.669 1.00 86.94 852 GLU A N 1
ATOM 6889 C CA . GLU A 1 852 ? 16.696 6.697 -24.689 1.00 86.94 852 GLU A CA 1
ATOM 6890 C C . GLU A 1 852 ? 15.555 5.680 -24.837 1.00 86.94 852 GLU A C 1
ATOM 6892 O O . GLU A 1 852 ? 14.969 5.528 -25.913 1.00 86.94 852 GLU A O 1
ATOM 6897 N N . MET A 1 853 ? 15.213 5.012 -23.742 1.00 87.12 853 MET A N 1
ATOM 6898 C CA . MET A 1 853 ? 14.072 4.113 -23.618 1.00 87.12 853 MET A CA 1
ATOM 6899 C C . MET A 1 853 ? 12.959 4.838 -22.873 1.00 87.12 853 MET A C 1
ATOM 6901 O O . MET A 1 853 ? 13.134 5.183 -21.709 1.00 87.12 853 MET A O 1
ATOM 6905 N N . ARG A 1 854 ? 11.804 5.049 -23.514 1.00 88.25 854 ARG A N 1
ATOM 6906 C CA . ARG A 1 854 ? 10.627 5.682 -22.892 1.00 88.25 854 ARG A CA 1
ATOM 6907 C C . ARG A 1 854 ? 9.467 4.697 -22.840 1.00 88.25 854 ARG A C 1
ATOM 6909 O O . ARG A 1 854 ? 9.056 4.178 -23.879 1.00 88.25 854 ARG A O 1
ATOM 6916 N N . PHE A 1 855 ? 8.932 4.457 -21.650 1.00 89.69 855 PHE A N 1
ATOM 6917 C CA . PHE A 1 855 ? 7.857 3.500 -21.404 1.00 89.69 855 PHE A CA 1
ATOM 6918 C C . PHE A 1 855 ? 6.543 4.214 -21.159 1.00 89.69 855 PHE A C 1
ATOM 6920 O O . PHE A 1 855 ? 6.498 5.278 -20.548 1.00 89.69 855 PHE A 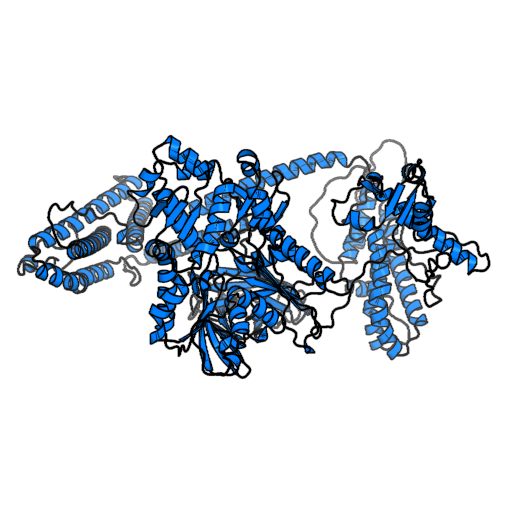O 1
ATOM 6927 N N . TYR A 1 856 ? 5.462 3.591 -21.603 1.00 90.25 856 TYR A N 1
ATOM 6928 C CA . TYR A 1 856 ? 4.127 4.155 -21.571 1.00 90.25 856 TYR A CA 1
ATOM 6929 C C . TYR A 1 856 ? 3.111 3.122 -21.091 1.00 90.25 856 TYR A C 1
ATOM 6931 O O . TYR A 1 856 ? 3.290 1.916 -21.277 1.00 90.25 856 TYR A O 1
ATOM 6939 N N . ARG A 1 857 ? 2.010 3.602 -20.512 1.00 90.94 857 ARG A N 1
ATOM 6940 C CA . ARG A 1 857 ? 0.853 2.796 -20.111 1.00 90.94 857 ARG A CA 1
ATOM 6941 C C . ARG A 1 857 ? -0.451 3.413 -20.611 1.00 90.94 857 ARG A C 1
ATOM 6943 O O . ARG A 1 857 ? -0.540 4.624 -20.799 1.00 90.94 857 ARG A O 1
ATOM 6950 N N . THR A 1 858 ? -1.470 2.587 -20.824 1.00 90.69 858 THR A N 1
ATOM 6951 C CA . THR A 1 858 ? -2.827 3.035 -21.173 1.00 90.69 858 THR A CA 1
ATOM 6952 C C . THR A 1 858 ? -3.871 1.976 -20.827 1.00 90.69 858 THR A C 1
ATOM 6954 O O . THR A 1 858 ? -3.581 0.784 -20.844 1.00 90.69 858 THR A O 1
ATOM 6957 N N . GLU A 1 859 ? -5.114 2.375 -20.566 1.00 88.81 859 GLU A N 1
ATOM 6958 C CA . GLU A 1 859 ? -6.238 1.435 -20.412 1.00 88.81 859 GLU A CA 1
ATOM 6959 C C . GLU A 1 859 ? -6.777 0.912 -21.753 1.00 88.81 859 GLU A C 1
ATOM 6961 O O . GLU A 1 859 ? -7.635 0.030 -21.806 1.00 88.81 859 GLU A O 1
ATOM 6966 N N . ARG A 1 860 ? -6.282 1.451 -22.871 1.00 88.75 860 ARG A N 1
ATOM 6967 C CA . ARG A 1 860 ? -6.718 1.063 -24.213 1.00 88.75 860 ARG A CA 1
ATOM 6968 C C . ARG A 1 860 ? -6.026 -0.222 -24.658 1.00 88.75 860 ARG A C 1
ATOM 6970 O O . ARG A 1 860 ? -4.827 -0.395 -24.476 1.00 88.75 860 ARG A O 1
ATOM 6977 N N . ASN A 1 861 ? -6.760 -1.096 -25.344 1.00 86.94 861 ASN A N 1
ATOM 6978 C CA . ASN A 1 861 ? -6.197 -2.338 -25.892 1.00 86.94 861 ASN A CA 1
ATOM 6979 C C . ASN A 1 861 ? -5.215 -2.111 -27.055 1.00 86.94 861 ASN A C 1
ATOM 6981 O O . ASN A 1 861 ? -4.288 -2.892 -27.240 1.00 86.94 861 ASN A O 1
ATOM 6985 N N . PHE A 1 862 ? -5.440 -1.066 -27.859 1.00 89.12 862 PHE A N 1
ATOM 6986 C CA . PHE A 1 862 ? -4.736 -0.860 -29.131 1.00 89.12 862 PHE A CA 1
ATOM 6987 C C . PHE A 1 862 ? -4.273 0.597 -29.316 1.00 89.12 862 PHE A C 1
ATOM 6989 O O . PHE A 1 862 ? -4.770 1.288 -30.212 1.00 89.12 862 PHE A O 1
ATOM 6996 N N . PRO A 1 863 ? -3.366 1.107 -28.463 1.00 91.56 863 PRO A N 1
ATOM 6997 C CA . PRO A 1 863 ? -2.685 2.372 -28.732 1.00 91.56 863 PRO A CA 1
ATOM 6998 C C . PRO A 1 863 ? -1.833 2.263 -30.004 1.00 91.56 863 PRO A C 1
ATOM 7000 O O . PRO A 1 863 ? -1.215 1.231 -30.268 1.00 91.56 863 PRO A O 1
ATOM 7003 N N . LYS A 1 864 ? -1.803 3.326 -30.810 1.00 90.31 864 LYS A N 1
ATOM 7004 C CA . LYS A 1 864 ? -0.962 3.413 -32.012 1.00 90.31 864 LYS A CA 1
ATOM 7005 C C . LYS A 1 864 ? 0.244 4.316 -31.773 1.00 90.31 864 LYS A C 1
ATOM 7007 O O . LYS A 1 864 ? 1.323 4.006 -32.276 1.00 90.31 864 LYS A O 1
ATOM 7012 N N . TYR A 1 865 ? 0.064 5.413 -31.051 1.00 90.06 865 TYR A N 1
ATOM 7013 C CA . TYR A 1 865 ? 1.097 6.409 -30.782 1.00 90.06 865 TYR A CA 1
ATOM 7014 C C . TYR A 1 865 ? 1.173 6.735 -29.296 1.00 90.06 865 TYR A C 1
ATOM 7016 O O . TYR A 1 865 ? 0.194 6.569 -28.571 1.00 90.06 865 TYR A O 1
ATOM 7024 N N . VAL A 1 866 ? 2.337 7.197 -28.842 1.00 89.62 866 VAL A N 1
ATOM 7025 C CA . VAL A 1 866 ? 2.542 7.528 -27.422 1.00 89.62 866 VAL A CA 1
ATOM 7026 C C . VAL A 1 866 ? 1.844 8.818 -26.985 1.00 89.62 866 VAL A C 1
ATOM 7028 O O . VAL A 1 866 ? 1.717 9.072 -25.796 1.00 89.62 866 VAL A O 1
ATOM 7031 N N . ASP A 1 867 ? 1.356 9.611 -27.939 1.00 86.00 867 ASP A N 1
ATOM 7032 C CA . ASP A 1 867 ? 0.519 10.794 -27.724 1.00 86.00 867 ASP A CA 1
ATOM 7033 C C . ASP A 1 867 ? -0.965 10.551 -28.045 1.00 86.00 867 ASP A C 1
ATOM 7035 O O . ASP A 1 867 ? -1.754 11.497 -28.117 1.00 86.00 867 ASP A O 1
ATOM 7039 N N . ASP A 1 868 ? -1.369 9.293 -28.252 1.00 82.88 868 ASP A N 1
ATOM 7040 C CA . ASP A 1 868 ? -2.786 8.962 -28.339 1.00 82.88 868 ASP A CA 1
ATOM 7041 C C . ASP A 1 868 ? -3.486 9.277 -27.002 1.00 82.88 868 ASP A C 1
ATOM 7043 O O . ASP A 1 868 ? -2.926 9.114 -25.918 1.00 82.88 868 ASP A O 1
ATOM 7047 N N . LEU A 1 869 ? -4.759 9.686 -27.072 1.00 80.06 869 LEU A N 1
ATOM 7048 C CA . LEU A 1 869 ? -5.557 9.991 -25.882 1.00 80.06 869 LEU A CA 1
ATOM 7049 C C . LEU A 1 869 ? -5.554 8.812 -24.892 1.00 80.06 869 LEU A C 1
ATOM 7051 O O . LEU A 1 869 ? -5.874 7.678 -25.278 1.00 80.06 869 LEU A O 1
ATOM 7055 N N . GLY A 1 870 ? -5.239 9.112 -23.627 1.00 78.88 870 GLY A N 1
ATOM 7056 C CA . GLY A 1 870 ? -5.185 8.148 -22.525 1.00 78.88 870 GLY A CA 1
ATOM 7057 C C . GLY A 1 870 ? -3.885 7.342 -22.440 1.00 78.88 870 GLY A C 1
ATOM 7058 O O . GLY A 1 870 ? -3.868 6.320 -21.755 1.00 78.88 870 GLY A O 1
ATOM 7059 N N . VAL A 1 871 ? -2.832 7.735 -23.164 1.00 85.56 871 VAL A N 1
ATOM 7060 C CA . VAL A 1 871 ? -1.482 7.175 -23.018 1.00 85.56 871 VAL A CA 1
ATOM 7061 C C . VAL A 1 871 ? -0.648 8.072 -22.104 1.00 85.56 871 VAL A C 1
ATOM 7063 O O . VAL A 1 871 ? -0.573 9.283 -22.301 1.00 85.56 871 VAL A O 1
ATOM 7066 N N . GLU A 1 872 ? -0.017 7.467 -21.102 1.00 85.19 872 GLU A N 1
ATOM 7067 C CA . GLU A 1 872 ? 0.796 8.152 -20.097 1.00 85.19 872 GLU A CA 1
ATOM 7068 C C . GLU A 1 872 ? 2.210 7.586 -20.082 1.00 85.19 872 GLU A C 1
ATOM 7070 O O . GLU A 1 872 ? 2.389 6.372 -20.169 1.00 85.19 872 GLU A O 1
ATOM 7075 N N . GLU A 1 873 ? 3.214 8.451 -19.950 1.00 85.75 873 GLU A N 1
ATOM 7076 C CA . GLU A 1 873 ? 4.597 8.023 -19.741 1.00 85.75 873 GLU A CA 1
ATOM 7077 C C . GLU A 1 873 ? 4.752 7.457 -18.325 1.00 85.75 873 GLU A C 1
ATOM 7079 O O . GLU A 1 873 ? 4.363 8.094 -17.348 1.00 85.75 873 GLU A O 1
ATOM 7084 N N . ALA A 1 874 ? 5.285 6.243 -18.237 1.00 82.12 874 ALA A N 1
ATOM 7085 C CA . ALA A 1 874 ? 5.505 5.505 -16.998 1.00 82.12 874 ALA A CA 1
ATOM 7086 C C . ALA A 1 874 ? 6.949 5.631 -16.480 1.00 82.12 874 ALA A C 1
ATOM 7088 O O . ALA A 1 874 ? 7.200 5.347 -15.315 1.00 82.12 874 ALA A O 1
ATOM 7089 N N . GLY A 1 875 ? 7.896 6.017 -17.340 1.00 80.69 875 GLY A N 1
ATOM 7090 C CA . GLY A 1 875 ? 9.299 6.230 -16.981 1.00 80.69 875 GLY A CA 1
ATOM 7091 C C . GLY A 1 875 ? 10.230 6.157 -18.189 1.00 80.69 875 GLY A C 1
ATOM 7092 O O . GLY A 1 875 ? 9.830 5.704 -19.267 1.00 80.69 875 GLY A O 1
ATOM 7093 N N . SER A 1 876 ? 11.480 6.585 -18.012 1.00 83.06 876 SER A N 1
ATOM 7094 C CA . SER A 1 876 ? 12.502 6.521 -19.056 1.00 83.06 876 SER A CA 1
ATOM 7095 C C . SER A 1 876 ? 13.920 6.386 -18.507 1.00 83.06 876 SER A C 1
ATOM 7097 O O . SER A 1 876 ? 14.216 6.851 -17.409 1.00 83.06 876 SER A O 1
ATOM 7099 N N . PHE A 1 877 ? 14.800 5.741 -19.273 1.00 82.31 877 PHE A N 1
ATOM 7100 C CA . PHE A 1 877 ? 16.231 5.655 -18.974 1.00 82.31 877 PHE A CA 1
ATOM 7101 C C . PHE A 1 877 ? 17.061 5.566 -20.245 1.00 82.31 877 PHE A C 1
ATOM 7103 O O . PHE A 1 877 ? 16.542 5.274 -21.320 1.00 82.31 877 PHE A O 1
ATOM 7110 N N . ASP A 1 878 ? 18.366 5.756 -20.104 1.00 82.19 878 ASP A N 1
ATOM 7111 C CA . ASP A 1 878 ? 19.299 5.728 -21.216 1.00 82.19 878 ASP A CA 1
ATOM 7112 C C . ASP A 1 878 ? 20.271 4.557 -21.142 1.00 82.19 878 ASP A C 1
ATOM 7114 O O . ASP A 1 878 ? 20.711 4.141 -20.070 1.00 82.19 878 ASP A O 1
ATOM 7118 N N . VAL A 1 879 ? 20.632 4.057 -22.320 1.00 86.81 879 VAL A N 1
ATOM 7119 C CA . VAL A 1 879 ? 21.705 3.084 -22.511 1.00 86.81 879 VAL A CA 1
ATOM 7120 C C . VAL A 1 879 ? 22.818 3.755 -23.294 1.00 86.81 879 VAL A C 1
ATOM 7122 O O . VAL A 1 879 ? 22.602 4.222 -24.415 1.00 86.81 879 VAL A O 1
ATOM 7125 N N . GLU A 1 880 ? 24.012 3.789 -22.713 1.00 86.94 880 GLU A N 1
ATOM 7126 C CA . GLU A 1 880 ? 25.217 4.231 -23.409 1.00 86.94 880 GLU A CA 1
ATOM 7127 C C . GLU A 1 880 ? 25.629 3.189 -24.459 1.00 86.94 880 GLU A C 1
ATOM 7129 O O . GLU A 1 880 ? 25.666 1.990 -24.187 1.00 86.94 880 GLU A O 1
ATOM 7134 N N . MET A 1 881 ? 25.950 3.661 -25.661 1.00 88.62 881 MET A N 1
ATOM 7135 C CA . MET A 1 881 ? 26.351 2.866 -26.827 1.00 88.62 881 MET A CA 1
ATOM 7136 C C . MET A 1 881 ? 27.669 3.405 -27.418 1.00 88.62 881 MET A C 1
ATOM 7138 O O . MET A 1 881 ? 27.700 3.845 -28.575 1.00 88.62 881 MET A O 1
ATOM 7142 N N . PRO A 1 882 ? 28.768 3.427 -26.640 1.00 85.44 882 PRO A N 1
ATOM 7143 C CA . PRO A 1 882 ? 29.991 4.153 -26.996 1.00 85.44 882 PRO A CA 1
ATOM 7144 C C . PRO A 1 882 ? 30.689 3.586 -28.239 1.00 85.44 882 PRO A C 1
ATOM 7146 O O . PRO A 1 882 ? 31.392 4.303 -28.951 1.00 85.44 882 PRO A O 1
ATOM 7149 N N . ASN A 1 883 ? 30.488 2.297 -28.528 1.00 85.38 883 ASN A N 1
ATOM 7150 C CA . ASN A 1 883 ? 31.051 1.661 -29.705 1.00 85.38 883 ASN A CA 1
ATOM 7151 C C . ASN A 1 883 ? 30.133 1.864 -30.922 1.00 85.38 883 ASN A C 1
ATOM 7153 O O . ASN A 1 883 ? 29.071 1.253 -31.029 1.00 85.38 883 ASN A O 1
ATOM 7157 N N . ILE A 1 884 ? 30.562 2.708 -31.864 1.00 88.75 884 ILE A N 1
ATOM 7158 C CA . ILE A 1 884 ? 29.844 2.971 -33.123 1.00 88.75 884 ILE A CA 1
ATOM 7159 C C . ILE A 1 884 ? 30.209 1.991 -34.252 1.00 88.75 884 ILE A C 1
ATOM 7161 O O . ILE A 1 884 ? 29.632 2.061 -35.343 1.00 88.75 884 ILE A O 1
ATOM 7165 N N . SER A 1 885 ? 31.163 1.077 -34.025 1.00 81.00 885 SER A N 1
ATOM 7166 C CA . SER A 1 885 ? 31.502 0.047 -35.011 1.00 81.00 885 SER A CA 1
ATOM 7167 C C . SER A 1 885 ? 30.287 -0.862 -35.236 1.00 81.00 885 SER A C 1
ATOM 7169 O O . SER A 1 885 ? 29.649 -1.321 -34.294 1.00 81.00 885 SER A O 1
ATOM 7171 N N . GLY A 1 886 ? 29.890 -1.033 -36.499 1.00 82.06 886 GLY A N 1
ATOM 7172 C CA . GLY A 1 886 ? 28.649 -1.725 -36.878 1.00 82.06 886 GLY A CA 1
ATOM 7173 C C . GLY A 1 886 ? 27.470 -0.806 -37.222 1.00 82.06 886 GLY A C 1
ATOM 7174 O O . GLY A 1 886 ? 26.465 -1.283 -37.744 1.00 82.06 886 GLY A O 1
ATOM 7175 N N . GLY A 1 887 ? 27.576 0.513 -37.015 1.00 89.31 887 GLY A N 1
ATOM 7176 C CA . GLY A 1 887 ? 26.577 1.476 -37.492 1.00 89.31 887 GLY A CA 1
ATOM 7177 C C . GLY A 1 887 ? 25.164 1.182 -36.971 1.00 89.31 887 GLY A C 1
ATOM 7178 O O . GLY A 1 887 ? 24.919 1.270 -35.769 1.00 89.31 887 GLY A O 1
ATOM 7179 N N . ARG A 1 888 ? 24.228 0.845 -37.872 1.00 87.12 888 ARG A N 1
ATOM 7180 C CA . ARG A 1 888 ? 22.831 0.493 -37.535 1.00 87.12 888 ARG A CA 1
ATOM 7181 C C . ARG A 1 888 ? 22.587 -0.989 -37.242 1.00 87.12 888 ARG A C 1
ATOM 7183 O O . ARG A 1 888 ? 21.515 -1.331 -36.755 1.00 87.12 888 ARG A O 1
ATOM 7190 N N . GLU A 1 889 ? 23.568 -1.848 -37.503 1.00 89.94 889 GLU A N 1
ATOM 7191 C CA . GLU A 1 889 ? 23.469 -3.287 -37.218 1.00 89.94 889 GLU A CA 1
ATOM 7192 C C . GLU A 1 889 ? 23.747 -3.613 -35.746 1.00 89.94 889 GLU A C 1
ATOM 7194 O O . GLU A 1 889 ? 23.552 -4.745 -35.309 1.00 89.94 889 GLU A O 1
ATOM 7199 N N . ARG A 1 890 ? 24.172 -2.615 -34.963 1.00 91.62 890 ARG A N 1
ATOM 7200 C CA . ARG A 1 890 ? 24.313 -2.728 -33.509 1.00 91.62 890 ARG A CA 1
ATOM 7201 C C . ARG A 1 890 ? 22.963 -3.039 -32.868 1.00 91.62 890 ARG A C 1
ATOM 7203 O O . ARG A 1 890 ? 21.929 -2.515 -33.288 1.00 91.62 890 ARG A O 1
ATOM 7210 N N . LEU A 1 891 ? 22.988 -3.874 -31.835 1.00 92.75 891 LEU A N 1
ATOM 7211 C CA . LEU A 1 891 ? 21.792 -4.393 -31.181 1.00 92.75 891 LEU A CA 1
ATOM 7212 C C . LEU A 1 891 ? 21.770 -3.977 -29.714 1.00 92.75 891 LEU A C 1
ATOM 7214 O O . LEU A 1 891 ? 22.746 -4.176 -28.995 1.00 92.75 891 LEU A O 1
ATOM 7218 N N . VAL A 1 892 ? 20.626 -3.473 -29.268 1.00 91.50 892 VAL A N 1
ATOM 7219 C CA . VAL A 1 892 ? 20.325 -3.263 -27.853 1.00 91.50 892 VAL A CA 1
ATOM 7220 C C . VAL A 1 892 ? 19.256 -4.270 -27.448 1.00 91.50 892 VAL A C 1
ATOM 7222 O O . VAL A 1 892 ? 18.157 -4.265 -28.005 1.00 91.50 892 VAL A O 1
ATOM 7225 N N . LYS A 1 893 ? 19.575 -5.155 -26.500 1.00 94.06 893 LYS A N 1
ATOM 7226 C CA . LYS A 1 893 ? 18.620 -6.111 -25.930 1.00 94.06 893 LYS A CA 1
ATOM 7227 C C . LYS A 1 893 ? 17.883 -5.437 -24.779 1.00 94.06 893 LYS A C 1
ATOM 7229 O O . LYS A 1 893 ? 18.508 -5.124 -23.773 1.00 94.06 893 LYS A O 1
ATOM 7234 N N . LEU A 1 894 ? 16.581 -5.215 -24.931 1.00 91.62 894 LEU A N 1
ATOM 7235 C CA . LEU A 1 894 ? 15.683 -4.739 -23.883 1.00 91.62 894 LEU A CA 1
ATOM 7236 C C . LEU A 1 894 ? 14.959 -5.936 -23.254 1.00 91.62 894 LEU A C 1
ATOM 7238 O O . LEU A 1 894 ? 14.272 -6.679 -23.948 1.00 91.62 894 LEU A O 1
ATOM 7242 N N . GLU A 1 895 ? 15.094 -6.096 -21.945 1.00 91.50 895 GLU A N 1
ATOM 7243 C CA . GLU A 1 895 ? 14.470 -7.136 -21.130 1.00 91.50 895 GLU A CA 1
ATOM 7244 C C . GLU A 1 895 ? 13.559 -6.457 -20.106 1.00 91.50 895 GLU A C 1
ATOM 7246 O O . GLU A 1 895 ? 14.034 -5.724 -19.236 1.00 91.50 895 GLU A O 1
ATOM 7251 N N . ILE A 1 896 ? 12.247 -6.674 -20.212 1.00 88.88 896 ILE A N 1
ATOM 7252 C CA . ILE A 1 896 ? 11.272 -6.181 -19.236 1.00 88.88 896 ILE A CA 1
ATOM 7253 C C . ILE A 1 896 ? 10.733 -7.360 -18.446 1.00 88.88 896 ILE A C 1
ATOM 7255 O O . ILE A 1 896 ? 10.191 -8.299 -19.024 1.00 88.88 896 ILE A O 1
ATOM 7259 N N . ARG A 1 897 ? 10.848 -7.284 -17.126 1.00 86.69 897 ARG A N 1
ATOM 7260 C CA . ARG A 1 897 ? 10.303 -8.273 -16.207 1.00 86.69 897 ARG A CA 1
ATOM 7261 C C . ARG A 1 897 ? 8.920 -7.835 -15.750 1.00 86.69 897 ARG A C 1
ATOM 7263 O O . ARG A 1 897 ? 8.756 -6.754 -15.180 1.00 86.69 897 ARG A O 1
ATOM 7270 N N . PHE A 1 898 ? 7.940 -8.685 -16.009 1.00 84.94 898 PHE A N 1
ATOM 7271 C CA . PHE A 1 898 ? 6.564 -8.519 -15.584 1.00 84.94 898 PHE A CA 1
ATOM 7272 C C . PHE A 1 898 ? 6.162 -9.631 -14.610 1.00 84.94 898 PHE A C 1
ATOM 7274 O O . PHE A 1 898 ? 6.904 -10.572 -14.347 1.00 84.94 898 PHE A O 1
ATOM 7281 N N . GLY A 1 899 ? 4.964 -9.500 -14.045 1.00 74.31 899 GLY A N 1
ATOM 7282 C CA . GLY A 1 899 ? 4.351 -10.553 -13.243 1.00 74.31 899 GLY A CA 1
ATOM 7283 C C . GLY A 1 899 ? 4.852 -10.622 -11.810 1.00 74.31 899 GLY A C 1
ATOM 7284 O O . GLY A 1 899 ? 4.174 -11.236 -11.000 1.00 74.31 899 GLY A O 1
ATOM 7285 N N . SER A 1 900 ? 5.944 -9.941 -11.457 1.00 77.69 900 SER A N 1
ATOM 7286 C CA . SER A 1 900 ? 6.231 -9.531 -10.080 1.00 77.69 900 SER A CA 1
ATOM 7287 C C . SER A 1 900 ? 5.332 -8.371 -9.630 1.00 77.69 900 SER A C 1
ATOM 7289 O O . SER A 1 900 ? 4.693 -7.708 -10.449 1.00 77.69 900 SER A O 1
ATOM 7291 N N . THR A 1 901 ? 5.266 -8.108 -8.319 1.00 72.38 901 THR A N 1
ATOM 7292 C CA . THR A 1 901 ? 4.474 -6.992 -7.754 1.00 72.38 901 THR A CA 1
ATOM 7293 C C . THR A 1 901 ? 4.921 -5.627 -8.296 1.00 72.38 901 THR A C 1
ATOM 7295 O O . THR A 1 901 ? 4.129 -4.684 -8.345 1.00 72.38 901 THR A O 1
ATOM 7298 N N . GLU A 1 902 ? 6.169 -5.548 -8.760 1.00 77.06 902 GLU A N 1
ATOM 7299 C CA . GLU A 1 902 ? 6.791 -4.387 -9.393 1.00 77.06 902 GLU A CA 1
ATOM 7300 C C . GLU A 1 902 ? 7.341 -4.757 -10.772 1.00 77.06 902 GLU A C 1
ATOM 7302 O O . GLU A 1 902 ? 7.720 -5.904 -11.008 1.00 77.06 902 GLU A O 1
ATOM 7307 N N . ILE A 1 903 ? 7.399 -3.784 -11.680 1.00 80.94 903 ILE A N 1
ATOM 7308 C CA . ILE A 1 903 ? 7.929 -3.953 -13.040 1.00 80.94 903 ILE A CA 1
ATOM 7309 C C . ILE A 1 903 ? 9.372 -3.439 -13.050 1.00 80.94 903 ILE A C 1
ATOM 7311 O O . ILE A 1 903 ? 9.650 -2.390 -12.469 1.00 80.94 903 ILE A O 1
ATOM 7315 N N . THR A 1 904 ? 10.291 -4.134 -13.719 1.00 84.38 904 THR A N 1
ATOM 7316 C CA . THR A 1 904 ? 11.674 -3.664 -13.926 1.00 84.38 904 THR A CA 1
ATOM 7317 C C . THR A 1 904 ? 12.083 -3.828 -15.385 1.00 84.38 904 THR A C 1
ATOM 7319 O O . THR A 1 904 ? 11.576 -4.707 -16.084 1.00 84.38 904 THR A O 1
ATOM 7322 N N . ALA A 1 905 ? 12.976 -2.966 -15.876 1.00 87.38 905 ALA A N 1
ATOM 7323 C CA . ALA A 1 905 ? 13.476 -3.056 -17.244 1.00 87.38 905 ALA A CA 1
ATOM 7324 C C . ALA A 1 905 ? 14.992 -2.845 -17.300 1.00 87.38 905 ALA A C 1
ATOM 7326 O O . ALA A 1 905 ? 15.527 -1.904 -16.716 1.00 87.38 905 ALA A O 1
ATOM 7327 N N . THR A 1 906 ? 15.674 -3.719 -18.037 1.00 89.88 906 THR A N 1
ATOM 7328 C CA . THR A 1 906 ? 17.116 -3.656 -18.304 1.00 89.88 906 THR A CA 1
ATOM 7329 C C . THR A 1 906 ? 17.325 -3.554 -19.801 1.00 89.88 906 THR A C 1
ATOM 7331 O O . THR A 1 906 ? 16.693 -4.287 -20.556 1.00 89.88 906 THR A O 1
ATOM 7334 N N . ALA A 1 907 ? 18.219 -2.684 -20.255 1.00 90.12 907 ALA A N 1
ATOM 7335 C CA . ALA A 1 907 ? 18.642 -2.679 -21.645 1.00 90.12 907 ALA A CA 1
ATOM 7336 C C . ALA A 1 907 ? 20.165 -2.753 -21.760 1.00 90.12 907 ALA A C 1
ATOM 7338 O O . ALA A 1 907 ? 20.891 -2.034 -21.078 1.00 90.12 907 ALA A O 1
ATOM 7339 N N . THR A 1 908 ? 20.640 -3.651 -22.621 1.00 92.62 908 THR A N 1
ATOM 7340 C CA . THR A 1 908 ? 22.057 -3.988 -22.784 1.00 92.62 908 THR A CA 1
ATOM 7341 C C . THR A 1 908 ? 22.490 -3.726 -24.223 1.00 92.62 908 THR A C 1
ATOM 7343 O O . THR A 1 908 ? 21.926 -4.320 -25.142 1.00 92.62 908 THR A O 1
ATOM 7346 N N . ASP A 1 909 ? 23.494 -2.872 -24.435 1.00 90.56 909 ASP A N 1
ATOM 7347 C CA . ASP A 1 909 ? 24.203 -2.792 -25.716 1.00 90.56 909 ASP A CA 1
ATOM 7348 C C . ASP A 1 909 ? 25.028 -4.069 -25.899 1.00 90.56 909 ASP A C 1
ATOM 7350 O O . ASP A 1 909 ? 25.968 -4.345 -25.153 1.00 90.56 909 ASP A O 1
ATOM 7354 N N . MET A 1 910 ? 24.673 -4.861 -26.906 1.00 91.69 910 MET A N 1
ATOM 7355 C CA . MET A 1 910 ? 25.302 -6.153 -27.166 1.00 91.69 910 MET A CA 1
ATOM 7356 C C . MET A 1 910 ? 26.724 -6.012 -27.719 1.00 91.69 910 MET A C 1
ATOM 7358 O O . MET A 1 910 ? 27.465 -6.990 -27.732 1.00 91.69 910 MET A O 1
ATOM 7362 N N . THR A 1 911 ? 27.111 -4.823 -28.196 1.00 84.94 911 THR A N 1
ATOM 7363 C CA . THR A 1 911 ? 28.460 -4.578 -28.724 1.00 84.94 911 THR A CA 1
ATOM 7364 C C . THR A 1 911 ? 29.451 -4.190 -27.626 1.00 84.94 911 THR A C 1
ATOM 7366 O O . THR A 1 911 ? 30.561 -4.717 -27.606 1.00 84.94 911 THR A O 1
ATOM 7369 N N . SER A 1 912 ? 29.087 -3.283 -26.714 1.00 84.69 912 SER A N 1
ATOM 7370 C CA . SER A 1 912 ? 29.974 -2.850 -25.621 1.00 84.69 912 SER A CA 1
ATOM 7371 C C . SER A 1 912 ? 29.774 -3.619 -24.310 1.00 84.69 912 SER A C 1
ATOM 7373 O O . SER A 1 912 ? 30.624 -3.542 -23.426 1.00 84.69 912 SER A O 1
ATOM 7375 N N . GLY A 1 913 ? 28.642 -4.311 -24.145 1.00 85.25 913 GLY A N 1
ATOM 7376 C CA . GLY A 1 913 ? 28.204 -4.861 -22.860 1.00 85.25 913 GLY A CA 1
ATOM 7377 C C . GLY A 1 913 ? 27.669 -3.805 -21.885 1.00 85.25 913 GLY A C 1
ATOM 7378 O O . GLY A 1 913 ? 27.335 -4.148 -20.749 1.00 85.25 913 GLY A O 1
ATOM 7379 N N . SER A 1 914 ? 27.582 -2.535 -22.299 1.00 82.12 914 SER A N 1
ATOM 7380 C CA . SER A 1 914 ? 27.024 -1.446 -21.493 1.00 82.12 914 SER A CA 1
ATOM 7381 C C . SER A 1 914 ? 25.563 -1.728 -21.162 1.00 82.12 914 SER A C 1
ATOM 7383 O O . SER A 1 914 ? 24.786 -2.133 -22.026 1.00 82.12 914 SER A O 1
ATOM 7385 N N . LYS A 1 915 ? 25.179 -1.494 -19.907 1.00 84.19 915 LYS A N 1
ATOM 7386 C CA . LYS A 1 915 ? 23.814 -1.715 -19.427 1.00 84.19 915 LYS A CA 1
ATOM 7387 C C . LYS A 1 915 ? 23.228 -0.422 -18.890 1.00 84.19 915 LYS A C 1
ATOM 7389 O O . LYS A 1 915 ? 23.864 0.253 -18.086 1.00 84.19 915 LYS A O 1
ATOM 7394 N N . GLY A 1 916 ? 22.009 -0.119 -19.310 1.00 71.69 916 GLY A N 1
ATOM 7395 C CA . GLY A 1 916 ? 21.103 0.763 -18.589 1.00 71.69 916 GLY A CA 1
ATOM 7396 C C . GLY A 1 916 ? 20.095 -0.088 -17.820 1.00 71.69 916 GLY A C 1
ATOM 7397 O O . GLY A 1 916 ? 19.622 -1.110 -18.321 1.00 71.69 916 GLY A O 1
ATOM 7398 N N . LEU A 1 917 ? 19.767 0.323 -16.603 1.00 75.56 917 LEU A N 1
ATOM 7399 C CA . LEU A 1 917 ? 18.734 -0.299 -15.782 1.00 75.56 917 LEU A CA 1
ATOM 7400 C C . LEU A 1 917 ? 17.794 0.796 -15.303 1.00 75.56 917 LEU A C 1
ATOM 7402 O O . LEU A 1 917 ? 18.256 1.843 -14.850 1.00 75.56 917 LEU A O 1
ATOM 7406 N N . ILE A 1 918 ? 16.492 0.528 -15.341 1.00 67.88 918 ILE A N 1
ATOM 7407 C CA . ILE A 1 918 ? 15.508 1.344 -14.640 1.00 67.88 918 ILE A CA 1
ATOM 7408 C C . ILE A 1 918 ? 14.719 0.504 -13.642 1.00 67.88 918 ILE A C 1
ATOM 7410 O O . ILE A 1 918 ? 14.177 -0.559 -13.960 1.00 67.88 918 ILE A O 1
ATOM 7414 N N . LYS A 1 919 ? 14.613 1.042 -12.427 1.00 64.25 919 LYS A N 1
ATOM 7415 C CA . LYS A 1 919 ? 13.453 0.828 -11.564 1.00 64.25 919 LYS A CA 1
ATOM 7416 C C . LYS A 1 919 ? 12.516 2.003 -11.841 1.00 64.25 919 LYS A C 1
ATOM 7418 O O . LYS A 1 919 ? 12.942 3.149 -11.730 1.00 64.25 919 LYS A O 1
ATOM 7423 N N . PHE A 1 920 ? 11.306 1.723 -12.314 1.00 69.00 920 PHE A N 1
ATOM 7424 C CA . PHE A 1 920 ? 10.365 2.768 -12.720 1.00 69.00 920 PHE A CA 1
ATOM 7425 C C . PHE A 1 920 ? 10.040 3.689 -11.540 1.00 69.00 920 PHE A C 1
ATOM 7427 O O . PHE A 1 920 ? 9.676 3.200 -10.473 1.00 69.00 920 PHE A O 1
ATOM 7434 N N . ASP A 1 921 ? 10.161 5.002 -11.748 1.00 69.44 921 ASP A N 1
ATOM 7435 C CA . ASP A 1 921 ? 9.703 6.008 -10.792 1.00 69.44 921 ASP A CA 1
ATOM 7436 C C . ASP A 1 921 ? 8.297 6.478 -11.182 1.00 69.44 921 ASP A C 1
ATOM 7438 O O . ASP A 1 921 ? 8.110 7.307 -12.071 1.00 69.44 921 ASP A O 1
ATOM 7442 N N . PHE A 1 922 ? 7.301 5.898 -10.527 1.00 71.75 922 PHE A N 1
ATOM 7443 C CA . PHE A 1 922 ? 5.890 6.226 -10.657 1.00 71.75 922 PHE A CA 1
ATOM 7444 C C . PHE A 1 922 ? 5.455 7.378 -9.741 1.00 71.75 922 PHE A C 1
ATOM 7446 O O . PHE A 1 922 ? 4.335 7.871 -9.896 1.00 71.75 922 PHE A O 1
ATOM 7453 N N . ILE A 1 923 ? 6.296 7.827 -8.801 1.00 72.25 923 ILE A N 1
ATOM 7454 C CA . ILE A 1 923 ? 6.005 9.008 -7.984 1.00 72.25 923 ILE A CA 1
ATOM 7455 C C . ILE A 1 923 ? 6.404 10.242 -8.787 1.00 72.25 923 ILE A C 1
ATOM 7457 O O . ILE A 1 923 ? 7.562 10.417 -9.166 1.00 72.25 923 ILE A O 1
ATOM 7461 N N . ARG A 1 924 ? 5.444 11.137 -9.046 1.00 60.53 924 ARG A N 1
ATOM 7462 C CA . ARG A 1 924 ? 5.698 12.340 -9.847 1.00 60.53 924 ARG A CA 1
ATOM 7463 C C . ARG A 1 924 ? 6.852 13.148 -9.247 1.00 60.53 924 ARG A C 1
ATOM 7465 O O . ARG A 1 924 ? 6.794 13.582 -8.096 1.00 60.53 924 ARG A O 1
ATOM 7472 N N . THR A 1 925 ? 7.888 13.382 -10.048 1.00 52.16 925 THR A N 1
ATOM 7473 C CA . THR A 1 925 ? 8.951 14.327 -9.722 1.00 52.16 925 THR A CA 1
ATOM 7474 C C . THR A 1 925 ? 8.499 15.725 -10.131 1.00 52.16 925 THR A C 1
ATOM 7476 O O . THR A 1 925 ? 8.175 15.989 -11.290 1.00 52.16 925 THR A O 1
ATOM 7479 N N . ASP A 1 926 ? 8.450 16.643 -9.165 1.00 47.91 926 ASP A N 1
ATOM 7480 C CA . ASP A 1 926 ? 8.193 18.063 -9.408 1.00 47.91 926 ASP A CA 1
ATOM 7481 C C . ASP A 1 926 ? 9.411 18.719 -10.068 1.00 47.91 926 ASP A C 1
ATOM 7483 O O . ASP A 1 926 ? 10.062 19.586 -9.469 1.00 47.91 926 ASP A O 1
ATOM 7487 N N . ASP A 1 927 ? 9.724 18.324 -11.300 1.00 49.91 927 ASP A N 1
ATOM 7488 C CA . ASP A 1 927 ? 10.436 19.202 -12.211 1.00 49.91 927 ASP A CA 1
ATOM 7489 C C . ASP A 1 927 ? 9.396 20.085 -12.919 1.00 49.91 927 ASP A C 1
ATOM 7491 O O . ASP A 1 927 ? 8.731 19.644 -13.868 1.00 49.91 927 ASP A O 1
ATOM 7495 N N . PRO A 1 928 ? 9.210 21.351 -12.491 1.00 43.81 928 PRO A N 1
ATOM 7496 C CA . PRO A 1 928 ? 8.302 22.247 -13.178 1.00 43.81 928 PRO A CA 1
ATOM 7497 C C . PRO A 1 928 ? 8.777 22.476 -14.613 1.00 43.81 928 PRO A C 1
ATOM 7499 O O . PRO A 1 928 ? 7.938 22.764 -15.456 1.00 43.81 928 PRO A O 1
ATOM 7502 N N . SER A 1 929 ? 10.063 22.282 -14.939 1.00 43.78 929 SER A N 1
ATOM 7503 C CA . SER A 1 929 ? 10.559 22.283 -16.319 1.00 43.78 929 SER A CA 1
ATOM 7504 C C . SER A 1 929 ? 9.945 21.154 -17.146 1.00 43.78 929 SER A C 1
ATOM 7506 O O . SER A 1 929 ? 9.504 21.410 -18.268 1.00 43.78 929 SER A O 1
ATOM 7508 N N . TYR A 1 930 ? 9.820 19.939 -16.600 1.00 47.16 930 TYR A N 1
ATOM 7509 C CA . TYR A 1 930 ? 9.149 18.816 -17.264 1.00 47.16 930 TYR A CA 1
ATOM 7510 C C . TYR A 1 930 ? 7.655 19.095 -17.467 1.00 47.16 930 TYR A C 1
ATOM 7512 O O . TYR A 1 930 ? 7.164 19.011 -18.593 1.00 47.16 930 TYR A O 1
ATOM 7520 N N . THR A 1 931 ? 6.944 19.544 -16.425 1.00 46.53 931 THR A N 1
ATOM 7521 C CA . THR A 1 931 ? 5.516 19.916 -16.507 1.00 46.53 931 THR A CA 1
ATOM 7522 C C . THR A 1 931 ? 5.279 21.075 -17.481 1.00 46.53 931 THR A C 1
ATOM 7524 O O . THR A 1 931 ? 4.382 21.018 -18.322 1.00 46.53 931 THR A O 1
ATOM 7527 N N . ILE A 1 932 ? 6.127 22.107 -17.455 1.00 48.97 932 ILE A N 1
ATOM 7528 C CA . ILE A 1 932 ? 6.106 23.226 -18.407 1.00 48.97 932 ILE A CA 1
ATOM 7529 C C . ILE A 1 932 ? 6.396 22.729 -19.827 1.00 48.97 932 ILE A C 1
ATOM 7531 O O . ILE A 1 932 ? 5.749 23.179 -20.770 1.00 48.97 932 ILE A O 1
ATOM 7535 N N . THR A 1 933 ? 7.346 21.811 -20.009 1.00 47.31 933 THR A N 1
ATOM 7536 C CA . THR A 1 933 ? 7.709 21.251 -21.319 1.00 47.31 933 THR A CA 1
ATOM 7537 C C . THR A 1 933 ? 6.591 20.380 -21.881 1.00 47.31 933 THR A C 1
ATOM 7539 O O . THR A 1 933 ? 6.273 20.507 -23.063 1.00 47.31 933 THR A O 1
ATOM 7542 N N . LYS A 1 934 ? 5.938 19.569 -21.043 1.00 46.75 934 LYS A N 1
ATOM 7543 C CA . LYS A 1 934 ? 4.758 18.773 -21.396 1.00 46.75 934 LYS A CA 1
ATOM 7544 C C . LYS A 1 934 ? 3.591 19.667 -21.809 1.00 46.75 934 LYS A C 1
ATOM 7546 O O . LYS A 1 934 ? 3.118 19.549 -22.936 1.00 46.75 934 LYS A O 1
ATOM 7551 N N . ILE A 1 935 ? 3.219 20.645 -20.977 1.00 46.25 935 ILE A N 1
ATOM 7552 C CA . ILE A 1 935 ? 2.138 21.595 -21.290 1.00 46.25 935 ILE A CA 1
ATOM 7553 C C . ILE A 1 935 ? 2.478 22.414 -22.548 1.00 46.25 935 ILE A C 1
ATOM 7555 O O . ILE A 1 935 ? 1.610 22.662 -23.382 1.00 46.25 935 ILE A O 1
ATOM 7559 N N . ARG A 1 936 ? 3.744 22.809 -22.753 1.00 47.31 936 ARG A N 1
ATOM 7560 C CA . ARG A 1 936 ? 4.190 23.493 -23.984 1.00 47.31 936 ARG A CA 1
ATOM 7561 C C . ARG A 1 936 ? 4.105 22.597 -25.218 1.00 47.31 936 ARG A C 1
ATOM 7563 O O . ARG A 1 936 ? 3.705 23.095 -26.268 1.00 47.31 936 ARG A O 1
ATOM 7570 N N . LYS A 1 937 ? 4.469 21.313 -25.118 1.00 48.72 937 LYS A N 1
ATOM 7571 C CA . LYS A 1 937 ? 4.342 20.333 -26.211 1.00 48.72 937 LYS A CA 1
ATOM 7572 C C . LYS A 1 937 ? 2.875 20.080 -26.558 1.00 48.72 937 LYS A C 1
ATOM 7574 O O . LYS A 1 937 ? 2.537 20.110 -27.736 1.00 48.72 937 LYS A O 1
ATOM 7579 N N . GLU A 1 938 ? 2.003 19.929 -25.565 1.00 44.97 938 GLU A N 1
ATOM 7580 C CA . GLU A 1 938 ? 0.553 19.791 -25.762 1.00 44.97 938 GLU A CA 1
ATOM 7581 C C . GLU A 1 938 ? -0.063 21.053 -26.381 1.00 44.97 938 GLU A C 1
ATOM 7583 O O . GLU A 1 938 ? -0.830 20.965 -27.339 1.00 44.97 938 GLU A O 1
ATOM 7588 N N . LEU A 1 939 ? 0.329 22.242 -25.907 1.00 44.81 939 LEU A N 1
ATOM 7589 C CA . LEU A 1 939 ? -0.103 23.521 -26.475 1.00 44.81 939 LEU A CA 1
ATOM 7590 C C . LEU A 1 939 ? 0.382 23.688 -27.923 1.00 44.81 939 LEU A C 1
ATOM 7592 O O . LEU A 1 939 ? -0.351 24.214 -28.757 1.00 44.81 939 LEU A O 1
ATOM 7596 N N . LYS A 1 940 ? 1.606 23.247 -28.229 1.00 46.53 940 LYS A N 1
ATOM 7597 C CA . LYS A 1 940 ? 2.167 23.273 -29.583 1.00 46.53 940 LYS A CA 1
ATOM 7598 C C . LYS A 1 940 ? 1.435 22.293 -30.504 1.00 46.53 940 LYS A C 1
ATOM 7600 O O . LYS A 1 940 ? 0.963 22.716 -31.546 1.00 46.53 940 LYS A O 1
ATOM 7605 N N . SER A 1 941 ? 1.228 21.049 -30.075 1.00 44.50 941 SER A N 1
ATOM 7606 C CA . SER A 1 941 ? 0.443 20.046 -30.812 1.00 44.50 941 SER A CA 1
ATOM 7607 C C . SER A 1 941 ? -1.000 20.502 -31.067 1.00 44.50 941 SER A C 1
ATOM 7609 O O . SER A 1 941 ? -1.537 20.317 -32.157 1.00 44.50 941 SER A O 1
ATOM 7611 N N . LEU A 1 942 ? -1.644 21.150 -30.090 1.00 43.75 942 LEU A N 1
ATOM 7612 C CA . LEU A 1 942 ? -2.973 21.741 -30.270 1.00 43.75 942 LEU A CA 1
ATOM 7613 C C . LEU A 1 942 ? -2.959 22.866 -31.319 1.00 43.75 942 LEU A C 1
ATOM 7615 O O . LEU A 1 942 ? -3.840 22.905 -32.175 1.00 43.75 942 LEU A O 1
ATOM 7619 N N . LYS A 1 943 ? -1.958 23.754 -31.274 1.00 43.69 943 LYS A N 1
ATOM 7620 C CA . LYS A 1 943 ? -1.784 24.841 -32.251 1.00 43.69 943 LYS A CA 1
ATOM 7621 C C . LYS A 1 943 ? -1.479 24.328 -33.655 1.00 43.69 943 LYS A C 1
ATOM 7623 O O . LYS A 1 943 ? -2.024 24.870 -34.608 1.00 43.69 943 LYS A O 1
ATOM 7628 N N . ASP A 1 944 ? -0.659 23.291 -33.772 1.00 46.09 944 ASP A N 1
ATOM 7629 C CA . ASP A 1 944 ? -0.289 22.692 -35.052 1.00 46.09 944 ASP A CA 1
ATOM 7630 C C . ASP A 1 944 ? -1.504 21.995 -35.693 1.00 46.09 944 ASP A C 1
ATOM 7632 O O . ASP A 1 944 ? -1.761 22.201 -36.875 1.00 46.09 944 ASP A O 1
ATOM 7636 N N . ARG A 1 945 ? -2.336 21.289 -34.908 1.00 48.22 945 ARG A N 1
ATOM 7637 C CA . ARG A 1 945 ? -3.620 20.727 -35.382 1.00 48.22 945 ARG A CA 1
ATOM 7638 C C . ARG A 1 945 ? -4.596 21.806 -35.853 1.00 48.22 945 ARG A C 1
ATOM 7640 O O . ARG A 1 945 ? -5.132 21.706 -36.950 1.00 48.22 945 ARG A O 1
ATOM 7647 N N . LEU A 1 946 ? -4.760 22.875 -35.070 1.00 43.06 946 LEU A N 1
ATOM 7648 C CA . LEU A 1 946 ? -5.598 24.021 -35.444 1.00 43.06 946 LEU A CA 1
ATOM 7649 C C . LEU A 1 946 ? -5.086 24.716 -36.715 1.00 43.06 946 LEU A C 1
ATOM 7651 O O . LEU A 1 946 ? -5.881 25.096 -37.570 1.00 43.06 946 LEU A O 1
ATOM 7655 N N . ALA A 1 947 ? -3.768 24.856 -36.872 1.00 41.88 947 ALA A N 1
ATOM 7656 C CA . ALA A 1 947 ? -3.159 25.425 -38.071 1.00 41.88 947 ALA A CA 1
ATOM 7657 C C . ALA A 1 947 ? -3.363 24.530 -39.307 1.00 41.88 947 ALA A C 1
ATOM 7659 O O . ALA A 1 947 ? -3.578 25.050 -40.403 1.00 41.88 947 ALA A O 1
ATOM 7660 N N . GLN A 1 948 ? -3.339 23.204 -39.135 1.00 42.47 948 GLN A N 1
ATOM 7661 C CA . GLN A 1 948 ? -3.606 22.227 -40.191 1.00 42.47 948 GLN A CA 1
ATOM 7662 C C . GLN A 1 948 ? -5.074 22.288 -40.651 1.00 42.47 948 GLN A C 1
ATOM 7664 O O . GLN A 1 948 ? -5.332 22.411 -41.849 1.00 42.47 948 GLN A O 1
ATOM 7669 N N . ASP A 1 949 ? -6.022 22.302 -39.710 1.00 38.75 949 ASP A N 1
ATOM 7670 C CA . ASP A 1 949 ? -7.461 22.385 -39.994 1.00 38.75 949 ASP A CA 1
ATOM 7671 C C . ASP A 1 949 ? -7.840 23.741 -40.627 1.00 38.75 949 ASP A C 1
ATOM 7673 O O . ASP A 1 949 ? -8.647 23.809 -41.561 1.00 38.75 949 ASP A O 1
ATOM 7677 N N . MET A 1 950 ? -7.179 24.830 -40.206 1.00 36.00 950 MET A N 1
ATOM 7678 C CA . MET A 1 950 ? -7.311 26.154 -40.827 1.00 36.00 950 MET A CA 1
ATOM 7679 C C . MET A 1 950 ? -6.716 26.203 -42.242 1.00 36.00 950 MET A C 1
ATOM 7681 O O . MET A 1 950 ? -7.309 26.809 -43.132 1.00 36.00 950 MET A O 1
ATOM 7685 N N . ALA A 1 951 ? -5.569 25.561 -42.488 1.00 35.72 951 ALA A N 1
ATOM 7686 C CA . ALA A 1 951 ? -4.937 25.531 -43.809 1.00 35.72 951 ALA A CA 1
ATOM 7687 C C . ALA A 1 951 ? -5.742 24.714 -44.837 1.00 35.72 951 ALA A C 1
ATOM 7689 O O . ALA A 1 951 ? -5.747 25.056 -46.022 1.00 35.72 951 ALA A O 1
ATOM 7690 N N . VAL A 1 952 ? -6.442 23.665 -44.390 1.00 37.84 952 VAL A N 1
ATOM 7691 C CA . VAL A 1 952 ? -7.363 22.864 -45.216 1.00 37.84 952 VAL A CA 1
ATOM 7692 C C . VAL A 1 952 ? -8.651 23.640 -45.523 1.00 37.84 952 VAL A C 1
ATOM 7694 O O . VAL A 1 952 ? -9.094 23.653 -46.674 1.00 37.84 952 VAL A O 1
ATOM 7697 N N . SER A 1 953 ? -9.189 24.371 -44.542 1.00 36.53 953 SER A N 1
ATOM 7698 C CA . SER A 1 953 ? -10.400 25.193 -44.703 1.00 36.53 953 SER A CA 1
ATOM 7699 C C . SER A 1 953 ? -10.186 26.421 -45.602 1.00 36.53 953 SER A C 1
ATOM 7701 O O . SER A 1 953 ? -11.057 26.779 -46.389 1.00 36.53 953 SER A O 1
ATOM 7703 N N . ILE A 1 954 ? -9.004 27.051 -45.548 1.00 38.91 954 ILE A N 1
ATOM 7704 C CA . ILE A 1 954 ? -8.660 28.218 -46.386 1.00 38.91 954 ILE A CA 1
ATOM 7705 C C . ILE A 1 954 ? -8.413 27.818 -47.854 1.00 38.91 954 ILE A C 1
ATOM 7707 O O . ILE A 1 954 ? -8.606 28.636 -48.752 1.00 38.91 954 ILE A O 1
ATOM 7711 N N . LYS A 1 955 ? -7.997 26.571 -48.122 1.00 37.06 955 LYS A N 1
ATOM 7712 C CA . LYS A 1 955 ? -7.686 26.089 -49.481 1.00 37.06 955 LYS A CA 1
ATOM 7713 C C . LYS A 1 955 ? -8.890 25.600 -50.285 1.00 37.06 955 LYS A C 1
ATOM 7715 O O . LYS A 1 955 ? -8.785 25.558 -51.506 1.00 37.06 955 LYS A O 1
ATOM 7720 N N . THR A 1 956 ? -9.976 25.185 -49.639 1.00 41.00 956 THR A N 1
ATOM 7721 C CA . THR A 1 956 ? -11.047 24.428 -50.314 1.00 41.00 956 THR A CA 1
ATOM 7722 C C . THR A 1 956 ? -12.323 25.218 -50.566 1.00 41.00 956 THR A C 1
ATOM 7724 O O . THR A 1 956 ? -13.083 24.823 -51.439 1.00 41.00 956 THR A O 1
ATOM 7727 N N . GLY A 1 957 ? -12.537 26.361 -49.907 1.00 41.91 957 GLY A N 1
ATOM 7728 C CA . GLY A 1 957 ? -13.613 27.306 -50.242 1.00 41.91 957 GLY A CA 1
ATOM 7729 C C . GLY A 1 957 ? -15.052 26.827 -49.999 1.00 41.91 957 GLY A C 1
ATOM 7730 O O . GLY A 1 957 ? -15.913 27.676 -49.838 1.00 41.91 957 GLY A O 1
ATOM 7731 N N . ASP A 1 958 ? -15.306 25.522 -49.935 1.00 43.53 958 ASP A N 1
ATOM 7732 C CA . ASP A 1 958 ? -16.526 24.877 -49.450 1.00 43.53 958 ASP A CA 1
ATOM 7733 C C . ASP A 1 958 ? -16.309 23.359 -49.481 1.00 43.53 958 ASP A C 1
ATOM 7735 O O . ASP A 1 958 ? -16.103 22.799 -50.552 1.00 43.53 958 ASP A O 1
ATOM 7739 N N . THR A 1 959 ? -16.382 22.699 -48.323 1.00 39.44 959 THR A N 1
ATOM 7740 C CA . THR A 1 959 ? -16.886 21.321 -48.162 1.00 39.44 959 THR A CA 1
ATOM 7741 C C . THR A 1 959 ? -17.025 21.038 -46.667 1.00 39.44 959 THR A C 1
ATOM 7743 O O . THR A 1 959 ? -16.024 21.062 -45.948 1.00 39.44 959 THR A O 1
ATOM 7746 N N . GLU A 1 960 ? -18.245 20.758 -46.194 1.00 46.38 960 GLU A N 1
ATOM 7747 C CA . GLU A 1 960 ? -18.467 20.186 -44.861 1.00 46.38 960 GLU A CA 1
ATOM 7748 C C . GLU A 1 960 ? -17.617 18.917 -44.706 1.00 46.38 960 GLU A C 1
ATOM 7750 O O . GLU A 1 960 ? -17.729 17.971 -45.489 1.00 46.38 960 GLU A O 1
ATOM 7755 N N . SER A 1 961 ? -16.751 18.890 -43.695 1.00 44.62 961 SER A N 1
ATOM 7756 C CA . SER A 1 961 ? -16.038 17.674 -43.312 1.00 44.62 961 SER A CA 1
ATOM 7757 C C . SER A 1 961 ? -17.049 16.662 -42.770 1.00 44.62 961 SER A C 1
ATOM 7759 O O . SER A 1 961 ? -17.745 16.950 -41.801 1.00 44.62 961 SER A O 1
ATOM 7761 N N . MET A 1 962 ? -17.095 15.447 -43.327 1.00 38.41 962 MET A N 1
ATOM 7762 C CA . MET A 1 962 ? -17.913 14.344 -42.783 1.00 38.41 962 MET A CA 1
ATOM 7763 C C . MET A 1 962 ? -17.561 13.972 -41.329 1.00 38.41 962 MET A C 1
ATOM 7765 O O . MET A 1 962 ? -18.322 13.266 -40.673 1.00 38.41 962 MET A O 1
ATOM 7769 N N . ASN A 1 963 ? -16.412 14.436 -40.830 1.00 48.69 963 ASN A N 1
ATOM 7770 C CA . ASN A 1 963 ? -15.967 14.234 -39.455 1.00 48.69 963 ASN A CA 1
ATOM 7771 C C . ASN A 1 963 ? -16.271 15.433 -38.543 1.00 48.69 963 ASN A C 1
ATOM 7773 O O . ASN A 1 963 ? -15.897 15.387 -37.373 1.00 48.69 963 ASN A O 1
ATOM 7777 N N . ASP A 1 964 ? -16.914 16.494 -39.048 1.00 61.44 964 ASP A N 1
ATOM 7778 C CA . ASP A 1 964 ? -17.381 17.605 -38.220 1.00 61.44 964 ASP A CA 1
ATOM 7779 C C . ASP A 1 964 ? -18.677 17.199 -37.490 1.00 61.44 964 ASP A C 1
ATOM 7781 O O . ASP A 1 964 ? -19.732 17.045 -38.127 1.00 61.44 964 ASP A O 1
ATOM 7785 N N . PRO A 1 965 ? -18.627 17.018 -36.155 1.00 65.31 965 PRO A N 1
ATOM 7786 C CA . PRO A 1 965 ? -19.774 16.559 -35.384 1.00 65.31 965 PRO A CA 1
ATOM 7787 C C . PRO A 1 965 ? -20.924 17.576 -35.328 1.00 65.31 965 PRO A C 1
ATOM 7789 O O . PRO A 1 965 ? -22.011 17.210 -34.879 1.00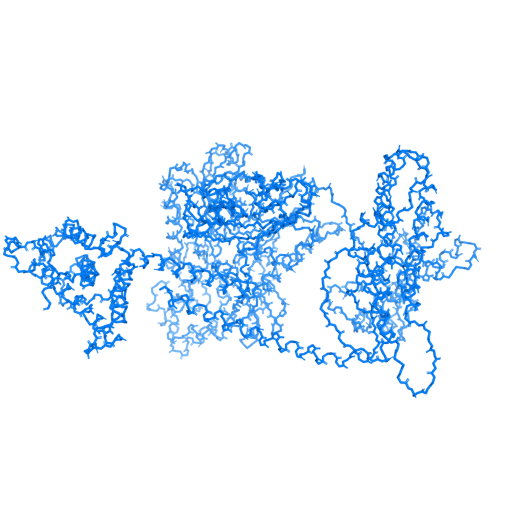 65.31 965 PRO A O 1
ATOM 7792 N N . VAL A 1 966 ? -20.706 18.824 -35.763 1.00 74.75 966 VAL A N 1
ATOM 7793 C CA . VAL A 1 966 ? -21.708 19.902 -35.773 1.00 74.75 966 VAL A CA 1
ATOM 7794 C C . VAL A 1 966 ? -22.010 20.440 -37.178 1.00 74.75 966 VAL A C 1
ATOM 7796 O O . VAL A 1 966 ? -22.574 21.525 -37.306 1.00 74.75 966 VAL A O 1
ATOM 7799 N N . SER A 1 967 ? -21.697 19.674 -38.229 1.00 78.75 967 SER A N 1
ATOM 7800 C CA . SER A 1 967 ? -22.118 19.984 -39.607 1.00 78.75 967 SER A CA 1
ATOM 7801 C C . SER A 1 967 ? -23.647 20.069 -39.743 1.00 78.75 967 SER A C 1
ATOM 7803 O O . SER A 1 967 ? -24.383 19.401 -39.010 1.00 78.75 967 SER A O 1
ATOM 7805 N N . LYS A 1 968 ? -24.159 20.837 -40.717 1.00 81.38 968 LYS A N 1
ATOM 7806 C CA . LYS A 1 968 ? -25.604 20.964 -41.006 1.00 81.38 968 LYS A CA 1
ATOM 7807 C C . LYS A 1 968 ? -26.240 19.594 -41.223 1.00 81.38 968 LYS A C 1
ATOM 7809 O O 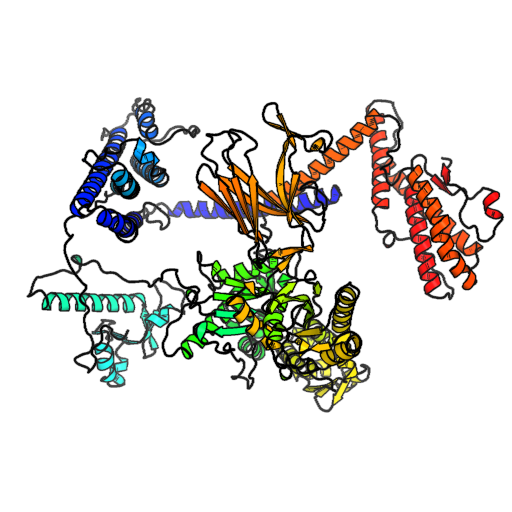. LYS A 1 968 ? -27.331 19.332 -40.710 1.00 81.38 968 LYS A O 1
ATOM 7814 N N . THR A 1 969 ? -25.536 18.708 -41.925 1.00 77.50 969 THR A N 1
ATOM 7815 C CA . THR A 1 969 ? -25.954 17.319 -42.146 1.00 77.50 969 THR A CA 1
ATOM 7816 C C . THR A 1 969 ? -26.094 16.565 -40.820 1.00 77.50 969 THR A C 1
ATOM 7818 O O . THR A 1 969 ? -27.169 16.044 -40.517 1.00 77.50 969 THR A O 1
ATOM 7821 N N . ARG A 1 970 ? -25.058 16.584 -39.968 1.00 81.12 970 ARG A N 1
ATOM 7822 C CA . ARG A 1 970 ? -25.068 15.865 -38.686 1.00 81.12 970 ARG A CA 1
ATOM 7823 C C . ARG A 1 970 ? -26.092 16.424 -37.699 1.00 81.12 970 ARG A C 1
ATOM 7825 O O . ARG A 1 970 ? -26.757 15.666 -36.998 1.00 81.12 970 ARG A O 1
ATOM 7832 N N . LEU A 1 971 ? -26.265 17.742 -37.669 1.00 84.44 971 LEU A N 1
ATOM 7833 C CA . LEU A 1 971 ? -27.273 18.407 -36.846 1.00 84.44 971 LEU A CA 1
ATOM 7834 C C . LEU A 1 971 ? -28.703 18.062 -37.281 1.00 84.44 971 LEU A C 1
ATOM 7836 O O . LEU A 1 971 ? -29.579 17.911 -36.428 1.00 84.44 971 LEU A O 1
ATOM 7840 N N . THR A 1 972 ? -28.930 17.887 -38.584 1.00 83.56 972 THR A N 1
ATOM 7841 C CA . THR A 1 972 ? -30.223 17.434 -39.116 1.00 83.56 972 THR A CA 1
ATOM 7842 C C . THR A 1 972 ? -30.504 15.987 -38.701 1.00 83.56 972 THR A C 1
ATOM 7844 O O . THR A 1 972 ? -31.576 15.714 -38.169 1.00 83.56 972 THR A O 1
ATOM 7847 N N . GLU A 1 973 ? -29.521 15.085 -38.808 1.00 82.69 973 GLU A N 1
ATOM 7848 C CA . GLU A 1 973 ? -29.647 13.700 -38.318 1.00 82.69 973 GLU A CA 1
ATOM 7849 C C . GLU A 1 973 ? -29.939 13.639 -36.810 1.00 82.69 973 GLU A C 1
ATOM 7851 O O . GLU A 1 973 ? -30.760 12.845 -36.350 1.00 82.69 973 GLU A O 1
ATOM 7856 N N . MET A 1 974 ? -29.283 14.494 -36.022 1.00 85.12 974 MET A N 1
ATOM 7857 C CA . MET A 1 974 ? -29.504 14.581 -34.577 1.00 85.12 974 MET A CA 1
ATOM 7858 C C . MET A 1 974 ? -30.912 15.085 -34.237 1.00 85.12 974 MET A C 1
ATOM 7860 O O . MET A 1 974 ? -31.523 14.601 -33.281 1.00 85.12 974 MET A O 1
ATOM 7864 N N . TYR A 1 975 ? -31.447 16.020 -35.025 1.00 88.50 975 TYR A N 1
ATOM 7865 C CA . TYR A 1 975 ? -32.835 16.470 -34.912 1.00 88.50 975 TYR A CA 1
ATOM 7866 C C . TYR A 1 975 ? -33.830 15.360 -35.277 1.00 88.50 975 TYR A C 1
ATOM 7868 O O . TYR A 1 975 ? -34.819 15.156 -34.566 1.00 88.50 975 TYR A O 1
ATOM 7876 N N . ASP A 1 976 ? -33.536 14.582 -36.317 1.00 84.12 976 ASP A N 1
ATOM 7877 C CA . ASP A 1 976 ? -34.367 13.451 -36.723 1.00 84.12 976 ASP A CA 1
ATOM 7878 C C . ASP A 1 976 ? -34.353 12.317 -35.684 1.00 84.12 976 ASP A C 1
ATOM 7880 O O . ASP A 1 976 ? -35.418 11.805 -35.339 1.00 84.12 976 ASP A O 1
ATOM 7884 N N . SER A 1 977 ? -33.199 11.982 -35.091 1.00 84.00 977 SER A N 1
ATOM 7885 C CA . SER A 1 977 ? -33.102 11.006 -33.985 1.00 84.00 977 SER A CA 1
ATOM 7886 C C . SER A 1 977 ? -33.863 11.473 -32.735 1.00 84.00 977 SER A C 1
ATOM 7888 O O . SER A 1 977 ? -34.620 10.697 -32.140 1.00 84.00 977 SER A O 1
ATOM 7890 N N . LEU A 1 978 ? -33.778 12.761 -32.367 1.00 84.31 978 LEU A N 1
ATOM 7891 C CA . LEU A 1 978 ? -34.570 13.325 -31.263 1.00 84.31 978 LEU A CA 1
ATOM 7892 C C . LEU A 1 978 ? -36.078 13.101 -31.481 1.00 84.31 978 LEU A C 1
ATOM 7894 O O . LEU A 1 978 ? -36.805 12.754 -30.546 1.00 84.31 978 LEU A O 1
ATOM 7898 N N . LYS A 1 979 ? -36.544 13.254 -32.722 1.00 83.38 979 LYS A N 1
ATOM 7899 C CA . LYS A 1 979 ? -37.952 13.104 -33.098 1.00 83.38 979 LYS A CA 1
ATOM 7900 C C . LYS A 1 979 ? -38.402 11.648 -33.255 1.00 83.38 979 LYS A C 1
ATOM 7902 O O . LYS A 1 979 ? -39.538 11.328 -32.898 1.00 83.38 979 LYS A O 1
ATOM 7907 N N . LEU A 1 980 ? -37.572 10.790 -33.839 1.00 76.88 980 LEU A N 1
ATOM 7908 C CA . LEU A 1 980 ? -37.949 9.423 -34.206 1.00 76.88 980 LEU A CA 1
ATOM 7909 C C . LEU A 1 980 ? -37.694 8.412 -33.091 1.00 76.88 980 LEU A C 1
ATOM 7911 O O . LEU A 1 980 ? -38.459 7.459 -32.970 1.00 76.88 980 LEU A O 1
ATOM 7915 N N . GLU A 1 981 ? -36.677 8.629 -32.260 1.00 76.12 981 GLU A N 1
ATOM 7916 C CA . GLU A 1 981 ? -36.252 7.664 -31.240 1.00 76.12 981 GLU A CA 1
ATOM 7917 C C . GLU A 1 981 ? -36.577 8.154 -29.828 1.00 76.12 981 GLU A C 1
ATOM 7919 O O . GLU A 1 981 ? -37.199 7.449 -29.034 1.00 76.12 981 GLU A O 1
ATOM 7924 N N . LYS A 1 982 ? -36.193 9.392 -29.496 1.00 75.44 982 LYS A N 1
ATOM 7925 C CA . LYS A 1 982 ? -36.372 9.900 -28.127 1.00 75.44 982 LYS A CA 1
ATOM 7926 C C . LYS A 1 982 ? -37.807 10.327 -27.846 1.00 75.44 982 LYS A C 1
ATOM 7928 O O . LYS A 1 982 ? -38.366 9.981 -26.807 1.00 75.44 982 LYS A O 1
ATOM 7933 N N . TRP A 1 983 ? -38.428 11.062 -28.768 1.00 81.81 983 TRP A N 1
ATOM 7934 C CA . TRP A 1 983 ? -39.820 11.478 -28.609 1.00 81.81 983 TRP A CA 1
ATOM 7935 C C . TRP A 1 983 ? -40.783 10.289 -28.598 1.00 81.81 983 TRP A C 1
ATOM 7937 O O . TRP A 1 983 ? -41.706 10.272 -27.788 1.00 81.81 983 TRP A O 1
ATOM 7947 N N . THR A 1 984 ? -40.570 9.278 -29.442 1.00 76.62 984 THR A N 1
ATOM 7948 C CA . THR A 1 984 ? -41.423 8.079 -29.483 1.00 76.62 984 THR A CA 1
ATOM 7949 C C . THR A 1 984 ? -41.399 7.321 -28.156 1.00 76.62 984 THR A C 1
ATOM 7951 O O . THR A 1 984 ? -42.470 6.986 -27.655 1.00 76.62 984 THR A O 1
ATOM 7954 N N . GLY A 1 985 ? -40.228 7.172 -27.526 1.00 74.62 985 GLY A N 1
ATOM 7955 C CA . GLY A 1 985 ? -40.104 6.546 -26.205 1.00 74.62 985 GLY A CA 1
ATOM 7956 C C . GLY A 1 985 ? -40.810 7.303 -25.069 1.00 74.62 985 GLY A C 1
ATOM 7957 O O . GLY A 1 985 ? -41.346 6.685 -24.154 1.00 74.62 985 GLY A O 1
ATOM 7958 N N . ILE A 1 986 ? -40.865 8.639 -25.128 1.00 80.00 986 ILE A N 1
ATOM 7959 C CA . ILE A 1 986 ? -41.494 9.471 -24.080 1.00 80.00 986 ILE A CA 1
ATOM 7960 C C . ILE A 1 986 ? -42.996 9.672 -24.337 1.00 80.00 986 ILE A C 1
ATOM 7962 O O . ILE A 1 986 ? -43.789 9.816 -23.405 1.00 80.00 986 ILE A O 1
ATOM 7966 N N . LYS A 1 987 ? -43.417 9.666 -25.602 1.00 82.06 987 LYS A N 1
ATOM 7967 C CA . LYS A 1 987 ? -44.794 9.937 -26.029 1.00 82.06 987 LYS A CA 1
ATOM 7968 C C . LYS A 1 987 ? -45.812 8.993 -25.395 1.00 82.06 987 LYS A C 1
ATOM 7970 O O . LYS A 1 987 ? -46.860 9.461 -24.950 1.00 82.06 987 LYS A O 1
ATOM 7975 N N . ASP A 1 988 ? -45.528 7.695 -25.337 1.00 82.12 988 ASP A N 1
ATOM 7976 C CA . ASP A 1 988 ? -46.475 6.721 -24.781 1.00 82.12 988 ASP A CA 1
ATOM 7977 C C . ASP A 1 988 ? -46.604 6.852 -23.256 1.00 82.12 988 ASP A C 1
ATOM 7979 O O . ASP A 1 988 ? -47.711 6.744 -22.723 1.00 82.12 988 ASP A O 1
ATOM 7983 N N . LEU A 1 989 ? -45.519 7.237 -22.572 1.00 79.62 989 LEU A N 1
ATOM 7984 C CA . LEU A 1 989 ? -45.526 7.590 -21.149 1.00 79.62 989 LEU A CA 1
ATOM 7985 C C . LEU A 1 989 ? -46.352 8.859 -20.870 1.00 79.62 989 LEU A C 1
ATOM 7987 O O . LEU A 1 989 ? -47.097 8.926 -19.893 1.00 79.62 989 LEU A O 1
ATOM 7991 N N . LEU A 1 990 ? -46.257 9.881 -21.724 1.00 79.56 990 LEU A N 1
ATOM 7992 C CA . LEU A 1 990 ? -47.046 11.110 -21.562 1.00 79.56 990 LEU A CA 1
ATOM 7993 C C . LEU A 1 990 ? -48.537 10.881 -21.828 1.00 79.56 990 LEU A C 1
ATOM 7995 O O . LEU A 1 990 ? -49.377 11.475 -21.145 1.00 79.56 990 LEU A O 1
ATOM 7999 N N . LYS A 1 991 ? -48.868 9.999 -22.779 1.00 80.19 991 LYS A N 1
ATOM 8000 C CA . LYS A 1 991 ? -50.247 9.585 -23.063 1.00 80.19 991 LYS A CA 1
ATOM 8001 C C . LYS A 1 991 ? -50.867 8.807 -21.906 1.00 80.19 991 LYS A C 1
ATOM 8003 O O . LYS A 1 991 ? -51.992 9.120 -21.519 1.00 80.19 991 LYS A O 1
ATOM 8008 N N . SER A 1 992 ? -50.149 7.832 -21.342 1.00 80.50 992 SER A N 1
ATOM 8009 C CA . SER A 1 992 ? -50.643 7.035 -20.209 1.00 80.50 992 SER A CA 1
ATOM 8010 C C . SER A 1 992 ? -50.886 7.891 -18.961 1.00 80.50 992 SER A C 1
ATOM 8012 O O . SER A 1 992 ? -51.832 7.645 -18.219 1.00 80.50 992 SER A O 1
ATOM 8014 N N . ASN A 1 993 ? -50.115 8.971 -18.800 1.00 77.00 993 ASN A N 1
ATOM 8015 C CA . ASN A 1 993 ? -50.251 9.945 -17.716 1.00 77.00 993 ASN A CA 1
ATOM 8016 C C . ASN A 1 993 ? -51.143 11.157 -18.057 1.00 77.00 993 ASN A C 1
ATOM 8018 O O . ASN A 1 993 ? -51.057 12.191 -17.393 1.00 77.00 993 ASN A O 1
ATOM 8022 N N . LYS A 1 994 ? -51.981 11.070 -19.104 1.00 77.06 994 LYS A N 1
ATOM 8023 C CA . LYS A 1 994 ? -52.951 12.109 -19.519 1.00 77.06 994 LYS A CA 1
ATOM 8024 C C . LYS A 1 994 ? -52.353 13.521 -19.673 1.00 77.06 994 LYS A C 1
ATOM 8026 O O . LYS A 1 994 ? -53.031 14.523 -19.448 1.00 77.06 994 LYS A O 1
ATOM 8031 N N . THR A 1 995 ? -51.080 13.634 -20.056 1.00 76.06 995 THR A N 1
ATOM 8032 C CA . THR A 1 995 ? -50.454 14.942 -20.294 1.00 76.06 995 THR A CA 1
ATOM 8033 C C . THR A 1 995 ? -50.965 15.541 -21.606 1.00 76.06 995 THR A C 1
ATOM 8035 O O . THR A 1 995 ? -51.015 14.848 -22.617 1.00 76.06 995 THR A O 1
ATOM 8038 N N . SER A 1 996 ? -51.341 16.827 -21.600 1.00 79.75 996 SER A N 1
ATOM 8039 C CA . SER A 1 996 ? -51.811 17.515 -22.812 1.00 79.75 996 SER A CA 1
ATOM 8040 C C . SER A 1 996 ? -50.685 17.619 -23.857 1.00 79.75 996 SER A C 1
ATOM 8042 O O . SER A 1 996 ? -49.604 18.129 -23.538 1.00 79.75 996 SER A O 1
ATOM 8044 N N . PRO A 1 997 ? -50.924 17.179 -25.105 1.00 80.56 997 PRO A N 1
ATOM 8045 C CA . PRO A 1 997 ? -49.958 17.336 -26.187 1.00 80.56 997 PRO A CA 1
ATOM 8046 C C . PRO A 1 997 ? -49.694 18.805 -26.548 1.00 80.56 997 PRO A C 1
ATOM 8048 O O . PRO A 1 997 ? -48.584 19.144 -26.955 1.00 80.56 997 PRO A O 1
ATOM 8051 N N . GLU A 1 998 ? -50.679 19.688 -26.373 1.00 79.94 998 GLU A N 1
ATOM 8052 C CA . GLU A 1 998 ? -50.546 21.134 -26.580 1.00 79.94 998 GLU A CA 1
ATOM 8053 C C . GLU A 1 998 ? -49.559 21.738 -25.581 1.00 79.94 998 GLU A C 1
ATOM 8055 O O . GLU A 1 998 ? -48.689 22.516 -25.970 1.00 79.94 998 GLU A O 1
ATOM 8060 N N . PHE A 1 999 ? -49.639 21.321 -24.313 1.00 82.38 999 PHE A N 1
ATOM 8061 C CA . PHE A 1 999 ? -48.694 21.730 -23.276 1.00 82.38 999 PHE A CA 1
ATOM 8062 C C . PHE A 1 999 ? -47.263 21.289 -23.607 1.00 82.38 999 PHE A C 1
ATOM 8064 O O . PHE A 1 999 ? -46.340 22.101 -23.566 1.00 82.38 999 PHE A O 1
ATOM 8071 N N . THR A 1 1000 ? -47.063 20.019 -23.977 1.00 81.44 1000 THR A N 1
ATOM 8072 C CA . THR A 1 1000 ? -45.726 19.513 -24.323 1.00 81.44 1000 THR A CA 1
ATOM 8073 C C . THR A 1 1000 ? -45.172 20.196 -25.575 1.00 81.44 1000 THR A C 1
ATOM 8075 O O . THR A 1 1000 ? -43.989 20.530 -25.610 1.00 81.44 1000 THR A O 1
ATOM 8078 N N . ARG A 1 1001 ? -46.017 20.471 -26.578 1.00 86.06 1001 ARG A N 1
ATOM 8079 C CA . ARG A 1 1001 ? -45.621 21.229 -27.773 1.00 86.06 1001 ARG A CA 1
ATOM 8080 C C . ARG A 1 1001 ? -45.171 22.644 -27.415 1.00 86.06 1001 ARG A C 1
ATOM 8082 O O . ARG A 1 1001 ? -44.093 23.048 -27.840 1.00 86.06 1001 ARG A O 1
ATOM 8089 N N . ALA A 1 1002 ? -45.958 23.367 -26.619 1.00 82.81 1002 ALA A N 1
ATOM 8090 C CA . ALA A 1 1002 ? -45.627 24.726 -26.196 1.00 82.81 1002 ALA A CA 1
ATOM 8091 C C . ALA A 1 1002 ? -44.316 24.771 -25.395 1.00 82.81 1002 ALA A C 1
ATOM 8093 O O . ALA A 1 1002 ? -43.501 25.670 -25.596 1.00 82.81 1002 ALA A O 1
ATOM 8094 N N . LEU A 1 1003 ? -44.085 23.775 -24.532 1.00 83.31 1003 LEU A N 1
ATOM 8095 C CA . LEU A 1 1003 ? -42.848 23.654 -23.764 1.00 83.31 1003 LEU A CA 1
ATOM 8096 C C . LEU A 1 1003 ? -41.632 23.464 -24.680 1.00 83.31 1003 LEU A C 1
ATOM 8098 O O . LEU A 1 1003 ? -40.678 24.225 -24.576 1.00 83.31 1003 LEU A O 1
ATOM 8102 N N . VAL A 1 1004 ? -41.686 22.514 -25.619 1.00 86.75 1004 VAL A N 1
ATOM 8103 C CA . VAL A 1 1004 ? -40.583 22.256 -26.561 1.00 86.75 1004 VAL A CA 1
ATOM 8104 C C . VAL A 1 1004 ? -40.324 23.462 -27.471 1.00 86.75 1004 VAL A C 1
ATOM 8106 O O . VAL A 1 1004 ? -39.172 23.853 -27.646 1.00 86.75 1004 VAL A O 1
ATOM 8109 N N . GLN A 1 1005 ? -41.375 24.092 -28.006 1.00 87.75 1005 GLN A N 1
ATOM 8110 C CA . GLN A 1 1005 ? -41.256 25.313 -28.814 1.00 87.75 1005 GLN A CA 1
ATOM 8111 C C . GLN A 1 1005 ? -40.556 26.434 -28.047 1.00 87.75 1005 GLN A C 1
ATOM 8113 O O . GLN A 1 1005 ? -39.625 27.055 -28.563 1.00 87.75 1005 GLN A O 1
ATOM 8118 N N . LYS A 1 1006 ? -40.974 26.660 -26.798 1.00 85.56 1006 LYS A N 1
ATOM 8119 C CA . LYS A 1 1006 ? -40.367 27.657 -25.920 1.00 85.56 1006 LYS A CA 1
ATOM 8120 C C . LYS A 1 1006 ? -38.892 27.348 -25.656 1.00 85.56 1006 LYS A C 1
ATOM 8122 O O . LYS A 1 1006 ? -38.067 28.243 -25.787 1.00 85.56 1006 LYS A O 1
ATOM 8127 N N . THR A 1 1007 ? -38.547 26.092 -25.378 1.00 85.81 1007 THR A N 1
ATOM 8128 C CA . THR A 1 1007 ? -37.161 25.671 -25.124 1.00 85.81 1007 THR A CA 1
ATOM 8129 C C . THR A 1 1007 ? -36.240 25.908 -26.327 1.00 85.81 1007 THR A C 1
ATOM 8131 O O . THR A 1 1007 ? -35.147 26.441 -26.155 1.00 85.81 1007 THR A O 1
ATOM 8134 N N . PHE A 1 1008 ? -36.670 25.566 -27.549 1.00 89.38 1008 PHE A N 1
ATOM 8135 C CA . PHE A 1 1008 ? -35.877 25.846 -28.757 1.00 89.38 1008 PHE A CA 1
ATOM 8136 C C . PHE A 1 1008 ? -35.720 27.349 -29.011 1.00 89.38 1008 PHE A C 1
ATOM 8138 O O . PHE A 1 1008 ? -34.648 27.788 -29.425 1.00 89.38 1008 PHE A O 1
ATOM 8145 N N . LYS A 1 1009 ? -36.765 28.138 -28.739 1.00 87.38 1009 LYS A N 1
ATOM 8146 C CA . LYS A 1 1009 ? -36.721 29.596 -28.875 1.00 87.38 1009 LYS A CA 1
ATOM 8147 C C . LYS A 1 1009 ? -35.737 30.232 -27.887 1.00 87.38 1009 LYS A C 1
ATOM 8149 O O . LYS A 1 1009 ? -34.898 31.024 -28.299 1.00 87.38 1009 LYS A O 1
ATOM 8154 N N . GLU A 1 1010 ? -35.791 29.849 -26.613 1.00 85.50 1010 GLU A N 1
ATOM 8155 C CA . GLU A 1 1010 ? -34.886 30.365 -25.575 1.00 85.50 1010 GLU A CA 1
ATOM 8156 C C . GLU A 1 1010 ? -33.419 30.012 -25.862 1.00 85.50 1010 GLU A C 1
ATOM 8158 O O . GLU A 1 1010 ? -32.537 30.862 -25.721 1.00 85.50 1010 GLU A O 1
ATOM 8163 N N . ALA A 1 1011 ? -33.162 28.785 -26.325 1.00 86.50 1011 ALA A N 1
ATOM 8164 C CA . ALA A 1 1011 ? -31.834 28.353 -26.752 1.00 86.50 1011 ALA A CA 1
ATOM 8165 C C . ALA A 1 1011 ? -31.300 29.213 -27.912 1.00 86.50 1011 ALA A C 1
ATOM 8167 O O . ALA A 1 1011 ? -30.159 29.680 -27.876 1.00 86.50 1011 ALA A O 1
ATOM 8168 N N . ALA A 1 1012 ? -32.139 29.479 -28.920 1.00 86.69 1012 ALA A N 1
ATOM 8169 C CA . ALA A 1 1012 ? -31.775 30.334 -30.045 1.00 86.69 1012 ALA A CA 1
ATOM 8170 C C . ALA A 1 1012 ? -31.486 31.780 -29.603 1.00 86.69 1012 ALA A C 1
ATOM 8172 O O . ALA A 1 1012 ? -30.453 32.332 -29.973 1.00 86.69 1012 ALA A O 1
ATOM 8173 N N . GLU A 1 1013 ? -32.331 32.374 -28.755 1.00 85.81 1013 GLU A N 1
ATOM 8174 C CA . GLU A 1 1013 ? -32.137 33.730 -28.217 1.00 85.81 1013 GLU A CA 1
ATOM 8175 C C . GLU A 1 1013 ? -30.859 33.857 -27.367 1.00 85.81 1013 GLU A C 1
ATOM 8177 O O . GLU A 1 1013 ? -30.171 34.881 -27.407 1.00 85.81 1013 GLU A O 1
ATOM 8182 N N . GLU A 1 1014 ? -30.497 32.828 -26.593 1.00 83.88 1014 GLU A N 1
ATOM 8183 C CA . GLU A 1 1014 ? -29.214 32.802 -25.883 1.00 83.88 1014 GLU A CA 1
ATOM 8184 C C . GLU A 1 1014 ? -28.036 32.807 -26.865 1.00 83.88 1014 GLU A C 1
ATOM 8186 O O . GLU A 1 1014 ? -27.085 33.572 -26.685 1.00 83.88 1014 GLU A O 1
ATOM 8191 N N . MET A 1 1015 ? -28.096 31.988 -27.916 1.00 87.75 1015 MET A N 1
ATOM 8192 C CA . MET A 1 1015 ? -27.005 31.899 -28.885 1.00 87.75 1015 MET A CA 1
ATOM 8193 C C . MET A 1 1015 ? -26.899 33.137 -29.773 1.00 87.75 1015 MET A C 1
ATOM 8195 O O . MET A 1 1015 ? -25.783 33.538 -30.094 1.00 87.75 1015 MET A O 1
ATOM 8199 N N . ILE A 1 1016 ? -28.015 33.793 -30.100 1.00 83.56 1016 ILE A N 1
ATOM 8200 C CA . ILE A 1 1016 ? -28.018 35.097 -30.779 1.00 83.56 1016 ILE A CA 1
ATOM 8201 C C . ILE A 1 1016 ? -27.302 36.139 -29.914 1.00 83.56 1016 ILE A C 1
ATOM 8203 O O . ILE A 1 1016 ? -26.408 36.824 -30.405 1.00 83.56 1016 ILE A O 1
ATOM 8207 N N . ARG A 1 1017 ? -27.600 36.206 -28.608 1.00 81.56 1017 ARG A N 1
ATOM 8208 C CA . ARG A 1 1017 ? -26.893 37.115 -27.686 1.00 81.56 1017 ARG A CA 1
ATOM 8209 C C . ARG A 1 1017 ? -25.393 36.833 -27.629 1.00 81.56 1017 ARG A C 1
ATOM 8211 O O . ARG A 1 1017 ? -24.598 37.767 -27.645 1.00 81.56 1017 ARG A O 1
ATOM 8218 N N . LYS A 1 1018 ? -24.988 35.560 -27.598 1.00 78.56 1018 LYS A N 1
ATOM 8219 C CA . LYS A 1 1018 ? -23.563 35.186 -27.615 1.00 78.56 1018 LYS A CA 1
ATOM 8220 C C . LYS A 1 1018 ? -22.890 35.493 -28.953 1.00 78.56 1018 LYS A C 1
ATOM 8222 O O . LYS A 1 1018 ? -21.747 35.935 -28.950 1.00 78.56 1018 LYS A O 1
ATOM 8227 N N . LYS A 1 1019 ? -23.584 35.310 -30.082 1.00 78.44 1019 LYS A N 1
ATOM 8228 C CA . LYS A 1 1019 ? -23.102 35.726 -31.410 1.00 78.44 1019 LYS A CA 1
ATOM 8229 C C . LYS A 1 1019 ? -22.898 37.241 -31.469 1.00 78.44 1019 LYS A C 1
ATOM 8231 O O . LYS A 1 1019 ? -21.821 37.668 -31.862 1.00 78.44 1019 LYS A O 1
ATOM 8236 N N . HIS A 1 1020 ? -23.843 38.030 -30.962 1.00 78.50 1020 HIS A N 1
ATOM 8237 C CA . HIS A 1 1020 ? -23.706 39.487 -30.880 1.00 78.50 1020 HIS A CA 1
ATOM 8238 C C . HIS A 1 1020 ? -22.528 39.919 -29.989 1.00 78.50 1020 HIS A C 1
ATOM 8240 O O . HIS A 1 1020 ? -21.768 40.806 -30.352 1.00 78.50 1020 HIS A O 1
ATOM 8246 N N . GLN A 1 1021 ? -22.301 39.256 -28.849 1.00 71.12 1021 GLN A N 1
ATOM 8247 C CA . GLN A 1 1021 ? -21.121 39.519 -28.006 1.00 71.12 1021 GLN A CA 1
ATOM 8248 C C . GLN A 1 1021 ? -19.805 39.201 -28.726 1.00 71.12 1021 GLN A C 1
ATOM 8250 O O . GLN A 1 1021 ? -18.811 39.911 -28.564 1.00 71.12 1021 GLN A O 1
ATOM 8255 N N . ILE A 1 1022 ? -19.785 38.130 -29.525 1.00 69.38 1022 ILE A N 1
ATOM 8256 C CA . ILE A 1 1022 ? -18.650 37.810 -30.394 1.00 69.38 1022 ILE A CA 1
ATOM 8257 C C . ILE A 1 1022 ? -18.466 38.939 -31.419 1.00 69.38 1022 ILE A C 1
ATOM 8259 O O . ILE A 1 1022 ? -17.355 39.439 -31.565 1.00 69.38 1022 ILE A O 1
ATOM 8263 N N . GLU A 1 1023 ? -19.536 39.398 -32.070 1.00 68.88 1023 GLU A N 1
ATOM 8264 C CA . GLU A 1 1023 ? -19.503 40.504 -33.038 1.00 68.88 1023 GLU A CA 1
ATOM 8265 C C . GLU A 1 1023 ? -18.980 41.813 -32.423 1.00 68.88 1023 GLU A C 1
ATOM 8267 O O . GLU A 1 1023 ? -18.063 42.415 -32.981 1.00 68.88 1023 GLU A O 1
ATOM 8272 N N . GLU A 1 1024 ? -19.460 42.200 -31.237 1.00 70.88 1024 GLU A N 1
ATOM 8273 C CA . GLU A 1 1024 ? -18.973 43.366 -30.482 1.00 70.88 1024 GLU A CA 1
ATOM 8274 C C . GLU A 1 1024 ? -17.484 43.251 -30.138 1.00 70.88 1024 GLU A C 1
ATOM 8276 O O . GLU A 1 1024 ? -16.734 44.219 -30.273 1.00 70.88 1024 GLU A O 1
ATOM 8281 N N . THR A 1 1025 ? -17.030 42.054 -29.749 1.00 65.50 1025 THR A N 1
ATOM 8282 C CA . THR A 1 1025 ? -15.620 41.788 -29.415 1.00 65.50 1025 THR A CA 1
ATOM 8283 C C . THR A 1 1025 ? -14.703 41.994 -30.624 1.00 65.50 1025 THR A C 1
ATOM 8285 O O . THR A 1 1025 ? -13.550 42.396 -30.470 1.00 65.50 1025 THR A O 1
ATOM 8288 N N . PHE A 1 1026 ? -15.211 41.747 -31.834 1.00 61.84 1026 PHE A N 1
ATOM 8289 C CA . PHE A 1 1026 ? -14.482 41.943 -33.086 1.00 61.84 1026 PHE A CA 1
ATOM 8290 C C . PHE A 1 1026 ? -14.771 43.300 -33.772 1.00 61.84 1026 PHE A C 1
ATOM 8292 O O . PHE A 1 1026 ? -14.232 43.532 -34.856 1.00 61.84 1026 PHE A O 1
ATOM 8299 N N . GLY A 1 1027 ? -15.574 44.185 -33.157 1.00 54.38 1027 GLY A N 1
ATOM 8300 C CA . GLY A 1 1027 ? -15.897 45.552 -33.599 1.00 54.38 1027 GLY A CA 1
ATOM 8301 C C . GLY A 1 1027 ? -16.856 45.664 -34.802 1.00 54.38 1027 GLY A C 1
ATOM 8302 O O . GLY A 1 1027 ? -16.699 44.962 -35.805 1.00 54.38 1027 GLY A O 1
ATOM 8303 N N . SER A 1 1028 ? -17.821 46.599 -34.745 1.00 50.31 1028 SER A N 1
ATOM 8304 C CA . SER A 1 1028 ? -18.709 46.934 -35.875 1.00 50.31 1028 SER A CA 1
ATOM 8305 C C . SER A 1 1028 ? -17.897 47.517 -37.030 1.00 50.31 1028 SER A C 1
ATOM 8307 O O . SER A 1 1028 ? -17.296 48.582 -36.921 1.00 50.31 1028 SER A O 1
ATOM 8309 N N . THR A 1 1029 ? -17.853 46.796 -38.145 1.00 50.19 1029 THR A N 1
ATOM 8310 C CA . THR A 1 1029 ? -17.030 47.139 -39.315 1.00 50.19 1029 THR A CA 1
ATOM 8311 C C . THR A 1 1029 ? -17.906 47.807 -40.363 1.00 50.19 1029 THR A C 1
ATOM 8313 O O . THR A 1 1029 ? -18.236 47.222 -41.386 1.00 50.19 1029 THR A O 1
ATOM 8316 N N . GLU A 1 1030 ? -18.270 49.062 -40.121 1.00 48.03 1030 GLU A N 1
ATOM 8317 C CA . GLU A 1 1030 ? -18.614 49.968 -41.215 1.00 48.03 1030 GLU A CA 1
ATOM 8318 C C . GLU A 1 1030 ? -17.351 50.749 -41.600 1.00 48.03 1030 GLU A C 1
ATOM 8320 O O . GLU A 1 1030 ? -17.113 51.835 -41.084 1.00 48.03 1030 GLU A O 1
ATOM 8325 N N . CYS A 1 1031 ? -16.500 50.154 -42.452 1.00 37.72 1031 CYS A N 1
ATOM 8326 C CA . CYS A 1 1031 ? -15.852 50.812 -43.604 1.00 37.72 1031 CYS A CA 1
ATOM 8327 C C . CYS A 1 1031 ? -14.622 50.063 -44.163 1.00 37.72 1031 CYS A C 1
ATOM 8329 O O . CYS A 1 1031 ? -13.720 49.642 -43.445 1.00 37.72 1031 CYS A O 1
ATOM 8331 N N . SER A 1 1032 ? -14.566 50.060 -45.502 1.00 43.34 1032 SER A N 1
ATOM 8332 C CA . SER A 1 1032 ? -13.464 49.755 -46.436 1.00 43.34 1032 SER A CA 1
ATOM 8333 C C . SER A 1 1032 ? -12.966 48.301 -46.540 1.00 43.34 1032 SER A C 1
ATOM 8335 O O . SER A 1 1032 ? -12.225 47.787 -45.709 1.00 43.34 1032 SER A O 1
ATOM 8337 N N . GLY A 1 1033 ? -13.352 47.646 -47.643 1.00 52.47 1033 GLY A N 1
ATOM 8338 C CA . GLY A 1 1033 ? -12.913 46.303 -48.018 1.00 52.47 1033 GLY A CA 1
ATOM 8339 C C . GLY A 1 1033 ? -11.407 46.221 -48.290 1.00 52.47 1033 GLY A C 1
ATOM 8340 O O . GLY A 1 1033 ? -10.895 46.848 -49.214 1.00 52.47 1033 GLY A O 1
ATOM 8341 N N . GLY A 1 1034 ? -10.719 45.394 -47.501 1.00 50.03 1034 GLY A N 1
ATOM 8342 C CA . GLY A 1 1034 ? -9.311 45.023 -47.662 1.00 50.03 1034 GLY A CA 1
ATOM 8343 C C . GLY A 1 1034 ? -9.028 43.618 -47.110 1.00 50.03 1034 GLY A C 1
ATOM 8344 O O . GLY A 1 1034 ? -9.882 43.018 -46.457 1.00 50.03 1034 GLY A O 1
ATOM 8345 N N . GLN A 1 1035 ? -7.826 43.075 -47.353 1.00 49.34 1035 GLN A N 1
ATOM 8346 C CA . GLN A 1 1035 ? -7.408 41.724 -46.915 1.00 49.34 1035 GLN A CA 1
ATOM 8347 C C . GLN A 1 1035 ? -7.527 41.483 -45.397 1.00 49.34 1035 GLN A C 1
ATOM 8349 O O . GLN A 1 1035 ? -7.715 40.343 -44.965 1.00 49.34 1035 GLN A O 1
ATOM 8354 N N . GLU A 1 1036 ? -7.440 42.533 -44.578 1.00 49.00 1036 GLU A N 1
ATOM 8355 C CA . GLU A 1 1036 ? -7.650 42.441 -43.127 1.00 49.00 1036 GLU A CA 1
ATOM 8356 C C . GLU A 1 1036 ? -9.109 42.117 -42.778 1.00 49.00 1036 GLU A C 1
ATOM 8358 O O . GLU A 1 1036 ? -9.353 41.301 -41.890 1.00 49.00 1036 GLU A O 1
ATOM 8363 N N . HIS A 1 1037 ? -10.074 42.627 -43.549 1.00 53.88 1037 HIS A N 1
ATOM 8364 C CA . HIS A 1 1037 ? -11.497 42.339 -43.367 1.00 53.88 1037 HIS A CA 1
ATOM 8365 C C . HIS A 1 1037 ? -11.815 40.851 -43.592 1.00 53.88 1037 HIS A C 1
ATOM 8367 O O . HIS A 1 1037 ? -12.573 40.254 -42.833 1.00 53.88 1037 HIS A O 1
ATOM 8373 N N . GLN A 1 1038 ? -11.192 40.208 -44.589 1.00 54.00 1038 GLN A N 1
ATOM 8374 C CA . GLN A 1 1038 ? -11.374 38.769 -44.835 1.00 54.00 1038 GLN A CA 1
ATOM 8375 C C . GLN A 1 1038 ? -10.803 37.894 -43.709 1.00 54.00 1038 GLN A C 1
ATOM 8377 O O . GLN A 1 1038 ? -11.389 36.863 -43.381 1.00 54.00 1038 GLN A O 1
ATOM 8382 N N . LYS A 1 1039 ? -9.689 38.300 -43.086 1.00 53.91 1039 LYS A N 1
ATOM 8383 C CA . LYS A 1 1039 ? -9.116 37.575 -41.939 1.00 53.91 1039 LYS A CA 1
ATOM 8384 C C . LYS A 1 1039 ? -9.961 37.740 -40.680 1.00 53.91 1039 LYS A C 1
ATOM 8386 O O . LYS A 1 1039 ? -10.201 36.750 -39.997 1.00 53.91 1039 LYS A O 1
ATOM 8391 N N . VAL A 1 1040 ? -10.430 38.956 -40.392 1.00 56.38 1040 VAL A N 1
ATOM 8392 C CA . VAL A 1 1040 ? -11.317 39.221 -39.247 1.00 56.38 1040 VAL A CA 1
ATOM 8393 C C . VAL A 1 1040 ? -12.624 38.441 -39.396 1.00 56.38 1040 VAL A C 1
ATOM 8395 O O . VAL A 1 1040 ? -13.043 37.772 -38.456 1.00 56.38 1040 VAL A O 1
ATOM 8398 N N . GLU A 1 1041 ? -13.205 38.419 -40.595 1.00 58.84 1041 GLU A N 1
ATOM 8399 C CA . GLU A 1 1041 ? -14.406 37.631 -40.883 1.00 58.84 1041 GLU A CA 1
ATOM 8400 C C . GLU A 1 1041 ? -14.162 36.114 -40.761 1.00 58.84 1041 GLU A C 1
ATOM 8402 O O . GLU A 1 1041 ? -14.997 35.384 -40.226 1.00 58.84 1041 GLU A O 1
ATOM 8407 N N . GLY A 1 1042 ? -12.985 35.626 -41.169 1.00 58.22 1042 GLY A N 1
ATOM 8408 C CA . GLY A 1 1042 ? -12.569 34.239 -40.935 1.00 58.22 1042 GLY A CA 1
ATOM 8409 C C . GLY A 1 1042 ? -12.462 33.885 -39.445 1.00 58.22 1042 GLY A C 1
ATOM 8410 O O . GLY A 1 1042 ? -12.934 32.828 -39.025 1.00 58.22 1042 GLY A O 1
ATOM 8411 N N . TYR A 1 1043 ? -11.906 34.780 -38.623 1.00 55.31 1043 TYR A N 1
ATOM 8412 C CA . TYR A 1 1043 ? -11.810 34.579 -37.173 1.00 55.31 1043 TYR A CA 1
ATOM 8413 C C . TYR A 1 1043 ? -13.169 34.636 -36.471 1.00 55.31 1043 TYR A C 1
ATOM 8415 O O . TYR A 1 1043 ? -13.396 33.853 -35.548 1.00 55.31 1043 TYR A O 1
ATOM 8423 N N . ARG A 1 1044 ? -14.092 35.489 -36.934 1.00 65.31 1044 ARG A N 1
ATOM 8424 C CA . ARG A 1 1044 ? -15.480 35.524 -36.443 1.00 65.31 1044 ARG A CA 1
ATOM 8425 C C . ARG A 1 1044 ? -16.179 34.187 -36.673 1.00 65.31 1044 ARG A C 1
ATOM 8427 O O . ARG A 1 1044 ? -16.702 33.598 -35.727 1.00 65.31 1044 ARG A O 1
ATOM 8434 N N . LYS A 1 1045 ? -16.117 33.662 -37.903 1.00 66.44 1045 LYS A N 1
ATOM 8435 C CA . LYS A 1 1045 ? -16.693 32.352 -38.252 1.00 66.44 1045 LYS A CA 1
ATOM 8436 C C . LYS A 1 1045 ? -16.087 31.219 -37.416 1.00 66.44 1045 LYS A C 1
ATOM 8438 O O . LYS A 1 1045 ? -16.823 30.373 -36.913 1.00 66.44 1045 LYS A O 1
ATOM 8443 N N . LEU A 1 1046 ? -14.772 31.245 -37.187 1.00 62.44 1046 LEU A N 1
ATOM 8444 C CA . LEU A 1 1046 ? -14.084 30.253 -36.357 1.00 62.44 1046 LEU A CA 1
ATOM 8445 C C . LEU A 1 1046 ? -14.458 30.351 -34.866 1.00 62.44 1046 LEU A C 1
ATOM 8447 O O . LEU A 1 1046 ? -14.582 29.326 -34.199 1.00 62.44 1046 LEU A O 1
ATOM 8451 N N . ALA A 1 1047 ? -14.666 31.556 -34.327 1.00 62.41 1047 ALA A N 1
ATOM 8452 C CA . ALA A 1 1047 ? -15.097 31.748 -32.941 1.00 62.41 1047 ALA A CA 1
ATOM 8453 C C . ALA A 1 1047 ? -16.497 31.163 -32.693 1.00 62.41 1047 ALA A C 1
ATOM 8455 O O . ALA A 1 1047 ? -16.712 30.474 -31.694 1.00 62.41 1047 ALA A O 1
ATOM 8456 N N . VAL A 1 1048 ? -17.422 31.375 -33.635 1.00 70.69 1048 VAL A N 1
ATOM 8457 C CA . VAL A 1 1048 ? -18.769 30.786 -33.601 1.00 70.69 1048 VAL A CA 1
ATOM 8458 C C . VAL A 1 1048 ? -18.706 29.259 -33.713 1.00 70.69 1048 VAL A C 1
ATOM 8460 O O . VAL A 1 1048 ? -19.340 28.567 -32.917 1.00 70.69 1048 VAL A O 1
ATOM 8463 N N . HIS A 1 1049 ? -17.892 28.725 -34.628 1.00 73.50 1049 HIS A N 1
ATOM 8464 C CA . HIS A 1 1049 ? -17.713 27.279 -34.790 1.00 73.50 1049 HIS A CA 1
ATOM 8465 C C . HIS A 1 1049 ? -17.094 26.615 -33.542 1.00 73.50 1049 HIS A C 1
ATOM 8467 O O . HIS A 1 1049 ? -17.574 25.586 -33.069 1.00 73.50 1049 HIS A O 1
ATOM 8473 N N . ASN A 1 1050 ? -16.096 27.242 -32.914 1.00 65.56 1050 ASN A N 1
ATOM 8474 C CA . ASN A 1 1050 ? -15.505 26.745 -31.667 1.00 65.56 1050 ASN A CA 1
ATOM 8475 C C . ASN A 1 1050 ? -16.488 26.768 -30.490 1.00 65.56 1050 ASN A C 1
ATOM 8477 O O . ASN A 1 1050 ? -16.462 25.867 -29.649 1.00 65.56 1050 ASN A O 1
ATOM 8481 N N . LEU A 1 1051 ? -17.363 27.776 -30.421 1.00 73.25 1051 LEU A N 1
ATOM 8482 C CA . LEU A 1 1051 ? -18.447 27.808 -29.438 1.00 73.25 1051 LEU A CA 1
ATOM 8483 C C . LEU A 1 1051 ? -19.426 26.644 -29.664 1.00 73.25 1051 LEU A C 1
ATOM 8485 O O . LEU A 1 1051 ? -19.838 25.995 -28.702 1.00 73.25 1051 LEU A O 1
ATOM 8489 N N . GLN A 1 1052 ? -19.747 26.345 -30.924 1.00 77.06 1052 GLN A N 1
ATOM 8490 C CA . GLN A 1 1052 ? -20.611 25.231 -31.311 1.00 77.06 1052 GLN A CA 1
ATOM 8491 C C . GLN A 1 1052 ? -20.001 23.872 -30.915 1.00 77.06 1052 GLN A C 1
ATOM 8493 O O . GLN A 1 1052 ? -20.673 23.063 -30.276 1.00 77.06 1052 GLN A O 1
ATOM 8498 N N . LEU A 1 1053 ? -18.708 23.649 -31.175 1.00 69.56 1053 LEU A N 1
ATOM 8499 C CA . LEU A 1 1053 ? -17.991 22.442 -30.737 1.00 69.56 1053 LEU A CA 1
ATOM 8500 C C . LEU A 1 1053 ? -17.895 22.329 -29.208 1.00 69.56 1053 LEU A C 1
ATOM 8502 O O . LEU A 1 1053 ? -18.056 21.243 -28.647 1.00 69.56 1053 LEU A O 1
ATOM 8506 N N . ALA A 1 1054 ? -17.668 23.442 -28.506 1.00 65.88 1054 ALA A N 1
ATOM 8507 C CA . ALA A 1 1054 ? -17.627 23.453 -27.045 1.00 65.88 1054 ALA A CA 1
ATOM 8508 C C . ALA A 1 1054 ? -18.975 23.042 -26.430 1.00 65.88 1054 ALA A C 1
ATOM 8510 O O . ALA A 1 1054 ? -19.002 22.296 -25.452 1.00 65.88 1054 ALA A O 1
ATOM 8511 N N . LEU A 1 1055 ? -20.089 23.482 -27.022 1.00 73.25 1055 LEU A N 1
ATOM 8512 C CA . LEU A 1 1055 ? -21.431 23.062 -26.616 1.00 73.25 1055 LEU A CA 1
ATOM 8513 C C . LEU A 1 1055 ? -21.695 21.591 -26.950 1.00 73.25 1055 LEU A C 1
ATOM 8515 O O . LEU A 1 1055 ? -22.276 20.881 -26.128 1.00 73.25 1055 LEU A O 1
ATOM 8519 N N . TYR A 1 1056 ? -21.221 21.100 -28.097 1.00 75.69 1056 TYR A N 1
ATOM 8520 C CA . TYR A 1 1056 ? -21.372 19.696 -28.486 1.00 75.69 1056 TYR A CA 1
ATOM 8521 C C . TYR A 1 1056 ? -20.716 18.744 -27.476 1.00 75.69 1056 TYR A C 1
ATOM 8523 O O . TYR A 1 1056 ? -21.306 17.732 -27.106 1.00 75.69 1056 TYR A O 1
ATOM 8531 N N . HIS A 1 1057 ? -19.531 19.103 -26.974 1.00 68.00 1057 HIS A N 1
ATOM 8532 C CA . HIS A 1 1057 ? -18.797 18.321 -25.974 1.00 68.00 1057 HIS A CA 1
ATOM 8533 C C . HIS A 1 1057 ? -19.204 18.602 -24.518 1.00 68.00 1057 HIS A C 1
ATOM 8535 O O . HIS A 1 1057 ? -18.661 17.982 -23.603 1.00 68.00 1057 HIS A O 1
ATOM 8541 N N . SER A 1 1058 ? -20.134 19.530 -24.278 1.00 67.88 1058 SER A N 1
ATOM 8542 C CA . SER A 1 1058 ? -20.607 19.841 -22.927 1.00 67.88 1058 SER A CA 1
ATOM 8543 C C . SER A 1 1058 ? -21.591 18.786 -22.407 1.00 67.88 1058 SER A C 1
ATOM 8545 O O . SER A 1 1058 ? -22.338 18.176 -23.173 1.00 67.88 1058 SER A O 1
ATOM 8547 N N . ASN A 1 1059 ? -21.599 18.558 -21.088 1.00 56.84 1059 ASN A N 1
ATOM 8548 C CA . ASN A 1 1059 ? -22.571 17.658 -20.469 1.00 56.84 1059 ASN A CA 1
ATOM 8549 C C . ASN A 1 1059 ? -23.979 18.268 -20.579 1.00 56.84 1059 ASN A C 1
ATOM 8551 O O . ASN A 1 1059 ? -24.233 19.355 -20.055 1.00 56.84 1059 ASN A O 1
ATOM 8555 N N . LYS A 1 1060 ? -24.890 17.548 -21.240 1.00 63.47 1060 LYS A N 1
ATOM 8556 C CA . LYS A 1 1060 ? -26.254 17.998 -21.548 1.00 63.47 1060 LYS A CA 1
ATOM 8557 C C . LYS A 1 1060 ? -27.077 18.325 -20.300 1.00 63.47 1060 LYS A C 1
ATOM 8559 O O . LYS A 1 1060 ? -27.919 19.214 -20.355 1.00 63.47 1060 LYS A O 1
ATOM 8564 N N . ASP A 1 1061 ? -26.783 17.667 -19.178 1.00 51.47 1061 ASP A N 1
ATOM 8565 C CA . ASP A 1 1061 ? -27.470 17.878 -17.898 1.00 51.47 1061 ASP A CA 1
ATOM 8566 C C . ASP A 1 1061 ? -26.954 19.108 -17.121 1.00 51.47 1061 ASP A C 1
ATOM 8568 O O . ASP A 1 1061 ? -27.601 19.556 -16.175 1.00 51.47 1061 ASP A O 1
ATOM 8572 N N . LEU A 1 1062 ? -25.803 19.680 -17.513 1.00 44.78 1062 LEU A N 1
ATOM 8573 C CA . LEU A 1 1062 ? -25.196 20.864 -16.878 1.00 44.78 1062 LEU A CA 1
ATOM 8574 C C . LEU A 1 1062 ? -25.565 22.187 -17.564 1.00 44.78 1062 LEU A C 1
ATOM 8576 O O . LEU A 1 1062 ? -25.333 23.261 -17.000 1.00 44.78 1062 LEU A O 1
ATOM 8580 N N . LEU A 1 1063 ? -26.142 22.139 -18.767 1.00 53.25 1063 LEU A N 1
ATOM 8581 C CA . LEU A 1 1063 ? -26.728 23.316 -19.398 1.00 53.25 1063 LEU A CA 1
ATOM 8582 C C . LEU A 1 1063 ? -28.005 23.657 -18.632 1.00 53.25 1063 LEU A C 1
ATOM 8584 O O . LEU A 1 1063 ? -28.959 22.883 -18.632 1.00 53.25 1063 LEU A O 1
ATOM 8588 N N . LYS A 1 1064 ? -28.011 24.799 -17.933 1.00 53.81 1064 LYS A N 1
ATOM 8589 C CA . LYS A 1 1064 ? -29.164 25.286 -17.163 1.00 53.81 1064 LYS A CA 1
ATOM 8590 C C . LYS A 1 1064 ? -30.340 25.581 -18.104 1.00 53.81 1064 LYS A C 1
ATOM 8592 O O . LYS A 1 1064 ? -30.569 26.732 -18.455 1.00 53.81 1064 LYS A O 1
ATOM 8597 N N . SER A 1 1065 ? -31.085 24.554 -18.508 1.00 52.44 1065 SER A N 1
ATOM 8598 C CA . SER A 1 1065 ? -32.362 24.718 -19.199 1.00 52.44 1065 SER A CA 1
ATOM 8599 C C . SER A 1 1065 ? -33.303 25.497 -18.272 1.00 52.44 1065 SER A C 1
ATOM 8601 O O . SER A 1 1065 ? -33.475 25.078 -17.119 1.00 52.44 1065 SER A O 1
ATOM 8603 N N . PRO A 1 1066 ? -33.948 26.586 -18.726 1.00 53.38 1066 PRO A N 1
ATOM 8604 C CA . PRO A 1 1066 ? -34.995 27.262 -17.970 1.00 53.38 1066 PRO A CA 1
ATOM 8605 C C . PRO A 1 1066 ? -36.231 26.353 -17.924 1.00 53.38 1066 PRO A C 1
ATOM 8607 O O . PRO A 1 1066 ? -37.177 26.505 -18.688 1.00 53.38 1066 PRO A O 1
ATOM 8610 N N . PHE A 1 1067 ? -36.234 25.332 -17.065 1.00 58.09 1067 PHE A N 1
ATOM 8611 C CA . PHE A 1 1067 ? -37.446 24.545 -16.868 1.00 58.09 1067 PHE A CA 1
ATOM 8612 C C . PHE A 1 1067 ? -38.463 25.439 -16.140 1.00 58.09 1067 PHE A C 1
ATOM 8614 O O . PHE A 1 1067 ? -38.143 25.938 -15.055 1.00 58.09 1067 PHE A O 1
ATOM 8621 N N . PRO A 1 1068 ? -39.660 25.699 -16.699 1.00 52.88 1068 PRO A N 1
ATOM 8622 C CA . PRO A 1 1068 ? -40.642 26.543 -16.030 1.00 52.88 1068 PRO A CA 1
ATOM 8623 C C . PRO A 1 1068 ? -40.998 25.938 -14.668 1.00 52.88 1068 PRO A C 1
ATOM 8625 O O . PRO A 1 1068 ? -41.231 24.731 -14.579 1.00 52.88 1068 PRO A O 1
ATOM 8628 N N . LYS A 1 1069 ? -41.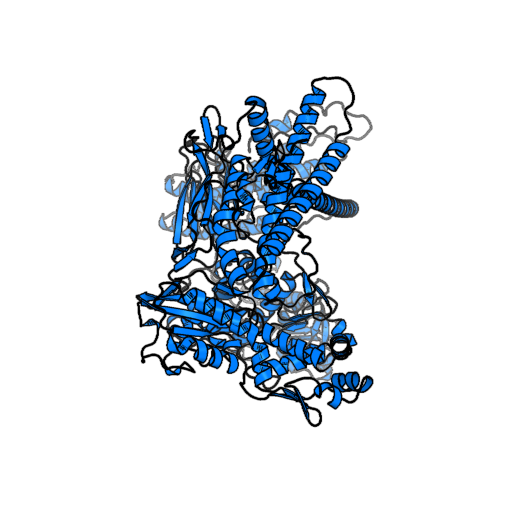059 26.756 -13.608 1.00 47.19 1069 LYS A N 1
ATOM 8629 C CA . LYS A 1 1069 ? -41.639 26.315 -12.331 1.00 47.19 1069 LYS A CA 1
ATOM 8630 C C . LYS A 1 1069 ? -43.088 25.909 -12.602 1.00 47.19 1069 LYS A C 1
ATOM 8632 O O . LYS A 1 1069 ? -43.894 26.740 -13.009 1.00 47.19 1069 LYS A O 1
ATOM 8637 N N . TYR A 1 1070 ? -43.377 24.622 -12.462 1.00 48.97 1070 TYR A N 1
ATOM 8638 C CA . TYR A 1 1070 ? -44.699 24.055 -12.690 1.00 48.97 1070 TYR A CA 1
ATOM 8639 C C . TYR A 1 1070 ? -45.402 23.890 -11.340 1.00 48.97 1070 TYR A C 1
ATOM 8641 O O . TYR A 1 1070 ? -44.830 23.289 -10.436 1.00 48.97 1070 TYR A O 1
ATOM 8649 N N . GLU A 1 1071 ? -46.617 24.422 -11.205 1.00 44.19 1071 GLU A N 1
ATOM 8650 C CA . GLU A 1 1071 ? -47.392 24.438 -9.949 1.00 44.19 1071 GLU A CA 1
ATOM 8651 C C . GLU A 1 1071 ? -48.491 23.352 -9.891 1.00 44.19 1071 GLU A C 1
ATOM 8653 O O . GLU A 1 1071 ? -49.462 23.489 -9.156 1.00 44.19 1071 GLU A O 1
ATOM 8658 N N . GLY A 1 1072 ? -48.371 22.264 -10.663 1.00 54.59 1072 GLY A N 1
ATOM 8659 C CA . GLY A 1 1072 ? -49.340 21.155 -10.655 1.00 54.59 1072 GLY A CA 1
ATOM 8660 C C . GLY A 1 1072 ? -48.734 19.805 -10.259 1.00 54.59 1072 GLY A C 1
ATOM 8661 O O . GLY A 1 1072 ? -47.600 19.499 -10.628 1.00 54.59 1072 GLY A O 1
ATOM 8662 N N . GLU A 1 1073 ? -49.506 18.965 -9.563 1.00 53.38 1073 GLU A N 1
ATOM 8663 C CA . GLU A 1 1073 ? -49.114 17.593 -9.213 1.00 53.38 1073 GLU A CA 1
ATOM 8664 C C . GLU A 1 1073 ? -49.128 16.678 -10.453 1.00 53.38 1073 GLU A C 1
ATOM 8666 O O . GLU A 1 1073 ? -50.176 16.374 -11.027 1.00 53.38 1073 GLU A O 1
ATOM 8671 N N . LYS A 1 1074 ? -47.946 16.220 -10.877 1.00 58.94 1074 LYS A N 1
ATOM 8672 C CA . LYS A 1 1074 ? -47.765 15.094 -11.808 1.00 58.94 1074 LYS A CA 1
ATOM 8673 C C . LYS A 1 1074 ? -46.806 14.081 -11.191 1.00 58.94 1074 LYS A C 1
ATOM 8675 O O . LYS A 1 1074 ? -45.952 14.460 -10.399 1.00 58.94 1074 LYS A O 1
ATOM 8680 N N . ALA A 1 1075 ? -46.928 12.812 -11.584 1.00 62.06 1075 ALA A N 1
ATOM 8681 C CA . ALA A 1 1075 ? -46.032 11.748 -11.134 1.00 62.06 1075 ALA A CA 1
ATOM 8682 C C . ALA A 1 1075 ? -44.553 12.107 -11.388 1.00 62.06 1075 ALA A C 1
ATOM 8684 O O . ALA A 1 1075 ? -44.213 12.600 -12.469 1.00 62.06 1075 ALA A O 1
ATOM 8685 N N . GLU A 1 1076 ? -43.686 11.837 -10.409 1.00 66.12 1076 GLU A N 1
ATOM 8686 C CA . GLU A 1 1076 ? -42.259 12.206 -10.422 1.00 66.12 1076 GLU A CA 1
ATOM 8687 C C . GLU A 1 1076 ? -41.551 11.716 -11.699 1.00 66.12 1076 GLU A C 1
ATOM 8689 O O . GLU A 1 1076 ? -40.830 12.470 -12.357 1.00 66.12 1076 GLU A O 1
ATOM 8694 N N . ASP A 1 1077 ? -41.873 10.499 -12.146 1.00 64.50 1077 ASP A N 1
ATOM 8695 C CA . ASP A 1 1077 ? -41.325 9.899 -13.366 1.00 64.50 1077 ASP A CA 1
ATOM 8696 C C . ASP A 1 1077 ? -41.658 10.696 -14.638 1.00 64.50 1077 ASP A C 1
ATOM 8698 O O . ASP A 1 1077 ? -40.839 10.793 -15.557 1.00 64.50 1077 ASP A O 1
ATOM 8702 N N . VAL A 1 1078 ? -42.834 11.330 -14.710 1.00 72.38 1078 VAL A N 1
ATOM 8703 C CA . VAL A 1 1078 ? -43.218 12.185 -15.847 1.00 72.38 1078 VAL A CA 1
ATOM 8704 C C . VAL A 1 1078 ? -42.372 13.456 -15.860 1.00 72.38 1078 VAL A C 1
ATOM 8706 O O . VAL A 1 1078 ? -41.907 13.885 -16.919 1.00 72.38 1078 VAL A O 1
ATOM 8709 N N . MET A 1 1079 ? -42.131 14.044 -14.688 1.00 73.06 1079 MET A N 1
ATOM 8710 C CA . MET A 1 1079 ? -41.356 15.278 -14.550 1.00 73.06 1079 MET A CA 1
ATOM 8711 C C . MET A 1 1079 ? -39.866 15.065 -14.819 1.00 73.06 1079 MET A C 1
ATOM 8713 O O . MET A 1 1079 ? -39.224 15.930 -15.421 1.00 73.06 1079 MET A O 1
ATOM 8717 N N . VAL A 1 1080 ? -39.312 13.915 -14.433 1.00 74.06 1080 VAL A N 1
ATOM 8718 C CA . VAL A 1 1080 ? -37.929 13.533 -14.755 1.00 74.06 1080 VAL A CA 1
ATOM 8719 C C . VAL A 1 1080 ? -37.748 13.375 -16.268 1.00 74.06 1080 VAL A C 1
ATOM 8721 O O . VAL A 1 1080 ? -36.796 13.911 -16.839 1.00 74.06 1080 VAL A O 1
ATOM 8724 N N . ASN A 1 1081 ? -38.680 12.702 -16.947 1.00 77.94 1081 ASN A N 1
ATOM 8725 C CA . ASN A 1 1081 ? -38.588 12.485 -18.393 1.00 77.94 1081 ASN A CA 1
ATOM 8726 C C . ASN A 1 1081 ? -38.838 13.763 -19.209 1.00 77.94 1081 ASN A C 1
ATOM 8728 O O . ASN A 1 1081 ? -38.146 13.993 -20.203 1.00 77.94 1081 ASN A O 1
ATOM 8732 N N . LEU A 1 1082 ? -39.754 14.637 -18.773 1.00 78.75 1082 LEU A N 1
ATOM 8733 C CA . LEU A 1 1082 ? -39.935 15.953 -19.393 1.00 78.75 1082 LEU A CA 1
ATOM 8734 C C . LEU A 1 1082 ? -38.689 16.830 -19.239 1.00 78.75 1082 LEU A C 1
ATOM 8736 O O . LEU A 1 1082 ? -38.292 17.463 -20.214 1.00 78.75 1082 LEU A O 1
ATOM 8740 N N . ARG A 1 1083 ? -38.036 16.821 -18.066 1.00 78.62 1083 ARG A N 1
ATOM 8741 C CA . ARG A 1 1083 ? -36.767 17.539 -17.849 1.00 78.62 1083 ARG A CA 1
ATOM 8742 C C . ARG A 1 1083 ? -35.665 17.052 -18.784 1.00 78.62 1083 ARG A C 1
ATOM 8744 O O . ARG A 1 1083 ? -35.006 17.867 -19.424 1.00 78.62 1083 ARG A O 1
ATOM 8751 N N . ARG A 1 1084 ? -35.513 15.735 -18.933 1.00 79.25 1084 ARG A N 1
ATOM 8752 C CA . ARG A 1 1084 ? -34.550 15.141 -19.876 1.00 79.25 1084 ARG A CA 1
ATOM 8753 C C . ARG A 1 1084 ? -34.834 15.549 -21.322 1.00 79.25 1084 ARG A C 1
ATOM 8755 O O . ARG A 1 1084 ? -33.913 15.934 -22.038 1.00 79.25 1084 ARG A O 1
ATOM 8762 N N . LEU A 1 1085 ? -36.103 15.516 -21.739 1.00 84.12 1085 LEU A N 1
ATOM 8763 C CA . LEU A 1 1085 ? -36.502 15.936 -23.084 1.00 84.12 1085 LEU A CA 1
ATOM 8764 C C . LEU A 1 1085 ? -36.178 17.414 -23.334 1.00 84.12 1085 LEU A C 1
ATOM 8766 O O . LEU A 1 1085 ? -35.618 17.738 -24.378 1.00 84.12 1085 LEU A O 1
ATOM 8770 N N . THR A 1 1086 ? -36.488 18.307 -22.391 1.00 83.81 1086 THR A N 1
ATOM 8771 C CA . THR A 1 1086 ? -36.196 19.739 -22.545 1.00 83.81 1086 THR A CA 1
ATOM 8772 C C . THR A 1 1086 ? -34.703 20.040 -22.533 1.00 83.81 1086 THR A C 1
ATOM 8774 O O . THR A 1 1086 ? -34.272 20.854 -23.339 1.00 83.81 1086 THR A O 1
ATOM 8777 N N . SER A 1 1087 ? -33.895 19.369 -21.706 1.00 82.88 1087 SER A N 1
ATOM 8778 C CA . SER A 1 1087 ? -32.437 19.572 -21.708 1.00 82.88 1087 SER A CA 1
ATOM 8779 C C . SER A 1 1087 ? -31.816 19.184 -23.052 1.00 82.88 1087 SER A C 1
ATOM 8781 O O . SER A 1 1087 ? -30.986 19.911 -23.593 1.00 82.88 1087 SER A O 1
ATOM 8783 N N . GLU A 1 1088 ? -32.275 18.080 -23.645 1.00 85.75 1088 GLU A N 1
ATOM 8784 C CA . GLU A 1 1088 ? -31.856 17.646 -24.983 1.00 85.75 1088 GLU A CA 1
ATOM 8785 C C . GLU A 1 1088 ? -32.320 18.614 -26.082 1.00 85.75 1088 GLU A C 1
ATOM 8787 O O . GLU A 1 1088 ? -31.538 18.960 -26.968 1.00 85.75 1088 GLU A O 1
ATOM 8792 N N . CYS A 1 1089 ? -33.566 19.099 -26.006 1.00 88.38 1089 CYS A N 1
ATOM 8793 C CA . CYS A 1 1089 ? -34.090 20.112 -26.928 1.00 88.38 1089 CYS A CA 1
ATOM 8794 C C . CYS A 1 1089 ? -33.308 21.428 -26.829 1.00 88.38 1089 CYS A C 1
ATOM 8796 O O . CYS A 1 1089 ? -33.002 22.032 -27.851 1.00 88.38 1089 CYS A O 1
ATOM 8798 N N . TYR A 1 1090 ? -32.961 21.856 -25.615 1.00 86.69 1090 TYR A N 1
ATOM 8799 C CA . TYR A 1 1090 ? -32.198 23.076 -25.367 1.00 86.69 1090 TYR A CA 1
ATOM 8800 C C . TYR A 1 1090 ? -30.782 22.968 -25.930 1.00 86.69 1090 TYR A C 1
ATOM 8802 O O . TYR A 1 1090 ? -30.341 23.828 -26.687 1.00 86.69 1090 TYR A O 1
ATOM 8810 N N . TRP A 1 1091 ? -30.089 21.871 -25.616 1.00 90.19 1091 TRP A N 1
ATOM 8811 C CA . TRP A 1 1091 ? -28.746 21.598 -26.118 1.00 90.19 1091 TRP A CA 1
ATOM 8812 C C . TRP A 1 1091 ? -28.700 21.571 -27.647 1.00 90.19 1091 TRP A C 1
ATOM 8814 O O . TRP A 1 1091 ? -27.888 22.273 -28.254 1.00 90.19 1091 TRP A O 1
ATOM 8824 N N . LEU A 1 1092 ? -29.603 20.813 -28.280 1.00 88.81 1092 LEU A N 1
ATOM 8825 C CA . LEU A 1 1092 ? -29.666 20.754 -29.736 1.00 88.81 1092 LEU A CA 1
ATOM 8826 C C . LEU A 1 1092 ? -30.074 22.109 -30.329 1.00 88.81 1092 LEU A C 1
ATOM 8828 O O . LEU A 1 1092 ? -29.498 22.520 -31.331 1.00 88.81 1092 LEU A O 1
ATOM 8832 N N . GLY A 1 1093 ? -31.003 22.823 -29.686 1.00 89.38 1093 GLY A N 1
ATOM 8833 C CA . GLY A 1 1093 ? -31.414 24.182 -30.041 1.00 89.38 1093 GLY A CA 1
ATOM 8834 C C . GLY A 1 1093 ? -30.241 25.161 -30.101 1.00 89.38 1093 GLY A C 1
ATOM 8835 O O . GLY A 1 1093 ? -30.103 25.895 -31.078 1.00 89.38 1093 GLY A O 1
ATOM 8836 N N . CYS A 1 1094 ? -29.341 25.113 -29.116 1.00 88.25 1094 CYS A N 1
ATOM 8837 C CA . CYS A 1 1094 ? -28.127 25.927 -29.115 1.00 88.25 1094 CYS A CA 1
ATOM 8838 C C . CYS A 1 1094 ? -27.201 25.573 -30.290 1.00 88.25 1094 CYS A C 1
ATOM 8840 O O . CYS A 1 1094 ? -26.663 26.462 -30.949 1.00 88.25 1094 CYS A O 1
ATOM 8842 N N . LEU A 1 1095 ? -27.026 24.281 -30.582 1.00 88.00 1095 LEU A N 1
ATOM 8843 C CA . LEU A 1 1095 ? -26.160 23.827 -31.673 1.00 88.00 1095 LEU A CA 1
ATOM 8844 C C . LEU A 1 1095 ? -26.680 24.242 -33.052 1.00 88.00 1095 LEU A C 1
ATOM 8846 O O . LEU A 1 1095 ? -25.900 24.734 -33.867 1.00 88.00 1095 LEU A O 1
ATOM 8850 N N . ILE A 1 1096 ? -27.981 24.083 -33.311 1.00 89.62 1096 ILE A N 1
ATOM 8851 C CA . ILE A 1 1096 ? -28.579 24.434 -34.608 1.00 89.62 1096 ILE A CA 1
ATOM 8852 C C . ILE A 1 1096 ? -28.648 25.955 -34.819 1.00 89.62 1096 ILE A C 1
ATOM 8854 O O . ILE A 1 1096 ? -28.417 26.426 -35.933 1.00 89.62 1096 ILE A O 1
ATOM 8858 N N . ALA A 1 1097 ? -28.845 26.741 -33.752 1.00 87.31 1097 ALA A N 1
ATOM 8859 C CA . ALA A 1 1097 ? -28.827 28.205 -33.815 1.00 87.31 1097 ALA A CA 1
ATOM 8860 C C . ALA A 1 1097 ? -27.425 28.778 -34.103 1.00 87.31 1097 ALA A C 1
ATOM 8862 O O . ALA A 1 1097 ? -27.280 29.866 -34.673 1.00 87.31 1097 ALA A O 1
ATOM 8863 N N . LEU A 1 1098 ? -26.366 28.054 -33.729 1.00 84.31 1098 LEU A N 1
ATOM 8864 C CA . LEU A 1 1098 ? -24.989 28.452 -34.021 1.00 84.31 1098 LEU A CA 1
ATOM 8865 C C . LEU A 1 1098 ? -24.532 28.109 -35.442 1.00 84.31 1098 LEU A C 1
ATOM 8867 O O . LEU A 1 1098 ? -23.535 28.685 -35.875 1.00 84.31 1098 LEU A O 1
ATOM 8871 N N . ASN A 1 1099 ? -25.294 27.300 -36.188 1.00 84.38 1099 ASN A N 1
ATOM 8872 C CA . ASN A 1 1099 ? -25.003 26.977 -37.585 1.00 84.38 1099 ASN A CA 1
ATOM 8873 C C . ASN A 1 1099 ? -24.885 28.241 -38.464 1.00 84.38 1099 ASN A C 1
ATOM 8875 O O . ASN A 1 1099 ? -25.361 29.324 -38.097 1.00 84.38 1099 ASN A O 1
ATOM 8879 N N . ASN A 1 1100 ? -24.245 28.107 -39.628 1.00 75.75 1100 ASN A N 1
ATOM 8880 C CA . ASN A 1 1100 ? -24.114 29.182 -40.607 1.00 75.75 1100 ASN A CA 1
ATOM 8881 C C . ASN A 1 1100 ? -24.549 28.708 -42.012 1.00 75.75 1100 ASN A C 1
ATOM 8883 O O . ASN A 1 1100 ? -23.813 27.939 -42.627 1.00 75.75 1100 ASN A O 1
ATOM 8887 N N . PRO A 1 1101 ? -25.707 29.155 -42.535 1.00 76.69 1101 PRO A N 1
ATOM 8888 C CA . PRO A 1 1101 ? -26.691 30.023 -41.878 1.00 76.69 1101 PRO A CA 1
ATOM 8889 C C . PRO A 1 1101 ? -27.363 29.343 -40.661 1.00 76.69 1101 PRO A C 1
ATOM 8891 O O . PRO A 1 1101 ? -27.420 28.111 -40.615 1.00 76.69 1101 PRO A O 1
ATOM 8894 N N . PRO A 1 1102 ? -27.848 30.106 -39.657 1.00 83.81 1102 PRO A N 1
ATOM 8895 C CA . PRO A 1 1102 ? -28.547 29.548 -38.497 1.00 83.81 1102 PRO A CA 1
ATOM 8896 C C . PRO A 1 1102 ? -29.749 28.702 -38.908 1.00 83.81 1102 PRO A C 1
ATOM 8898 O O . PRO A 1 1102 ? -30.492 29.078 -39.813 1.00 83.81 1102 PRO A O 1
ATOM 8901 N N . LEU A 1 1103 ? -29.961 27.583 -38.221 1.00 87.69 1103 LEU A N 1
ATOM 8902 C CA . LEU A 1 1103 ? -31.086 26.685 -38.468 1.00 87.69 1103 LEU A CA 1
ATOM 8903 C C . LEU A 1 1103 ? -32.126 26.819 -37.361 1.00 87.69 1103 LEU A C 1
ATOM 8905 O O . LEU A 1 1103 ? -31.788 27.000 -36.191 1.00 87.69 1103 LEU A O 1
ATOM 8909 N N . GLN A 1 1104 ? -33.392 26.640 -37.723 1.00 87.75 1104 GLN A N 1
ATOM 8910 C CA . GLN A 1 1104 ? -34.499 26.565 -36.778 1.00 87.75 1104 GLN A CA 1
ATOM 8911 C C . GLN A 1 1104 ? -35.545 25.533 -37.217 1.00 87.75 1104 GLN A C 1
ATOM 8913 O O . GLN A 1 1104 ? -35.717 25.298 -38.415 1.00 87.75 1104 GLN A O 1
ATOM 8918 N N . PRO A 1 1105 ? -36.280 24.903 -36.286 1.00 89.00 1105 PRO A N 1
ATOM 8919 C CA . PRO A 1 1105 ? -37.396 24.043 -36.661 1.00 89.00 1105 PRO A CA 1
ATOM 8920 C C . PRO A 1 1105 ? -38.505 24.823 -37.381 1.00 89.00 1105 PRO A C 1
ATOM 8922 O O . PRO A 1 1105 ? -38.858 25.930 -36.975 1.00 89.00 1105 PRO A O 1
ATOM 8925 N N . ASP A 1 1106 ? -39.090 24.243 -38.431 1.00 86.25 1106 ASP A N 1
ATOM 8926 C CA . ASP A 1 1106 ? -40.137 24.906 -39.218 1.00 86.25 1106 ASP A CA 1
ATOM 8927 C C . ASP A 1 1106 ? -41.524 24.826 -38.554 1.00 86.25 1106 ASP A C 1
ATOM 8929 O O . ASP A 1 1106 ? -42.387 24.018 -38.915 1.00 86.25 1106 ASP A O 1
ATOM 8933 N N . TRP A 1 1107 ? -41.736 25.676 -37.550 1.00 83.50 1107 TRP A N 1
ATOM 8934 C CA . TRP A 1 1107 ? -42.979 25.756 -36.781 1.00 83.50 1107 TRP A CA 1
ATOM 8935 C C . TRP A 1 1107 ? -44.174 26.344 -37.551 1.00 83.50 1107 TRP A C 1
ATOM 8937 O O . TRP A 1 1107 ? -45.252 26.452 -36.978 1.00 83.50 1107 TRP A O 1
ATOM 8947 N N . GLU A 1 1108 ? -44.047 26.709 -38.826 1.00 73.50 1108 GLU A N 1
ATOM 8948 C CA . GLU A 1 1108 ? -45.131 27.346 -39.600 1.00 73.50 1108 GLU A CA 1
ATOM 8949 C C . GLU A 1 1108 ? -45.739 26.416 -40.661 1.00 73.50 1108 GLU A C 1
ATOM 8951 O O . GLU A 1 1108 ? -46.814 26.690 -41.198 1.00 73.50 1108 GLU A O 1
ATOM 8956 N N . SER A 1 1109 ? -45.106 25.270 -40.934 1.00 71.94 1109 SER A N 1
ATOM 8957 C CA . SER A 1 1109 ? -45.591 24.306 -41.926 1.00 71.94 1109 SER A CA 1
ATOM 8958 C C . SER A 1 1109 ? -46.957 23.711 -41.555 1.00 71.94 1109 SER A C 1
ATOM 8960 O O . SER A 1 1109 ? -47.103 22.990 -40.568 1.00 71.94 1109 SER A O 1
ATOM 8962 N N . GLN A 1 1110 ? -47.972 23.898 -42.405 1.00 56.97 1110 GLN A N 1
ATOM 8963 C CA . GLN A 1 1110 ? -49.328 23.363 -42.183 1.00 56.97 1110 GLN A CA 1
ATOM 8964 C C . GLN A 1 1110 ? -49.382 21.823 -42.040 1.00 56.97 1110 GLN A C 1
ATOM 8966 O O . GLN A 1 1110 ? -50.363 21.272 -41.539 1.00 56.97 1110 GLN A O 1
ATOM 8971 N N . HIS A 1 1111 ? -48.328 21.102 -42.444 1.00 57.31 1111 HIS A N 1
ATOM 8972 C CA . HIS A 1 1111 ? -48.263 19.642 -42.377 1.00 57.31 1111 HIS A CA 1
ATOM 8973 C C . HIS A 1 1111 ? -48.051 19.066 -40.964 1.00 57.31 1111 HIS A C 1
ATOM 8975 O O . HIS A 1 1111 ? -48.488 17.938 -40.721 1.00 57.31 1111 HIS A O 1
ATOM 8981 N N . TYR A 1 1112 ? -47.428 19.787 -40.019 1.00 63.62 1112 TYR A N 1
ATOM 8982 C CA . TYR A 1 1112 ? -47.186 19.236 -38.671 1.00 63.62 1112 TYR A CA 1
ATOM 8983 C C . TYR A 1 1112 ? -48.410 19.355 -37.739 1.00 63.62 1112 TYR A C 1
ATOM 8985 O O . TYR A 1 1112 ? -48.543 18.561 -36.810 1.00 63.62 1112 TYR A O 1
ATOM 8993 N N . MET A 1 1113 ? -49.347 20.265 -38.034 1.00 57.75 1113 MET A N 1
ATOM 8994 C CA . MET A 1 1113 ? -50.565 20.523 -37.245 1.00 57.75 1113 MET A CA 1
ATOM 8995 C C . MET A 1 1113 ? -51.655 19.435 -37.379 1.00 57.75 1113 MET A C 1
ATOM 8997 O O . MET A 1 1113 ? -52.633 19.455 -36.637 1.00 57.75 1113 MET A O 1
ATOM 9001 N N . LYS A 1 1114 ? -51.512 18.466 -38.300 1.00 59.62 1114 LYS A N 1
ATOM 9002 C CA . LYS A 1 1114 ? -52.542 17.440 -38.581 1.00 59.62 1114 LYS A CA 1
ATOM 9003 C C . LYS A 1 1114 ? -52.672 16.337 -37.515 1.00 59.62 1114 LYS A C 1
ATOM 9005 O O . LYS A 1 1114 ? -53.677 15.634 -37.509 1.00 59.62 1114 LYS A O 1
ATOM 9010 N N . ASN A 1 1115 ? -51.683 16.150 -36.633 1.00 69.62 1115 ASN A N 1
ATOM 9011 C CA . ASN A 1 1115 ? -51.714 15.144 -35.560 1.00 69.62 1115 ASN A CA 1
ATOM 9012 C C . ASN A 1 1115 ? -51.359 15.795 -34.219 1.00 69.62 1115 ASN A C 1
ATOM 9014 O O . ASN A 1 1115 ? -50.269 16.349 -34.070 1.00 69.62 1115 ASN A O 1
ATOM 9018 N N . SER A 1 1116 ? -52.250 15.681 -33.227 1.00 68.19 1116 SER A N 1
ATOM 9019 C CA . SER A 1 1116 ? -52.078 16.327 -31.921 1.00 68.19 1116 SER A CA 1
ATOM 9020 C C . SER A 1 1116 ? -50.789 15.905 -31.207 1.00 68.19 1116 SER A C 1
ATOM 9022 O O . SER A 1 1116 ? -50.185 16.734 -30.544 1.00 68.19 1116 SER A O 1
ATOM 9024 N N . TRP A 1 1117 ? -50.267 14.693 -31.423 1.00 76.12 1117 TRP A N 1
ATOM 9025 C CA . TRP A 1 1117 ? -49.015 14.219 -30.808 1.00 76.12 1117 TRP A CA 1
ATOM 9026 C C . TRP A 1 1117 ? -47.776 14.323 -31.711 1.00 76.12 1117 TRP A C 1
ATOM 9028 O O . TRP A 1 1117 ? -46.738 13.716 -31.424 1.00 76.12 1117 TRP A O 1
ATOM 9038 N N . ASN A 1 1118 ? -47.867 15.062 -32.816 1.00 76.75 1118 ASN A N 1
ATOM 9039 C CA . ASN A 1 1118 ? -46.704 15.449 -33.602 1.00 76.75 1118 ASN A CA 1
ATOM 9040 C C . ASN A 1 1118 ? -46.232 16.830 -33.133 1.00 76.75 1118 ASN A C 1
ATOM 9042 O O . ASN A 1 1118 ? -46.686 17.863 -33.621 1.00 76.75 1118 ASN A O 1
ATOM 9046 N N . ILE A 1 1119 ? -45.394 16.840 -32.095 1.00 82.19 1119 ILE A N 1
ATOM 9047 C CA . ILE A 1 1119 ? -44.960 18.083 -31.444 1.00 82.19 1119 ILE A CA 1
ATOM 9048 C C . ILE A 1 1119 ? -43.709 18.699 -32.084 1.00 82.19 1119 ILE A C 1
ATOM 9050 O O . ILE A 1 1119 ? -43.395 19.838 -31.770 1.00 82.19 1119 ILE A O 1
ATOM 9054 N N . PHE A 1 1120 ? -43.021 17.973 -32.973 1.00 83.50 1120 PHE A N 1
ATOM 9055 C CA . PHE A 1 1120 ? -41.850 18.447 -33.715 1.00 83.50 1120 PHE A CA 1
ATOM 9056 C C . PHE A 1 1120 ? -42.197 18.663 -35.201 1.00 83.50 1120 PHE A C 1
ATOM 9058 O O . PHE A 1 1120 ? -42.827 17.789 -35.811 1.00 83.50 1120 PHE A O 1
ATOM 9065 N N . PRO A 1 1121 ? -41.758 19.776 -35.814 1.00 82.75 1121 PRO A N 1
ATOM 9066 C CA . PRO A 1 1121 ? -41.802 20.001 -37.251 1.00 82.75 1121 PRO A CA 1
ATOM 9067 C C . PRO A 1 1121 ? -41.175 18.876 -38.074 1.00 82.75 1121 PRO A C 1
ATOM 9069 O O . PRO A 1 1121 ? -40.456 18.003 -37.579 1.00 82.75 1121 PRO A O 1
ATOM 9072 N N . GLN A 1 1122 ? -41.479 18.855 -39.373 1.00 75.50 1122 GLN A N 1
ATOM 9073 C CA . GLN A 1 1122 ? -40.892 17.854 -40.265 1.00 75.50 1122 GLN A CA 1
ATOM 9074 C C . GLN A 1 1122 ? -39.451 18.139 -40.654 1.00 75.50 1122 GLN A C 1
ATOM 9076 O O . GLN A 1 1122 ? -38.738 17.186 -40.941 1.00 75.50 1122 GLN A O 1
ATOM 9081 N N . ARG A 1 1123 ? -39.040 19.405 -40.686 1.00 80.88 1123 ARG A N 1
ATOM 9082 C CA . ARG A 1 1123 ? -37.721 19.806 -41.169 1.00 80.88 1123 ARG A CA 1
ATOM 9083 C C . ARG A 1 1123 ? -37.189 20.973 -40.348 1.00 80.88 1123 ARG A C 1
ATOM 9085 O O . ARG A 1 1123 ? -37.963 21.732 -39.757 1.00 80.88 1123 ARG A O 1
ATOM 9092 N N . LEU A 1 1124 ? -35.869 21.107 -40.357 1.00 86.06 1124 LEU A N 1
ATOM 9093 C CA . LEU A 1 1124 ? -35.200 22.361 -40.044 1.00 86.06 1124 LEU A CA 1
ATOM 9094 C C . LEU A 1 1124 ? -35.225 23.247 -41.297 1.00 86.06 1124 LEU A C 1
ATOM 9096 O O . LEU A 1 1124 ? -35.053 22.748 -42.411 1.00 86.06 1124 LEU A O 1
ATOM 9100 N N . LYS A 1 1125 ? -35.446 24.545 -41.112 1.00 84.06 1125 LYS A N 1
ATOM 9101 C CA . LYS A 1 1125 ? -35.281 25.575 -42.138 1.00 84.06 1125 LYS A CA 1
ATOM 9102 C C . LYS A 1 1125 ? -34.153 26.516 -41.741 1.00 84.06 1125 LYS A C 1
ATOM 9104 O O . LYS A 1 1125 ? -33.827 26.629 -40.557 1.00 84.06 1125 LYS A O 1
ATOM 9109 N N . ASP A 1 1126 ? -33.567 27.184 -42.725 1.00 81.88 1126 ASP A N 1
ATOM 9110 C CA . ASP A 1 1126 ? -32.688 28.310 -42.433 1.00 81.88 1126 ASP A CA 1
ATOM 9111 C C . ASP A 1 1126 ? -33.538 29.407 -41.766 1.00 81.88 1126 ASP A C 1
ATOM 9113 O O . ASP A 1 1126 ? -34.704 29.613 -42.115 1.00 81.88 1126 ASP A O 1
ATOM 9117 N N . SER A 1 1127 ? -32.998 30.049 -40.734 1.00 73.44 1127 SER A N 1
ATOM 9118 C CA . SER A 1 1127 ? -33.655 31.204 -40.132 1.00 73.44 1127 SER A CA 1
ATOM 9119 C C . SER A 1 1127 ? -33.543 32.375 -41.096 1.00 73.44 1127 SER A C 1
ATOM 9121 O O . SER A 1 1127 ? -32.427 32.748 -41.462 1.00 73.44 1127 SER A O 1
ATOM 9123 N N . ASP A 1 1128 ? -34.677 32.959 -41.492 1.00 57.56 1128 ASP A N 1
ATOM 9124 C CA . ASP A 1 1128 ? -34.665 34.251 -42.177 1.00 57.56 1128 ASP A CA 1
ATOM 9125 C C . ASP A 1 1128 ? -33.953 35.263 -41.264 1.00 57.56 1128 ASP A C 1
ATOM 9127 O O . ASP A 1 1128 ? -34.145 35.240 -40.042 1.00 57.56 1128 ASP A O 1
ATOM 9131 N N . LYS A 1 1129 ? -33.037 36.035 -41.858 1.00 42.03 1129 LYS A N 1
ATOM 9132 C CA . LYS A 1 1129 ? -32.132 36.953 -41.153 1.00 42.03 1129 LYS A CA 1
ATOM 9133 C C . LYS A 1 1129 ? -32.869 38.044 -40.392 1.00 42.03 1129 LYS A C 1
ATOM 9135 O O . LYS A 1 1129 ? -33.776 38.656 -40.999 1.00 42.03 1129 LYS A O 1
#

Secondary structure (DSSP, 8-state):
-HHHHHHHHHHHHHHHHHHHHHHHHHHHHHHHHGGGGGG-----TT-TT-HHHHHHHHHHIIIIIHHHHHHHHHHTT--HHHHHHHHHHHHHHHHHHHHHHHHHHHHHT------S----S--TTTHHHHHHHHHTT----PPPP-----GGGHHHHHHHHHHHHHHHHHHS-TTGGGTTT-----SS--HHHHHHHHHHHHHHHHHHHHHHHSSSPP----S-----PPP---B-GGGT--BS---SEEEE-TT--EEEETHHHHHHHHHS-HHHHTTSEEEESGGGGGTTS---TT-EEE-TTS-EEEHHHHHHHHHHHHHHHHHHHHHHHTTT----GGGS----------S--STT-EEEEEEE-SSEEEEEEE-S-GGG-PPPEEPPB-GGGT--BSSEESEEEE-TT--EEEEHHHHHHHHHHS-HHHHHHSEEEESGGGGGGSSS--TT-EEE-TTS-EEEHHHHHHHHHHHHHHHHHHHHHHHTTT----GGGEEEEEEE-TT--HHHHHHHHHHHHHTTSS-TT-GGGEEEEEHHHHHHHHHTT--GGGBSS---SSS-GGG-TT-EEEEEEE-SS-EEEEEEEE-GGG-EEEEEEEEEES-SHHHHHHHHHHHHHHHTTTTHHHHHHHH-HHHHHHHHHHHHHHTTSSS-EEEEPPHHHHHHHHTTS-GGGGTTTSTTEEEETTEEEE-HHHHHHHHHHHHHHHHHHHHHHHTSS--EEEEEEESSGGG-HHHHHHHHHHHTTTSEEE-BTTHHHHHHHHHHHHHH-GGGEEEEE-SSEEEEEEEEE--TTTS-GGGEEEETTEEEEEEEEEEEE-TT-EEETTEEEEEEE--SSTT--EEEEEEEEES-S---BTTSTTEEEEEEEEEE----TTTTS--EEEEEEESSSS-EEEEEETTT--EEEEE---SPP--HHHHHHHHHHHHHHHHHHHHHHHHHHHHHSS---TT-TTSHHHHHHHHHHIIIIIHHHHHHHHHHTT--HHHHHHHHHHHHHHHHHHHHHHHHHHHHHT----S---HHHHHHHHHHHHHHHHHHHHHHTS-TTTS--------S---HHHHHHHHHHHHHHHHHHHHHHHSSS-EEE-TT-TTGGGSTT--S-S-EEEPP-

pLDDT: mean 75.83, std 18.77, range [25.47, 98.44]

Organism: Gambusia affinis (NCBI:txid33528)

Radius of gyration: 39.98 Å; chains: 1; bounding box: 117×83×100 Å

Foldseek 3Di:
DLVVLVVLLVVLVVVVVVVVVVVVVVVVVVVVVVVVVPPDDDDDPPQCLDPVNLVVLVVCLVPPVCVVLVVVCVVVVHDPVVLVVLLVVLLVQLLVVLVVLLVLLVVLLDDDDDDDDDDDPPPPPPVPSVVPSVVQQDDDDDDDDDDDDDPPCSVVVSLVVLSVVLVSLVVGDLVSVCVRDDPPPPDPDDPVSCVSCVVSSSSSSSSSSSQSSDVVRDDDDPPDDDDDDDDQDFDDVVVPGTHSDFFAKWKAFLVRHTDDGGPVLVVVLVPDDPVRNVRMFMAGPCVVVVVPDDDDQQDWDAGPVGDIDGPCSSVVVNVVRVLVVVLVVVCVVVVRDDDDSVNDDDDDDDDDDDDDDLQAAKAKEWELFLFWIFIWIDNGGPVVPDFIHADFDDVVVVDTHSTFTQKFKAALVRHGDDGGPVLLVVLLPDALVRNLSMFMDHSLLVVQVDPAFFQQDWDAGLNRDIDGSLSSLLVSLLVNLVVVQVVCCVVVPNDRDDLLRHQYEYEDALPGDPQSVVSNLSSCASSPNDDPPSSVSYAYHYLQLLLLLQQQPDAQVQWDFGRDPRHRNLVPAQAKAWEWAQAQQKTKIWIWGQHPNSFTETQDRIDIDRLHNVLLLVLVLVLVCQLLDPCLSVVCCNRNVSVVSVVSVVVLVVQLELFKDKDFDDPVSCVSSVVPHDNQVSPPPRPQWGDDDRMIIGGSVSSLVSCPVVLVRVLVVVVVVLVDPGPHAEYEYAYSSSSHPSSVVSCCVRPVVPHHYTYGPCRNCSSNSSSRVCSSPVCSHFWDFAQWFKWKWDKDFDDPVQDDPVQWDDDPHGIIGTFFTDTQAFGRDIDGAFDKGKDKDWDPWLPDQKDKIWMWIARDRDDGGCPPPRIDTQAMDMWGRRDSPPRRNWIKMKIWTDRGPAIWIKIAGPVPRTIDTDRTNNNDDPPSVVVSVVSVVVSVVVVVVVVVVVVVCVPPVDDPDPPQCLDPVNLFVLLVCLQPPLLVVLLVVCVVQVHFLVVLLVLLVVLLVVLLVVLVVVLVVLDVVLPDDPDDDDPVVVVSVVVSLVVLSVVLVVLVPDDLLPPPRCDDPDPDDGDPVNVVSSSVSSSSSSSSSNSQSSDVLRKDFPPPDPVQVPDSNSSGHPGIDRDDD

InterPro domains:
  IPR013126 Heat shock protein 70 family [PF00012] (454-739)
  IPR043129 ATPase, nucleotide binding domain [SSF53067] (361-550)
  IPR043129 ATPase, nucleotide binding domain [SSF53067] (574-774)

Sequence (1129 aa):
METSLKEQLHKAIVAQKQKDKELKSFKDRLAAMSYLFKSGDTESMNNPVSKTRLIEMYDNLKLLQWPKVKDQLKSRSIQSKVVQGLIQEAFRTAAGEANKKKQQIEEAFGLNEYSSGQAPQKVLDCRTVIFPAVICFSLETEFYSISVVPVFQVKEYRQLTVQNLQMTLFHTNKEELLKTGFPELGGPYSEEVKVDLRPLISECYWLSCLMALNNPPLQPDWRNLEKSDPYLPRWGKEYGFDTPKTPTCILFNEDEKCLSFGYEAKMAYKEMTGEEAKKHYFFEDFKMALYSKKLSSNLEIKDATGKSMKALKVFSESLRFLKEDALRTISRNTKGKILLASDFTWVLTQQARPVQAMENSYIIAIDFGTAYSGYVFNITPSYLEPDPKIKMWGKEIGLDTPKTPTCILFDESEKFVAFGYQATETYNRMGGEDGKKHYFFQNFKMALYSEELRRDMKIKAANGKEMTALKVFTEALKFLKDDALKTISANAAGMVLLASDFIWVLTVPAIWDQSAKQFMREAAMEAGIVEEGSEENLVMALEPEAASIWCKKLPSDGFISEKHNGTPLDQRQGSQYIVVDCGGGTIDITVHEVLHGGALKELHKASGNDLGGQTVDRKFKEFLREIFCDGVWDEYEEKYPSEVQKLMYDFTRLKQVDEDVQFICPFNLGQVAQKKKDLEKFFESVKGASWNEGSIKISKEKMKYFFEESLQGITRNLRIILDKNFKIEYILLVGGLANSQILHQYIIDQFSDTCRILCPFRAQEAIMRGAVEFGRDPSWVASRKSPYTYGVALCEPFDELKHKPEKKFMIGREKWCCDRFITLVRVREDVWWDEIREHILRPVDKYQTRMEMRFYRTERNFPKYVDDLGVEEAGSFDVEMPNISGGRERLVKLEIRFGSTEITATATDMTSGSKGLIKFDFIRTDDPSYTITKIRKELKSLKDRLAQDMAVSIKTGDTESMNDPVSKTRLTEMYDSLKLEKWTGIKDLLKSNKTSPEFTRALVQKTFKEAAEEMIRKKHQIEETFGSTECSGGQEHQKVEGYRKLAVHNLQLALYHSNKDLLKSPFPKYEGEKAEDVMVNLRRLTSECYWLGCLIALNNPPLQPDWESQHYMKNSWNIFPQRLKDSDK